Protein 4AKR (pdb70)

Sequence (1028 aa):
ASNQELVQIATNFLLNAPPCEFMEVVSDVRALLPSESLLNASAGSTFREYNTSQMVSVQTSKGSALITKEGEISNNEYLDPKNKQVITYDHIKQEVTGERSASGEIEQDIEQYRAAFDEEATKYCNEYYPNGVSAVYGTKVSEGIKITVCISTCIYKPNAFYSGRWRSVWTCTFKPGSGNVTSNGKVQVNVHYFEDGNVQLNTVTQKQTTSPSADAQSTAVNAFKAIGKAELNLHTALDNNYSTMGDTTFKALRRALPINRTKINWQKVTEKQLSCCLDLMRRLPPSQIEDNLAGLLDLVPDLTEDLLSSIDQPLKVAYDAVSKKDYLLCDYNRDADSYRSPWSNKYDPPLSGACYPSSKLRDIEVQANEIFEIYLNLYFEGGVSSVYCWDLDDNFAAVVLMKKTQDPMRGTWDSIHVVEVKLGKKDKAVYKLTSTVMLSIETDNDNTGKVNLAGSLTRQDEKEYTFNEVDTHCVNIGKMVEDMESKLRQTLETIYFGKTKEVVNTLRNATGNSASNQELVQIATNFLLNAPPCEFMEVVSDVRALLPSESLLNASAGSTFREYNTSQMVSVQTSKGSALITKEGEISNNEYLDPKNKQVITYDHIKQEVTGERSASGEIEQDIEQYRAAFDEEATKYCNEYYPNGVSAVYGTKVSEGIKITVCISTCIYKPNAFYSGRWRSVWTCTFKPGSGNVTSNGKVQVNVHYFEDGNVQLNTVTQKQTTSPSADAQSTAVNAFKAIGKAELNLHTALDNNYSTMGDTTFKALRRALPINRTKINWQKVKNTEKQLSCCLDLMRRLPPSQIEDNLAGLLDLVPDLTEDLLSSIDQPLKVAYDAVSKKDYLLCDYNRDADSYRSPWSNKYDPPLSGACYPSSKLRDIEVQANEIFEIYLNLYFEGGVSSVYCWDLDDNFAAVVLMKKTQDPMRGTWDSIHVVEVKLGKKDKAVYKLTSTVMLSIETDNDNTGKVNLAGSLTRQDEKEYTFNEVDTHCVNIGKMVEDMESKLRQTLETIYFGKTKEVVNTLRNATG

Radius of gyration: 44.61 Å; Cα contacts (8 Å, |Δi|>4): 2028; chains: 4; bounding box: 81×91×137 Å

Organism: Dictyostelium discoideum (NCBI:txid44689)

GO terms:
  GO:0051015 actin filament binding (F, IDA)
  GO:0005829 cytosol (C, IDA)
  GO:0030864 cortical actin cytoskeleton (C, IDA)
  GO:0008290 F-actin capping protein complex (C, IDA)
  GO:0051016 barbed-end actin filament capping (P, IDA)
  GO:0030036 actin cytoskeleton organization (P, TAS)
  GO:0045335 phagocytic vesicle (C, HDA)
  GO:0005515 protein binding (F, IPI)

B-factor: mean 24.88, std 9.19, range [5.07, 64.56]

Foldseek 3Di:
DDLVVLLVVLLVQLLPDAPPCNVVSVVVSCVVRPDNCSCVPPQLVSLLNNQAVLQDWAADPVGIDTRHPLQDPDSQWGAALVQQWIWGADSNVGHTDDIDHHDPPADPVCVLLQVLLVVVLVVLCVVPPVQKDKGWHWDADPQGIKIKIWIKDKDDDVVQQKIKMKIKIWIWDHHAAWDKIKIKMWIWIWMWGQDPHTDMDIDIDIDIWMGTHHPSNVNNVGVVVGVVVVVVVVVVVVVVVVCCCCVPVVCVPDPPAPPVRDDDPVVPD/DCVLLVVLVVVLQPDDLVCLVVVLVVVCVVCVVCVVVSLPPDDHDWDWDADPVVRAIETDGVQQDDDHWGAALVPRAIVVHDPPGDGADPVVNVVSNVLLVVVVVVCCVPPVDFDWHKGKHDDDPWIKMWTWTWDWDPVKIKIKIKIKIWGWDDDPAQKIKIKIKIKMWMKMWDADPPPGTDIDTDMDIDIDMGMDGDDPVCHPSNVVVVVVVVVVVVRVVVCCCCRPPVVVVVVCVVPPVVPPD/DDLVVLLVVLLVQQLPQAPPCNVVSVVVSVVVRPDDVSCPVPPLVSLLNNQQVQQDWAADPVGIDTSHPVQDPDSFWGDQVVQQKIWGADSNVGHTPDMDGHDPPAPPVCVLLQVLLVVVLVVVCVPPPVAKDKGWHWDADPAAIKIKIKIKDKDDDVVQQKIKMKIKIKIWDHHAAFDKIKIKMWIWIWMWGQDPHTDIDIDIDIDIWIFTHHHSNVRSVRVVVGVVVVVVVVVVVVVVVVVVCCVPVVCVPDPPDPPVRDHDPCVVVVD/DVVVVVVVVVVCVPDDLVCVVVVLVVVCVVCVVCVVVSLVPDDHAWDWDADPVVRAIATDGPQQDDDHWGAALAPRAIVVHDPPGDGAPPVVNVVSVVLLVVVVVVCCVVPVDFHWHKHKHDDDVWIKIKTWTKDWACVKTKIKIKIWIWTWADDDDQKIKIKIKMKIWMKMWHADPVPGTDIDTDMDIDIDMDMDGDDPVCHPSNVVVVVVVVVVVVRVVVCCCCRPPVVVVVVCVVPPPVD

CATH classification: 3.30.1140.60 (+1 more: 3.90.1150.210)

Secondary structure (DSSP, 8-state):
--HHHHHHHHHHHHHTPPTT-HHHHHHHHHTT-S-TTTTTTTHHHHHHHHHHHHT-EEEETTEEEE--STTEEETTEEEEGGGTEEEEEETTTTEEEEEEE-SS-S-GGGHHHHHHHHHHHHHHHHHH-TT-EEEEEEEEETTEEEEEEEEEEEEEEGGGTEEEEEEEEEEEEE-TTSSEEEEEEEEEEEEEE-SSEEEEEEEEEEEEEEEE--SHHHHHHHHHHHHHHHHHHHHHHHHHHHHHHHHTTTTTTS-SS-TTS----TT--/-HHHHHHHHHHHHHS-GGGHHHHHHHHHHH-GGGHHHHHHH----PEEEEETTTTEEEEE-GGGEETTEEE-TTT--EES--SS-----HHHHHHHHHHHHHHHHHHHHHHSSSEEEEEEEEETTEEEEEEEEEEEE--EEEEEEEEEEEEEEEETTTEEEEEEEEEEEEEEEEEETTTEEEEEEEEEEEEEEEEEE--SSS-HHHHHHHHHHHHHHHHHHHHHHIIIIIHHHHHHHHS-TT---/--HHHHHHHHHHHHHTPPTT-HHHHHHHHHHH-S-GGGGTTTHHHHHHHHHHHHT-EEEETTEEEE--STTEEETTEEEEGGGTEEEEEETTTTEEEEEEE-SS-S-GGGHHHHHHHHHHHHHHHHHH-TT-EEEEEEEEETTEEEEEEEEEEEEEEGGGTEEEEEEEEEEEEE-TTSSEEEEEEEEEEEEEE-SSEEEEEEEEEEEEEEEE--SHHHHHHHHHHHHHHHHHHHHHHHHHHHHHHHHTTTTTTS-SS-TTSS---HHHHT-/-HHHHHHHHHHHHHS-GGGHHHHHHHHHHH-GGGHHHHHHH---PPEEEEETTTTEEEEE-GGGEETTEEE-TTT--EES--SS-----HHHHHHHHHHHHHHHHHHHHHTSSSEEEEEEEEETTEEEEEEEEEEEE--EEEEEEEEEEEEEEE-SSSEEEEEEEEEEEEEEEEEETTTEEEEEEEEEEEEEEEEEE-SSSS-HHHHHHHHHHHHHHHHHHHHHHIIIIIHHHHHHHH--TT-

InterPro domains:
  IPR002189 F-actin-capping protein subunit alpha [PF01267] (11-277)
  IPR002189 F-actin-capping protein subunit alpha [PR00191] (157-171)
  IPR002189 F-actin-capping protein subunit alpha [PR00191] (191-204)
  IPR002189 F-actin-capping protein subunit alpha [PR00191] (248-267)
  IPR002189 F-actin-capping protein subunit alpha [PTHR10653] (3-281)
  IPR017865 F-actin capping protein, alpha subunit, conserved site [PS00748] (192-200)
  IPR017865 F-actin capping protein, alpha subunit, conserved site [PS00749] (252-262)
  IPR037282 F-actin-capping protein subunit alpha/beta [SSF90096] (2-275)
  IPR042276 F-actin-capping protein subunit alpha/beta, domain 2 [G3DSA:3.90.1150.210] (108-254)
  IPR042489 F-actin capping protein, alpha subunit, domain 1 [G3DSA:3.30.1140.60] (1-107)

Structure (mmCIF, N/CA/C/O backbone):
data_4AKR
#
_entry.id   4AKR
#
_cell.length_a   124.460
_cell.length_b   124.460
_cell.length_c   77.500
_cell.angle_alpha   90.00
_cell.angle_beta   90.00
_cell.angle_gamma   90.00
#
_symmetry.space_group_name_H-M   'P 41'
#
loop_
_entity.id
_entity.type
_entity.pdbx_description
1 polymer 'F-ACTIN-CAPPING PROTEIN SUBUNIT ALPHA'
2 polymer 'F-ACTIN-CAPPING PROTEIN SUBUNIT BETA'
3 water water
#
loop_
_atom_site.group_PDB
_atom_site.id
_atom_site.type_symbol
_atom_site.label_atom_id
_atom_site.label_alt_id
_atom_site.label_comp_id
_atom_site.label_asym_id
_atom_site.label_entity_id
_atom_site.label_seq_id
_atom_site.pdbx_PDB_ins_code
_atom_site.Cartn_x
_atom_site.Cartn_y
_atom_site.Cartn_z
_atom_site.occupancy
_atom_site.B_iso_or_equiv
_atom_site.auth_seq_id
_atom_site.auth_comp_id
_atom_site.auth_asym_id
_atom_site.auth_atom_id
_atom_site.pdbx_PDB_model_num
ATOM 1 N N . ALA A 1 2 ? -46.824 51.099 21.361 1.00 33.29 2 ALA A N 1
ATOM 2 C CA . ALA A 1 2 ? -46.286 49.837 21.931 1.00 33.79 2 ALA A CA 1
ATOM 3 C C . ALA A 1 2 ? -46.952 48.630 21.274 1.00 34.30 2 ALA A C 1
ATOM 4 O O . ALA A 1 2 ? -46.477 47.500 21.415 1.00 34.13 2 ALA A O 1
ATOM 6 N N . SER A 1 3 ? -48.060 48.870 20.570 1.00 33.66 3 SER A N 1
ATOM 7 C CA . SER A 1 3 ? -48.774 47.796 19.871 1.00 33.16 3 SER A CA 1
ATOM 8 C C . SER A 1 3 ? -48.000 47.510 18.589 1.00 32.11 3 SER A C 1
ATOM 9 O O . SER A 1 3 ? -47.220 48.349 18.143 1.00 31.67 3 SER A O 1
ATOM 12 N N . ASN A 1 4 ? -48.204 46.339 17.995 1.00 31.11 4 ASN A N 1
ATOM 13 C CA . ASN A 1 4 ? -47.485 46.015 16.769 1.00 31.96 4 ASN A CA 1
ATOM 14 C C . ASN A 1 4 ? -47.716 47.044 15.665 1.00 31.69 4 ASN A C 1
ATOM 15 O O . ASN A 1 4 ? -46.792 47.369 14.909 1.00 31.58 4 ASN A O 1
ATOM 20 N N . GLN A 1 5 ? -48.936 47.567 15.578 1.00 30.53 5 GLN A N 1
ATOM 21 C CA . GLN A 1 5 ? -49.244 48.563 14.560 1.00 30.28 5 GLN A CA 1
ATOM 22 C C . GLN A 1 5 ? -48.565 49.894 14.856 1.00 29.37 5 GLN A C 1
ATOM 23 O O . GLN A 1 5 ? -48.187 50.621 13.942 1.00 29.60 5 GLN A O 1
ATOM 29 N N . GLU A 1 6 ? -48.421 50.220 16.135 1.00 29.34 6 GLU A N 1
ATOM 30 C CA . GLU A 1 6 ? -47.761 51.465 16.521 1.00 28.37 6 GLU A CA 1
ATOM 31 C C . GLU A 1 6 ? -46.281 51.371 16.147 1.00 26.98 6 GLU A C 1
ATOM 32 O O . GLU A 1 6 ? -45.710 52.315 15.602 1.00 26.42 6 GLU A O 1
ATOM 38 N N . LEU A 1 7 ? -45.677 50.219 16.437 1.00 25.49 7 LEU A N 1
ATOM 39 C CA . LEU A 1 7 ? -44.281 49.972 16.106 1.00 25.63 7 LEU A CA 1
ATOM 40 C C . LEU A 1 7 ? -44.107 50.017 14.591 1.00 26.97 7 LEU A C 1
ATOM 41 O O . LEU A 1 7 ? -43.040 50.391 14.089 1.00 26.64 7 LEU A O 1
ATOM 46 N N . VAL A 1 8 ? -45.159 49.638 13.865 1.00 27.12 8 VAL A N 1
ATOM 47 C CA . VAL A 1 8 ? -45.136 49.660 12.402 1.00 26.37 8 VAL A CA 1
ATOM 48 C C . VAL A 1 8 ? -45.160 51.099 11.884 1.00 27.77 8 VAL A C 1
ATOM 49 O O . VAL A 1 8 ? -44.459 51.434 10.930 1.00 27.39 8 VAL A O 1
ATOM 53 N N . GLN A 1 9 ? -45.959 51.952 12.517 1.00 29.12 9 GLN A N 1
ATOM 54 C CA . GLN A 1 9 ? -46.043 53.342 12.090 1.00 30.09 9 GLN A CA 1
ATOM 55 C C . GLN A 1 9 ? -44.741 54.077 12.382 1.00 29.27 9 GLN A C 1
ATOM 56 O O . GLN A 1 9 ? -44.363 54.987 11.644 1.00 29.62 9 GLN A O 1
ATOM 62 N N . ILE A 1 10 ? -44.059 53.691 13.458 1.00 27.70 10 ILE A N 1
ATOM 63 C CA . ILE A 1 10 ? -42.797 54.344 13.817 1.00 26.49 10 ILE A CA 1
ATOM 64 C C . ILE A 1 10 ? -41.763 54.104 12.715 1.00 25.57 10 ILE A C 1
ATOM 65 O O . ILE A 1 10 ? -41.154 55.047 12.200 1.00 24.19 10 ILE A O 1
ATOM 70 N N . ALA A 1 11 ? -41.593 52.835 12.349 1.00 24.70 11 ALA A N 1
ATOM 71 C CA . ALA A 1 11 ? -40.646 52.441 11.313 1.00 24.28 11 ALA A CA 1
ATOM 72 C C . ALA A 1 11 ? -40.987 53.000 9.936 1.00 22.94 11 ALA A C 1
ATOM 73 O O . ALA A 1 11 ? -40.096 53.222 9.128 1.00 23.38 11 ALA A O 1
ATOM 75 N N . THR A 1 12 ? -42.273 53.218 9.667 1.00 24.01 12 THR A N 1
ATOM 76 C CA . THR A 1 12 ? -42.699 53.759 8.380 1.00 22.38 12 THR A CA 1
ATOM 77 C C . THR A 1 12 ? -42.192 55.183 8.277 1.00 22.29 12 THR A C 1
ATOM 78 O O . THR A 1 12 ? -41.720 55.610 7.231 1.00 22.96 12 THR A O 1
ATOM 82 N N . ASN A 1 13 ? -42.287 55.919 9.375 1.00 24.18 13 ASN A N 1
ATOM 83 C CA . ASN A 1 13 ? -41.829 57.306 9.388 1.00 24.31 13 ASN A CA 1
ATOM 84 C C . ASN A 1 13 ? -40.322 57.445 9.218 1.00 23.03 13 ASN A C 1
ATOM 85 O O . ASN A 1 13 ? -39.854 58.431 8.644 1.00 22.77 13 ASN A O 1
ATOM 90 N N . PHE A 1 14 ? -39.557 56.481 9.726 1.00 19.83 14 PHE A N 1
ATOM 91 C CA . PHE A 1 14 ? -38.111 56.542 9.551 1.00 18.21 14 PHE A CA 1
ATOM 92 C C . PHE A 1 14 ? -37.842 56.425 8.054 1.00 17.04 14 PHE A C 1
ATOM 93 O O . PHE A 1 14 ? -37.234 57.306 7.438 1.00 17.85 14 PHE A O 1
ATOM 101 N N . LEU A 1 15 ? -38.330 55.337 7.472 1.00 16.49 15 LEU A N 1
ATOM 102 C CA . LEU A 1 15 ? -38.149 55.066 6.053 1.00 15.91 15 LEU A CA 1
ATOM 103 C C . LEU A 1 15 ? -38.520 56.241 5.156 1.00 16.12 15 LEU A C 1
ATOM 104 O O . LEU A 1 15 ? -37.742 56.638 4.283 1.00 17.02 15 LEU A O 1
ATOM 109 N N . LEU A 1 16 ? -39.698 56.811 5.373 1.00 15.28 16 LEU A N 1
ATOM 110 C CA . LEU A 1 16 ? -40.147 57.929 4.556 1.00 17.14 16 LEU A CA 1
ATOM 111 C C . LEU A 1 16 ? -39.274 59.165 4.687 1.00 18.29 16 LEU A C 1
ATOM 112 O O . LEU A 1 16 ? -39.270 60.019 3.806 1.00 18.79 16 LEU A O 1
ATOM 117 N N . ASN A 1 17 ? -38.530 59.260 5.781 1.00 20.02 17 ASN A N 1
ATOM 118 C CA . ASN A 1 17 ? -37.692 60.429 6.015 1.00 21.50 17 ASN A CA 1
ATOM 119 C C . ASN A 1 17 ? -36.203 60.252 5.780 1.00 22.94 17 ASN A C 1
ATOM 120 O O . ASN A 1 17 ? -35.401 61.098 6.182 1.00 24.54 17 ASN A O 1
ATOM 125 N N . ALA A 1 18 ? -35.832 59.158 5.125 1.00 23.06 18 ALA A N 1
ATOM 126 C CA . ALA A 1 18 ? -34.431 58.896 4.841 1.00 22.13 18 ALA A CA 1
ATOM 127 C C . ALA A 1 18 ? -33.884 59.968 3.908 1.00 21.21 18 ALA A C 1
ATOM 128 O O . ALA A 1 18 ? -34.578 60.431 2.997 1.00 20.55 18 ALA A O 1
ATOM 130 N N . PRO A 1 19 ? -32.633 60.391 4.133 1.00 19.73 19 PRO A N 1
ATOM 131 C CA . PRO A 1 19 ? -32.064 61.414 3.253 1.00 19.59 19 PRO A CA 1
ATOM 132 C C . PRO A 1 19 ? -31.839 60.825 1.864 1.00 20.35 19 PRO A C 1
ATOM 133 O O . PRO A 1 19 ? -31.871 59.603 1.675 1.00 19.70 19 PRO A O 1
ATOM 137 N N . PRO A 1 20 ? -31.612 61.687 0.869 1.00 19.99 20 PRO A N 1
ATOM 138 C CA . PRO A 1 20 ? -31.383 61.221 -0.501 1.00 20.33 20 PRO A CA 1
ATOM 139 C C . PRO A 1 20 ? -30.140 60.348 -0.648 1.00 18.78 20 PRO A C 1
ATOM 140 O O . PRO A 1 20 ? -29.106 60.598 -0.019 1.00 17.29 20 PRO A O 1
ATOM 144 N N . CYS A 1 21 ? -30.252 59.316 -1.480 1.00 18.60 21 CYS A N 1
ATOM 145 C CA . CYS A 1 21 ? -29.137 58.410 -1.742 1.00 17.82 21 CYS A CA 1
ATOM 146 C C . CYS A 1 21 ? -28.716 57.514 -0.588 1.00 16.09 21 CYS A C 1
ATOM 147 O O . CYS A 1 21 ? -27.778 56.736 -0.740 1.00 15.06 21 CYS A O 1
ATOM 150 N N . GLU A 1 22 ? -29.389 57.622 0.556 1.00 14.23 22 GLU A N 1
ATOM 151 C CA . GLU A 1 22 ? -29.028 56.823 1.734 1.00 13.35 22 GLU A CA 1
ATOM 152 C C . GLU A 1 22 ? -30.168 55.932 2.204 1.00 13.88 22 GLU A C 1
ATOM 153 O O . GLU A 1 22 ? -30.137 55.406 3.322 1.00 10.71 22 GLU A O 1
ATOM 159 N N . PHE A 1 23 ? -31.165 55.773 1.338 1.00 14.32 23 PHE A N 1
ATOM 160 C CA . PHE A 1 23 ? -32.349 54.992 1.635 1.00 16.57 23 PHE A CA 1
ATOM 161 C C . PHE A 1 23 ? -32.001 53.591 2.124 1.00 17.96 23 PHE A C 1
ATOM 162 O O . PHE A 1 23 ? -32.489 53.149 3.160 1.00 20.16 23 PHE A O 1
ATOM 170 N N . MET A 1 24 ? -31.134 52.893 1.408 1.00 19.70 24 MET A N 1
ATOM 171 C CA . MET A 1 24 ? -30.776 51.559 1.836 1.00 20.84 24 MET A CA 1
ATOM 172 C C . MET A 1 24 ? -30.052 51.508 3.183 1.00 20.77 24 MET A C 1
ATOM 173 O O . MET A 1 24 ? -30.226 50.542 3.928 1.00 19.88 24 MET A O 1
ATOM 178 N N . GLU A 1 25 ? -29.250 52.523 3.508 1.00 17.79 25 GLU A N 1
ATOM 179 C CA . GLU A 1 25 ? -28.570 52.518 4.801 1.00 20.31 25 GLU A CA 1
ATOM 180 C C . GLU A 1 25 ? -29.631 52.644 5.892 1.00 21.35 25 GLU A C 1
ATOM 181 O O . GLU A 1 25 ? -29.528 52.030 6.951 1.00 22.69 25 GLU A O 1
ATOM 187 N N . VAL A 1 26 ? -30.660 53.443 5.622 1.00 22.51 26 VAL A N 1
ATOM 188 C CA . VAL A 1 26 ? -31.747 53.627 6.572 1.00 19.90 26 VAL A CA 1
ATOM 189 C C . VAL A 1 26 ? -32.634 52.375 6.631 1.00 20.35 26 VAL A C 1
ATOM 190 O O . VAL A 1 26 ? -33.087 51.988 7.707 1.00 20.29 26 VAL A O 1
ATOM 194 N N . VAL A 1 27 ? -32.882 51.740 5.486 1.00 19.30 27 VAL A N 1
ATOM 195 C CA . VAL A 1 27 ? -33.709 50.530 5.482 1.00 20.03 27 VAL A CA 1
ATOM 196 C C . VAL A 1 27 ? -33.049 49.440 6.335 1.00 20.89 27 VAL A C 1
ATOM 197 O O . VAL A 1 27 ? -33.735 48.658 6.985 1.00 20.89 27 VAL A O 1
ATOM 201 N N . SER A 1 28 ? -31.718 49.393 6.333 1.00 22.33 28 SER A N 1
ATOM 202 C CA . SER A 1 28 ? -30.989 48.403 7.119 1.00 23.06 28 SER A CA 1
ATOM 203 C C . SER A 1 28 ? -31.121 48.673 8.599 1.00 23.79 28 SER A C 1
ATOM 204 O O . SER A 1 28 ? -31.371 47.759 9.378 1.00 24.46 28 SER A O 1
ATOM 207 N N . ASP A 1 29 ? -30.935 49.928 8.993 1.00 24.15 29 ASP A N 1
ATOM 208 C CA . ASP A 1 29 ? -31.047 50.282 10.399 1.00 24.09 29 ASP A CA 1
ATOM 209 C C . ASP A 1 29 ? -32.439 49.933 10.915 1.00 23.98 29 ASP A C 1
ATOM 210 O O . ASP A 1 29 ? -32.582 49.351 11.987 1.00 25.53 29 ASP A O 1
ATOM 215 N N . VAL A 1 30 ? -33.465 50.285 10.148 1.00 22.55 30 VAL A N 1
ATOM 216 C CA . VAL A 1 30 ? -34.836 50.007 10.554 1.00 24.19 30 VAL A CA 1
ATOM 217 C C . VAL A 1 30 ? -35.110 48.509 10.722 1.00 25.43 30 VAL A C 1
ATOM 218 O O . VAL A 1 30 ? -35.542 48.064 11.792 1.00 26.01 30 VAL A O 1
ATOM 222 N N . ARG A 1 31 ? -34.856 47.734 9.673 1.00 25.26 31 ARG A N 1
ATOM 223 C CA . ARG A 1 31 ? -35.076 46.296 9.736 1.00 26.61 31 ARG A CA 1
ATOM 224 C C . ARG A 1 31 ? -34.395 45.673 10.955 1.00 26.71 31 ARG A C 1
ATOM 225 O O . ARG A 1 31 ? -34.881 44.685 11.510 1.00 26.71 31 ARG A O 1
ATOM 233 N N . ALA A 1 32 ? -33.277 46.251 11.380 1.00 25.07 32 ALA A N 1
ATOM 234 C CA . ALA A 1 32 ? -32.555 45.708 12.521 1.00 24.81 32 ALA A CA 1
ATOM 235 C C . ALA A 1 32 ? -33.149 46.153 13.849 1.00 24.65 32 ALA A C 1
ATOM 236 O O . ALA A 1 32 ? -32.707 45.720 14.913 1.00 27.27 32 ALA A O 1
ATOM 238 N N . LEU A 1 33 ? -34.156 47.010 13.791 1.00 24.91 33 LEU A N 1
ATOM 239 C CA . LEU A 1 33 ? -34.782 47.499 15.006 1.00 25.36 33 LEU A CA 1
ATOM 240 C C . LEU A 1 33 ? -36.172 46.923 15.168 1.00 25.83 33 LEU A C 1
ATOM 241 O O . LEU A 1 33 ? -36.773 47.028 16.233 1.00 25.87 33 LEU A O 1
ATOM 246 N N . LEU A 1 34 ? -36.677 46.304 14.106 1.00 26.10 34 LEU A N 1
ATOM 247 C CA . LEU A 1 34 ? -38.001 45.698 14.138 1.00 28.58 34 LEU A CA 1
ATOM 248 C C . LEU A 1 34 ? -37.959 44.342 14.842 1.00 29.24 34 LEU A C 1
ATOM 249 O O . LEU A 1 34 ? -37.203 43.464 14.446 1.00 31.93 34 LEU A O 1
ATOM 254 N N . PRO A 1 35 ? -38.773 44.157 15.898 1.00 30.07 35 PRO A N 1
ATOM 255 C CA . PRO A 1 35 ? -38.784 42.879 16.624 1.00 31.70 35 PRO A CA 1
ATOM 256 C C . PRO A 1 35 ? -39.095 41.696 15.720 1.00 33.75 35 PRO A C 1
ATOM 257 O O . PRO A 1 35 ? -38.772 40.559 16.045 1.00 33.98 35 PRO A O 1
ATOM 261 N N . SER A 1 36 ? -39.725 41.975 14.582 1.00 37.03 36 SER A N 1
ATOM 262 C CA . SER A 1 36 ? -40.056 40.935 13.620 1.00 39.59 36 SER A CA 1
ATOM 263 C C . SER A 1 36 ? -40.153 41.501 12.209 1.00 41.95 36 SER A C 1
ATOM 264 O O . SER A 1 36 ? -40.915 42.438 11.943 1.00 41.59 36 SER A O 1
ATOM 267 N N . GLU A 1 37 ? -39.387 40.899 11.307 1.00 44.39 37 GLU A N 1
ATOM 268 C CA . GLU A 1 37 ? -39.339 41.308 9.909 1.00 46.12 37 GLU A CA 1
ATOM 269 C C . GLU A 1 37 ? -40.699 41.227 9.211 1.00 45.45 37 GLU A C 1
ATOM 270 O O . GLU A 1 37 ? -40.854 41.709 8.091 1.00 46.55 37 GLU A O 1
ATOM 276 N N . SER A 1 38 ? -41.683 40.624 9.867 1.00 43.85 38 SER A N 1
ATOM 277 C CA . SER A 1 38 ? -43.002 40.491 9.266 1.00 42.43 38 SER A CA 1
ATOM 278 C C . SER A 1 38 ? -43.896 41.684 9.571 1.00 42.06 38 SER A C 1
ATOM 279 O O . SER A 1 38 ? -44.921 41.875 8.921 1.00 41.10 38 SER A O 1
ATOM 282 N N . LEU A 1 39 ? -43.506 42.485 10.560 1.00 42.60 39 LEU A N 1
ATOM 283 C CA . LEU A 1 39 ? -44.287 43.661 10.945 1.00 42.82 39 LEU A CA 1
ATOM 284 C C . LEU A 1 39 ? -44.594 44.606 9.785 1.00 42.75 39 LEU A C 1
ATOM 285 O O . LEU A 1 39 ? -45.671 45.194 9.730 1.00 42.15 39 LEU A O 1
ATOM 290 N N . LEU A 1 40 ? -43.648 44.760 8.864 1.00 42.80 40 LEU A N 1
ATOM 291 C CA . LEU A 1 40 ? -43.848 45.656 7.730 1.00 45.28 40 LEU A CA 1
ATOM 292 C C . LEU A 1 40 ? -44.040 44.897 6.426 1.00 46.07 40 LEU A C 1
ATOM 293 O O . LEU A 1 40 ? -43.762 45.423 5.344 1.00 46.40 40 LEU A O 1
ATOM 298 N N . ASN A 1 41 ? -44.519 43.662 6.530 1.00 45.54 41 ASN A N 1
ATOM 299 C CA . ASN A 1 41 ? -44.727 42.839 5.352 1.00 44.27 41 ASN A CA 1
ATOM 300 C C . ASN A 1 41 ? -46.070 43.117 4.704 1.00 41.87 41 ASN A C 1
ATOM 301 O O . ASN A 1 41 ? -46.582 42.294 3.957 1.00 42.94 41 ASN A O 1
ATOM 306 N N . ALA A 1 42 ? -46.631 44.287 4.985 1.00 39.33 42 ALA A N 1
ATOM 307 C CA . ALA A 1 42 ? -47.917 44.665 4.423 1.00 36.45 42 ALA A CA 1
ATOM 308 C C . ALA A 1 42 ? -47.938 46.151 4.099 1.00 35.33 42 ALA A C 1
ATOM 309 O O . ALA A 1 42 ? -48.832 46.632 3.399 1.00 34.85 42 ALA A O 1
ATOM 311 N N . SER A 1 43 ? -46.933 46.866 4.594 1.00 33.29 43 SER A N 1
ATOM 312 C CA . SER A 1 43 ? -46.833 48.311 4.397 1.00 32.68 43 SER A CA 1
ATOM 313 C C . SER A 1 43 ? -45.702 48.720 3.449 1.00 31.13 43 SER A C 1
ATOM 314 O O . SER A 1 43 ? -45.764 49.777 2.809 1.00 29.00 43 SER A O 1
ATOM 317 N N . ALA A 1 44 ? -44.675 47.876 3.374 1.00 29.70 44 ALA A N 1
ATOM 318 C CA . ALA A 1 44 ? -43.504 48.127 2.542 1.00 28.96 44 ALA A CA 1
ATOM 319 C C . ALA A 1 44 ? -43.786 48.693 1.149 1.00 28.48 44 ALA A C 1
ATOM 320 O O . ALA A 1 44 ? -43.516 49.864 0.894 1.00 29.29 44 ALA A O 1
ATOM 322 N N . GLY A 1 45 ? -44.314 47.860 0.255 1.00 27.78 45 GLY A N 1
ATOM 323 C CA . GLY A 1 45 ? -44.607 48.296 -1.101 1.00 26.80 45 GLY A CA 1
ATOM 324 C C . GLY A 1 45 ? -45.061 49.739 -1.235 1.00 26.31 45 GLY A C 1
ATOM 325 O O . GLY A 1 45 ? -44.465 50.534 -1.968 1.00 25.93 45 GLY A O 1
ATOM 326 N N . SER A 1 46 ? -46.127 50.081 -0.525 1.00 25.90 46 SER A N 1
ATOM 327 C CA . SER A 1 46 ? -46.659 51.432 -0.561 1.00 26.34 46 SER A CA 1
ATOM 328 C C . SER A 1 46 ? -45.635 52.440 -0.021 1.00 26.31 46 SER A C 1
ATOM 329 O O . SER A 1 46 ? -45.511 53.550 -0.539 1.00 26.96 46 SER A O 1
ATOM 332 N N . THR A 1 47 ? -44.899 52.035 1.010 1.00 24.63 47 THR A N 1
ATOM 333 C CA . THR A 1 47 ? -43.902 52.880 1.648 1.00 23.74 47 THR A CA 1
ATOM 334 C C . THR A 1 47 ? -42.718 53.200 0.737 1.00 23.73 47 THR A C 1
ATOM 335 O O . THR A 1 47 ? -42.391 54.373 0.518 1.00 22.28 47 THR A O 1
ATOM 339 N N . PHE A 1 48 ? -42.067 52.163 0.216 1.00 22.22 48 PHE A N 1
ATOM 340 C CA . PHE A 1 48 ? -40.930 52.364 -0.678 1.00 22.19 48 PHE A CA 1
ATOM 341 C C . PHE A 1 48 ? -41.363 53.132 -1.933 1.00 21.94 48 PHE A C 1
ATOM 342 O O . PHE A 1 48 ? -40.654 54.027 -2.409 1.00 21.53 48 PHE A O 1
ATOM 350 N N . ARG A 1 49 ? -42.530 52.782 -2.463 1.00 20.35 49 ARG A N 1
ATOM 351 C CA . ARG A 1 49 ? -43.067 53.454 -3.643 1.00 21.52 49 ARG A CA 1
ATOM 352 C C . ARG A 1 49 ? -43.187 54.974 -3.435 1.00 20.14 49 ARG A C 1
ATOM 353 O O . ARG A 1 49 ? -42.871 55.769 -4.332 1.00 18.42 49 ARG A O 1
ATOM 361 N N . GLU A 1 50 ? -43.644 55.368 -2.248 1.00 19.51 50 GLU A N 1
ATOM 362 C CA . GLU A 1 50 ? -43.809 56.783 -1.905 1.00 18.55 50 GLU A CA 1
ATOM 363 C C . GLU A 1 50 ? -42.463 57.510 -1.930 1.00 17.69 50 GLU A C 1
ATOM 364 O O . GLU A 1 50 ? -42.356 58.616 -2.451 1.00 16.51 50 GLU A O 1
ATOM 370 N N . TYR A 1 51 ? -41.440 56.872 -1.368 1.00 18.04 51 TYR A N 1
ATOM 371 C CA . TYR A 1 51 ? -40.094 57.433 -1.346 1.00 17.67 51 TYR A CA 1
ATOM 372 C C . TYR A 1 51 ? -39.522 57.516 -2.766 1.00 18.58 51 TYR A C 1
ATOM 373 O O . TYR A 1 51 ? -39.147 58.595 -3.234 1.00 19.19 51 TYR A O 1
ATOM 382 N N . ASN A 1 52 ? -39.460 56.371 -3.444 1.00 17.70 52 ASN A N 1
ATOM 383 C CA . ASN A 1 52 ? -38.911 56.318 -4.793 1.00 19.54 52 ASN A CA 1
ATOM 384 C C . ASN A 1 52 ? -39.500 57.372 -5.717 1.00 20.31 52 ASN A C 1
ATOM 385 O O . ASN A 1 52 ? -38.767 58.115 -6.370 1.00 20.96 52 ASN A O 1
ATOM 390 N N . THR A 1 53 ? -40.825 57.438 -5.765 1.00 19.99 53 THR A N 1
ATOM 391 C CA . THR A 1 53 ? -41.489 58.389 -6.644 1.00 20.49 53 THR A CA 1
ATOM 392 C C . THR A 1 53 ? -41.371 59.850 -6.220 1.00 18.08 53 THR A C 1
ATOM 393 O O . THR A 1 53 ? -41.261 60.721 -7.074 1.00 19.13 53 THR A O 1
ATOM 397 N N . SER A 1 54 ? -41.385 60.132 -4.921 1.00 18.26 54 SER A N 1
ATOM 398 C CA . SER A 1 54 ? -41.274 61.521 -4.484 1.00 18.12 54 SER A CA 1
ATOM 399 C C . SER A 1 54 ? -39.844 62.026 -4.621 1.00 16.05 54 SER A C 1
ATOM 400 O O . SER A 1 54 ? -39.617 63.221 -4.773 1.00 17.39 54 SER A O 1
ATOM 403 N N . GLN A 1 55 ? -38.884 61.110 -4.576 1.00 14.81 55 GLN A N 1
ATOM 404 C CA . GLN A 1 55 ? -37.472 61.453 -4.742 1.00 13.89 55 GLN A CA 1
ATOM 405 C C . GLN A 1 55 ? -37.162 61.507 -6.235 1.00 13.97 55 GLN A C 1
ATOM 406 O O . GLN A 1 55 ? -36.129 62.044 -6.649 1.00 11.96 55 GLN A O 1
ATOM 412 N N . MET A 1 56 ? -38.067 60.947 -7.039 1.00 12.14 56 MET A N 1
ATOM 413 C CA . MET A 1 56 ? -37.878 60.898 -8.479 1.00 12.52 56 MET A CA 1
ATOM 414 C C . MET A 1 56 ? -36.518 60.253 -8.777 1.00 12.56 56 MET A C 1
ATOM 415 O O . MET A 1 56 ? -35.657 60.840 -9.434 1.00 11.91 56 MET A O 1
ATOM 420 N N . VAL A 1 57 ? -36.335 59.041 -8.264 1.00 11.11 57 VAL A N 1
ATOM 421 C CA . VAL A 1 57 ? -35.107 58.296 -8.483 1.00 11.47 57 VAL A CA 1
ATOM 422 C C . VAL A 1 57 ? -34.938 58.008 -9.986 1.00 12.57 57 VAL A C 1
ATOM 423 O O . VAL A 1 57 ? -35.904 58.001 -10.742 1.00 10.51 57 VAL A O 1
ATOM 427 N N . SER A 1 58 ? -33.701 57.791 -10.411 1.00 14.57 58 SER A N 1
ATOM 428 C CA . SER A 1 58 ? -33.407 57.505 -11.811 1.00 16.30 58 SER A CA 1
ATOM 429 C C . SER A 1 58 ? -33.079 56.027 -11.978 1.00 17.29 58 SER A C 1
ATOM 430 O O . SER A 1 58 ? -32.654 55.359 -11.034 1.00 17.16 58 SER A O 1
ATOM 433 N N . VAL A 1 59 ? -33.288 55.521 -13.188 1.00 18.94 59 VAL A N 1
ATOM 434 C CA . VAL A 1 59 ? -33.028 54.120 -13.494 1.00 17.89 59 VAL A CA 1
ATOM 435 C C . VAL A 1 59 ? -32.320 54.028 -14.834 1.00 19.50 59 VAL A C 1
ATOM 436 O O . VAL A 1 59 ? -32.325 54.977 -15.619 1.00 18.28 59 VAL A O 1
ATOM 440 N N . GLN A 1 60 ? -31.699 52.884 -15.091 1.00 21.64 60 GLN A N 1
ATOM 441 C CA . GLN A 1 60 ? -31.014 52.673 -16.360 1.00 21.41 60 GLN A CA 1
ATOM 442 C C . GLN A 1 60 ? -31.807 51.641 -17.126 1.00 20.45 60 GLN A C 1
ATOM 443 O O . GLN A 1 60 ? -32.134 50.591 -16.579 1.00 20.02 60 GLN A O 1
ATOM 449 N N . THR A 1 61 ? -32.144 51.958 -18.374 1.00 19.75 61 THR A N 1
ATOM 450 C CA . THR A 1 61 ? -32.868 51.027 -19.230 1.00 20.25 61 THR A CA 1
ATOM 451 C C . THR A 1 61 ? -31.958 50.759 -20.422 1.00 20.91 61 THR A C 1
ATOM 452 O O . THR A 1 61 ? -30.907 51.383 -20.557 1.00 19.32 61 THR A O 1
ATOM 456 N N . SER A 1 62 ? -32.367 49.838 -21.284 1.00 20.99 62 SER A N 1
ATOM 457 C CA . SER A 1 62 ? -31.578 49.499 -22.462 1.00 23.01 62 SER A CA 1
ATOM 458 C C . SER A 1 62 ? -31.403 50.695 -23.399 1.00 21.95 62 SER A C 1
ATOM 459 O O . SER A 1 62 ? -30.464 50.734 -24.195 1.00 22.13 62 SER A O 1
ATOM 462 N N . LYS A 1 63 ? -32.299 51.671 -23.288 1.00 21.88 63 LYS A N 1
ATOM 463 C CA . LYS A 1 63 ? -32.261 52.857 -24.141 1.00 22.22 63 LYS A CA 1
ATOM 464 C C . LYS A 1 63 ? -31.757 54.112 -23.457 1.00 21.25 63 LYS A C 1
ATOM 465 O O . LYS A 1 63 ? -31.815 55.197 -24.036 1.00 22.16 63 LYS A O 1
ATOM 471 N N . GLY A 1 64 ? -31.273 53.974 -22.229 1.00 19.85 64 GLY A N 1
ATOM 472 C CA . GLY A 1 64 ? -30.780 55.134 -21.511 1.00 18.90 64 GLY A CA 1
ATOM 473 C C . GLY A 1 64 ? -31.469 55.343 -20.173 1.00 18.32 64 GLY A C 1
ATOM 474 O O . GLY A 1 64 ? -32.334 54.563 -19.772 1.00 16.72 64 GLY A O 1
ATOM 475 N N . SER A 1 65 ? -31.096 56.421 -19.494 1.00 18.14 65 SER A N 1
ATOM 476 C CA . SER A 1 65 ? -31.650 56.744 -18.188 1.00 18.20 65 SER A CA 1
ATOM 477 C C . SER A 1 65 ? -33.087 57.257 -18.244 1.00 17.30 65 SER A C 1
ATOM 478 O O . SER A 1 65 ? -33.525 57.795 -19.258 1.00 16.83 65 SER A O 1
ATOM 481 N N . ALA A 1 66 ? -33.817 57.064 -17.149 1.00 16.22 66 ALA A N 1
ATOM 482 C CA . ALA A 1 66 ? -35.198 57.530 -17.039 1.00 15.33 66 ALA A CA 1
ATOM 483 C C . ALA A 1 66 ? -35.521 57.847 -15.581 1.00 15.70 66 ALA A C 1
ATOM 484 O O . ALA A 1 66 ? -34.738 57.542 -14.674 1.00 15.25 66 ALA A O 1
ATOM 486 N N . LEU A 1 67 ? -36.678 58.461 -15.361 1.00 14.57 67 LEU A N 1
ATOM 487 C CA . LEU A 1 67 ? -37.106 58.807 -14.019 1.00 14.86 67 LEU A CA 1
ATOM 488 C C . LEU A 1 67 ? -38.338 58.021 -13.568 1.00 15.55 67 LEU A C 1
ATOM 489 O O . LEU A 1 67 ? -39.205 57.693 -14.372 1.00 12.52 67 LEU A O 1
ATOM 494 N N . ILE A 1 68 ? -38.391 57.723 -12.273 1.00 16.72 68 ILE A N 1
ATOM 495 C CA . ILE A 1 68 ? -39.531 57.044 -11.669 1.00 18.76 68 ILE A CA 1
ATOM 496 C C . ILE A 1 68 ? -40.268 58.154 -10.909 1.00 20.59 68 ILE A C 1
ATOM 497 O O . ILE A 1 68 ? -39.785 58.630 -9.875 1.00 20.27 68 ILE A O 1
ATOM 502 N N . THR A 1 69 ? -41.422 58.570 -11.427 1.00 20.28 69 THR A N 1
ATOM 503 C CA . THR A 1 69 ? -42.202 59.644 -10.809 1.00 21.16 69 THR A CA 1
ATOM 504 C C . THR A 1 69 ? -43.677 59.289 -10.734 1.00 21.07 69 THR A C 1
ATOM 505 O O . THR A 1 69 ? -44.116 58.317 -11.342 1.00 21.83 69 THR A O 1
ATOM 509 N N . LYS A 1 70 ? -44.443 60.084 -9.994 1.00 20.99 70 LYS A N 1
ATOM 510 C CA . LYS A 1 70 ? -45.875 59.832 -9.870 1.00 21.73 70 LYS A CA 1
ATOM 511 C C . LYS A 1 70 ? -46.563 60.295 -11.140 1.00 21.99 70 LYS A C 1
ATOM 512 O O . LYS A 1 70 ? -47.601 59.759 -11.517 1.00 22.04 70 LYS A O 1
ATOM 518 N N . GLU A 1 71 ? -45.984 61.292 -11.802 1.00 21.91 71 GLU A N 1
ATOM 519 C CA . GLU A 1 71 ? -46.579 61.805 -13.028 1.00 24.40 71 GLU A CA 1
ATOM 520 C C . GLU A 1 71 ? -46.443 60.832 -14.192 1.00 24.49 71 GLU A C 1
ATOM 521 O O . GLU A 1 71 ? -47.183 60.929 -15.168 1.00 25.44 71 GLU A O 1
ATOM 527 N N . GLY A 1 72 ? -45.500 59.902 -14.094 1.00 23.99 72 GLY A N 1
ATOM 528 C CA . GLY A 1 72 ? -45.322 58.931 -15.158 1.00 23.97 72 GLY A CA 1
ATOM 529 C C . GLY A 1 72 ? -45.857 57.569 -14.754 1.00 25.83 72 GLY A C 1
ATOM 530 O O . GLY A 1 72 ? -45.761 56.597 -15.508 1.00 25.91 72 GLY A O 1
ATOM 531 N N . GLU A 1 73 ? -46.420 57.501 -13.551 1.00 24.57 73 GLU A N 1
ATOM 532 C CA . GLU A 1 73 ? -46.968 56.260 -13.018 1.00 25.57 73 GLU A CA 1
ATOM 533 C C . GLU A 1 73 ? -48.245 55.833 -13.752 1.00 25.29 73 GLU A C 1
ATOM 534 O O . GLU A 1 73 ? -49.230 56.558 -13.770 1.00 23.45 73 GLU A O 1
ATOM 540 N N . ILE A 1 74 ? -48.213 54.655 -14.367 1.00 26.25 74 ILE A N 1
ATOM 541 C CA . ILE A 1 74 ? -49.367 54.133 -15.094 1.00 27.52 74 ILE A CA 1
ATOM 542 C C . ILE A 1 74 ? -50.073 53.134 -14.189 1.00 27.83 74 ILE A C 1
ATOM 543 O O . ILE A 1 74 ? -51.300 53.071 -14.128 1.00 27.43 74 ILE A O 1
ATOM 548 N N . SER A 1 75 ? -49.259 52.355 -13.491 1.00 29.11 75 SER A N 1
ATOM 549 C CA . SER A 1 75 ? -49.709 51.338 -12.554 1.00 29.23 75 SER A CA 1
ATOM 550 C C . SER A 1 75 ? -48.804 51.471 -11.335 1.00 29.47 75 SER A C 1
ATOM 551 O O . SER A 1 75 ? -47.858 52.264 -11.346 1.00 29.66 75 SER A O 1
ATOM 554 N N . ASN A 1 76 ? -49.081 50.696 -10.294 1.00 29.09 76 ASN A N 1
ATOM 555 C CA . ASN A 1 76 ? -48.282 50.746 -9.075 1.00 29.94 76 ASN A CA 1
ATOM 556 C C . ASN A 1 76 ? -46.811 50.396 -9.333 1.00 29.50 76 ASN A C 1
ATOM 557 O O . ASN A 1 76 ? -45.926 50.749 -8.545 1.00 27.98 76 ASN A O 1
ATOM 562 N N . ASN A 1 77 ? -46.549 49.706 -10.437 1.00 28.30 77 ASN A N 1
ATOM 563 C CA . ASN A 1 77 ? -45.186 49.319 -10.774 1.00 29.00 77 ASN A CA 1
ATOM 564 C C . ASN A 1 77 ? -44.830 49.588 -12.229 1.00 28.05 77 ASN A C 1
ATOM 565 O O . ASN A 1 77 ? -43.875 49.016 -12.758 1.00 28.86 77 ASN A O 1
ATOM 570 N N . GLU A 1 78 ? -45.588 50.458 -12.879 1.00 26.01 78 GLU A N 1
ATOM 571 C CA . GLU A 1 78 ? -45.310 50.764 -14.271 1.00 26.90 78 GLU A CA 1
ATOM 572 C C . GLU A 1 78 ? -45.165 52.257 -14.482 1.00 25.24 78 GLU A C 1
ATOM 573 O O . GLU A 1 78 ? -46.020 53.045 -14.079 1.00 26.92 78 GLU A O 1
ATOM 579 N N . TYR A 1 79 ? -44.072 52.633 -15.130 1.00 23.32 79 TYR A N 1
ATOM 580 C CA . TYR A 1 79 ? -43.771 54.030 -15.377 1.00 21.23 79 TYR A CA 1
ATOM 581 C C . TYR A 1 79 ? -43.498 54.291 -16.849 1.00 21.05 79 TYR A C 1
ATOM 582 O O . TYR A 1 79 ? -42.760 53.552 -17.504 1.00 21.62 79 TYR A O 1
ATOM 591 N N . LEU A 1 80 ? -44.130 55.345 -17.354 1.00 20.05 80 LEU A N 1
ATOM 592 C CA . LEU A 1 80 ? -44.019 55.754 -18.742 1.00 19.76 80 LEU A CA 1
ATOM 593 C C . LEU A 1 80 ? -42.778 56.600 -18.986 1.00 20.63 80 LEU A C 1
ATOM 594 O O . LEU A 1 80 ? -42.419 57.462 -18.180 1.00 20.85 80 LEU A O 1
ATOM 599 N N . ASP A 1 81 ? -42.122 56.334 -20.106 1.00 20.47 81 ASP A N 1
ATOM 600 C CA . ASP A 1 81 ? -40.931 57.062 -20.513 1.00 21.42 81 ASP A CA 1
ATOM 601 C C . ASP A 1 81 ? -41.194 57.472 -21.958 1.00 21.53 81 ASP A C 1
ATOM 602 O O . ASP A 1 81 ? -40.780 56.792 -22.893 1.00 22.26 81 ASP A O 1
ATOM 607 N N . PRO A 1 82 ? -41.907 58.594 -22.151 1.00 21.42 82 PRO A N 1
ATOM 608 C CA . PRO A 1 82 ? -42.275 59.146 -23.457 1.00 20.68 82 PRO A CA 1
ATOM 609 C C . PRO A 1 82 ? -41.121 59.339 -24.425 1.00 21.54 82 PRO A C 1
ATOM 610 O O . PRO A 1 82 ? -41.247 59.061 -25.620 1.00 21.40 82 PRO A O 1
ATOM 614 N N . LYS A 1 83 ? -39.997 59.818 -23.906 1.00 21.39 83 LYS A N 1
ATOM 615 C CA . LYS A 1 83 ? -38.835 60.066 -24.734 1.00 20.96 83 LYS A CA 1
ATOM 616 C C . LYS A 1 83 ? -38.440 58.842 -25.550 1.00 20.66 83 LYS A C 1
ATOM 617 O O . LYS A 1 83 ? -38.136 58.956 -26.729 1.00 21.64 83 LYS A O 1
ATOM 623 N N . ASN A 1 84 ? -38.452 57.672 -24.921 1.00 21.24 84 ASN A N 1
ATOM 624 C CA . ASN A 1 84 ? -38.071 56.440 -25.591 1.00 20.45 84 ASN A CA 1
ATOM 625 C C . ASN A 1 84 ? -39.275 55.554 -25.896 1.00 21.42 84 ASN A C 1
ATOM 626 O O . ASN A 1 84 ? -39.127 54.352 -26.137 1.00 20.96 84 ASN A O 1
ATOM 631 N N . LYS A 1 85 ? -40.461 56.156 -25.898 1.00 20.27 85 LYS A N 1
ATOM 632 C CA . LYS A 1 85 ? -41.695 55.437 -26.185 1.00 20.09 85 LYS A CA 1
ATOM 633 C C . LYS A 1 85 ? -41.729 54.066 -25.532 1.00 21.18 85 LYS A C 1
ATOM 634 O O . LYS A 1 85 ? -41.883 53.049 -26.214 1.00 22.44 85 LYS A O 1
ATOM 640 N N . GLN A 1 86 ? -41.585 54.029 -24.212 1.00 19.37 86 GLN A N 1
ATOM 641 C CA . GLN A 1 86 ? -41.601 52.758 -23.510 1.00 19.08 86 GLN A CA 1
ATOM 642 C C . GLN A 1 86 ? -42.263 52.816 -22.142 1.00 19.61 86 GLN A C 1
ATOM 643 O O . GLN A 1 86 ? -42.501 53.885 -21.582 1.00 18.92 86 GLN A O 1
ATOM 649 N N . VAL A 1 87 ? -42.566 51.636 -21.622 1.00 21.21 87 VAL A N 1
ATOM 650 C CA . VAL A 1 87 ? -43.190 51.484 -20.320 1.00 21.00 87 VAL A CA 1
ATOM 651 C C . VAL A 1 87 ? -42.211 50.676 -19.497 1.00 22.37 87 VAL A C 1
ATOM 652 O O . VAL A 1 87 ? -41.809 49.569 -19.886 1.00 21.28 87 VAL A O 1
ATOM 656 N N . ILE A 1 88 ? -41.817 51.244 -18.365 1.00 21.89 88 ILE A N 1
ATOM 657 C CA . ILE A 1 88 ? -40.858 50.596 -17.485 1.00 20.67 88 ILE A CA 1
ATOM 658 C C . ILE A 1 88 ? -41.538 49.972 -16.278 1.00 20.54 88 ILE A C 1
ATOM 659 O O . ILE A 1 88 ? -42.297 50.639 -15.569 1.00 20.13 88 ILE A O 1
ATOM 664 N N . THR A 1 89 ? -41.288 48.683 -16.070 1.00 19.82 89 THR A N 1
ATOM 665 C CA . THR A 1 89 ? -41.828 47.974 -14.918 1.00 20.05 89 THR A CA 1
ATOM 666 C C . THR A 1 89 ? -40.717 48.089 -13.877 1.00 19.48 89 THR A C 1
ATOM 667 O O . THR A 1 89 ? -39.539 47.853 -14.187 1.00 18.77 89 THR A O 1
ATOM 671 N N . TYR A 1 90 ? -41.098 48.443 -12.652 1.00 17.92 90 TYR A N 1
ATOM 672 C CA . TYR A 1 90 ? -40.140 48.672 -11.569 1.00 19.63 90 TYR A CA 1
ATOM 673 C C . TYR A 1 90 ? -40.478 47.986 -10.241 1.00 19.38 90 TYR A C 1
ATOM 674 O O . TYR A 1 90 ? -41.629 47.976 -9.816 1.00 20.33 90 TYR A O 1
ATOM 683 N N . ASP A 1 91 ? -39.472 47.421 -9.586 1.00 19.97 91 ASP A N 1
ATOM 684 C CA . ASP A 1 91 ? -39.693 46.783 -8.293 1.00 21.57 91 ASP A CA 1
ATOM 685 C C . ASP A 1 91 ? -39.298 47.783 -7.222 1.00 21.78 91 ASP A C 1
ATOM 686 O O . ASP A 1 91 ? -38.109 47.989 -6.980 1.00 20.77 91 ASP A O 1
ATOM 691 N N . HIS A 1 92 ? -40.289 48.394 -6.577 1.00 20.57 92 HIS A N 1
ATOM 692 C CA . HIS A 1 92 ? -40.031 49.400 -5.548 1.00 21.45 92 HIS A CA 1
ATOM 693 C C . HIS A 1 92 ? -39.269 48.942 -4.316 1.00 21.13 92 HIS A C 1
ATOM 694 O O . HIS A 1 92 ? -38.587 49.737 -3.675 1.00 22.37 92 HIS A O 1
ATOM 701 N N . ILE A 1 93 ? -39.384 47.672 -3.967 1.00 21.41 93 ILE A N 1
ATOM 702 C CA . ILE A 1 93 ? -38.692 47.189 -2.788 1.00 22.42 93 ILE A CA 1
ATOM 703 C C . ILE A 1 93 ? -37.221 46.902 -3.050 1.00 23.09 93 ILE A C 1
ATOM 704 O O . ILE A 1 93 ? -36.370 47.190 -2.210 1.00 23.28 93 ILE A O 1
ATOM 709 N N . LYS A 1 94 ? -36.921 46.347 -4.216 1.00 23.73 94 LYS A N 1
ATOM 710 C CA . LYS A 1 94 ? -35.545 46.026 -4.566 1.00 25.66 94 LYS A CA 1
ATOM 711 C C . LYS A 1 94 ? -34.918 47.228 -5.248 1.00 26.02 94 LYS A C 1
ATOM 712 O O . LYS A 1 94 ? -33.706 47.278 -5.435 1.00 25.23 94 LYS A O 1
ATOM 718 N N . GLN A 1 95 ? -35.763 48.181 -5.631 1.00 26.86 95 GLN A N 1
ATOM 719 C CA . GLN A 1 95 ? -35.327 49.398 -6.312 1.00 27.72 95 GLN A CA 1
ATOM 720 C C . GLN A 1 95 ? -34.646 49.089 -7.643 1.00 28.71 95 GLN A C 1
ATOM 721 O O . GLN A 1 95 ? -33.597 49.643 -7.965 1.00 30.02 95 GLN A O 1
ATOM 727 N N . GLU A 1 96 ? -35.257 48.204 -8.424 1.00 28.37 96 GLU A N 1
ATOM 728 C CA . GLU A 1 96 ? -34.693 47.833 -9.712 1.00 30.03 96 GLU A CA 1
ATOM 729 C C . GLU A 1 96 ? -35.757 47.599 -10.780 1.00 28.06 96 GLU A C 1
ATOM 730 O O . GLU A 1 96 ? -36.879 47.180 -10.486 1.00 27.01 96 GLU A O 1
ATOM 736 N N . VAL A 1 97 ? -35.390 47.891 -12.022 1.00 28.25 97 VAL A N 1
ATOM 737 C CA . VAL A 1 97 ? -36.277 47.718 -13.170 1.00 27.49 97 VAL A CA 1
ATOM 738 C C . VAL A 1 97 ? -36.403 46.237 -13.485 1.00 26.94 97 VAL A C 1
ATOM 739 O O . VAL A 1 97 ? -35.404 45.533 -13.581 1.00 25.62 97 VAL A O 1
ATOM 743 N N . THR A 1 98 ? -37.634 45.770 -13.653 1.00 29.01 98 THR A N 1
ATOM 744 C CA . THR A 1 98 ? -37.880 44.361 -13.941 1.00 29.52 98 THR A CA 1
ATOM 745 C C . THR A 1 98 ? -38.512 44.135 -15.306 1.00 29.96 98 THR A C 1
ATOM 746 O O . THR A 1 98 ? -38.732 42.989 -15.711 1.00 30.55 98 THR A O 1
ATOM 750 N N . GLY A 1 99 ? -38.820 45.223 -16.002 1.00 28.54 99 GLY A N 1
ATOM 751 C CA . GLY A 1 99 ? -39.431 45.108 -17.311 1.00 27.94 99 GLY A CA 1
ATOM 752 C C . GLY A 1 99 ? -39.225 46.328 -18.188 1.00 27.65 99 GLY A C 1
ATOM 753 O O . GLY A 1 99 ? -39.039 47.443 -17.699 1.00 27.99 99 GLY A O 1
ATOM 754 N N . GLU A 1 100 ? -39.246 46.103 -19.496 1.00 25.82 100 GLU A N 1
ATOM 755 C CA . GLU A 1 100 ? -39.075 47.168 -20.471 1.00 24.93 100 GLU A CA 1
ATOM 756 C C . GLU A 1 100 ? -39.835 46.779 -21.736 1.00 24.61 100 GLU A C 1
ATOM 757 O O . GLU A 1 100 ? -39.569 45.736 -22.332 1.00 26.07 100 GLU A O 1
ATOM 763 N N . ARG A 1 101 ? -40.796 47.605 -22.131 1.00 24.16 101 ARG A N 1
ATOM 764 C CA . ARG A 1 101 ? -41.571 47.340 -23.334 1.00 23.40 101 ARG A CA 1
ATOM 765 C C . ARG A 1 101 ? -41.927 48.637 -24.043 1.00 23.09 101 ARG A C 1
ATOM 766 O O . ARG A 1 101 ? -41.806 49.721 -23.478 1.00 21.86 101 ARG A O 1
ATOM 774 N N . SER A 1 102 ? -42.360 48.510 -25.289 1.00 22.59 102 SER A N 1
ATOM 775 C CA . SER A 1 102 ? -42.753 49.653 -26.088 1.00 22.23 102 SER A CA 1
ATOM 776 C C . SER A 1 102 ? -44.125 50.125 -25.639 1.00 23.56 102 SER A C 1
ATOM 777 O O . SER A 1 102 ? -44.978 49.313 -25.263 1.00 23.33 102 SER A O 1
ATOM 780 N N . ALA A 1 103 ? -44.344 51.433 -25.674 1.00 24.10 103 ALA A N 1
ATOM 781 C CA . ALA A 1 103 ? -45.648 51.966 -25.298 1.00 25.12 103 ALA A CA 1
ATOM 782 C C . ALA A 1 103 ? -46.628 51.527 -26.391 1.00 25.99 103 ALA A C 1
ATOM 783 O O . ALA A 1 103 ? -46.245 51.357 -27.545 1.00 26.48 103 ALA A O 1
ATOM 785 N N . SER A 1 104 ? -47.888 51.339 -26.032 1.00 26.88 104 SER A N 1
ATOM 786 C CA . SER A 1 104 ? -48.866 50.914 -27.008 1.00 27.38 104 SER A CA 1
ATOM 787 C C . SER A 1 104 ? -50.164 51.700 -26.902 1.00 29.79 104 SER A C 1
ATOM 788 O O . SER A 1 104 ? -51.247 51.158 -27.131 1.00 31.60 104 SER A O 1
ATOM 791 N N . GLY A 1 105 ? -50.051 52.981 -26.558 1.00 30.17 105 GLY A N 1
ATOM 792 C CA . GLY A 1 105 ? -51.227 53.823 -26.435 1.00 29.40 105 GLY A CA 1
ATOM 793 C C . GLY A 1 105 ? -51.207 54.762 -25.239 1.00 30.41 105 GLY A C 1
ATOM 794 O O . GLY A 1 105 ? -52.028 55.680 -25.161 1.00 30.80 105 GLY A O 1
ATOM 795 N N . GLU A 1 106 ? -50.274 54.540 -24.312 1.00 29.71 106 GLU A N 1
ATOM 796 C CA . GLU A 1 106 ? -50.153 55.372 -23.110 1.00 28.59 106 GLU A CA 1
ATOM 797 C C . GLU A 1 106 ? -49.833 56.825 -23.435 1.00 27.56 106 GLU A C 1
ATOM 798 O O . GLU A 1 106 ? -50.186 57.734 -22.688 1.00 26.68 106 GLU A O 1
ATOM 804 N N . ILE A 1 107 ? -49.147 57.039 -24.548 1.00 27.06 107 ILE A N 1
ATOM 805 C CA . ILE A 1 107 ? -48.776 58.383 -24.960 1.00 25.62 107 ILE A CA 1
ATOM 806 C C . ILE A 1 107 ? -49.888 58.992 -25.804 1.00 26.63 107 ILE A C 1
ATOM 807 O O . ILE A 1 107 ? -50.370 58.371 -26.752 1.00 28.62 107 ILE A O 1
ATOM 812 N N . GLU A 1 108 ? -50.305 60.203 -25.452 1.00 26.88 108 GLU A N 1
ATOM 813 C CA . GLU A 1 108 ? -51.354 60.883 -26.202 1.00 27.42 108 GLU A CA 1
ATOM 814 C C . GLU A 1 108 ? -50.773 61.486 -27.474 1.00 26.98 108 GLU A C 1
ATOM 815 O O . GLU A 1 108 ? -50.121 62.529 -27.434 1.00 25.15 108 GLU A O 1
ATOM 821 N N . GLN A 1 109 ? -51.023 60.823 -28.603 1.00 27.40 109 GLN A N 1
ATOM 822 C CA . GLN A 1 109 ? -50.507 61.273 -29.893 1.00 25.87 109 GLN A CA 1
ATOM 823 C C . GLN A 1 109 ? -51.019 62.627 -30.377 1.00 25.90 109 GLN A C 1
ATOM 824 O O . GLN A 1 109 ? -50.293 63.352 -31.047 1.00 25.73 109 GLN A O 1
ATOM 830 N N . ASP A 1 110 ? -52.255 62.981 -30.044 1.00 26.12 110 ASP A N 1
ATOM 831 C CA . ASP A 1 110 ? -52.798 64.247 -30.528 1.00 28.15 110 ASP A CA 1
ATOM 832 C C . ASP A 1 110 ? -52.088 65.512 -30.057 1.00 28.14 110 ASP A C 1
ATOM 833 O O . ASP A 1 110 ? -52.225 66.562 -30.678 1.00 29.54 110 ASP A O 1
ATOM 838 N N . ILE A 1 111 ? -51.315 65.412 -28.981 1.00 27.89 111 ILE A N 1
ATOM 839 C CA . ILE A 1 111 ? -50.588 66.565 -28.456 1.00 26.29 111 ILE A CA 1
ATOM 840 C C . ILE A 1 111 ? -49.092 66.249 -28.364 1.00 25.97 111 ILE A C 1
ATOM 841 O O . ILE A 1 111 ? -48.307 67.036 -27.839 1.00 26.48 111 ILE A O 1
ATOM 846 N N . GLU A 1 112 ? -48.711 65.092 -28.888 1.00 25.13 112 GLU A N 1
ATOM 847 C CA . GLU A 1 112 ? -47.325 64.631 -28.855 1.00 23.12 112 GLU A CA 1
ATOM 848 C C . GLU A 1 112 ? -46.331 65.614 -29.455 1.00 22.13 112 GLU A C 1
ATOM 849 O O . GLU A 1 112 ? -45.171 65.634 -29.051 1.00 22.09 112 GLU A O 1
ATOM 855 N N . GLN A 1 113 ? -46.770 66.432 -30.410 1.00 22.08 113 GLN A N 1
ATOM 856 C CA . GLN A 1 113 ? -45.859 67.394 -31.024 1.00 22.00 113 GLN A CA 1
ATOM 857 C C . GLN A 1 113 ? -45.460 68.464 -30.022 1.00 20.97 113 GLN A C 1
ATOM 858 O O . GLN A 1 113 ? -44.377 69.038 -30.111 1.00 20.87 113 GLN A O 1
ATOM 864 N N . TYR A 1 114 ? -46.342 68.735 -29.068 1.00 20.79 114 TYR A N 1
ATOM 865 C CA . TYR A 1 114 ? -46.043 69.718 -28.034 1.00 20.02 114 TYR A CA 1
ATOM 866 C C . TYR A 1 114 ? -45.120 69.075 -27.015 1.00 17.04 114 TYR A C 1
ATOM 867 O O . TYR A 1 114 ? -44.125 69.663 -26.614 1.00 17.32 114 TYR A O 1
ATOM 876 N N . ARG A 1 115 ? -45.439 67.853 -26.611 1.00 15.99 115 ARG A N 1
ATOM 877 C CA . ARG A 1 115 ? -44.607 67.171 -25.642 1.00 16.41 115 ARG A CA 1
ATOM 878 C C . ARG A 1 115 ? -43.194 67.031 -26.220 1.00 18.21 115 ARG A C 1
ATOM 879 O O . ARG A 1 115 ? -42.210 67.312 -25.537 1.00 18.19 115 ARG A O 1
ATOM 887 N N . ALA A 1 116 ? -43.102 66.618 -27.487 1.00 17.93 116 ALA A N 1
ATOM 888 C CA . ALA A 1 116 ? -41.810 66.423 -28.157 1.00 17.07 116 ALA A CA 1
ATOM 889 C C . ALA A 1 116 ? -41.021 67.721 -28.278 1.00 16.11 116 ALA A C 1
ATOM 890 O O . ALA A 1 116 ? -39.811 67.737 -28.080 1.00 16.39 116 ALA A O 1
ATOM 892 N N . ALA A 1 117 ? -41.701 68.808 -28.618 1.00 16.33 117 ALA A N 1
ATOM 893 C CA . ALA A 1 117 ? -41.030 70.096 -28.719 1.00 15.91 117 ALA A CA 1
ATOM 894 C C . ALA A 1 117 ? -40.521 70.510 -27.333 1.00 15.43 117 ALA A C 1
ATOM 895 O O . ALA A 1 117 ? -39.440 71.081 -27.218 1.00 17.81 117 ALA A O 1
ATOM 897 N N . PHE A 1 118 ? -41.285 70.226 -26.280 1.00 14.89 118 PHE A N 1
ATOM 898 C CA . PHE A 1 118 ? -40.832 70.567 -24.929 1.00 16.47 118 PHE A CA 1
ATOM 899 C C . PHE A 1 118 ? -39.691 69.655 -24.493 1.00 15.63 118 PHE A C 1
ATOM 900 O O . PHE A 1 118 ? -38.741 70.082 -23.832 1.00 12.63 118 PHE A O 1
ATOM 908 N N . ASP A 1 119 ? -39.787 68.389 -24.874 1.00 17.15 119 ASP A N 1
ATOM 909 C CA . ASP A 1 119 ? -38.765 67.424 -24.502 1.00 18.05 119 ASP A CA 1
ATOM 910 C C . ASP A 1 119 ? -37.381 67.828 -25.028 1.00 17.11 119 ASP A C 1
ATOM 911 O O . ASP A 1 119 ? -36.393 67.686 -24.314 1.00 17.03 119 ASP A O 1
ATOM 916 N N . GLU A 1 120 ? -37.304 68.336 -26.258 1.00 17.63 120 GLU A N 1
ATOM 917 C CA . GLU A 1 120 ? -36.007 68.759 -26.812 1.00 18.11 120 GLU A CA 1
ATOM 918 C C . GLU A 1 120 ? -35.371 69.830 -25.926 1.00 18.13 120 GLU A C 1
ATOM 919 O O . GLU A 1 120 ? -34.163 69.826 -25.681 1.00 17.29 120 GLU A O 1
ATOM 925 N N . GLU A 1 121 ? -36.194 70.763 -25.463 1.00 16.72 121 GLU A N 1
ATOM 926 C CA . GLU A 1 121 ? -35.705 71.848 -24.628 1.00 15.96 121 GLU A CA 1
ATOM 927 C C . GLU A 1 121 ? -35.314 71.393 -23.219 1.00 15.60 121 GLU A C 1
ATOM 928 O O . GLU A 1 121 ? -34.290 71.827 -22.684 1.00 14.92 121 GLU A O 1
ATOM 934 N N . ALA A 1 122 ? -36.117 70.518 -22.621 1.00 14.92 122 ALA A N 1
ATOM 935 C CA . ALA A 1 122 ? -35.808 70.028 -21.282 1.00 15.15 122 ALA A CA 1
ATOM 936 C C . ALA A 1 122 ? -34.473 69.285 -21.294 1.00 15.95 122 ALA A C 1
ATOM 937 O O . ALA A 1 122 ? -33.668 69.411 -20.370 1.00 14.19 122 ALA A O 1
ATOM 939 N N . THR A 1 123 ? -34.235 68.524 -22.357 1.00 16.12 123 THR A N 1
ATOM 940 C CA . THR A 1 123 ? -33.002 67.764 -22.485 1.00 16.29 123 THR A CA 1
ATOM 941 C C . THR A 1 123 ? -31.782 68.685 -22.520 1.00 17.23 123 THR A C 1
ATOM 942 O O . THR A 1 123 ? -30.849 68.501 -21.737 1.00 16.63 123 THR A O 1
ATOM 946 N N . LYS A 1 124 ? -31.792 69.677 -23.409 1.00 16.20 124 LYS A N 1
ATOM 947 C CA . LYS A 1 124 ? -30.683 70.631 -23.509 1.00 16.47 124 LYS A CA 1
ATOM 948 C C . LYS A 1 124 ? -30.512 71.435 -22.215 1.00 16.33 124 LYS A C 1
ATOM 949 O O . LYS A 1 124 ? -29.395 71.663 -21.750 1.00 20.00 124 LYS A O 1
ATOM 955 N N . TYR A 1 125 ? -31.621 71.883 -21.645 1.00 16.75 125 TYR A N 1
ATOM 956 C CA . TYR A 1 125 ? -31.569 72.650 -20.409 1.00 17.35 125 TYR A CA 1
ATOM 957 C C . TYR 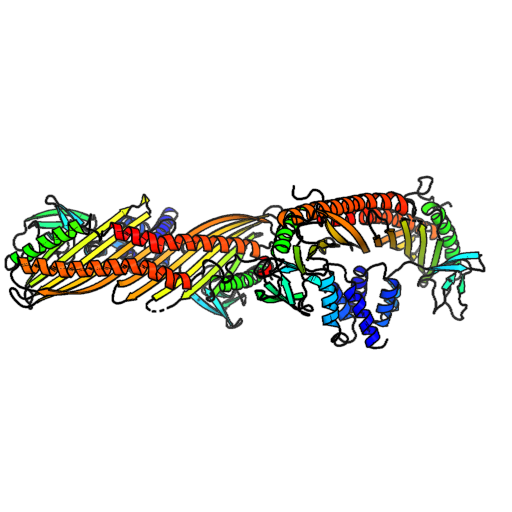A 1 125 ? -30.922 71.803 -19.317 1.00 16.94 125 TYR A C 1
ATOM 958 O O . TYR A 1 125 ? -30.048 72.262 -18.598 1.00 17.54 125 TYR A O 1
ATOM 967 N N . CYS A 1 126 ? -31.365 70.559 -19.213 1.00 19.37 126 CYS A N 1
ATOM 968 C CA . CYS A 1 126 ? -30.862 69.612 -18.226 1.00 19.45 126 CYS A CA 1
ATOM 969 C C . CYS A 1 126 ? -29.360 69.353 -18.421 1.00 19.03 126 CYS A C 1
ATOM 970 O O . CYS A 1 126 ? -28.590 69.337 -17.454 1.00 17.33 126 CYS A O 1
ATOM 973 N N . ASN A 1 127 ? -28.942 69.163 -19.670 1.00 19.19 127 ASN A N 1
ATOM 974 C CA . ASN A 1 127 ? -27.535 68.913 -19.965 1.00 21.84 127 ASN A CA 1
ATOM 975 C C . ASN A 1 127 ? -26.690 70.135 -19.660 1.00 23.06 127 ASN A C 1
ATOM 976 O O . ASN A 1 127 ? -25.523 70.008 -19.303 1.00 23.86 127 ASN A O 1
ATOM 981 N N . GLU A 1 128 ? -27.282 71.317 -19.797 1.00 24.12 128 GLU A N 1
ATOM 982 C CA . GLU A 1 128 ? -26.564 72.560 -19.553 1.00 24.78 128 GLU A CA 1
ATOM 983 C C . GLU A 1 128 ? -26.390 72.937 -18.082 1.00 25.29 128 GLU A C 1
ATOM 984 O O . GLU A 1 128 ? -25.304 73.353 -17.675 1.00 25.49 128 GLU A O 1
ATOM 990 N N . TYR A 1 129 ? -27.432 72.778 -17.274 1.00 22.86 129 TYR A N 1
ATOM 991 C CA . TYR A 1 129 ? -27.326 73.181 -15.873 1.00 22.01 129 TYR A CA 1
ATOM 992 C C . TYR A 1 129 ? -27.263 72.094 -14.807 1.00 20.27 129 TYR A C 1
ATOM 993 O O . TYR A 1 129 ? -27.011 72.386 -13.640 1.00 21.89 129 TYR A O 1
ATOM 1002 N N . TYR A 1 130 ? -27.489 70.849 -15.193 1.00 19.93 130 TYR A N 1
ATOM 1003 C CA . TYR A 1 130 ? -27.453 69.769 -14.225 1.00 19.77 130 TYR A CA 1
ATOM 1004 C C . TYR A 1 130 ? -26.560 68.630 -14.704 1.00 20.76 130 TYR A C 1
ATOM 1005 O O . TYR A 1 130 ? -27.015 67.708 -15.374 1.00 18.91 130 TYR A O 1
ATOM 1014 N N . PRO A 1 131 ? -25.268 68.682 -14.355 1.00 23.96 131 PRO A N 1
ATOM 1015 C CA . PRO A 1 131 ? -24.286 67.659 -14.741 1.00 24.35 131 PRO A CA 1
ATOM 1016 C C . PRO A 1 131 ? -24.759 66.201 -14.644 1.00 25.27 131 PRO A C 1
ATOM 1017 O O . PRO A 1 131 ? -24.614 65.451 -15.604 1.00 26.52 131 PRO A O 1
ATOM 1021 N N . ASN A 1 132 ? -25.310 65.784 -13.507 1.00 24.47 132 ASN A N 1
ATOM 1022 C CA . ASN A 1 132 ? -25.804 64.405 -13.391 1.00 24.28 132 ASN A CA 1
ATOM 1023 C C . ASN A 1 132 ? -27.322 64.316 -13.480 1.00 22.63 132 ASN A C 1
ATOM 1024 O O . ASN A 1 132 ? -27.915 63.320 -13.054 1.00 23.20 132 ASN A O 1
ATOM 1029 N N . GLY A 1 133 ? -27.951 65.347 -14.028 1.00 17.65 133 GLY A N 1
ATOM 1030 C CA . GLY A 1 133 ? -29.396 65.350 -14.107 1.00 16.25 133 GLY A CA 1
ATOM 1031 C C . GLY A 1 133 ? -30.021 64.445 -15.148 1.00 14.68 133 GLY A C 1
ATOM 1032 O O . GLY A 1 133 ? -29.470 64.230 -16.215 1.00 15.29 133 GLY A O 1
ATOM 1033 N N . VAL A 1 134 ? -31.182 63.905 -14.808 1.00 13.42 134 VAL A N 1
ATOM 1034 C CA . VAL A 1 134 ? -31.947 63.052 -15.703 1.00 12.57 134 VAL A CA 1
ATOM 1035 C C . VAL A 1 134 ? -33.307 63.743 -15.762 1.00 13.55 134 VAL A C 1
ATOM 1036 O O . VAL A 1 134 ? -33.836 64.167 -14.730 1.00 13.04 134 VAL A O 1
ATOM 1040 N N . SER A 1 135 ? -33.859 63.871 -16.961 1.00 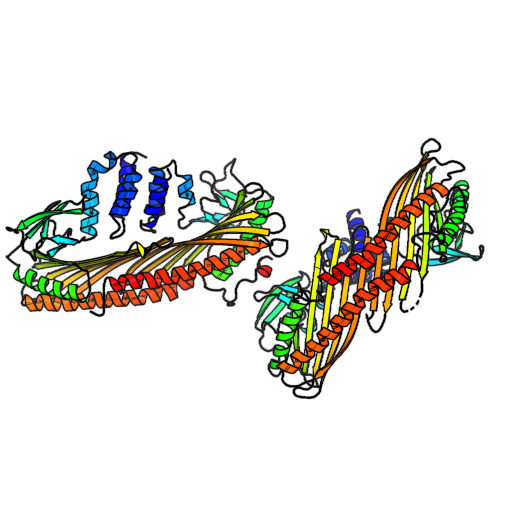12.54 135 SER A N 1
ATOM 1041 C CA . SER A 1 135 ? -35.136 64.546 -17.146 1.00 15.20 135 SER A CA 1
ATOM 1042 C C . SER A 1 135 ? -36.276 63.645 -17.626 1.00 16.35 135 SER A C 1
ATOM 1043 O O . SER A 1 135 ? -36.059 62.515 -18.060 1.00 16.83 135 SER A O 1
ATOM 1046 N N . ALA A 1 136 ? -37.493 64.173 -17.545 1.00 15.88 136 ALA A N 1
ATOM 1047 C CA . ALA A 1 136 ? -38.686 63.464 -17.977 1.00 16.49 136 ALA A CA 1
ATOM 1048 C C . ALA A 1 136 ? -39.780 64.482 -18.312 1.00 18.40 136 ALA A C 1
ATOM 1049 O O . ALA A 1 136 ? -40.099 65.354 -17.501 1.00 20.29 136 ALA A O 1
ATOM 1051 N N . VAL A 1 137 ? -40.340 64.374 -19.513 1.00 18.60 137 VAL A N 1
ATOM 1052 C CA . VAL A 1 137 ? -41.392 65.274 -19.962 1.00 18.60 137 VAL A CA 1
ATOM 1053 C C . VAL A 1 137 ? -42.642 64.486 -20.356 1.00 19.74 137 VAL A C 1
ATOM 1054 O O . VAL A 1 137 ? -42.613 63.649 -21.262 1.00 20.47 137 VAL A O 1
ATOM 1058 N N . TYR A 1 138 ? -43.735 64.767 -19.658 1.00 18.71 138 TYR A N 1
ATOM 1059 C CA . TYR A 1 138 ? -45.006 64.096 -19.877 1.00 18.12 138 TYR A CA 1
ATOM 1060 C C . TYR A 1 138 ? -46.008 65.064 -20.492 1.00 19.38 138 TYR A C 1
ATOM 1061 O O . TYR A 1 138 ? -45.835 66.275 -20.416 1.00 19.46 138 TYR A O 1
ATOM 1070 N N . GLY A 1 139 ? -47.057 64.526 -21.104 1.00 21.03 139 GLY A N 1
ATOM 1071 C CA . GLY A 1 139 ? -48.070 65.373 -21.707 1.00 22.28 139 GLY A CA 1
ATOM 1072 C C . GLY A 1 139 ? -49.460 64.793 -21.542 1.00 23.65 139 GLY A C 1
ATOM 1073 O O . GLY A 1 139 ? -49.621 63.575 -21.446 1.00 23.11 139 GLY A O 1
ATOM 1074 N N . THR A 1 140 ? -50.467 65.660 -21.506 1.00 24.80 140 THR A N 1
ATOM 1075 C CA . THR A 1 140 ? -51.846 65.213 -21.359 1.00 27.74 140 THR A CA 1
ATOM 1076 C C . THR A 1 140 ? -52.820 66.353 -21.635 1.00 28.75 140 THR A C 1
ATOM 1077 O O . THR A 1 140 ? -52.486 67.526 -21.449 1.00 28.74 140 THR A O 1
ATOM 1081 N N . LYS A 1 141 ? -54.017 65.999 -22.092 1.00 29.25 141 LYS A N 1
ATOM 1082 C CA . LYS A 1 141 ? -55.052 66.980 -22.394 1.00 30.74 141 LYS A CA 1
ATOM 1083 C C . LYS A 1 141 ? -55.866 67.312 -21.151 1.00 31.18 141 LYS A C 1
ATOM 1084 O O . LYS A 1 141 ? -56.289 66.418 -20.414 1.00 31.85 141 LYS A O 1
ATOM 1090 N N . VAL A 1 142 ? -56.075 6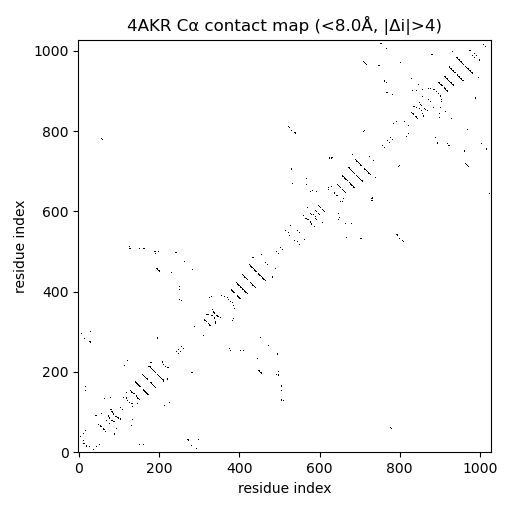8.602 -20.920 1.00 31.77 142 VAL A N 1
ATOM 1091 C CA . VAL A 1 142 ? -56.861 69.062 -19.779 1.00 32.08 142 VAL A CA 1
ATOM 1092 C C . VAL A 1 142 ? -57.849 70.112 -20.271 1.00 32.59 142 VAL A C 1
ATOM 1093 O O . VAL A 1 142 ? -57.649 70.697 -21.333 1.00 30.54 142 VAL A O 1
ATOM 1097 N N . SER A 1 143 ? -58.906 70.343 -19.493 1.00 34.41 143 SER A N 1
ATOM 1098 C CA . SER A 1 143 ? -59.953 71.308 -19.837 1.00 36.05 143 SER A CA 1
ATOM 1099 C C . SER A 1 143 ? -59.455 72.562 -20.544 1.00 36.55 143 SER A C 1
ATOM 1100 O O . SER A 1 143 ? -59.964 72.931 -21.605 1.00 37.63 143 SER A O 1
ATOM 1103 N N . GLU A 1 144 ? -58.461 73.215 -19.954 1.00 36.02 144 GLU A N 1
ATOM 1104 C CA . GLU A 1 144 ? -57.891 74.433 -20.512 1.00 35.97 144 GLU A CA 1
ATOM 1105 C C . GLU A 1 144 ? -56.951 74.206 -21.699 1.00 34.48 144 GLU A C 1
ATOM 1106 O O . GLU A 1 144 ? -56.337 75.152 -22.199 1.00 34.13 144 GLU A O 1
ATOM 1112 N N . GLY A 1 145 ? -56.836 72.963 -22.158 1.00 32.64 145 GLY A N 1
ATOM 1113 C CA . GLY A 1 145 ? -55.958 72.684 -23.284 1.00 29.56 145 GLY A CA 1
ATOM 1114 C C . GLY A 1 145 ? -54.944 71.584 -23.028 1.00 26.88 145 GLY A C 1
ATOM 1115 O O . GLY A 1 145 ? -55.313 70.426 -22.822 1.00 26.64 145 GLY A O 1
ATOM 1116 N N . ILE A 1 146 ? -53.663 71.943 -23.035 1.00 25.03 146 ILE A N 1
ATOM 1117 C CA . ILE A 1 146 ? -52.596 70.967 -22.810 1.00 23.07 146 ILE A CA 1
ATOM 1118 C C . ILE A 1 146 ? -51.725 71.219 -21.583 1.00 21.72 146 ILE A C 1
ATOM 1119 O O . ILE A 1 146 ? -51.300 72.348 -21.323 1.00 21.38 146 ILE A O 1
ATOM 1124 N N . LYS A 1 147 ? -51.449 70.154 -20.840 1.00 19.70 147 LYS A N 1
ATOM 1125 C CA . LYS A 1 147 ? -50.583 70.260 -19.681 1.00 19.97 147 LYS A CA 1
ATOM 1126 C C . LYS A 1 147 ? -49.296 69.471 -19.937 1.00 20.18 147 LYS A C 1
ATOM 1127 O O . LYS A 1 147 ? -49.329 68.262 -20.160 1.00 19.48 147 LYS A O 1
ATOM 1133 N N . ILE A 1 148 ? -48.162 70.165 -19.925 1.00 20.48 148 ILE A N 1
ATOM 1134 C CA . ILE A 1 148 ? -46.873 69.510 -20.124 1.00 19.59 148 ILE A CA 1
ATOM 1135 C C . ILE A 1 148 ? -46.130 69.568 -18.806 1.00 19.54 148 ILE A C 1
ATOM 1136 O O . ILE A 1 148 ? -45.875 70.650 -18.293 1.00 20.40 148 ILE A O 1
ATOM 1141 N N . THR A 1 149 ? -45.801 68.405 -18.251 1.00 19.55 149 THR A N 1
ATOM 1142 C CA . THR A 1 149 ? -45.092 68.336 -16.981 1.00 18.64 149 THR A CA 1
ATOM 1143 C C . THR A 1 149 ? -43.615 67.989 -17.159 1.00 18.28 149 THR A C 1
ATOM 1144 O O . THR A 1 149 ? -43.274 66.942 -17.715 1.00 19.31 149 THR A O 1
ATOM 1148 N N . VAL A 1 150 ? -42.745 68.873 -16.677 1.00 15.97 150 VAL A N 1
ATOM 1149 C CA . VAL A 1 150 ? -41.303 68.689 -16.769 1.00 13.63 150 VAL A CA 1
ATOM 1150 C C . VAL A 1 150 ? -40.694 68.354 -15.406 1.00 16.20 150 VAL A C 1
ATOM 1151 O O . VAL A 1 150 ? -40.815 69.125 -14.449 1.00 16.66 150 VAL A O 1
ATOM 1155 N N . CYS A 1 151 ? -40.033 67.205 -15.331 1.00 15.29 151 CYS A N 1
ATOM 1156 C CA . CYS A 1 151 ? -39.395 66.758 -14.105 1.00 15.94 151 CYS A CA 1
ATOM 1157 C C . CYS A 1 151 ? -37.886 66.679 -14.308 1.00 16.23 151 CYS A C 1
ATOM 1158 O O . CYS A 1 151 ? -37.417 66.179 -15.326 1.00 16.28 151 CYS A O 1
ATOM 1161 N N . ILE A 1 152 ? -37.134 67.186 -13.342 1.00 16.87 152 ILE A N 1
ATOM 1162 C CA . ILE A 1 152 ? -35.676 67.132 -13.391 1.00 18.30 152 ILE A CA 1
ATOM 1163 C C . ILE A 1 152 ? -35.224 66.644 -12.022 1.00 19.22 152 ILE A C 1
ATOM 1164 O O . ILE A 1 152 ? -35.719 67.121 -10.998 1.00 19.29 152 ILE A O 1
ATOM 1169 N N . SER A 1 153 ? -34.305 65.684 -11.994 1.00 18.13 153 SER A N 1
ATOM 1170 C CA . SER A 1 153 ? -33.837 65.154 -10.721 1.00 16.88 153 SER A CA 1
ATOM 1171 C C . SER A 1 153 ? -32.375 64.762 -10.796 1.00 17.99 153 SER A C 1
ATOM 1172 O O . SER A 1 153 ? -31.972 64.002 -11.674 1.00 16.29 153 SER A O 1
ATOM 1175 N N . THR A 1 154 ? -31.583 65.276 -9.860 1.00 17.15 154 THR A N 1
ATOM 1176 C CA . THR A 1 154 ? -30.165 64.979 -9.836 1.00 17.98 154 THR A CA 1
ATOM 1177 C C . THR A 1 154 ? -29.669 64.891 -8.404 1.00 19.02 154 THR A C 1
ATOM 1178 O O . THR A 1 154 ? -30.009 65.722 -7.565 1.00 18.15 154 THR A O 1
ATOM 1182 N N . CYS A 1 155 ? -28.845 63.883 -8.142 1.00 19.16 155 CYS A N 1
ATOM 1183 C CA . CYS A 1 155 ? -28.318 63.655 -6.813 1.00 19.42 155 CYS A CA 1
ATOM 1184 C C . CYS A 1 155 ? -26.826 63.388 -6.824 1.00 20.42 155 CYS A C 1
ATOM 1185 O O . CYS A 1 155 ? -26.208 63.251 -7.882 1.00 19.36 155 CYS A O 1
ATOM 1188 N N . ILE A 1 156 ? -26.260 63.317 -5.625 1.00 20.19 156 ILE A N 1
ATOM 1189 C CA . ILE A 1 156 ? -24.850 63.042 -5.454 1.00 20.71 156 ILE A CA 1
ATOM 1190 C C . ILE A 1 156 ? -24.672 62.290 -4.144 1.00 20.71 156 ILE A C 1
ATOM 1191 O O . ILE A 1 156 ? -25.390 62.525 -3.171 1.00 20.39 156 ILE A O 1
ATOM 1196 N N . TYR A 1 157 ? -23.720 61.371 -4.119 1.00 21.42 157 TYR A N 1
ATOM 1197 C CA . TYR A 1 157 ? -23.489 60.598 -2.916 1.00 21.95 157 TYR A CA 1
ATOM 1198 C C . TYR A 1 157 ? -22.032 60.202 -2.804 1.00 24.00 157 TYR A C 1
ATOM 1199 O O . TYR A 1 157 ? -21.510 59.456 -3.628 1.00 24.71 157 TYR A O 1
ATOM 1208 N N . LYS A 1 158 ? -21.378 60.728 -1.777 1.00 24.36 158 LYS A N 1
ATOM 1209 C CA . LYS A 1 158 ? -19.982 60.438 -1.517 1.00 25.04 158 LYS A CA 1
ATOM 1210 C C . LYS A 1 158 ? -19.867 60.077 -0.046 1.00 24.29 158 LYS A C 1
ATOM 1211 O O . LYS A 1 158 ? -19.401 60.870 0.768 1.00 25.56 158 LYS A O 1
ATOM 1217 N N . PRO A 1 159 ? -20.297 58.868 0.318 1.00 24.00 159 PRO A N 1
ATOM 1218 C CA . PRO A 1 159 ? -20.206 58.490 1.727 1.00 25.36 159 PRO A CA 1
ATOM 1219 C C . PRO A 1 159 ? -18.815 58.679 2.330 1.00 27.22 159 PRO A C 1
ATOM 1220 O O . PRO A 1 159 ? -18.695 58.939 3.530 1.00 28.54 159 PRO A O 1
ATOM 1224 N N . ASN A 1 160 ? -17.774 58.566 1.504 1.00 27.70 160 ASN A N 1
ATOM 1225 C CA . ASN A 1 160 ? -16.396 58.728 1.976 1.00 27.83 160 ASN A CA 1
ATOM 1226 C C . ASN A 1 160 ? -16.115 60.166 2.354 1.00 27.39 160 ASN A C 1
ATOM 1227 O O . ASN A 1 160 ? -15.212 60.446 3.144 1.00 28.38 160 ASN A O 1
ATOM 1232 N N . ALA A 1 161 ? -16.875 61.081 1.772 1.00 24.22 161 ALA A N 1
ATOM 1233 C CA . ALA A 1 161 ? -16.710 62.485 2.080 1.00 23.17 161 ALA A CA 1
ATOM 1234 C C . ALA A 1 161 ? -17.835 62.907 3.031 1.00 23.07 161 ALA A C 1
ATOM 1235 O O . ALA A 1 161 ? -17.998 64.086 3.330 1.00 23.29 161 ALA A O 1
ATOM 1237 N N . PHE A 1 162 ? -18.613 61.928 3.483 1.00 22.39 162 PHE A N 1
ATOM 1238 C CA . PHE A 1 162 ? -19.716 62.158 4.418 1.00 25.59 162 PHE A CA 1
ATOM 1239 C C . PHE A 1 162 ? -20.824 63.111 3.975 1.00 23.56 162 PHE A C 1
ATOM 1240 O O . PHE A 1 162 ? -21.349 63.865 4.791 1.00 23.98 162 PHE A O 1
ATOM 1248 N N . TYR A 1 163 ? -21.191 63.099 2.704 1.00 21.78 163 TYR A N 1
ATOM 1249 C CA . TYR A 1 163 ? -22.250 63.991 2.285 1.00 20.31 163 TYR A CA 1
ATOM 1250 C C . TYR A 1 163 ? -23.045 63.482 1.107 1.00 21.17 163 TYR A C 1
ATOM 1251 O O . TYR A 1 163 ? -22.591 62.609 0.358 1.00 20.57 163 TYR A O 1
ATOM 1260 N N . SER A 1 164 ? -24.249 64.029 0.962 1.00 19.58 164 SER A N 1
ATOM 1261 C CA . SER A 1 164 ? -25.136 63.669 -0.137 1.00 18.72 164 SER A CA 1
ATOM 1262 C C . SER A 1 164 ? -26.023 64.860 -0.436 1.00 17.22 164 SER A C 1
ATOM 1263 O O . SER A 1 164 ? -26.089 65.815 0.342 1.00 18.04 164 SER A O 1
ATOM 1266 N N . GLY A 1 165 ? -26.700 64.806 -1.574 1.00 17.22 165 GLY A N 1
ATOM 1267 C CA . GLY A 1 165 ? -27.583 65.890 -1.940 1.00 14.61 165 GLY A CA 1
ATOM 1268 C C . GLY A 1 165 ? -28.455 65.520 -3.114 1.00 15.62 165 GLY A C 1
ATOM 1269 O O . GLY A 1 165 ? -28.183 64.558 -3.822 1.00 13.95 165 GLY A O 1
ATOM 1270 N N . ARG A 1 166 ? -29.521 66.288 -3.308 1.00 16.74 166 ARG A N 1
ATOM 1271 C CA . ARG A 1 166 ? -30.433 66.077 -4.417 1.00 15.05 166 ARG A CA 1
ATOM 1272 C C . ARG A 1 166 ? -31.082 67.400 -4.758 1.00 14.27 166 ARG A C 1
ATOM 1273 O O . ARG A 1 166 ? -31.257 68.258 -3.894 1.00 14.12 166 ARG A O 1
ATOM 1281 N N . TRP A 1 167 ? -31.399 67.569 -6.033 1.00 13.83 167 TRP A N 1
ATOM 1282 C CA . TRP A 1 167 ? -32.072 68.760 -6.522 1.00 14.17 167 TRP A CA 1
ATOM 1283 C C . TRP A 1 167 ? -33.236 68.226 -7.341 1.00 14.42 167 TRP A C 1
ATOM 1284 O O . TRP A 1 167 ? -33.043 67.415 -8.248 1.00 14.62 167 TRP A O 1
ATOM 1295 N N . ARG A 1 168 ? -34.441 68.663 -6.998 1.00 13.92 168 ARG A N 1
ATOM 1296 C CA . ARG A 1 168 ? -35.640 68.236 -7.702 1.00 13.98 168 ARG A CA 1
ATOM 1297 C C . ARG A 1 168 ? -36.405 69.452 -8.208 1.00 14.67 168 ARG A C 1
ATOM 1298 O O . ARG A 1 168 ? -36.667 70.385 -7.451 1.00 15.86 168 ARG A O 1
ATOM 1306 N N . SER A 1 169 ? -36.744 69.434 -9.491 1.00 14.00 169 SER A N 1
ATOM 1307 C CA . SER A 1 169 ? -37.516 70.503 -10.116 1.00 16.10 169 SER A CA 1
ATOM 1308 C C . SER A 1 169 ? -38.688 69.869 -10.850 1.00 16.27 169 SER A C 1
ATOM 1309 O O . SER A 1 169 ? -38.511 68.913 -11.607 1.00 15.87 169 SER A O 1
ATOM 1312 N N . VAL A 1 170 ? -39.889 70.381 -10.602 1.00 18.17 170 VAL A N 1
ATOM 1313 C CA . VAL A 1 170 ? -41.083 69.888 -11.281 1.00 18.84 170 VAL A CA 1
ATOM 1314 C C . VAL A 1 170 ? -41.850 71.109 -11.763 1.00 19.88 170 VAL A C 1
ATOM 1315 O O . VAL A 1 170 ? -42.426 71.856 -10.957 1.00 20.77 170 VAL A O 1
ATOM 1319 N N . TRP A 1 171 ? -41.813 71.331 -13.076 1.00 19.68 171 TRP A N 1
ATOM 1320 C CA . TRP A 1 171 ? -42.502 72.460 -13.699 1.00 17.28 171 TRP A CA 1
ATOM 1321 C C . TRP A 1 171 ? -43.687 71.964 -14.495 1.00 19.52 171 TRP A C 1
ATOM 1322 O O . TRP A 1 171 ? -43.549 71.120 -15.386 1.00 19.33 171 TRP A O 1
ATOM 1333 N N . THR A 1 172 ? -44.853 72.504 -14.180 1.00 19.58 172 THR A N 1
ATOM 1334 C CA . THR A 1 172 ? -46.079 72.125 -14.859 1.00 21.29 172 THR A CA 1
ATOM 1335 C C . THR A 1 172 ? -46.509 73.275 -15.741 1.00 21.12 172 THR A C 1
ATOM 1336 O O . THR A 1 172 ? -46.831 74.349 -15.242 1.00 21.79 172 THR A O 1
ATOM 1340 N N . CYS A 1 173 ? -46.517 73.041 -17.050 1.00 20.44 173 CYS A N 1
ATOM 1341 C CA . CYS A 1 173 ? -46.867 74.073 -18.017 1.00 20.47 173 CYS A CA 1
ATOM 1342 C C . CYS A 1 173 ? -48.207 73.826 -18.700 1.00 22.04 173 CYS A C 1
ATOM 1343 O O . CYS A 1 173 ? -48.385 72.824 -19.402 1.00 21.39 173 CYS A O 1
ATOM 1346 N N . THR A 1 174 ? -49.136 74.762 -18.510 1.00 21.53 174 THR A N 1
ATOM 1347 C CA . THR A 1 174 ? -50.473 74.653 -19.083 1.00 23.19 174 THR A CA 1
ATOM 1348 C C . THR A 1 174 ? -50.738 75.743 -20.119 1.00 22.58 174 THR A C 1
ATOM 1349 O O . THR A 1 174 ? -50.344 76.900 -19.942 1.00 22.00 174 THR A O 1
ATOM 1353 N N . PHE A 1 175 ? -51.412 75.376 -21.203 1.00 23.54 175 PHE A N 1
ATOM 1354 C CA . PHE A 1 175 ? -51.686 76.340 -22.265 1.00 25.39 175 PHE A CA 1
ATOM 1355 C C . PHE A 1 175 ? -52.704 75.893 -23.307 1.00 25.88 175 PHE A C 1
ATOM 1356 O O . PHE A 1 175 ? -52.945 74.704 -23.501 1.00 25.19 175 PHE A O 1
ATOM 1364 N N . LYS A 1 176 ? -53.307 76.879 -23.961 1.00 29.15 176 LYS A N 1
ATOM 1365 C CA . LYS A 1 176 ? -54.266 76.640 -25.035 1.00 30.03 176 LYS A CA 1
ATOM 1366 C C . LYS A 1 176 ? -53.352 76.597 -26.260 1.00 28.55 176 LYS A C 1
ATOM 1367 O O . LYS A 1 176 ? -52.585 77.528 -26.498 1.00 29.44 176 LYS A O 1
ATOM 1373 N N . PRO A 1 177 ? -53.397 75.506 -27.034 1.00 27.58 177 PRO A N 1
ATOM 1374 C CA . PRO A 1 177 ? -52.524 75.438 -28.207 1.00 27.89 177 PRO A CA 1
ATOM 1375 C C . PRO A 1 177 ? -52.763 76.466 -29.307 1.00 27.27 177 PRO A C 1
ATOM 1376 O O . PRO A 1 177 ? -53.881 76.621 -29.784 1.00 27.90 177 PRO A O 1
ATOM 1380 N N . GLY A 1 178 ? -51.695 77.169 -29.688 1.00 27.61 178 GLY A N 1
ATOM 1381 C CA . GLY A 1 178 ? -51.767 78.152 -30.759 1.00 27.21 178 GLY A CA 1
ATOM 1382 C C . GLY A 1 178 ? -51.895 79.624 -30.412 1.00 27.89 178 GLY A C 1
ATOM 1383 O O . GLY A 1 178 ? -51.573 80.489 -31.232 1.00 27.27 178 GLY A O 1
ATOM 1384 N N . SER A 1 179 ? -52.369 79.920 -29.208 1.00 28.96 179 SER A N 1
ATOM 1385 C CA . SER A 1 179 ? -52.554 81.302 -28.779 1.00 29.72 179 SER A CA 1
ATOM 1386 C C . SER A 1 179 ? -52.601 81.380 -27.257 1.00 29.84 179 SER A C 1
ATOM 1387 O O . SER A 1 179 ? -52.621 80.352 -26.571 1.00 29.93 179 SER A O 1
ATOM 1390 N N . GLY A 1 180 ? -52.642 82.603 -26.739 1.00 28.42 180 GLY A N 1
ATOM 1391 C CA . GLY A 1 180 ? -52.685 82.789 -25.302 1.00 27.47 180 GLY A CA 1
ATOM 1392 C C . GLY A 1 180 ? -51.297 82.639 -24.719 1.00 27.45 180 GLY A C 1
ATOM 1393 O O . GLY A 1 180 ? -50.305 82.690 -25.449 1.00 27.69 180 GLY A O 1
ATOM 1394 N N . ASN A 1 181 ? -51.223 82.444 -23.408 1.00 26.25 181 ASN A N 1
ATOM 1395 C CA . ASN A 1 181 ? -49.939 82.303 -22.726 1.00 25.11 181 ASN A CA 1
ATOM 1396 C C . ASN A 1 181 ? -49.827 80.936 -22.111 1.00 25.09 181 ASN A C 1
ATOM 1397 O O . ASN A 1 181 ? -50.824 80.233 -21.942 1.00 25.32 181 ASN A O 1
ATOM 1402 N N . VAL A 1 182 ? -48.599 80.587 -21.756 1.00 23.31 182 VAL A N 1
ATOM 1403 C CA . VAL A 1 182 ? -48.316 79.335 -21.084 1.00 21.92 182 VAL A CA 1
ATOM 1404 C C . VAL A 1 182 ? -48.078 79.713 -19.631 1.00 20.37 182 VAL A C 1
ATOM 1405 O O . VAL A 1 182 ? -47.265 80.587 -19.340 1.00 21.09 182 VAL A O 1
ATOM 1409 N N . THR A 1 183 ? -48.800 79.078 -18.724 1.00 19.03 183 THR A N 1
ATOM 1410 C CA . THR A 1 183 ? -48.610 79.348 -17.316 1.00 18.60 183 THR A CA 1
ATOM 1411 C C . THR A 1 183 ? -47.821 78.175 -16.752 1.00 19.67 183 THR A C 1
ATOM 1412 O O . THR A 1 183 ? -48.292 77.042 -16.765 1.00 19.66 183 THR A O 1
ATOM 1416 N N . SER A 1 184 ? -46.613 78.458 -16.277 1.00 18.73 184 SER A N 1
ATOM 1417 C CA . SER A 1 184 ? -45.741 77.432 -15.717 1.00 20.09 184 SER A CA 1
ATOM 1418 C C . SER A 1 184 ? -45.585 77.582 -14.202 1.00 19.01 184 SER A C 1
ATOM 1419 O O . SER A 1 184 ? -45.106 78.612 -13.712 1.00 18.55 184 SER A O 1
ATOM 1422 N N . ASN A 1 185 ? -46.000 76.552 -13.475 1.00 17.36 185 ASN A N 1
ATOM 1423 C CA . ASN A 1 185 ? -45.905 76.534 -12.022 1.00 18.91 185 ASN A CA 1
ATOM 1424 C C . ASN A 1 185 ? -44.782 75.598 -11.659 1.00 18.51 185 ASN A C 1
ATOM 1425 O O . ASN A 1 185 ? -44.826 74.404 -11.980 1.00 17.93 185 ASN A O 1
ATOM 1430 N N . GLY A 1 186 ? -43.779 76.142 -10.981 1.00 16.09 186 GLY A N 1
ATOM 1431 C CA . GLY A 1 186 ? -42.645 75.337 -10.601 1.00 16.29 186 GLY A CA 1
ATOM 1432 C C . GLY A 1 186 ? -42.500 75.123 -9.116 1.00 17.24 186 GLY A C 1
ATOM 1433 O O . GLY A 1 186 ? -42.814 76.002 -8.305 1.00 15.29 186 GLY A O 1
ATOM 1434 N N . LYS A 1 187 ? -42.029 73.930 -8.763 1.00 17.99 187 LYS A N 1
ATOM 1435 C CA . LYS A 1 187 ? -41.784 73.574 -7.375 1.00 18.90 187 LYS A CA 1
ATOM 1436 C C . LYS A 1 187 ? -40.381 72.971 -7.327 1.00 18.62 187 LYS A C 1
ATOM 1437 O O . LYS A 1 187 ? -40.133 71.901 -7.884 1.00 18.70 187 LYS A O 1
ATOM 1443 N N . VAL A 1 188 ? -39.464 73.686 -6.689 1.00 16.80 188 VAL A N 1
ATOM 1444 C CA . VAL A 1 188 ? -38.084 73.249 -6.571 1.00 17.21 188 VAL A CA 1
ATOM 1445 C C . VAL A 1 188 ? -37.782 72.814 -5.132 1.00 18.13 188 VAL A C 1
ATOM 1446 O O . VAL A 1 188 ? -38.193 73.477 -4.183 1.00 18.15 188 VAL A O 1
ATOM 1450 N N . GLN A 1 189 ? -37.081 71.695 -4.974 1.00 16.62 189 GLN A N 1
ATOM 1451 C CA . GLN A 1 189 ? -36.713 71.205 -3.648 1.00 17.27 189 GLN A CA 1
ATOM 1452 C C . GLN A 1 189 ? -35.247 70.829 -3.655 1.00 18.05 189 GLN A C 1
ATOM 1453 O O . GLN A 1 189 ? -34.804 70.063 -4.513 1.00 18.89 189 GLN A O 1
ATOM 1459 N N . VAL A 1 190 ? -34.497 71.357 -2.692 1.00 18.31 190 VAL A N 1
ATOM 1460 C CA . VAL A 1 190 ? -33.070 71.077 -2.600 1.00 16.90 190 VAL A CA 1
ATOM 1461 C C . VAL A 1 190 ? -32.743 70.462 -1.249 1.00 18.69 190 VAL A C 1
ATOM 1462 O O . VAL A 1 190 ? -33.167 70.958 -0.202 1.00 17.69 190 VAL A O 1
ATOM 1466 N N . ASN A 1 191 ? -31.973 69.382 -1.275 1.00 18.97 191 ASN A N 1
ATOM 1467 C CA . ASN A 1 191 ? -31.608 68.686 -0.054 1.00 18.16 191 ASN A CA 1
ATOM 1468 C C . ASN A 1 191 ? -30.115 68.400 0.019 1.00 16.73 191 ASN A C 1
ATOM 1469 O O . ASN A 1 191 ? -29.519 67.949 -0.950 1.00 16.75 191 ASN A O 1
ATOM 1474 N N . VAL A 1 192 ? -29.518 68.680 1.171 1.00 14.50 192 VAL A N 1
ATOM 1475 C CA . VAL A 1 192 ? -28.107 68.412 1.385 1.00 13.46 192 VAL A CA 1
ATOM 1476 C C . VAL A 1 192 ? -27.946 67.829 2.779 1.00 12.35 192 VAL A C 1
ATOM 1477 O O . VAL A 1 192 ? -28.553 68.305 3.732 1.00 10.54 192 VAL A O 1
ATOM 1481 N N . HIS A 1 193 ? -27.113 66.798 2.870 1.00 11.96 193 HIS A N 1
ATOM 1482 C CA . HIS A 1 193 ? -26.845 66.085 4.104 1.00 11.10 193 HIS A CA 1
ATOM 1483 C C . HIS A 1 193 ? -25.335 65.925 4.280 1.00 13.77 193 HIS A C 1
ATOM 1484 O O . HIS A 1 193 ? -24.654 65.335 3.431 1.00 11.21 193 HIS A O 1
ATOM 1491 N N . TYR A 1 194 ? -24.824 66.469 5.380 1.00 14.75 194 TYR A N 1
ATOM 1492 C CA . TYR A 1 194 ? -23.408 66.385 5.714 1.00 17.66 194 TYR A CA 1
ATOM 1493 C C . TYR A 1 194 ? -23.345 65.664 7.050 1.00 18.11 194 TYR A C 1
ATOM 1494 O O . TYR A 1 194 ? -23.988 66.079 8.010 1.00 16.78 194 TYR A O 1
ATOM 1503 N N . PHE A 1 195 ? -22.571 64.589 7.126 1.00 18.81 195 PHE A N 1
ATOM 1504 C CA . PHE A 1 195 ? -22.531 63.842 8.367 1.00 21.03 195 PHE A CA 1
ATOM 1505 C C . PHE A 1 195 ? -21.181 63.398 8.926 1.00 22.05 195 PHE A C 1
ATOM 1506 O O . PHE A 1 195 ? -21.035 62.259 9.367 1.00 22.64 195 PHE A O 1
ATOM 1514 N N . GLU A 1 196 ? -20.193 64.285 8.912 1.00 23.54 196 GLU A N 1
ATOM 1515 C CA . GLU A 1 196 ? -18.904 63.938 9.497 1.00 24.98 196 GLU A CA 1
ATOM 1516 C C . GLU A 1 196 ? -18.943 64.482 10.912 1.00 23.92 196 GLU A C 1
ATOM 1517 O O . GLU A 1 196 ? -19.051 65.688 11.114 1.00 24.40 196 GLU A O 1
ATOM 1523 N N . ASP A 1 197 ? -18.871 63.584 11.887 1.00 25.25 197 ASP A N 1
ATOM 1524 C CA . ASP A 1 197 ? -18.925 63.964 13.302 1.00 24.68 197 ASP A CA 1
ATOM 1525 C C . ASP A 1 197 ? -20.157 64.797 13.577 1.00 22.00 197 ASP A C 1
ATOM 1526 O O . ASP A 1 197 ? -20.098 65.811 14.260 1.00 22.52 197 ASP A O 1
ATOM 1531 N N . GLY A 1 198 ? -21.279 64.355 13.034 1.00 20.10 198 GLY A N 1
ATOM 1532 C CA . GLY A 1 198 ? -22.512 65.073 13.239 1.00 18.22 198 GLY A CA 1
ATOM 1533 C C . GLY A 1 198 ? -23.474 64.802 12.113 1.00 18.03 198 GLY A C 1
ATOM 1534 O O . GLY A 1 198 ? -23.267 63.899 11.295 1.00 17.95 198 GLY A O 1
ATOM 1535 N N . ASN A 1 199 ? -24.522 65.608 12.061 1.00 16.62 199 ASN A N 1
ATOM 1536 C CA . ASN A 1 199 ? -25.544 65.462 11.047 1.00 15.34 199 ASN A CA 1
ATOM 1537 C C . ASN A 1 199 ? -26.180 66.829 10.798 1.00 15.23 199 ASN A C 1
ATOM 1538 O O . ASN A 1 199 ? -26.937 67.345 11.622 1.00 15.55 199 ASN A O 1
ATOM 1543 N N . VAL A 1 200 ? -25.837 67.418 9.660 1.00 14.11 200 VAL A N 1
ATOM 1544 C CA . VAL A 1 200 ? -26.358 68.723 9.281 1.00 16.69 200 VAL A CA 1
ATOM 1545 C C . VAL A 1 200 ? -27.132 68.564 7.975 1.00 17.84 200 VAL A C 1
ATOM 1546 O O . VAL A 1 200 ? -26.700 67.839 7.075 1.00 18.68 200 VAL A O 1
ATOM 1550 N N . GLN A 1 201 ? -28.280 69.225 7.880 1.00 16.20 201 GLN A N 1
ATOM 1551 C CA . GLN A 1 201 ? -29.103 69.127 6.682 1.00 15.46 201 GLN A CA 1
ATOM 1552 C C . GLN A 1 201 ? -29.683 70.449 6.202 1.00 14.83 201 GLN A C 1
ATOM 1553 O O . GLN A 1 201 ? -30.105 71.285 6.995 1.00 15.35 201 GLN A O 1
ATOM 1559 N N . LEU A 1 202 ? -29.686 70.625 4.889 1.00 15.82 202 LEU A N 1
ATOM 1560 C CA . LEU A 1 202 ? -30.259 71.802 4.252 1.00 15.10 202 LEU A CA 1
ATOM 1561 C C . LEU A 1 202 ? -31.502 71.254 3.554 1.00 15.77 202 LEU A C 1
ATOM 1562 O O . LEU A 1 202 ? -31.432 70.212 2.892 1.00 15.92 202 LEU A O 1
ATOM 1567 N N . ASN A 1 203 ? -32.632 71.935 3.723 1.00 14.88 203 ASN A N 1
ATOM 1568 C CA . ASN A 1 203 ? -33.905 71.530 3.116 1.00 15.80 203 ASN A CA 1
ATOM 1569 C C . ASN A 1 203 ? -34.632 72.760 2.580 1.00 15.63 203 ASN A C 1
ATOM 1570 O O . ASN A 1 203 ? -34.951 73.674 3.335 1.00 16.52 203 ASN A O 1
ATOM 1575 N N . THR A 1 204 ? -34.892 72.785 1.278 1.00 15.37 204 THR A N 1
ATOM 1576 C CA . THR A 1 204 ? -35.579 73.914 0.678 1.00 16.57 204 THR A CA 1
ATOM 1577 C C . THR A 1 204 ? -36.784 73.487 -0.154 1.00 17.36 204 THR A C 1
ATOM 1578 O O . THR A 1 204 ? -36.817 72.388 -0.706 1.00 17.77 204 THR A O 1
ATOM 1582 N N . VAL A 1 205 ? -37.772 74.373 -0.223 1.00 16.71 205 VAL A N 1
ATOM 1583 C CA . VAL A 1 205 ? -38.993 74.169 -0.994 1.00 16.04 205 VAL A CA 1
ATOM 1584 C C . VAL A 1 205 ? -39.397 75.538 -1.496 1.00 17.13 205 VAL A C 1
ATOM 1585 O O . VAL A 1 205 ? -39.727 76.424 -0.706 1.00 16.68 205 VAL A O 1
ATOM 1589 N N . THR A 1 206 ? -39.369 75.705 -2.813 1.00 18.72 206 THR A N 1
ATOM 1590 C CA . THR A 1 206 ? -39.704 76.973 -3.446 1.00 19.85 206 THR A CA 1
ATOM 1591 C C . THR A 1 206 ? -40.741 76.762 -4.544 1.00 20.23 206 THR A C 1
ATOM 1592 O O . THR A 1 206 ? -40.642 75.813 -5.313 1.00 18.38 206 THR A O 1
ATOM 1596 N N . GLN A 1 207 ? -41.730 77.652 -4.609 1.00 20.49 207 GLN A N 1
ATOM 1597 C CA . GLN A 1 207 ? -42.769 77.575 -5.627 1.00 20.12 207 GLN A CA 1
ATOM 1598 C C . GLN A 1 207 ? -42.758 78.878 -6.402 1.00 19.62 207 GLN A C 1
ATOM 1599 O O . GLN A 1 207 ? -42.767 79.961 -5.812 1.00 17.89 207 GLN A O 1
ATOM 1605 N N . LYS A 1 208 ? -42.731 78.761 -7.726 1.00 19.41 208 LYS A N 1
ATOM 1606 C CA . LYS A 1 208 ? -42.697 79.919 -8.613 1.00 19.10 208 LYS A CA 1
ATOM 1607 C C . LYS A 1 208 ? -43.655 79.729 -9.772 1.00 17.45 208 LYS A C 1
ATOM 1608 O O . LYS A 1 208 ? -44.028 78.607 -10.105 1.00 16.65 208 LYS A O 1
ATOM 1614 N N . GLN A 1 209 ? -44.049 80.835 -10.385 1.00 17.29 209 GLN A N 1
ATOM 1615 C CA . GLN A 1 209 ? -44.934 80.788 -11.539 1.00 18.36 209 GLN A CA 1
ATOM 1616 C C . GLN A 1 209 ? -44.443 81.789 -12.572 1.00 19.81 209 GLN A C 1
ATOM 1617 O O . GLN A 1 209 ? -44.179 82.944 -12.245 1.00 18.70 209 GLN A O 1
ATOM 1623 N N . THR A 1 210 ? -44.307 81.336 -13.815 1.00 20.53 210 THR A N 1
ATOM 1624 C CA . THR A 1 210 ? -43.866 82.212 -14.888 1.00 20.93 210 THR A CA 1
ATOM 1625 C C . THR A 1 210 ? -44.905 82.180 -15.995 1.00 20.78 210 THR A C 1
ATOM 1626 O O . THR A 1 210 ? -45.822 81.352 -15.984 1.00 19.36 210 THR A O 1
ATOM 1630 N N . THR A 1 211 ? -44.757 83.088 -16.949 1.00 20.57 211 THR A N 1
ATOM 1631 C CA . THR A 1 211 ? -45.680 83.164 -18.066 1.00 22.55 211 THR A CA 1
ATOM 1632 C C . THR A 1 211 ? -44.930 83.448 -19.363 1.00 22.91 211 THR A C 1
ATOM 1633 O O . THR A 1 211 ? -43.939 84.187 -19.372 1.00 22.33 211 THR A O 1
ATOM 1637 N N . SER A 1 212 ? -45.404 82.856 -20.455 1.00 23.06 212 SER A N 1
ATOM 1638 C CA . SER A 1 212 ? -44.787 83.055 -21.759 1.00 22.33 212 SER A CA 1
ATOM 1639 C C . SER A 1 212 ? -45.786 82.758 -22.887 1.00 22.12 212 SER A C 1
ATOM 1640 O O . SER A 1 212 ? -46.818 82.116 -22.670 1.00 21.80 212 SER A O 1
ATOM 1643 N N . PRO A 1 213 ? -45.489 83.229 -24.109 1.00 21.67 213 PRO A N 1
ATOM 1644 C CA . PRO A 1 213 ? -46.336 83.047 -25.294 1.00 22.41 213 PRO A CA 1
ATOM 1645 C C . PRO A 1 213 ? -46.617 81.612 -25.746 1.00 22.94 213 PRO A C 1
ATOM 1646 O O . PRO A 1 213 ? -45.725 80.767 -25.774 1.00 24.06 213 PRO A O 1
ATOM 1650 N N . SER A 1 214 ? -47.865 81.359 -26.118 1.00 22.63 214 SER A N 1
ATOM 1651 C CA . SER A 1 214 ? -48.277 80.055 -26.617 1.00 24.39 214 SER A CA 1
ATOM 1652 C C . SER A 1 214 ? -48.574 80.208 -28.107 1.00 26.12 214 SER A C 1
ATOM 1653 O O . SER A 1 214 ? -49.641 80.704 -28.477 1.00 28.34 214 SER A O 1
ATOM 1656 N N . ALA A 1 215 ? -47.625 79.799 -28.951 1.00 25.21 215 ALA A N 1
ATOM 1657 C CA . ALA A 1 215 ? -47.768 79.890 -30.404 1.00 23.26 215 ALA A CA 1
ATOM 1658 C C . ALA A 1 215 ? -47.472 78.528 -31.033 1.00 23.98 215 ALA A C 1
ATOM 1659 O O . ALA A 1 215 ? -48.059 77.513 -30.645 1.00 25.10 215 ALA A O 1
ATOM 1661 N N . ASP A 1 216 ? -46.568 78.508 -32.011 1.00 22.75 216 ASP A N 1
ATOM 1662 C CA . ASP A 1 216 ? -46.183 77.259 -32.652 1.00 22.42 216 ASP A CA 1
ATOM 1663 C C . ASP A 1 216 ? -45.385 76.431 -31.637 1.00 21.17 216 ASP A C 1
ATOM 1664 O O . ASP A 1 216 ? -44.575 76.972 -30.887 1.00 20.83 216 ASP A O 1
ATOM 1669 N N . ALA A 1 217 ? -45.638 75.124 -31.618 1.00 21.65 217 ALA A N 1
ATOM 1670 C CA . ALA A 1 217 ? -44.993 74.181 -30.700 1.00 21.69 217 ALA A CA 1
ATOM 1671 C C . ALA A 1 217 ? -43.523 74.469 -30.393 1.00 22.84 217 ALA A C 1
ATOM 1672 O O . ALA A 1 217 ? -43.138 74.565 -29.221 1.00 24.00 217 ALA A O 1
ATOM 1674 N N . GLN A 1 218 ? -42.704 74.607 -31.433 1.00 22.62 218 GLN A N 1
ATOM 1675 C CA . GLN A 1 218 ? -41.282 74.889 -31.240 1.00 21.62 218 GLN A CA 1
ATOM 1676 C C . GLN A 1 218 ? -41.057 76.128 -30.370 1.00 21.05 218 GLN A C 1
ATOM 1677 O O . GLN A 1 218 ? -40.264 76.096 -29.424 1.00 20.38 218 GLN A O 1
ATOM 1683 N N . SER A 1 219 ? -41.754 77.213 -30.699 1.00 19.70 219 SER A N 1
ATOM 1684 C CA . SER A 1 219 ? -41.636 78.477 -29.963 1.00 20.67 219 SER A CA 1
ATOM 1685 C C . SER A 1 219 ? -42.145 78.367 -28.534 1.00 19.14 219 SER A C 1
ATOM 1686 O O . SER A 1 219 ? -41.479 78.796 -27.596 1.00 21.05 219 SER A O 1
ATOM 1689 N N . THR A 1 220 ? -43.339 77.806 -28.389 1.00 19.55 220 THR A N 1
ATOM 1690 C CA . THR A 1 220 ? -43.973 77.628 -27.090 1.00 18.66 220 THR A CA 1
ATOM 1691 C C . THR A 1 220 ? -43.003 76.957 -26.127 1.00 18.66 220 THR A C 1
ATOM 1692 O O . THR A 1 220 ? -42.876 77.362 -24.969 1.00 19.35 220 THR A O 1
ATOM 1696 N N . ALA A 1 221 ? -42.309 75.937 -26.619 1.00 17.42 221 ALA A N 1
ATOM 16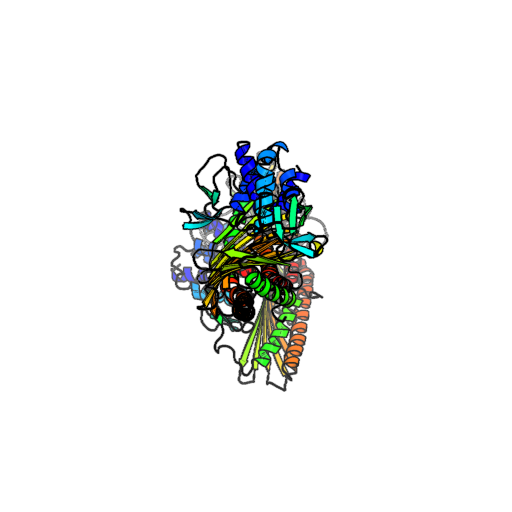97 C CA . ALA A 1 221 ? -41.343 75.196 -25.811 1.00 17.12 221 ALA A CA 1
ATOM 1698 C C . ALA A 1 221 ? -40.124 76.046 -25.479 1.00 16.88 221 ALA A C 1
ATOM 1699 O O . ALA A 1 221 ? -39.713 76.134 -24.321 1.00 17.90 221 ALA A O 1
ATOM 1701 N N . VAL A 1 222 ? -39.556 76.671 -26.504 1.00 16.33 222 VAL A N 1
ATOM 1702 C CA . VAL A 1 222 ? -38.374 77.502 -26.344 1.00 17.16 222 VAL A CA 1
ATOM 1703 C C . VAL A 1 222 ? -38.606 78.652 -25.378 1.00 19.29 222 VAL A C 1
ATOM 1704 O O . VAL A 1 222 ? -37.779 78.920 -24.502 1.00 19.42 222 VAL A O 1
ATOM 1708 N N . ASN A 1 223 ? -39.736 79.331 -25.534 1.00 19.20 223 ASN A N 1
ATOM 1709 C CA . ASN A 1 223 ? -40.034 80.458 -24.673 1.00 18.08 223 ASN A CA 1
ATOM 1710 C C . ASN A 1 223 ? -40.446 80.043 -23.276 1.00 16.57 223 ASN A C 1
ATOM 1711 O O . ASN A 1 223 ? -40.299 80.816 -22.341 1.00 18.15 223 ASN A O 1
ATOM 1716 N N . ALA A 1 224 ? -40.939 78.821 -23.120 1.00 15.64 224 ALA A N 1
ATOM 1717 C CA . ALA A 1 224 ? -41.340 78.360 -21.799 1.00 15.45 224 ALA A CA 1
ATOM 1718 C C . ALA A 1 224 ? -40.072 78.101 -20.991 1.00 15.96 224 ALA A C 1
ATOM 1719 O O . ALA A 1 224 ? -40.000 78.420 -19.805 1.00 15.68 224 ALA A O 1
ATOM 1721 N N . PHE A 1 225 ? -39.069 77.529 -21.652 1.00 15.15 225 PHE A N 1
ATOM 1722 C CA . PHE A 1 225 ? -37.803 77.227 -21.003 1.00 16.93 225 PHE A CA 1
ATOM 1723 C C . PHE A 1 225 ? -36.945 78.453 -20.769 1.00 17.84 225 PHE A C 1
ATOM 1724 O O . PHE A 1 225 ? -36.097 78.458 -19.880 1.00 19.08 225 PHE A O 1
ATOM 1732 N N . LYS A 1 226 ? -37.164 79.501 -21.553 1.00 18.66 226 LYS A N 1
ATOM 1733 C CA . LYS A 1 226 ? -36.416 80.727 -21.339 1.00 19.05 226 LYS A CA 1
ATOM 1734 C C . LYS A 1 226 ? -36.916 81.272 -19.999 1.00 19.37 226 LYS A C 1
ATOM 1735 O O . LYS A 1 226 ? -36.128 81.704 -19.157 1.00 20.48 226 LYS A O 1
ATOM 1741 N N . ALA A 1 227 ? -38.231 81.225 -19.808 1.00 17.27 227 ALA A N 1
ATOM 1742 C CA . ALA A 1 227 ? -38.850 81.705 -18.578 1.00 17.41 227 ALA A CA 1
ATOM 1743 C C . ALA A 1 227 ? -38.451 80.825 -17.396 1.00 17.79 227 ALA A C 1
ATOM 1744 O O . ALA A 1 227 ? -37.956 81.326 -16.383 1.00 16.30 227 ALA A O 1
ATOM 1746 N N . ILE A 1 228 ? -38.670 79.515 -17.531 1.00 17.00 228 ILE A N 1
ATOM 1747 C CA . ILE A 1 228 ? -38.320 78.559 -16.479 1.00 16.76 228 ILE A CA 1
ATOM 1748 C C . ILE A 1 228 ? -36.845 78.666 -16.071 1.00 16.53 228 ILE A C 1
ATOM 1749 O O . ILE A 1 228 ? -36.525 78.640 -14.887 1.00 16.29 228 ILE A O 1
ATOM 1754 N N . GLY A 1 229 ? -35.956 78.785 -17.055 1.00 16.80 229 GLY A N 1
ATOM 1755 C CA . GLY A 1 229 ? -34.531 78.883 -16.773 1.00 17.85 229 GLY A CA 1
ATOM 1756 C C . GLY A 1 229 ? -34.133 80.155 -16.043 1.00 19.05 229 GLY A C 1
ATOM 1757 O O . GLY A 1 229 ? -33.181 80.167 -15.262 1.00 15.81 229 GLY A O 1
ATOM 1758 N N . LYS A 1 230 ? -34.870 81.228 -16.310 1.00 19.77 230 LYS A N 1
ATOM 1759 C CA . LYS A 1 230 ? -34.622 82.514 -15.685 1.00 21.69 230 LYS A CA 1
ATOM 1760 C C . LYS A 1 230 ? -35.071 82.436 -14.234 1.00 20.96 230 LYS A C 1
ATOM 1761 O O . LYS A 1 230 ? -34.368 82.882 -13.330 1.00 21.27 230 LYS A O 1
ATOM 1767 N N . ALA A 1 231 ? -36.251 81.863 -14.018 1.00 19.60 231 ALA A N 1
ATOM 1768 C CA . ALA A 1 231 ? -36.779 81.719 -12.672 1.00 18.69 231 ALA A CA 1
ATOM 1769 C C . ALA A 1 231 ? -35.812 80.920 -11.797 1.00 19.42 231 ALA A C 1
ATOM 1770 O O . ALA A 1 231 ? -35.525 81.320 -10.669 1.00 20.39 231 ALA A O 1
ATOM 1772 N N . GLU A 1 232 ? -35.304 79.801 -12.320 1.00 18.67 232 GLU A N 1
ATOM 1773 C CA . GLU A 1 232 ? -34.371 78.959 -11.571 1.00 19.10 232 GLU A CA 1
ATOM 1774 C C . GLU A 1 232 ? -33.020 79.631 -11.341 1.00 20.84 232 GLU A C 1
ATOM 1775 O O . GLU A 1 232 ? -32.375 79.407 -10.311 1.00 22.04 232 GLU A O 1
ATOM 1781 N N . LEU A 1 233 ? -32.584 80.450 -12.293 1.00 20.96 233 LEU A N 1
ATOM 1782 C CA . LEU A 1 233 ? -31.322 81.168 -12.140 1.00 22.26 233 LEU A CA 1
ATOM 1783 C C . LEU A 1 233 ? -31.467 82.130 -10.966 1.00 22.07 233 LEU A C 1
ATOM 1784 O O . LEU A 1 233 ? -30.590 82.228 -10.113 1.00 23.40 233 LEU A O 1
ATOM 1789 N N . ASN A 1 234 ? -32.588 82.840 -10.931 1.00 23.02 234 ASN A N 1
ATOM 1790 C CA . ASN A 1 234 ? -32.850 83.780 -9.857 1.00 22.09 234 ASN A CA 1
ATOM 1791 C C . ASN A 1 234 ? -32.921 83.075 -8.516 1.00 21.37 234 ASN A C 1
ATOM 1792 O O . ASN A 1 234 ? -32.343 83.541 -7.536 1.00 20.70 234 ASN A O 1
ATOM 1797 N N . LEU A 1 235 ? -33.626 81.951 -8.475 1.00 19.44 235 LEU A N 1
ATOM 1798 C CA . LEU A 1 235 ? -33.737 81.187 -7.242 1.00 18.83 235 LEU A CA 1
ATOM 1799 C C . LEU A 1 235 ? -32.363 80.700 -6.789 1.00 18.81 235 LEU A C 1
ATOM 1800 O O . LEU A 1 235 ? -32.057 80.700 -5.597 1.00 18.85 235 LEU A O 1
ATOM 1805 N N . HIS A 1 236 ? -31.534 80.294 -7.747 1.00 19.09 236 HIS A N 1
ATOM 1806 C CA . HIS A 1 236 ? -30.195 79.808 -7.434 1.00 19.28 236 HIS A CA 1
ATOM 1807 C C . HIS A 1 236 ? -29.381 80.958 -6.859 1.00 20.33 236 HIS A C 1
ATOM 1808 O O . HIS A 1 236 ? -28.666 80.787 -5.873 1.00 19.42 236 HIS A O 1
ATOM 1815 N N . THR A 1 237 ? -29.503 82.130 -7.476 1.00 20.44 237 THR A N 1
ATOM 1816 C CA . THR A 1 237 ? -28.784 83.313 -7.017 1.00 21.26 237 THR A CA 1
ATOM 1817 C C . THR A 1 237 ? -29.233 83.654 -5.607 1.00 21.57 237 THR A C 1
ATOM 1818 O O . THR A 1 237 ? -28.417 83.842 -4.712 1.00 21.60 237 THR A O 1
ATOM 1822 N N . ALA A 1 238 ? -30.544 83.730 -5.421 1.00 22.77 238 ALA A N 1
ATOM 1823 C CA . ALA A 1 238 ? -31.117 84.039 -4.122 1.00 23.44 238 ALA A CA 1
ATOM 1824 C C . ALA A 1 238 ? -30.587 83.065 -3.070 1.00 25.25 238 ALA A C 1
ATOM 1825 O O . ALA A 1 238 ? -30.312 83.450 -1.933 1.00 25.61 238 ALA A O 1
ATOM 1827 N N . LEU A 1 239 ? -30.440 81.800 -3.450 1.00 26.47 239 LEU A N 1
ATOM 1828 C CA . LEU A 1 239 ? -29.936 80.802 -2.516 1.00 27.59 239 LEU A CA 1
ATOM 1829 C C . LEU A 1 239 ? -28.487 81.045 -2.126 1.00 27.35 239 LEU A C 1
ATOM 1830 O O . LEU A 1 239 ? -28.116 80.807 -0.984 1.00 28.92 239 LEU A O 1
ATOM 1835 N N . ASP A 1 240 ? -27.670 81.519 -3.063 1.00 27.97 240 ASP A N 1
ATOM 1836 C CA . ASP A 1 240 ? -26.267 81.792 -2.767 1.00 28.98 240 ASP A CA 1
ATOM 1837 C C . ASP A 1 240 ? -26.146 82.997 -1.835 1.00 29.36 240 ASP A C 1
ATOM 1838 O O . ASP A 1 240 ? -25.328 83.004 -0.913 1.00 29.20 240 ASP A O 1
ATOM 1843 N N . ASN A 1 241 ? -26.959 84.015 -2.087 1.00 29.13 241 ASN A N 1
ATOM 1844 C CA . ASN A 1 241 ? -26.965 85.221 -1.262 1.00 30.12 241 ASN A CA 1
ATOM 1845 C C . ASN A 1 241 ? -27.406 84.865 0.160 1.00 30.05 241 ASN A C 1
ATOM 1846 O O . ASN A 1 241 ? -26.792 85.293 1.140 1.00 30.66 241 ASN A O 1
ATOM 1851 N N . ASN A 1 242 ? -28.476 84.078 0.254 1.00 28.59 242 ASN A N 1
ATOM 1852 C CA . ASN A 1 242 ? -29.034 83.663 1.533 1.00 27.99 242 ASN A CA 1
ATOM 1853 C C . ASN A 1 242 ? -28.002 83.060 2.480 1.00 28.66 242 ASN A C 1
ATOM 1854 O O . ASN A 1 242 ? -28.073 83.268 3.692 1.00 28.35 242 ASN A O 1
ATOM 1859 N N . TYR A 1 243 ? -27.056 82.299 1.936 1.00 27.79 243 TYR A N 1
ATOM 1860 C CA . TYR A 1 243 ? -26.017 81.699 2.765 1.00 28.53 243 TYR A CA 1
ATOM 1861 C C . TYR A 1 243 ? -25.260 82.766 3.536 1.00 28.48 243 TYR A C 1
ATOM 1862 O O . TYR A 1 243 ? -25.016 82.629 4.736 1.00 27.58 243 TYR A O 1
ATOM 1871 N N . SER A 1 244 ? -24.886 83.829 2.832 1.00 28.45 244 SER A N 1
ATOM 1872 C CA . SER A 1 244 ? -24.145 84.926 3.431 1.00 28.35 244 SER A CA 1
ATOM 1873 C C . SER A 1 244 ? -24.994 85.603 4.490 1.00 27.97 244 SER A C 1
ATOM 1874 O O . SER A 1 244 ? -24.552 85.807 5.618 1.00 28.58 244 SER A O 1
ATOM 1877 N N . THR A 1 245 ? -26.218 85.949 4.113 1.00 28.20 245 THR A N 1
ATOM 1878 C CA . THR A 1 245 ? -27.144 86.605 5.021 1.00 27.74 245 THR A CA 1
ATOM 1879 C C . THR A 1 245 ? -27.280 85.840 6.328 1.00 27.27 245 THR A C 1
ATOM 1880 O O . THR A 1 245 ? -27.123 86.414 7.400 1.00 27.67 245 THR A O 1
ATOM 1884 N N . MET A 1 246 ? -27.567 84.545 6.236 1.00 27.39 246 MET A N 1
ATOM 1885 C CA . MET A 1 246 ? -27.725 83.716 7.423 1.00 29.14 246 MET A CA 1
ATOM 1886 C C . MET A 1 246 ? -26.473 83.715 8.270 1.00 29.91 246 MET A C 1
ATOM 1887 O O . MET A 1 246 ? -26.529 83.974 9.468 1.00 31.84 246 MET A O 1
ATOM 1892 N N . GLY A 1 247 ? -25.341 83.428 7.642 1.00 31.40 247 GLY A N 1
ATOM 1893 C CA . GLY A 1 247 ? -24.088 83.381 8.370 1.00 34.40 247 GLY A CA 1
ATOM 1894 C C . GLY A 1 247 ? -23.569 84.726 8.851 1.00 36.20 247 GLY A C 1
ATOM 1895 O O . GLY A 1 247 ? -22.727 84.776 9.748 1.00 35.78 247 GLY A O 1
ATOM 1896 N N . ASP A 1 248 ? -24.058 85.813 8.259 1.00 37.41 248 ASP A N 1
ATOM 1897 C CA . ASP A 1 248 ? -23.620 87.147 8.647 1.00 39.57 248 ASP A CA 1
ATOM 1898 C C . ASP A 1 248 ? -24.632 87.863 9.515 1.00 38.89 248 ASP A C 1
ATOM 1899 O O . ASP A 1 248 ? -24.355 88.940 10.030 1.00 41.30 248 ASP A O 1
ATOM 1904 N N . THR A 1 249 ? -25.808 87.277 9.683 1.00 36.71 249 THR A N 1
ATOM 1905 C CA . THR A 1 249 ? -26.815 87.914 10.513 1.00 34.60 249 THR A CA 1
ATOM 1906 C C . THR A 1 249 ? -27.219 87.019 11.691 1.00 33.71 249 THR A C 1
ATOM 1907 O O . THR A 1 249 ? -26.689 87.153 12.795 1.00 34.56 249 THR A O 1
ATOM 1911 N N . THR A 1 250 ? -28.150 86.104 11.453 1.00 31.88 250 THR A N 1
ATOM 1912 C CA . THR A 1 250 ? -28.619 85.204 12.497 1.00 30.16 250 THR A CA 1
ATOM 1913 C C . THR A 1 250 ? -27.486 84.449 13.204 1.00 28.37 250 THR A C 1
ATOM 1914 O O . THR A 1 250 ? -27.471 84.356 14.430 1.00 26.93 250 THR A O 1
ATOM 1918 N N . PHE A 1 251 ? -26.533 83.927 12.432 1.00 27.38 251 PHE A N 1
ATOM 1919 C CA . PHE A 1 251 ? -25.430 83.165 13.002 1.00 25.56 251 PHE A CA 1
ATOM 1920 C C . PHE A 1 251 ? -24.553 83.954 13.969 1.00 26.98 251 PHE A C 1
ATOM 1921 O O . PHE A 1 251 ? -24.289 83.507 15.082 1.00 26.61 251 PHE A O 1
ATOM 1929 N N . LYS A 1 252 ? -24.090 85.121 13.547 1.00 28.62 252 LYS A N 1
ATOM 1930 C CA . LYS A 1 252 ? -23.239 85.921 14.409 1.00 30.65 252 LYS A CA 1
ATOM 1931 C C . LYS A 1 252 ? -24.033 86.458 15.585 1.00 30.81 252 LYS A C 1
ATOM 1932 O O . LYS A 1 252 ? -23.462 86.810 16.615 1.00 31.70 252 LYS A O 1
ATOM 1938 N N . ALA A 1 253 ? -25.355 86.492 15.431 1.00 29.72 253 ALA A N 1
ATOM 1939 C CA . ALA A 1 253 ? -26.247 86.963 16.482 1.00 28.20 253 ALA A CA 1
ATOM 1940 C C . ALA A 1 253 ? -26.628 85.853 17.461 1.00 27.60 253 ALA A C 1
ATOM 1941 O O . ALA A 1 253 ? -27.629 85.956 18.165 1.00 29.04 253 ALA A O 1
ATOM 1943 N N . LEU A 1 254 ? -25.847 84.782 17.492 1.00 27.01 254 LEU A N 1
ATOM 1944 C CA . LEU A 1 254 ? -26.114 83.678 18.413 1.00 25.32 254 LEU A CA 1
ATOM 1945 C C . LEU A 1 254 ? -24.996 83.635 19.439 1.00 25.98 254 LEU A C 1
ATOM 1946 O O . LEU A 1 254 ? -25.199 83.991 20.594 1.00 26.34 254 LEU A O 1
ATOM 1951 N N . ARG A 1 255 ? -23.816 83.205 19.016 1.00 27.96 255 ARG A N 1
ATOM 1952 C CA . ARG A 1 255 ? -22.663 83.167 19.906 1.00 29.82 255 ARG A CA 1
ATOM 1953 C C . ARG A 1 255 ? -21.497 83.917 19.275 1.00 30.18 255 ARG A C 1
ATOM 1954 O O . ARG A 1 255 ? -21.007 83.535 18.213 1.00 30.55 255 ARG A O 1
ATOM 1962 N N . ARG A 1 256 ? -21.049 84.975 19.938 1.00 30.55 256 ARG A N 1
ATOM 1963 C CA . ARG A 1 256 ? -19.932 85.763 19.441 1.00 31.50 256 ARG A CA 1
ATOM 1964 C C . ARG A 1 256 ? -18.709 84.873 19.257 1.00 33.18 256 ARG A C 1
ATOM 1965 O O . ARG A 1 256 ? -18.583 83.822 19.895 1.00 32.36 256 ARG A O 1
ATOM 1973 N N . ALA A 1 257 ? -17.813 85.291 18.372 1.00 34.34 257 ALA A N 1
ATOM 1974 C CA . ALA A 1 257 ? -16.588 84.546 18.149 1.00 34.72 257 ALA A CA 1
ATOM 1975 C C . ALA A 1 257 ? -15.724 84.888 19.356 1.00 35.34 257 ALA A C 1
ATOM 1976 O O . ALA A 1 257 ? -14.933 84.073 19.823 1.00 35.16 257 ALA A O 1
ATOM 1978 N N . LEU A 1 258 ? -15.908 86.106 19.859 1.00 37.29 258 LEU A N 1
ATOM 1979 C CA . LEU A 1 258 ? -15.180 86.606 21.026 1.00 38.30 258 LEU A CA 1
ATOM 1980 C C . LEU A 1 258 ? -16.064 87.576 21.802 1.00 39.29 258 LEU A C 1
ATOM 1981 O O . LEU A 1 258 ? -16.980 88.180 21.234 1.00 38.34 258 LEU A O 1
ATOM 1986 N N . PRO A 1 259 ? -15.810 87.736 23.114 1.00 40.50 259 PRO A N 1
ATOM 1987 C CA . PRO A 1 259 ? -16.634 88.664 23.892 1.00 42.83 259 PRO A CA 1
ATOM 1988 C C . PRO A 1 259 ? -16.544 90.070 23.299 1.00 44.24 259 PRO A C 1
ATOM 1989 O O . PRO A 1 259 ? -15.646 90.364 22.514 1.00 45.10 259 PRO A O 1
ATOM 1993 N N . ILE A 1 260 ? -17.478 90.932 23.675 1.00 46.33 260 ILE A N 1
ATOM 1994 C CA . ILE A 1 260 ? -17.522 92.291 23.153 1.00 48.34 260 ILE A CA 1
ATOM 1995 C C . ILE A 1 260 ? -16.179 93.033 23.216 1.00 49.68 260 ILE A C 1
ATOM 1996 O O . ILE A 1 260 ? -15.973 94.004 22.488 1.00 50.12 260 ILE A O 1
ATOM 2001 N N . ASN A 1 261 ? -15.264 92.569 24.066 1.00 51.24 261 ASN A N 1
ATOM 2002 C CA . ASN A 1 261 ? -13.950 93.199 24.199 1.00 51.83 261 ASN A CA 1
ATOM 2003 C C . ASN A 1 261 ? -12.828 92.310 23.669 1.00 53.46 261 ASN A C 1
ATOM 2004 O O . ASN A 1 261 ? -11.720 92.298 24.207 1.00 54.04 261 ASN A O 1
ATOM 2009 N N . ARG A 1 262 ? -13.137 91.561 22.616 1.00 54.77 262 ARG A N 1
ATOM 2010 C CA . ARG A 1 262 ? -12.189 90.670 21.946 1.00 55.66 262 ARG A CA 1
ATOM 2011 C C . ARG A 1 262 ? -11.108 90.017 22.806 1.00 54.61 262 ARG A C 1
ATOM 2012 O O . ARG A 1 262 ? -9.939 89.998 22.416 1.00 54.31 262 ARG A O 1
ATOM 2020 N N . THR A 1 263 ? -11.472 89.464 23.956 1.00 53.82 263 THR A N 1
ATOM 2021 C CA . THR A 1 263 ? -10.460 88.832 24.795 1.00 52.99 263 THR A CA 1
ATOM 2022 C C . THR A 1 263 ? -10.948 87.545 25.442 1.00 51.62 263 THR A C 1
ATOM 2023 O O . THR A 1 263 ? -12.016 87.520 26.039 1.00 51.54 263 THR A O 1
ATOM 2027 N N . LYS A 1 264 ? -10.166 86.476 25.328 1.00 50.41 264 LYS A N 1
ATOM 2028 C CA . LYS A 1 264 ? -10.569 85.222 25.943 1.00 50.87 264 LYS A CA 1
ATOM 2029 C C . LYS A 1 264 ? -10.623 85.399 27.451 1.00 50.37 264 LYS A C 1
ATOM 2030 O O . LYS A 1 264 ? -9.660 85.847 28.067 1.00 51.42 264 LYS A O 1
ATOM 2036 N N . ILE A 1 265 ? -11.769 85.052 28.027 1.00 49.87 265 ILE A N 1
ATOM 2037 C CA . ILE A 1 265 ? -12.013 85.165 29.462 1.00 48.71 265 ILE A CA 1
ATOM 2038 C C . ILE A 1 265 ? -10.817 84.847 30.354 1.00 48.91 265 ILE A C 1
ATOM 2039 O O . ILE A 1 265 ? -10.072 83.904 30.101 1.00 48.75 265 ILE A O 1
ATOM 2044 N N . ASN A 1 266 ? -10.641 85.649 31.398 1.00 49.59 266 ASN A N 1
ATOM 2045 C CA . ASN A 1 266 ? -9.574 85.416 32.361 1.00 49.64 266 ASN A CA 1
ATOM 2046 C C . ASN A 1 266 ? -10.266 84.605 33.447 1.00 49.14 266 ASN A C 1
ATOM 2047 O O . ASN A 1 266 ? -10.869 85.156 34.369 1.00 49.41 266 ASN A O 1
ATOM 2052 N N . TRP A 1 267 ? -10.193 83.286 33.317 1.00 48.28 267 TRP A N 1
ATOM 2053 C CA . TRP A 1 267 ? -10.853 82.405 34.259 1.00 47.54 267 TRP A CA 1
ATOM 2054 C C . TRP A 1 267 ? -10.379 82.526 35.694 1.00 49.02 267 TRP A C 1
ATOM 2055 O O . TRP A 1 267 ? -11.165 82.305 36.615 1.00 49.49 267 TRP A O 1
ATOM 2066 N N . GLN A 1 268 ? -9.112 82.878 35.898 1.00 51.17 268 GLN A N 1
ATOM 2067 C CA . GLN A 1 268 ? -8.597 83.043 37.259 1.00 53.37 268 GLN A CA 1
ATOM 2068 C C . GLN A 1 268 ? -9.430 84.121 37.946 1.00 52.64 268 GLN A C 1
ATOM 2069 O O . GLN A 1 268 ? -9.665 84.070 39.151 1.00 52.46 268 GLN A O 1
ATOM 2075 N N . LYS A 1 269 ? -9.874 85.095 37.157 1.00 53.28 269 LYS A N 1
ATOM 2076 C CA . LYS A 1 269 ? -10.718 86.178 37.646 1.00 53.62 269 LYS A CA 1
ATOM 2077 C C . LYS A 1 269 ? -12.136 85.907 37.142 1.00 54.02 269 LYS A C 1
ATOM 2078 O O . LYS A 1 269 ? -12.426 84.789 36.702 1.00 54.07 269 LYS A O 1
ATOM 2084 N N . VAL A 1 270 ? -13.006 86.915 37.201 1.00 54.03 270 VAL A N 1
ATOM 2085 C CA . VAL A 1 270 ? -14.401 86.777 36.763 1.00 54.06 270 VAL A CA 1
ATOM 2086 C C . VAL A 1 270 ? -15.287 86.230 37.887 1.00 54.63 270 VAL A C 1
ATOM 2087 O O . VAL A 1 270 ? -16.147 86.996 38.377 1.00 55.12 270 VAL A O 1
ATOM 2091 N N . THR B 2 20 ? -27.597 45.402 23.311 1.00 49.74 2 THR B N 1
ATOM 2092 C CA . THR B 2 20 ? -27.306 44.857 21.953 1.00 50.62 2 THR B CA 1
ATOM 2093 C C . THR B 2 20 ? -26.487 45.871 21.167 1.00 50.36 2 THR B C 1
ATOM 2094 O O . THR B 2 20 ? -27.033 46.847 20.649 1.00 50.44 2 THR B O 1
ATOM 2098 N N . GLU B 2 21 ? -25.181 45.639 21.072 1.00 49.70 3 GLU B N 1
ATOM 2099 C CA . GLU B 2 21 ? -24.313 46.564 20.357 1.00 49.16 3 GLU B CA 1
ATOM 2100 C C . GLU B 2 21 ? -24.777 46.822 18.924 1.00 47.01 3 GLU B C 1
ATOM 2101 O O . GLU B 2 21 ? -24.625 47.928 18.407 1.00 46.31 3 GLU B O 1
ATOM 2107 N N . LYS B 2 22 ? -25.350 45.801 18.295 1.00 44.92 4 LYS B N 1
ATOM 2108 C CA . LYS B 2 22 ? -25.834 45.918 16.927 1.00 43.43 4 LYS B CA 1
ATOM 2109 C C . LYS B 2 22 ? -26.984 46.912 16.809 1.00 42.33 4 LYS B C 1
ATOM 2110 O O . LYS B 2 22 ? -27.006 47.746 15.902 1.00 41.69 4 LYS B O 1
ATOM 2116 N N . GLN B 2 23 ? -27.944 46.813 17.724 1.00 40.09 5 GLN B N 1
ATOM 2117 C CA . GLN B 2 23 ? -29.093 47.705 17.713 1.00 38.55 5 GLN B CA 1
ATOM 2118 C C . GLN B 2 23 ? -28.695 49.125 18.079 1.00 36.93 5 GLN B C 1
ATOM 2119 O O . GLN B 2 23 ? -29.164 50.088 17.474 1.00 37.16 5 GLN B O 1
ATOM 2125 N N . LEU B 2 24 ? -27.838 49.253 19.084 1.00 35.67 6 LEU B N 1
ATOM 2126 C CA . LEU B 2 24 ? -27.362 50.564 19.502 1.00 34.98 6 LEU B CA 1
ATOM 2127 C C . LEU B 2 24 ? -26.607 51.183 18.323 1.00 33.53 6 LEU B C 1
ATOM 2128 O O . LEU B 2 24 ? -26.684 52.383 18.077 1.00 32.32 6 LEU B O 1
ATOM 2133 N N . SER B 2 25 ? -25.876 50.339 17.601 1.00 33.22 7 SER B N 1
ATOM 2134 C CA . SER B 2 25 ? -25.106 50.762 16.442 1.00 31.55 7 SER B CA 1
ATOM 2135 C C . SER B 2 25 ? -26.033 51.316 15.366 1.00 31.50 7 SER B C 1
ATOM 2136 O O . SER B 2 25 ? -25.768 52.359 14.771 1.00 32.11 7 SER B O 1
ATOM 2139 N N . CYS B 2 26 ? -27.128 50.616 15.116 1.00 30.20 8 CYS B N 1
ATOM 2140 C CA . CYS B 2 26 ? -28.070 51.064 14.110 1.00 29.49 8 CYS B CA 1
ATOM 2141 C C . CYS B 2 26 ? -28.846 52.304 14.545 1.00 28.18 8 CYS B C 1
ATOM 2142 O O . CYS B 2 26 ? -29.169 53.150 13.717 1.00 29.07 8 CYS B O 1
ATOM 2145 N N . CYS B 2 27 ? -29.143 52.424 15.835 1.00 26.56 9 CYS B N 1
ATOM 2146 C CA . CYS B 2 27 ? -29.862 53.597 16.319 1.00 26.10 9 CYS B CA 1
ATOM 2147 C C . CYS B 2 27 ? -29.033 54.859 16.094 1.00 26.76 9 CYS B C 1
ATOM 2148 O O . CYS B 2 27 ? -29.529 55.856 15.558 1.00 25.31 9 CYS B O 1
ATOM 2151 N N . LEU B 2 28 ? -27.769 54.807 16.509 1.00 25.11 10 LEU B N 1
ATOM 2152 C CA . LEU B 2 28 ? -26.872 55.944 16.362 1.00 25.35 10 LEU B CA 1
ATOM 2153 C C . LEU B 2 28 ? -26.693 56.321 14.898 1.00 24.03 10 LEU B C 1
ATOM 2154 O O . LEU B 2 28 ? -26.719 57.502 14.550 1.00 23.37 10 LEU B O 1
ATOM 2159 N N . ASP B 2 29 ? -26.512 55.324 14.040 1.00 22.01 11 ASP B N 1
ATOM 2160 C CA . ASP B 2 29 ? -26.354 55.604 12.625 1.00 22.67 11 ASP B CA 1
ATOM 2161 C C . ASP B 2 29 ? -27.654 56.179 12.063 1.00 22.54 11 ASP B C 1
ATOM 2162 O O . ASP B 2 29 ? -27.638 57.165 11.324 1.00 22.46 11 ASP B O 1
ATOM 2167 N N . LEU B 2 30 ? -28.780 55.575 12.423 1.00 21.45 12 LEU B N 1
ATOM 2168 C CA . LEU B 2 30 ? -30.072 56.061 11.940 1.00 21.45 12 LEU B CA 1
ATOM 2169 C C . LEU B 2 30 ? -30.304 57.537 12.316 1.00 20.37 12 LEU B C 1
ATOM 2170 O O . LEU B 2 30 ? -30.753 58.334 11.489 1.00 18.01 12 LEU B O 1
ATOM 2175 N N . MET B 2 31 ? -29.988 57.892 13.560 1.00 19.91 13 MET B N 1
ATOM 2176 C CA . MET B 2 31 ? -30.171 59.258 14.036 1.00 21.86 13 MET B CA 1
ATOM 2177 C C . MET B 2 31 ? -29.228 60.260 13.371 1.00 21.43 13 MET B C 1
ATOM 2178 O O . MET B 2 31 ? -29.466 61.462 13.406 1.00 20.22 13 MET B O 1
ATOM 2183 N N . ARG B 2 32 ? -28.159 59.763 12.763 1.00 21.95 14 ARG B N 1
ATOM 2184 C CA . ARG B 2 32 ? -27.225 60.636 12.074 1.00 23.12 14 ARG B CA 1
ATOM 2185 C C . ARG B 2 32 ? -27.711 60.890 10.646 1.00 22.01 14 ARG B C 1
ATOM 2186 O O . ARG B 2 32 ? -27.207 61.773 9.963 1.00 22.03 14 ARG B O 1
ATOM 2194 N N . ARG B 2 33 ? -28.701 60.118 10.206 1.00 19.79 15 ARG B N 1
ATOM 2195 C CA . ARG B 2 33 ? -29.242 60.258 8.855 1.00 20.23 15 ARG B CA 1
ATOM 2196 C C . ARG B 2 33 ? -30.622 60.931 8.823 1.00 18.67 15 ARG B C 1
ATOM 2197 O O . ARG B 2 33 ? -30.929 61.674 7.895 1.00 20.43 15 ARG B O 1
ATOM 2205 N N . LEU B 2 34 ? -31.445 60.685 9.840 1.00 19.07 16 LEU B N 1
ATOM 2206 C CA . LEU B 2 34 ? -32.786 61.264 9.897 1.00 16.79 16 LEU B CA 1
ATOM 2207 C C . LEU B 2 34 ? -32.786 62.782 10.100 1.00 16.85 16 LEU B C 1
ATOM 2208 O O . LEU B 2 34 ? -31.861 63.344 10.688 1.00 14.29 16 LEU B O 1
ATOM 2213 N N . PRO B 2 35 ? -33.838 63.464 9.612 1.00 17.25 17 PRO B N 1
ATOM 2214 C CA . PRO B 2 35 ? -33.984 64.921 9.722 1.00 17.10 17 PRO B CA 1
ATOM 2215 C C . PRO B 2 35 ? -33.867 65.422 11.165 1.00 16.86 17 PRO B C 1
ATOM 2216 O O . PRO B 2 35 ? -34.657 65.049 12.023 1.00 17.11 17 PRO B O 1
ATOM 2220 N N . PRO B 2 36 ? -32.869 66.274 11.444 1.00 18.66 18 PRO B N 1
ATOM 2221 C CA . PRO B 2 36 ? -32.660 66.815 12.792 1.00 19.54 18 PRO B CA 1
ATOM 2222 C C . PRO B 2 36 ? -33.897 67.474 13.396 1.00 21.43 18 PRO B C 1
ATOM 2223 O O . PRO B 2 36 ? -34.130 67.383 14.600 1.00 20.99 18 PRO B O 1
ATOM 2227 N N . SER B 2 37 ? -34.695 68.118 12.549 1.00 22.31 19 SER B N 1
ATOM 2228 C CA . SER B 2 37 ? -35.907 68.808 12.989 1.00 23.31 19 SER B CA 1
ATOM 2229 C C . SER B 2 37 ? -36.967 67.893 13.600 1.00 24.34 19 SER B C 1
ATOM 2230 O O . SER B 2 37 ? -37.878 68.361 14.278 1.00 25.32 19 SER B O 1
ATOM 2233 N N . GLN B 2 38 ? -36.845 66.591 13.365 1.00 25.08 20 GLN B N 1
ATOM 2234 C CA . GLN B 2 38 ? -37.813 65.621 13.878 1.00 24.53 20 GLN B CA 1
ATOM 2235 C C . GLN B 2 38 ? -37.183 64.763 14.965 1.00 24.97 20 GLN B C 1
ATOM 2236 O O . GLN B 2 38 ? -37.723 63.720 15.347 1.00 25.30 20 GLN B O 1
ATOM 2242 N N . ILE B 2 39 ? -36.043 65.213 15.473 1.00 25.19 21 ILE B N 1
ATOM 2243 C CA . ILE B 2 39 ? -35.323 64.458 16.488 1.00 26.32 21 ILE B CA 1
ATOM 2244 C C . ILE B 2 39 ? -36.172 64.092 17.719 1.00 25.53 21 ILE B C 1
ATOM 2245 O O . ILE B 2 39 ? -36.111 62.967 18.210 1.00 24.89 21 ILE B O 1
ATOM 2250 N N . GLU B 2 40 ? -36.980 65.026 18.201 1.00 26.66 22 GLU B N 1
ATOM 2251 C CA . GLU B 2 40 ? -37.814 64.758 19.363 1.00 26.63 22 GLU B CA 1
ATOM 2252 C C . GLU B 2 40 ? -38.750 63.575 19.136 1.00 24.81 22 GLU B C 1
ATOM 2253 O O . GLU B 2 40 ? -38.764 62.628 19.928 1.00 23.72 22 GLU B O 1
ATOM 2259 N N . ASP B 2 41 ? -39.530 63.620 18.060 1.00 24.31 23 ASP B N 1
ATOM 2260 C CA . ASP B 2 41 ? -40.457 62.530 17.774 1.00 23.69 23 ASP B CA 1
ATOM 2261 C C . ASP B 2 41 ? -39.723 61.240 17.469 1.00 23.55 23 ASP B C 1
ATOM 2262 O O . ASP B 2 41 ? -40.154 60.159 17.889 1.00 21.94 23 ASP B O 1
ATOM 2267 N N . ASN B 2 42 ? -38.609 61.357 16.749 1.00 22.88 24 ASN B N 1
ATOM 2268 C CA . ASN B 2 42 ? -37.837 60.184 16.370 1.00 23.68 24 ASN B CA 1
ATOM 2269 C C . ASN B 2 42 ? -37.177 59.464 17.530 1.00 24.50 24 ASN B C 1
ATOM 2270 O O . ASN B 2 42 ? -37.126 58.236 17.538 1.00 24.70 24 ASN B O 1
ATOM 2275 N N . LEU B 2 43 ? -36.681 60.209 18.513 1.00 24.52 25 LEU B N 1
ATOM 2276 C CA . LEU B 2 43 ? -36.056 59.568 19.661 1.00 25.42 25 LEU B CA 1
ATOM 2277 C C . LEU B 2 43 ? -37.116 58.783 20.451 1.00 25.51 25 LEU B C 1
ATOM 2278 O O . LEU B 2 43 ? -36.884 57.649 20.879 1.00 24.51 25 LEU B O 1
ATOM 2283 N N . ALA B 2 44 ? -38.279 59.392 20.649 1.00 25.06 26 ALA B N 1
ATOM 2284 C CA . ALA B 2 44 ? -39.361 58.722 21.364 1.00 26.42 26 ALA B CA 1
ATOM 2285 C C . ALA B 2 44 ? -39.660 57.421 20.620 1.00 27.44 26 ALA B C 1
ATOM 2286 O O . ALA B 2 44 ? -39.782 56.353 21.226 1.00 29.08 26 ALA B O 1
ATOM 2288 N N . GLY B 2 45 ? -39.758 57.522 19.295 1.00 26.88 27 GLY B N 1
ATOM 2289 C CA . GLY B 2 45 ? -40.033 56.354 18.478 1.00 25.76 27 GLY B CA 1
ATOM 2290 C C . GLY B 2 45 ? -39.078 55.211 18.745 1.00 25.73 27 GLY B C 1
ATOM 2291 O O . GLY B 2 45 ? -39.499 54.058 18.847 1.00 25.13 27 GLY B O 1
ATOM 2292 N N . LEU B 2 46 ? -37.788 55.529 18.851 1.00 26.53 28 LEU B N 1
ATOM 2293 C CA . LEU B 2 46 ? -36.768 54.522 19.113 1.00 26.16 28 LEU B CA 1
ATOM 2294 C C . LEU B 2 46 ? -36.990 53.894 20.481 1.00 27.47 28 LEU B C 1
ATOM 2295 O O . LEU B 2 46 ? -36.859 52.678 20.640 1.00 27.97 28 LEU B O 1
ATOM 2300 N N . LEU B 2 47 ? -37.315 54.724 21.470 1.00 27.68 29 LEU B N 1
ATOM 2301 C CA . LEU B 2 47 ? -37.540 54.228 22.822 1.00 28.59 29 LEU B CA 1
ATOM 2302 C C . LEU B 2 47 ? -38.665 53.185 22.800 1.00 30.25 29 LEU B C 1
ATOM 2303 O O . LEU B 2 47 ? -38.603 52.174 23.506 1.00 30.52 29 LEU B O 1
ATOM 2308 N N . ASP B 2 48 ? -39.685 53.434 21.980 1.00 31.17 30 ASP B N 1
ATOM 2309 C CA . ASP B 2 48 ? -40.798 52.500 21.826 1.00 31.66 30 ASP B CA 1
ATOM 2310 C C . ASP B 2 48 ? -40.277 51.214 21.170 1.00 31.61 30 ASP B C 1
ATOM 2311 O O . ASP B 2 48 ? -40.607 50.103 21.597 1.00 30.67 30 ASP B O 1
ATOM 2316 N N . LEU B 2 49 ? -39.466 51.376 20.125 1.00 30.64 31 LEU B N 1
ATOM 2317 C CA . LEU B 2 49 ? -38.905 50.243 19.393 1.00 30.03 31 LEU B CA 1
ATOM 2318 C C . LEU B 2 49 ? -37.924 49.390 20.181 1.00 29.23 31 LEU B C 1
ATOM 2319 O O . LEU B 2 49 ? -37.995 48.163 20.140 1.00 29.61 31 LEU B O 1
ATOM 2324 N N . VAL B 2 50 ? -37.002 50.028 20.893 1.00 28.36 32 VAL B N 1
ATOM 2325 C CA . VAL B 2 50 ? -36.007 49.283 21.658 1.00 28.76 32 VAL B CA 1
ATOM 2326 C C . VAL B 2 50 ? -35.833 49.807 23.080 1.00 29.48 32 VAL B C 1
ATOM 2327 O O . VAL B 2 50 ? -34.792 50.377 23.418 1.00 29.54 32 VAL B O 1
ATOM 2331 N N . PRO B 2 51 ? -36.846 49.597 23.940 1.00 30.83 33 PRO B N 1
ATOM 2332 C CA . PRO B 2 51 ? -36.812 50.054 25.333 1.00 31.01 33 PRO B CA 1
ATOM 2333 C C . PRO B 2 51 ? -35.632 49.533 26.151 1.00 31.18 33 PRO B C 1
ATOM 2334 O O . PRO B 2 51 ? -35.258 50.127 27.160 1.00 30.40 33 PRO B O 1
ATOM 2338 N N . ASP B 2 52 ? -35.046 48.423 25.730 1.00 32.02 34 ASP B N 1
ATOM 2339 C CA . ASP B 2 52 ? -33.911 47.897 26.464 1.00 35.14 34 ASP B CA 1
ATOM 2340 C C . ASP B 2 52 ? -32.672 48.733 26.205 1.00 36.49 34 ASP B C 1
ATOM 2341 O O . ASP B 2 52 ? -31.567 48.372 26.611 1.00 37.76 34 ASP B O 1
ATOM 2346 N N . LEU B 2 53 ? -32.864 49.861 25.532 1.00 37.50 35 LEU B N 1
ATOM 2347 C CA . LEU B 2 53 ? -31.761 50.762 25.233 1.00 38.56 35 LEU B CA 1
ATOM 2348 C C . LEU B 2 53 ? -32.085 52.181 25.697 1.00 38.85 35 LEU B C 1
ATOM 2349 O O . LEU B 2 53 ? -31.343 53.118 25.409 1.00 38.34 35 LEU B O 1
ATOM 2354 N N . THR B 2 54 ? -33.192 52.325 26.423 1.00 39.53 36 THR B N 1
ATOM 2355 C CA . THR B 2 54 ? -33.628 53.626 26.921 1.00 40.86 36 THR B CA 1
ATOM 2356 C C . THR B 2 54 ? -32.512 54.437 27.583 1.00 42.56 36 THR B C 1
ATOM 2357 O O . THR B 2 54 ? -32.384 55.637 27.335 1.00 43.38 36 THR B O 1
ATOM 2361 N N . GLU B 2 55 ? -31.712 53.788 28.426 1.00 43.56 37 GLU B N 1
ATOM 2362 C CA . GLU B 2 55 ? -30.625 54.473 29.123 1.00 44.75 37 GLU B CA 1
ATOM 2363 C C . GLU B 2 55 ? -29.542 54.950 28.157 1.00 44.22 37 GLU B C 1
ATOM 2364 O O . GLU B 2 55 ? -29.178 56.124 28.170 1.00 45.37 37 GLU B O 1
ATOM 2370 N N . ASP B 2 56 ? -29.032 54.048 27.320 1.00 43.63 38 ASP B N 1
ATOM 2371 C CA . ASP B 2 56 ? -27.997 54.403 26.349 1.00 42.21 38 ASP B CA 1
ATOM 2372 C C . ASP B 2 56 ? -28.493 55.457 25.371 1.00 41.43 38 ASP B C 1
ATOM 2373 O O . ASP B 2 56 ? -27.782 56.421 25.071 1.00 43.19 38 ASP B O 1
ATOM 2378 N N . LEU B 2 57 ? -29.709 55.279 24.867 1.00 38.44 39 LEU B N 1
ATOM 2379 C CA . LEU B 2 57 ? -30.264 56.239 23.924 1.00 36.99 39 LEU B CA 1
ATOM 2380 C C . LEU B 2 57 ? -30.327 57.634 24.553 1.00 36.24 39 LEU B C 1
ATOM 2381 O O . LEU B 2 57 ? -29.743 58.584 24.033 1.00 35.57 39 LEU B O 1
ATOM 2386 N N . LEU B 2 58 ? -31.023 57.742 25.680 1.00 35.60 40 LEU B N 1
ATOM 2387 C CA . LEU B 2 58 ? -31.161 59.009 26.385 1.00 36.53 40 LEU B CA 1
ATOM 2388 C C . LEU B 2 58 ? -29.809 59.651 26.673 1.00 36.92 40 LEU B C 1
ATOM 2389 O O . LEU B 2 58 ? -29.716 60.866 26.843 1.00 37.09 40 LEU B O 1
ATOM 2394 N N . SER B 2 59 ? -28.763 58.831 26.715 1.00 37.75 41 SER B N 1
ATOM 2395 C CA . SER B 2 59 ? -27.420 59.306 27.021 1.00 37.11 41 SER B CA 1
ATOM 2396 C C . SER B 2 59 ? -26.528 59.700 25.858 1.00 37.04 41 SER B C 1
ATOM 2397 O O . SER B 2 59 ? -25.752 60.648 25.975 1.00 39.04 41 SER B O 1
ATOM 2400 N N . SER B 2 60 ? -26.614 58.988 24.740 1.00 35.37 42 SER B N 1
ATOM 2401 C CA . SER B 2 60 ? -25.753 59.315 23.609 1.00 34.07 42 SER B CA 1
ATOM 2402 C C . SER B 2 60 ? -26.407 60.120 22.485 1.00 33.12 42 SER B C 1
ATOM 2403 O O . SER B 2 60 ? -25.736 60.519 21.534 1.00 33.55 42 SER B O 1
ATOM 2406 N N . ILE B 2 61 ? -27.708 60.361 22.587 1.00 31.12 43 ILE B N 1
ATOM 2407 C CA . ILE B 2 61 ? -28.411 61.136 21.570 1.00 29.54 43 ILE B CA 1
ATOM 2408 C C . ILE B 2 61 ? -28.929 62.412 22.223 1.00 29.32 43 ILE B C 1
ATOM 2409 O O . ILE B 2 61 ? -29.686 62.357 23.189 1.00 29.86 43 ILE B O 1
ATOM 2414 N N . ASP B 2 62 ? -28.505 63.558 21.700 1.00 27.49 44 ASP B N 1
ATOM 2415 C CA . ASP B 2 62 ? -28.921 64.843 22.246 1.00 27.99 44 ASP B CA 1
ATOM 2416 C C . ASP B 2 62 ? -29.904 65.541 21.326 1.00 27.48 44 ASP B C 1
ATOM 2417 O O . ASP B 2 62 ? -30.001 65.225 20.143 1.00 27.25 44 ASP B O 1
ATOM 2422 N N . GLN B 2 63 ? -30.620 66.509 21.882 1.00 26.98 45 GLN B N 1
ATOM 2423 C CA . GLN B 2 63 ? -31.595 67.284 21.131 1.00 25.33 45 GLN B CA 1
ATOM 2424 C C . GLN B 2 63 ? -31.813 68.621 21.827 1.00 24.43 45 GLN B C 1
ATOM 2425 O O . GLN B 2 63 ? -31.503 68.768 23.006 1.00 23.61 45 GLN B O 1
ATOM 2431 N N . PRO B 2 64 ? -32.347 69.614 21.101 1.00 23.87 46 PRO B N 1
ATOM 2432 C CA . PRO B 2 64 ? -32.604 70.939 21.668 1.00 24.03 46 PRO B CA 1
ATOM 2433 C C . PRO B 2 64 ? -33.282 70.818 23.037 1.00 23.98 46 PRO B C 1
ATOM 2434 O O . PRO B 2 64 ? -34.194 70.013 23.208 1.00 23.51 46 PRO B O 1
ATOM 2438 N N . LEU B 2 65 ? -32.839 71.620 24.001 1.00 22.97 47 LEU B N 1
ATOM 2439 C CA . LEU B 2 65 ? -33.389 71.570 25.355 1.00 23.54 47 LEU B CA 1
ATOM 2440 C C . LEU B 2 65 ? -34.522 72.557 25.630 1.00 23.05 47 LEU B C 1
ATOM 2441 O O . LEU B 2 65 ? -34.559 73.658 25.085 1.00 21.59 47 LEU B O 1
ATOM 2446 N N . LYS B 2 66 ? -35.445 72.145 26.492 1.00 23.65 48 LYS B N 1
ATOM 2447 C CA . LYS B 2 66 ? -36.579 72.983 26.863 1.00 24.20 48 LYS B CA 1
ATOM 2448 C C . LYS B 2 66 ? -36.251 73.851 28.071 1.00 22.91 48 LYS B C 1
ATOM 2449 O O . LYS B 2 66 ? -35.449 73.474 28.927 1.00 22.96 48 LYS B O 1
ATOM 2455 N N . VAL B 2 67 ? -36.882 75.018 28.133 1.00 22.55 49 VAL B N 1
ATOM 2456 C CA . VAL B 2 67 ? -36.663 75.958 29.223 1.00 21.47 49 VAL B CA 1
ATOM 2457 C C . VAL B 2 67 ? -37.733 75.839 30.292 1.00 20.64 49 VAL B C 1
ATOM 2458 O O . VAL B 2 67 ? -38.915 75.686 29.987 1.00 22.93 49 VAL B O 1
ATOM 2462 N N . ALA B 2 68 ? -37.308 75.906 31.546 1.00 19.20 50 ALA B N 1
ATOM 2463 C CA . ALA B 2 68 ? -38.218 75.825 32.680 1.00 18.89 50 ALA B CA 1
ATOM 2464 C C . ALA B 2 68 ? -37.993 77.041 33.577 1.00 19.70 50 ALA B C 1
ATOM 2465 O O . ALA B 2 68 ? -36.975 77.732 33.466 1.00 20.90 50 ALA B O 1
ATOM 2467 N N . TYR B 2 69 ? -38.954 77.310 34.454 1.00 19.92 51 TYR B N 1
ATOM 2468 C CA . TYR B 2 69 ? -38.857 78.447 35.358 1.00 19.94 51 TYR B CA 1
ATOM 2469 C C . TYR B 2 69 ? -38.789 78.019 36.819 1.00 19.70 51 TYR B C 1
ATOM 2470 O O . TYR B 2 69 ? -39.633 77.263 37.304 1.00 18.32 51 TYR B O 1
ATOM 2479 N N . ASP B 2 70 ? -37.763 78.504 37.505 1.00 19.27 52 ASP B N 1
ATOM 2480 C CA . ASP B 2 70 ? -37.573 78.224 38.918 1.00 18.80 52 ASP B CA 1
ATOM 2481 C C . ASP B 2 70 ? -38.227 79.396 39.665 1.00 20.21 52 ASP B C 1
ATOM 2482 O O . ASP B 2 70 ? -37.687 80.506 39.685 1.00 18.56 52 ASP B O 1
ATOM 2487 N N . ALA B 2 71 ? -39.388 79.142 40.264 1.00 20.28 53 ALA B N 1
ATOM 2488 C CA . ALA B 2 71 ? -40.133 80.166 40.987 1.00 21.68 53 ALA B CA 1
ATOM 2489 C C . ALA B 2 71 ? -39.491 80.617 42.299 1.00 22.93 53 ALA B C 1
ATOM 2490 O O . ALA B 2 71 ? -39.791 81.700 42.790 1.00 24.25 53 ALA B O 1
ATOM 2492 N N . VAL B 2 72 ? -38.616 79.790 42.867 1.00 24.23 54 VAL B N 1
ATOM 2493 C CA . VAL B 2 72 ? -37.931 80.128 44.115 1.00 20.88 54 VAL B CA 1
ATOM 2494 C C . VAL B 2 72 ? -36.789 81.084 43.829 1.00 20.97 54 VAL B C 1
ATOM 2495 O O . VAL B 2 72 ? -36.600 82.078 44.528 1.00 19.54 54 VAL B O 1
ATOM 2499 N N . SER B 2 73 ? -36.016 80.772 42.799 1.00 20.66 55 SER B N 1
ATOM 2500 C CA . SER B 2 73 ? -34.890 81.621 42.444 1.00 20.22 55 SER B CA 1
ATOM 2501 C C . SER B 2 73 ? -35.302 82.715 41.471 1.00 19.06 55 SER B C 1
ATOM 2502 O O . SER B 2 73 ? -34.547 83.656 41.236 1.00 17.29 55 SER B O 1
ATOM 2505 N N . LYS B 2 74 ? -36.505 82.596 40.916 1.00 18.95 56 LYS B N 1
ATOM 2506 C CA . LYS B 2 74 ? -36.993 83.565 39.940 1.00 21.59 56 LYS B CA 1
ATOM 2507 C C . LYS B 2 74 ? -36.032 83.607 38.739 1.00 21.62 56 LYS B C 1
ATOM 2508 O O . LYS B 2 74 ? -35.690 84.678 38.243 1.00 25.05 56 LYS B O 1
ATOM 2514 N N . LYS B 2 75 ? -35.587 82.438 38.292 1.00 20.24 57 LYS B N 1
ATOM 2515 C CA . LYS B 2 75 ? -34.678 82.329 37.153 1.00 19.60 57 LYS B CA 1
ATOM 2516 C C . LYS B 2 75 ? -35.044 81.132 36.289 1.00 17.13 57 LYS B C 1
ATOM 2517 O O . LYS B 2 75 ? -35.635 80.167 36.762 1.00 15.85 57 LYS B O 1
ATOM 2523 N N . ASP B 2 76 ? -34.672 81.191 35.020 1.00 16.97 58 ASP B N 1
ATOM 2524 C CA . ASP B 2 76 ? -34.939 80.089 34.115 1.00 17.95 58 ASP B CA 1
ATOM 2525 C C . ASP B 2 76 ? -33.814 79.061 34.181 1.00 17.76 58 ASP B C 1
ATOM 2526 O O . ASP B 2 76 ? -32.689 79.388 34.547 1.00 17.17 58 ASP B O 1
ATOM 2531 N N . TYR B 2 77 ? -34.119 77.811 33.844 1.00 17.97 59 TYR B N 1
ATOM 2532 C CA . TYR B 2 77 ? -33.097 76.763 33.825 1.00 16.02 59 TYR B CA 1
ATOM 2533 C C . TYR B 2 77 ? -33.390 75.779 32.691 1.00 16.22 59 TYR B C 1
ATOM 2534 O O . TYR B 2 77 ? -34.509 75.744 32.177 1.00 16.69 59 TYR B O 1
ATOM 2543 N N . LEU B 2 78 ? -32.390 74.990 32.304 1.00 15.43 60 LEU B N 1
ATOM 2544 C CA . LEU B 2 78 ? -32.533 74.041 31.198 1.00 14.20 60 LEU B CA 1
ATOM 2545 C C . LEU B 2 78 ? -32.838 72.610 31.591 1.00 15.65 60 LEU B C 1
ATOM 2546 O O . LEU B 2 78 ? -32.284 72.078 32.557 1.00 15.77 60 LEU B O 1
ATOM 2551 N N . LEU B 2 79 ? -33.719 71.985 30.817 1.00 17.60 61 LEU B N 1
ATOM 2552 C CA . LEU B 2 79 ? -34.130 70.611 31.072 1.00 19.58 61 LEU B CA 1
ATOM 2553 C C . LEU B 2 79 ? -33.368 69.635 30.184 1.00 20.44 61 LEU B C 1
ATOM 2554 O O . LEU B 2 79 ? -33.309 69.803 28.967 1.00 22.61 61 LEU B O 1
ATOM 2559 N N . CYS B 2 80 ? -32.776 68.622 30.800 1.00 21.45 62 CYS B N 1
ATOM 2560 C CA . CYS B 2 80 ? -32.041 67.607 30.061 1.00 23.05 62 CYS B CA 1
ATOM 2561 C C . CYS B 2 80 ? -32.132 66.318 30.866 1.00 22.74 62 CYS B C 1
ATOM 2562 O O . CYS B 2 80 ? -32.729 66.294 31.944 1.00 22.09 62 CYS B O 1
ATOM 2565 N N . ASP B 2 81 ? -31.548 65.246 30.355 1.00 20.76 63 ASP B N 1
ATOM 2566 C CA . ASP B 2 81 ? -31.624 63.989 31.069 1.00 22.00 63 ASP B CA 1
ATOM 2567 C C . ASP B 2 81 ? -30.671 63.961 32.264 1.00 21.78 63 ASP B C 1
ATOM 2568 O O . ASP B 2 81 ? -30.751 63.073 33.101 1.00 21.45 63 ASP B O 1
ATOM 2573 N N . TYR B 2 82 ? -29.789 64.949 32.358 1.00 21.99 64 TYR B N 1
ATOM 2574 C CA . TYR B 2 82 ? -28.827 64.990 33.451 1.00 21.60 64 TYR B CA 1
ATOM 2575 C C . TYR B 2 82 ? -29.364 65.576 34.768 1.00 22.22 64 TYR B C 1
ATOM 2576 O O . TYR B 2 82 ? -28.839 65.271 35.836 1.00 22.13 64 TYR B O 1
ATOM 2585 N N . ASN B 2 83 ? -30.405 66.405 34.708 1.00 21.55 65 ASN B N 1
ATOM 2586 C CA . ASN B 2 83 ? -30.979 66.957 35.937 1.00 21.06 65 ASN B CA 1
ATOM 2587 C C . ASN B 2 83 ? -32.361 66.349 36.175 1.00 19.78 65 ASN B C 1
ATOM 2588 O O . ASN B 2 83 ? -33.208 66.930 36.852 1.00 19.11 65 ASN B O 1
ATOM 2593 N N . ARG B 2 84 ? -32.556 65.148 35.638 1.00 21.33 66 ARG B N 1
ATOM 2594 C CA . ARG B 2 84 ? -33.828 64.432 35.727 1.00 20.17 66 ARG B CA 1
ATOM 2595 C C . ARG B 2 84 ? -33.852 63.205 36.638 1.00 21.42 66 ARG B C 1
ATOM 2596 O O . ARG B 2 84 ? -32.864 62.485 36.762 1.00 21.70 66 ARG B O 1
ATOM 2604 N N . ASP B 2 85 ? -34.997 62.990 37.279 1.00 20.77 67 ASP B N 1
ATOM 2605 C CA . ASP B 2 85 ? -35.223 61.844 38.157 1.00 20.92 67 ASP B CA 1
ATOM 2606 C C . ASP B 2 85 ? -36.697 61.570 37.934 1.00 20.57 67 ASP B C 1
ATOM 2607 O O . ASP B 2 85 ? -37.525 62.457 38.141 1.00 20.22 67 ASP B O 1
ATOM 2612 N N . ALA B 2 86 ? -37.020 60.356 37.494 1.00 20.41 68 ALA B N 1
ATOM 2613 C CA . ALA B 2 86 ? -38.399 59.986 37.200 1.00 18.73 68 ALA B CA 1
ATOM 2614 C C . ALA B 2 86 ? -38.897 61.022 36.185 1.00 19.17 68 ALA B C 1
ATOM 2615 O O . ALA B 2 86 ? -38.249 61.243 35.161 1.00 19.91 68 ALA B O 1
ATOM 2617 N N . ASP B 2 87 ? -40.022 61.674 36.466 1.00 19.29 69 ASP B N 1
ATOM 2618 C CA . ASP B 2 87 ? -40.539 62.693 35.557 1.00 18.98 69 ASP B CA 1
ATOM 2619 C C . ASP B 2 87 ? -40.289 64.102 36.063 1.00 19.35 69 ASP B C 1
ATOM 2620 O O . ASP B 2 87 ? -40.892 65.059 35.581 1.00 19.08 69 ASP B O 1
ATOM 2625 N N . SER B 2 88 ? -39.390 64.236 37.027 1.00 17.98 70 SER B N 1
ATOM 2626 C CA . SER B 2 88 ? -39.105 65.550 37.574 1.00 18.28 70 SER B CA 1
ATOM 2627 C C . SER B 2 88 ? -37.726 66.054 37.173 1.00 17.70 70 SER B C 1
ATOM 2628 O O . SER B 2 88 ? -36.876 65.277 36.741 1.00 18.22 70 SER B O 1
ATOM 2631 N N . TYR B 2 89 ? -37.520 67.362 37.318 1.00 17.36 71 TYR B N 1
ATOM 2632 C CA . TYR B 2 89 ? -36.256 68.007 36.970 1.00 17.71 71 TYR B CA 1
ATOM 2633 C C . TYR B 2 89 ? -35.727 68.887 38.087 1.00 18.33 71 TYR B C 1
ATOM 2634 O O . TYR B 2 89 ? -36.466 69.673 38.681 1.00 18.61 71 TYR B O 1
ATOM 2643 N N . ARG B 2 90 ? -34.429 68.777 38.338 1.00 19.27 72 ARG B N 1
ATOM 2644 C CA . ARG B 2 90 ? -33.777 69.535 39.397 1.00 17.77 72 ARG B CA 1
ATOM 2645 C C . ARG B 2 90 ? -33.275 70.885 38.901 1.00 17.81 72 ARG B C 1
ATOM 2646 O O . ARG B 2 90 ? -32.648 70.978 37.848 1.00 17.01 72 ARG B O 1
ATOM 2654 N N . SER B 2 91 ? -33.562 71.934 39.664 1.00 17.12 73 SER B N 1
ATOM 2655 C CA . SER B 2 91 ? -33.106 73.269 39.301 1.00 17.70 73 SER B CA 1
ATOM 2656 C C . SER B 2 91 ? -31.691 73.506 39.836 1.00 16.16 73 SER B C 1
ATOM 2657 O O . SER B 2 91 ? -31.393 73.200 40.990 1.00 15.22 73 SER B O 1
ATOM 2660 N N . PRO B 2 92 ? -30.805 74.056 38.998 1.00 14.91 74 PRO B N 1
ATOM 2661 C CA . PRO B 2 92 ? -29.416 74.346 39.378 1.00 15.44 74 PRO B CA 1
ATOM 2662 C C . PRO B 2 92 ? -29.317 75.493 40.388 1.00 14.55 74 PRO B C 1
ATOM 2663 O O . PRO B 2 92 ? -28.310 75.638 41.077 1.00 13.86 74 PRO B O 1
ATOM 2667 N N . TRP B 2 93 ? -30.365 76.304 40.468 1.00 14.09 75 TRP B N 1
ATOM 2668 C CA . TRP B 2 93 ? -30.374 77.440 41.378 1.00 14.15 75 TRP B CA 1
ATOM 2669 C C . TRP B 2 93 ? -30.933 77.099 42.758 1.00 16.04 75 TRP B C 1
ATOM 2670 O O . TRP B 2 93 ? -30.354 77.484 43.766 1.00 20.13 75 TRP B O 1
ATOM 2681 N N . SER B 2 94 ? -32.045 76.374 42.813 1.00 15.90 76 SER B N 1
ATOM 2682 C CA . SER B 2 94 ? -32.645 76.018 44.094 1.00 17.64 76 SER B CA 1
ATOM 2683 C C . SER B 2 94 ? -32.306 74.606 44.569 1.00 16.90 76 SER B C 1
ATOM 2684 O O . SER B 2 94 ? -32.508 74.277 45.738 1.00 13.91 76 SER B O 1
ATOM 2687 N N . ASN B 2 95 ? -31.805 73.774 43.659 1.00 16.07 77 ASN B N 1
ATOM 2688 C CA . ASN B 2 95 ? -31.451 72.397 43.988 1.00 14.87 77 ASN B CA 1
ATOM 2689 C C . ASN B 2 95 ? -32.700 71.617 44.373 1.00 12.97 77 ASN B C 1
ATOM 2690 O O . ASN B 2 95 ? -32.621 70.618 45.073 1.00 14.36 77 ASN B O 1
ATOM 2695 N N . LYS B 2 96 ? -33.854 72.084 43.902 1.00 15.18 78 LYS B N 1
ATOM 2696 C CA . LYS B 2 96 ? -35.140 71.449 44.186 1.00 14.81 78 LYS B CA 1
ATOM 2697 C C . LYS B 2 96 ? -35.786 70.869 42.923 1.00 15.04 78 LYS B C 1
ATOM 2698 O O . LYS B 2 96 ? -35.600 71.377 41.818 1.00 14.99 78 LYS B O 1
ATOM 2704 N N . TYR B 2 97 ? -36.558 69.804 43.091 1.00 15.74 79 TYR B N 1
ATOM 2705 C CA . TYR B 2 97 ? -37.218 69.187 41.953 1.00 17.23 79 TYR B CA 1
ATOM 2706 C C . TYR B 2 97 ? -38.623 69.733 41.667 1.00 18.68 79 TYR B C 1
ATOM 2707 O O . TYR B 2 97 ? -39.321 70.232 42.561 1.00 16.86 79 TYR B O 1
ATOM 2716 N N . ASP B 2 98 ? -39.023 69.623 40.405 1.00 18.68 80 ASP B N 1
ATOM 2717 C CA . ASP B 2 98 ? -40.338 70.054 39.964 1.00 19.82 80 ASP B CA 1
ATOM 2718 C C . ASP B 2 98 ? -40.797 69.104 38.854 1.00 19.79 80 ASP B C 1
ATOM 2719 O O . ASP B 2 98 ? -40.161 69.005 37.810 1.00 21.90 80 ASP B O 1
ATOM 2724 N N . PRO B 2 99 ? -41.892 68.364 39.080 1.00 20.32 81 PRO B N 1
ATOM 2725 C CA . PRO B 2 99 ? -42.710 68.365 40.297 1.00 20.49 81 PRO B CA 1
ATOM 2726 C C . PRO B 2 99 ? -41.921 67.767 41.455 1.00 21.08 81 PRO B C 1
ATOM 2727 O O . PRO B 2 99 ? -40.977 67.006 41.244 1.00 21.01 81 PRO B O 1
ATOM 2731 N N . PRO B 2 100 ? -42.291 68.117 42.696 1.00 21.08 82 PRO B N 1
ATOM 2732 C CA . PRO B 2 100 ? -41.595 67.589 43.870 1.00 19.26 82 PRO B CA 1
ATOM 2733 C C . PRO B 2 100 ? -41.808 66.092 43.966 1.00 18.64 82 PRO B C 1
ATOM 2734 O O . PRO B 2 100 ? -42.860 65.584 43.591 1.00 19.33 82 PRO B O 1
ATOM 2738 N N . LEU B 2 101 ? -40.800 65.386 44.455 1.00 19.91 83 LEU B N 1
ATOM 2739 C CA . LEU B 2 101 ? -40.897 63.948 44.637 1.00 20.76 83 LEU B CA 1
ATOM 2740 C C . LEU B 2 101 ? -39.911 63.472 45.687 1.00 20.86 83 LEU B C 1
ATOM 2741 O O . LEU B 2 101 ? -38.912 64.127 45.961 1.00 19.94 83 LEU B O 1
ATOM 2746 N N . SER B 2 102 ? -40.199 62.316 46.269 1.00 21.96 84 SER B N 1
ATOM 2747 C CA . SER B 2 102 ? -39.343 61.749 47.296 1.00 20.02 84 SER B CA 1
ATOM 2748 C C . SER B 2 102 ? -38.350 60.783 46.695 1.00 20.98 84 SER B C 1
ATOM 2749 O O . SER B 2 102 ? -38.568 60.247 45.605 1.00 19.88 84 SER B O 1
ATOM 2752 N N . GLY B 2 103 ? -37.256 60.572 47.418 1.00 21.22 85 GLY B N 1
ATOM 2753 C CA . GLY B 2 103 ? -36.235 59.644 46.979 1.00 20.39 85 GLY B CA 1
ATOM 2754 C C . GLY B 2 103 ? -35.424 60.039 45.767 1.00 21.62 85 GLY B C 1
ATOM 2755 O O . GLY B 2 103 ? -34.754 59.189 45.192 1.00 22.28 85 GLY B O 1
ATOM 2756 N N . ALA B 2 104 ? -35.469 61.308 45.372 1.00 20.04 86 ALA B N 1
ATOM 2757 C CA . ALA B 2 104 ? -34.692 61.760 44.217 1.00 20.93 86 ALA B CA 1
ATOM 2758 C C . ALA B 2 104 ? -33.179 61.769 44.483 1.00 20.60 86 ALA B C 1
ATOM 2759 O O . ALA B 2 104 ? -32.727 61.495 45.590 1.00 20.44 86 ALA B O 1
ATOM 2761 N N . CYS B 2 105 ? -32.415 62.114 43.452 1.00 22.61 87 CYS B N 1
ATOM 2762 C CA . CYS B 2 105 ? -30.951 62.164 43.500 1.00 22.09 87 CYS B CA 1
ATOM 2763 C C . CYS B 2 105 ? -30.399 63.606 43.470 1.00 21.90 87 CYS B C 1
ATOM 2764 O O . CYS B 2 105 ? -30.765 64.403 42.610 1.00 22.30 87 CYS B O 1
ATOM 2767 N N . TYR B 2 106 ? -29.523 63.942 44.413 1.00 20.48 88 TYR B N 1
ATOM 2768 C CA . TYR B 2 106 ? -28.932 65.278 44.458 1.00 19.87 88 TYR B CA 1
ATOM 2769 C C . TYR B 2 106 ? -27.425 65.134 44.549 1.00 18.68 88 TYR B C 1
ATOM 2770 O O . TYR B 2 106 ? -26.921 64.094 44.964 1.00 19.03 88 TYR B O 1
ATOM 2779 N N . PRO B 2 107 ? -26.678 66.164 44.142 1.00 18.67 89 PRO B N 1
ATOM 2780 C CA . PRO B 2 107 ? -25.225 66.012 44.250 1.00 19.93 89 PRO B CA 1
ATOM 2781 C C . PRO B 2 107 ? -24.820 65.957 45.720 1.00 21.70 89 PRO B C 1
ATOM 2782 O O . PRO B 2 107 ? -25.547 66.435 46.589 1.00 22.77 89 PRO B O 1
ATOM 2786 N N . SER B 2 108 ? -23.668 65.362 45.998 1.00 22.58 90 SER B N 1
ATOM 2787 C CA . SER B 2 108 ? -23.183 65.277 47.363 1.00 23.92 90 SER B CA 1
ATOM 2788 C C . SER B 2 108 ? -22.948 66.707 47.817 1.00 24.82 90 SER B C 1
ATOM 2789 O O . SER B 2 108 ? -22.771 67.602 46.995 1.00 23.93 90 SER B O 1
ATOM 2792 N N . SER B 2 109 ? -22.941 66.907 49.130 1.00 25.79 91 SER B N 1
ATOM 2793 C CA . SER B 2 109 ? -22.728 68.222 49.723 1.00 27.33 91 SER B CA 1
ATOM 2794 C C . SER B 2 109 ? -21.544 68.978 49.120 1.00 27.48 91 SER B C 1
ATOM 2795 O O . SER B 2 109 ? -21.668 70.139 48.727 1.00 28.04 91 SER B O 1
ATOM 2798 N N . LYS B 2 110 ? -20.393 68.322 49.047 1.00 28.15 92 LYS B N 1
ATOM 2799 C CA . LYS B 2 110 ? -19.213 68.963 48.493 1.00 28.53 92 LYS B CA 1
ATOM 2800 C C . LYS B 2 110 ? -19.357 69.241 46.993 1.00 27.19 92 LYS B C 1
ATOM 2801 O O . LYS B 2 110 ? -18.940 70.298 46.512 1.00 27.40 92 LYS B O 1
ATOM 2807 N N . LEU B 2 111 ? -19.951 68.307 46.253 1.00 24.95 93 LEU B N 1
ATOM 2808 C CA . LEU B 2 111 ? -20.121 68.510 44.817 1.00 22.49 93 LEU B CA 1
ATOM 2809 C C . LEU B 2 111 ? -21.131 69.610 44.526 1.00 21.83 93 LEU B C 1
ATOM 2810 O O . LEU B 2 111 ? -21.071 70.245 43.475 1.00 22.55 93 LEU B O 1
ATOM 2815 N N . ARG B 2 112 ? -22.056 69.837 45.453 1.00 20.63 94 ARG B N 1
ATOM 2816 C CA . ARG B 2 112 ? -23.063 70.875 45.263 1.00 21.75 94 ARG B CA 1
ATOM 2817 C C . ARG B 2 112 ? -22.420 72.254 45.354 1.00 22.76 94 ARG B C 1
ATOM 2818 O O . ARG B 2 112 ? -22.830 73.180 44.655 1.00 21.94 94 ARG B O 1
ATOM 2826 N N . ASP B 2 113 ? -21.406 72.386 46.207 1.00 22.84 95 ASP B N 1
ATOM 2827 C CA . ASP B 2 113 ? -20.711 73.660 46.350 1.00 23.68 95 ASP B CA 1
ATOM 2828 C C . ASP B 2 113 ? -20.027 74.003 45.036 1.00 22.61 95 ASP B C 1
ATOM 2829 O O . ASP B 2 113 ? -19.980 75.160 44.638 1.00 24.57 95 ASP B O 1
ATOM 2834 N N . ILE B 2 114 ? -19.500 72.987 44.363 1.00 22.70 96 ILE B N 1
ATOM 2835 C CA . ILE B 2 114 ? -18.831 73.179 43.085 1.00 22.52 96 ILE B CA 1
ATOM 2836 C C . ILE B 2 114 ? -19.870 73.529 42.016 1.00 22.76 96 ILE B C 1
ATOM 2837 O O . ILE B 2 114 ? -19.619 74.361 41.133 1.00 22.20 96 ILE B O 1
ATOM 2842 N N . GLU B 2 115 ? -21.039 72.898 42.113 1.00 22.32 97 GLU B N 1
ATOM 2843 C CA . GLU B 2 115 ? -22.129 73.138 41.165 1.00 21.51 97 GLU B CA 1
ATOM 2844 C C . GLU B 2 115 ? -22.580 74.600 41.222 1.00 19.24 97 GLU B C 1
ATOM 2845 O O . GLU B 2 115 ? -22.813 75.218 40.190 1.00 19.60 97 GLU B O 1
ATOM 2851 N N . VAL B 2 116 ? -22.687 75.150 42.428 1.00 20.00 98 VAL B N 1
ATOM 2852 C CA . VAL B 2 116 ? -23.089 76.543 42.598 1.00 19.85 98 VAL B CA 1
ATOM 2853 C C . VAL B 2 116 ? -22.050 77.471 41.956 1.00 21.72 98 VAL B C 1
ATOM 2854 O O . VAL B 2 116 ? -22.404 78.379 41.206 1.00 22.21 98 VAL B O 1
ATOM 2858 N N . GLN B 2 117 ? -20.768 77.240 42.241 1.00 23.53 99 GLN B N 1
ATOM 2859 C CA . GLN B 2 117 ? -19.701 78.054 41.653 1.00 24.98 99 GLN B CA 1
ATOM 2860 C C . GLN B 2 117 ? -19.738 77.945 40.125 1.00 24.42 99 GLN B C 1
ATOM 2861 O O . GLN B 2 117 ? -19.641 78.948 39.421 1.00 23.32 99 GLN B O 1
ATOM 2867 N N . ALA B 2 118 ? -19.875 76.718 39.625 1.00 24.12 100 ALA B N 1
ATOM 2868 C CA . ALA B 2 118 ? -19.924 76.476 38.185 1.00 25.12 100 ALA B CA 1
ATOM 2869 C C . ALA B 2 118 ? -21.056 77.252 37.527 1.00 24.60 100 ALA B C 1
ATOM 2870 O O . ALA B 2 118 ? -20.854 77.928 36.518 1.00 26.91 100 ALA B O 1
ATOM 2872 N N . ASN B 2 119 ? -22.253 77.149 38.089 1.00 23.25 101 ASN B N 1
ATOM 2873 C CA . ASN B 2 119 ? -23.395 77.865 37.534 1.00 22.42 101 ASN B CA 1
ATOM 2874 C C . ASN B 2 119 ? -23.162 79.372 37.537 1.00 22.91 101 ASN B C 1
ATOM 2875 O O . ASN B 2 119 ? -23.611 80.079 36.628 1.00 23.29 101 ASN B O 1
ATOM 2880 N N . GLU B 2 120 ? -22.452 79.863 38.551 1.00 23.73 102 GLU B N 1
ATOM 2881 C CA . GLU B 2 120 ? -22.167 81.294 38.643 1.00 24.24 102 GLU B CA 1
ATOM 2882 C C . GLU B 2 120 ? -21.214 81.801 37.558 1.00 21.36 102 GLU B C 1
ATOM 2883 O O . GLU B 2 120 ? -21.485 82.826 36.937 1.00 19.57 102 GLU B O 1
ATOM 2889 N N . ILE B 2 121 ? -20.109 81.101 37.312 1.00 20.36 103 ILE B N 1
ATOM 2890 C CA . ILE B 2 121 ? -19.195 81.581 36.283 1.00 21.59 103 ILE B CA 1
ATOM 2891 C C . ILE B 2 121 ? -19.724 81.364 34.873 1.00 21.97 103 ILE B C 1
ATOM 2892 O O . ILE B 2 121 ? -19.522 82.211 34.006 1.00 22.72 103 ILE B O 1
ATOM 2897 N N . PHE B 2 122 ? -20.405 80.250 34.625 1.00 21.49 104 PHE B N 1
ATOM 2898 C CA . PHE B 2 122 ? -20.915 80.024 33.277 1.00 23.34 104 PHE B CA 1
ATOM 2899 C C . PHE B 2 122 ? -22.062 80.950 32.909 1.00 25.34 104 PHE B C 1
ATOM 2900 O O . PHE B 2 122 ? -22.389 81.108 31.728 1.00 27.25 104 PHE B O 1
ATOM 2908 N N . GLU B 2 123 ? -22.671 81.574 33.913 1.00 25.57 105 GLU B N 1
ATOM 2909 C CA . GLU B 2 123 ? -23.728 82.526 33.635 1.00 26.41 105 GLU B CA 1
ATOM 2910 C C . GLU B 2 123 ? -23.008 83.786 33.156 1.00 27.59 105 GLU B C 1
ATOM 2911 O O . GLU B 2 123 ? -23.549 84.586 32.384 1.00 26.70 105 GLU B O 1
ATOM 2917 N N . ILE B 2 124 ? -21.773 83.953 33.618 1.00 27.33 106 ILE B N 1
ATOM 2918 C CA . ILE B 2 124 ? -20.975 85.094 33.203 1.00 28.54 106 ILE B CA 1
ATOM 2919 C C . ILE B 2 124 ? -20.517 84.790 31.780 1.00 27.85 106 ILE B C 1
ATOM 2920 O O . ILE B 2 124 ? -20.635 85.631 30.888 1.00 28.90 106 ILE B O 1
ATOM 2925 N N . TYR B 2 125 ? -20.014 83.576 31.576 1.00 26.95 107 TYR B N 1
ATOM 2926 C CA . TYR B 2 125 ? -19.565 83.134 30.258 1.00 26.05 107 TYR B CA 1
ATOM 2927 C C . TYR B 2 125 ? -20.715 83.348 29.278 1.00 26.67 107 TYR B C 1
ATOM 2928 O O . TYR B 2 125 ? -20.505 83.756 28.136 1.00 27.12 107 TYR B O 1
ATOM 2937 N N . LEU B 2 126 ? -21.932 83.074 29.740 1.00 27.37 108 LEU B N 1
ATOM 2938 C CA . LEU B 2 126 ? -23.121 83.245 28.913 1.00 28.15 108 LEU B CA 1
ATOM 2939 C C . LEU B 2 126 ? -23.239 84.709 28.499 1.00 29.88 108 LEU B C 1
ATOM 2940 O O . LEU B 2 126 ? -23.390 85.029 27.315 1.00 30.77 108 LEU B O 1
ATOM 2945 N N . ASN B 2 127 ? -23.163 85.601 29.478 1.00 31.09 109 ASN B N 1
ATOM 2946 C CA . ASN B 2 127 ? -23.267 87.031 29.207 1.00 32.53 109 ASN B CA 1
ATOM 2947 C C . ASN B 2 127 ? -22.250 87.504 28.178 1.00 31.21 109 ASN B C 1
ATOM 2948 O O . ASN B 2 127 ? -22.573 88.288 27.290 1.00 31.96 109 ASN B O 1
ATOM 2953 N N . LEU B 2 128 ? -21.021 87.016 28.306 1.00 30.78 110 LEU B N 1
ATOM 2954 C CA . LEU B 2 128 ? -19.935 87.417 27.427 1.00 29.96 110 LEU B CA 1
ATOM 2955 C C . LEU B 2 128 ? -19.986 86.876 26.007 1.00 30.81 110 LEU B C 1
ATOM 2956 O O . LEU B 2 128 ? -19.706 87.603 25.047 1.00 30.57 110 LEU B O 1
ATOM 2961 N N . TYR B 2 129 ? -20.350 85.606 25.867 1.00 30.82 111 TYR B N 1
ATOM 2962 C CA . TYR B 2 129 ? -20.398 84.977 24.552 1.00 29.46 111 TYR B CA 1
ATOM 2963 C C . TYR B 2 129 ? -21.769 84.912 23.879 1.00 28.14 111 TYR B C 1
ATOM 2964 O O . TYR B 2 129 ? -21.854 84.648 22.689 1.00 29.42 111 TYR B O 1
ATOM 2973 N N . PHE B 2 130 ? -22.838 85.160 24.624 1.00 28.24 112 PHE B N 1
ATOM 2974 C CA . PHE B 2 130 ? -24.180 85.101 24.049 1.00 27.59 112 PHE B CA 1
ATOM 2975 C C . PHE B 2 130 ? -25.003 86.376 24.234 1.00 29.61 112 PHE B C 1
ATOM 2976 O O . PHE B 2 130 ? -25.902 86.655 23.447 1.00 31.12 112 PHE B O 1
ATOM 2984 N N . GLU B 2 131 ? -24.691 87.151 25.267 1.00 33.04 113 GLU B N 1
ATOM 2985 C CA . GLU B 2 131 ? -25.404 88.399 25.533 1.00 34.09 113 GLU B CA 1
ATOM 2986 C C . GLU B 2 131 ? -26.903 88.147 25.601 1.00 33.95 113 GLU B C 1
ATOM 2987 O O . GLU B 2 131 ? -27.708 88.888 25.032 1.00 33.99 113 GLU B O 1
ATOM 2993 N N . GLY B 2 132 ? -27.264 87.088 26.313 1.00 33.34 114 GLY B N 1
ATOM 2994 C CA . GLY B 2 132 ? -28.658 86.722 26.461 1.00 32.19 114 GLY B CA 1
ATOM 2995 C C . GLY B 2 132 ? -28.744 85.213 26.483 1.00 31.26 114 GLY B C 1
ATOM 2996 O O . GLY B 2 132 ? -27.719 84.532 26.500 1.00 32.53 114 GLY B O 1
ATOM 2997 N N . GLY B 2 133 ? -29.959 84.686 26.471 1.00 29.52 115 GLY B N 1
ATOM 2998 C CA . GLY B 2 133 ? -30.134 83.249 26.494 1.00 27.66 115 GLY B CA 1
ATOM 2999 C C . GLY B 2 133 ? -30.219 82.738 27.917 1.00 26.53 115 GLY B C 1
ATOM 3000 O O . GLY B 2 133 ? -30.508 83.497 28.838 1.00 26.98 115 GLY B O 1
ATOM 3001 N N . VAL B 2 134 ? -29.972 81.449 28.100 1.00 24.98 116 VAL B N 1
ATOM 3002 C CA . VAL B 2 134 ? -30.021 80.854 29.424 1.00 23.89 116 VAL B CA 1
ATOM 3003 C C . VAL B 2 134 ? -28.910 79.815 29.616 1.00 22.25 116 VAL B C 1
ATOM 3004 O O . VAL B 2 134 ? -28.446 79.189 28.656 1.00 19.50 116 VAL B O 1
ATOM 3008 N N . SER B 2 135 ? -28.469 79.665 30.860 1.00 20.20 117 SER B N 1
ATOM 3009 C CA . SER B 2 135 ? -27.412 78.719 31.187 1.00 19.04 117 SER B CA 1
ATOM 3010 C C . SER B 2 135 ? -27.848 77.753 32.277 1.00 18.76 117 SER B C 1
ATOM 3011 O O . SER B 2 135 ? -28.829 77.995 32.982 1.00 18.43 117 SER B O 1
ATOM 3014 N N . SER B 2 136 ? -27.107 76.656 32.398 1.00 17.64 118 SER B N 1
ATOM 3015 C CA . SER B 2 136 ? -27.373 75.643 33.403 1.00 17.91 118 SER B CA 1
ATOM 3016 C C . SER B 2 136 ? -26.248 74.621 33.478 1.00 18.26 118 SER B C 1
ATOM 3017 O O . SER B 2 136 ? -25.776 74.123 32.454 1.00 16.49 118 SER B O 1
ATOM 3020 N N . VAL B 2 137 ? -25.813 74.324 34.700 1.00 17.95 119 VAL B N 1
ATOM 3021 C CA . VAL B 2 137 ? -24.769 73.331 34.908 1.00 17.54 119 VAL B CA 1
ATOM 3022 C C . VAL B 2 137 ? -25.267 72.384 35.991 1.00 17.47 119 VAL B C 1
ATOM 3023 O O . VAL B 2 137 ? -25.787 72.817 37.018 1.00 17.18 119 VAL B O 1
ATOM 3027 N N . TYR B 2 138 ? -25.137 71.091 35.731 1.00 17.22 120 TYR B N 1
ATOM 3028 C CA . TYR B 2 138 ? -25.556 70.064 36.669 1.00 17.12 120 TYR B CA 1
ATOM 3029 C C . TYR B 2 138 ? -24.381 69.118 36.885 1.00 18.44 120 TYR B C 1
ATOM 3030 O O . TYR B 2 138 ? -23.717 68.723 35.929 1.00 19.77 120 TYR B O 1
ATOM 3039 N N . CYS B 2 139 ? -24.123 68.767 38.141 1.00 18.67 121 CYS B N 1
ATOM 3040 C CA . CYS B 2 139 ? -23.036 67.863 38.475 1.00 19.01 121 CYS B CA 1
ATOM 3041 C C . CYS B 2 139 ? -23.602 66.633 39.162 1.00 19.38 121 CYS B C 1
ATOM 3042 O O . CYS B 2 139 ? -24.614 66.712 39.843 1.00 17.81 121 CYS B O 1
ATOM 3045 N N . TRP B 2 140 ? -22.949 65.493 38.974 1.00 21.62 122 TRP B N 1
ATOM 3046 C CA . TRP B 2 140 ? -23.373 64.266 39.635 1.00 22.97 122 TRP B CA 1
ATOM 3047 C C . TRP B 2 140 ? -22.134 63.515 40.105 1.00 23.74 122 TRP B C 1
ATOM 3048 O O . TRP B 2 140 ? -21.119 63.465 39.409 1.00 22.79 122 TRP B O 1
ATOM 3059 N N . ASP B 2 141 ? -22.216 62.966 41.309 1.00 26.05 123 ASP B N 1
ATOM 3060 C CA . ASP B 2 141 ? -21.114 62.228 41.908 1.00 28.71 123 ASP B CA 1
ATOM 3061 C C . ASP B 2 141 ? -20.763 60.953 41.157 1.00 30.73 123 ASP B C 1
ATOM 3062 O O . ASP B 2 141 ? -21.637 60.257 40.640 1.00 31.07 123 ASP B O 1
ATOM 3067 N N . LEU B 2 142 ? -19.471 60.667 41.096 1.00 32.56 124 LEU B N 1
ATOM 3068 C CA . LEU B 2 142 ? -18.970 59.456 40.468 1.00 36.66 124 LEU B CA 1
ATOM 3069 C C . LEU B 2 142 ? -17.974 58.935 41.494 1.00 39.39 124 LEU B C 1
ATOM 3070 O O . LEU B 2 142 ? -16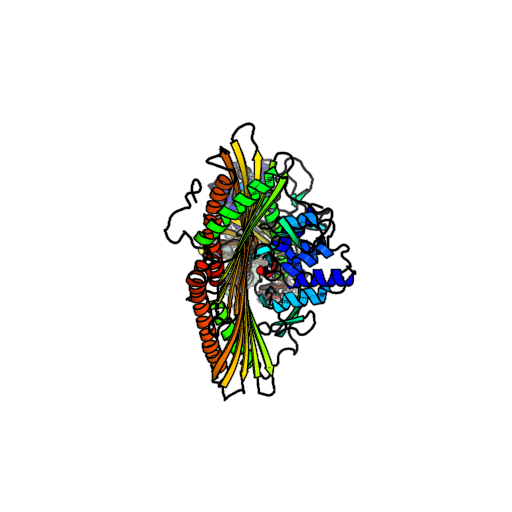.752 58.982 41.300 1.00 39.58 124 LEU B O 1
ATOM 3075 N N . ASP B 2 143 ? -18.537 58.457 42.603 1.00 42.54 125 ASP B N 1
ATOM 3076 C CA . ASP B 2 143 ? -17.773 57.951 43.730 1.00 43.77 125 ASP B CA 1
ATOM 3077 C C . ASP B 2 143 ? -17.000 59.133 44.262 1.00 44.72 125 ASP B C 1
ATOM 3078 O O . ASP B 2 143 ? -17.598 60.139 44.650 1.00 46.28 125 ASP B O 1
ATOM 3083 N N . ASP B 2 144 ? -15.679 59.036 44.264 1.00 44.91 126 ASP B N 1
ATOM 3084 C CA . ASP B 2 144 ? -14.866 60.135 44.760 1.00 44.73 126 ASP B CA 1
ATOM 3085 C C . ASP B 2 144 ? -14.628 61.152 43.648 1.00 43.09 126 ASP B C 1
ATOM 3086 O O . ASP B 2 144 ? -14.194 62.281 43.898 1.00 42.61 126 ASP B O 1
ATOM 3091 N N . ASN B 2 145 ? -14.930 60.740 42.418 1.00 41.11 127 ASN B N 1
ATOM 3092 C CA . ASN B 2 145 ? -14.796 61.600 41.244 1.00 38.82 127 ASN B CA 1
ATOM 3093 C C . ASN B 2 145 ? -16.159 62.228 40.920 1.00 36.32 127 ASN B C 1
ATOM 3094 O O . ASN B 2 145 ? -17.123 62.061 41.674 1.00 36.12 127 ASN B O 1
ATOM 3099 N N . PHE B 2 146 ? -16.240 62.949 39.804 1.00 33.39 128 PHE B N 1
ATOM 3100 C CA . PHE B 2 146 ? -17.500 63.561 39.400 1.00 29.59 128 PHE B CA 1
ATOM 3101 C C . PHE B 2 146 ? -17.513 63.942 37.926 1.00 28.87 128 PHE B C 1
ATOM 3102 O O . PHE B 2 146 ? -16.471 63.986 37.272 1.00 27.83 128 PHE B O 1
ATOM 3110 N N . ALA B 2 147 ? -18.712 64.207 37.414 1.00 27.87 129 ALA B N 1
ATOM 3111 C CA . ALA B 2 147 ? -18.906 64.618 36.032 1.00 26.82 129 ALA B CA 1
ATOM 3112 C C . ALA B 2 147 ? -19.939 65.741 36.035 1.00 25.08 129 ALA B C 1
ATOM 3113 O O . ALA B 2 147 ? -20.664 65.916 37.010 1.00 25.48 129 ALA B O 1
ATOM 3115 N N . ALA B 2 148 ? -19.998 66.510 34.955 1.00 24.70 130 ALA B N 1
ATOM 3116 C CA . ALA B 2 148 ? -20.959 67.605 34.878 1.00 24.48 130 ALA B CA 1
ATOM 3117 C C . ALA B 2 148 ? -21.271 68.003 33.442 1.00 24.46 130 ALA B C 1
ATOM 3118 O O . ALA B 2 148 ? -20.477 67.764 32.525 1.00 23.56 130 ALA B O 1
ATOM 3120 N N . VAL B 2 149 ? -22.440 68.612 33.257 1.00 22.83 131 VAL B N 1
ATOM 3121 C CA . VAL B 2 149 ? -22.846 69.078 31.943 1.00 21.70 131 VAL B CA 1
ATOM 3122 C C . VAL B 2 149 ? -23.034 70.588 31.978 1.00 21.51 131 VAL B C 1
ATOM 3123 O O . VAL B 2 149 ? -23.671 71.120 32.885 1.00 21.31 131 VAL B O 1
ATOM 3127 N N . VAL B 2 150 ? -22.448 71.277 31.003 1.00 21.80 132 VAL B N 1
ATOM 3128 C CA . VAL B 2 150 ? -22.571 72.727 30.903 1.00 22.51 132 VAL B CA 1
ATOM 3129 C C . VAL B 2 150 ? -23.518 72.999 29.734 1.00 21.95 132 VAL B C 1
ATOM 3130 O O . VAL B 2 150 ? -23.276 72.535 28.619 1.00 22.90 132 VAL B O 1
ATOM 3134 N N . LEU B 2 151 ? -24.590 73.745 29.994 1.00 20.02 133 LEU B N 1
ATOM 3135 C CA . LEU B 2 151 ? -25.595 74.027 28.974 1.00 20.08 133 LEU B CA 1
ATOM 3136 C C . LEU B 2 151 ? -25.797 75.495 28.624 1.00 19.97 133 LEU B C 1
ATOM 3137 O O . LEU B 2 151 ? -25.862 76.355 29.505 1.00 19.88 133 LEU B O 1
ATOM 3142 N N . MET B 2 152 ? -25.928 75.763 27.328 1.00 19.67 134 MET B N 1
ATOM 3143 C CA . MET B 2 152 ? -26.171 77.109 26.826 1.00 20.12 134 MET B CA 1
ATOM 3144 C C . MET B 2 152 ? -27.335 77.033 25.834 1.00 21.72 134 MET B C 1
ATOM 3145 O O . MET B 2 152 ? -27.434 76.073 25.069 1.00 22.44 134 MET B O 1
ATOM 3150 N N . LYS B 2 153 ? -28.234 78.013 25.870 1.00 22.13 135 LYS B N 1
ATOM 3151 C CA . LYS B 2 153 ? -29.337 78.059 24.913 1.00 22.04 135 LYS B CA 1
ATOM 3152 C C . LYS B 2 153 ? -29.614 79.508 24.560 1.00 23.80 135 LYS B C 1
ATOM 3153 O O . LYS B 2 153 ? -29.770 80.354 25.444 1.00 22.46 135 LYS B O 1
ATOM 3159 N N . LYS B 2 154 ? -29.681 79.783 23.264 1.00 25.13 136 LYS B N 1
ATOM 3160 C CA . LYS B 2 154 ? -29.917 81.132 22.766 1.00 28.26 136 LYS B CA 1
ATOM 3161 C C . LYS B 2 154 ? -30.749 81.064 21.494 1.00 30.59 136 LYS B C 1
ATOM 3162 O O . LYS B 2 154 ? -30.525 80.203 20.641 1.00 32.13 136 LYS B O 1
ATOM 3168 N N . THR B 2 155 ? -31.711 81.970 21.366 1.00 32.73 137 THR B N 1
ATOM 3169 C CA . THR B 2 155 ? -32.574 82.004 20.191 1.00 35.57 137 THR B CA 1
ATOM 3170 C C . THR B 2 155 ? -32.641 83.427 19.678 1.00 37.47 137 THR B C 1
ATOM 3171 O O . THR B 2 155 ? -33.102 84.320 20.386 1.00 39.22 137 THR B O 1
ATOM 3175 N N . GLN B 2 156 ? -32.187 83.638 18.448 1.00 39.00 138 GLN B N 1
ATOM 3176 C CA . GLN B 2 156 ? -32.188 84.972 17.861 1.00 41.80 138 GLN B CA 1
ATOM 3177 C C . GLN B 2 156 ? -33.271 85.171 16.806 1.00 42.61 138 GLN B C 1
ATOM 3178 O O . GLN B 2 156 ? -33.493 84.317 15.950 1.00 41.96 138 GLN B O 1
ATOM 3184 N N . ASP B 2 157 ? -33.933 86.318 16.868 1.00 44.90 139 ASP B N 1
ATOM 3185 C CA . ASP B 2 157 ? -34.993 86.640 15.922 1.00 46.70 139 ASP B CA 1
ATOM 3186 C C . ASP B 2 157 ? -34.532 87.674 14.893 1.00 46.66 139 ASP B C 1
ATOM 3187 O O . ASP B 2 157 ? -34.500 88.874 15.168 1.00 46.33 139 ASP B O 1
ATOM 3192 N N . PRO B 2 164 ? -37.930 87.694 7.279 1.00 36.87 146 PRO B N 1
ATOM 3193 C CA . PRO B 2 164 ? -37.982 86.799 8.438 1.00 37.20 146 PRO B CA 1
ATOM 3194 C C . PRO B 2 164 ? -36.834 85.807 8.474 1.00 37.59 146 PRO B C 1
ATOM 3195 O O . PRO B 2 164 ? -36.635 85.038 7.538 1.00 38.15 146 PRO B O 1
ATOM 3199 N N . MET B 2 165 ? -36.078 85.829 9.561 1.00 37.27 147 MET B N 1
ATOM 3200 C CA . MET B 2 165 ? -34.957 84.916 9.714 1.00 37.28 147 MET B CA 1
ATOM 3201 C C . MET B 2 165 ? -34.718 84.661 11.197 1.00 36.29 147 MET B C 1
ATOM 3202 O O . MET B 2 165 ? -34.482 85.596 11.967 1.00 36.09 147 MET B O 1
ATOM 3207 N N . ARG B 2 166 ? -34.798 83.394 11.595 1.00 33.99 148 ARG B N 1
ATOM 3208 C CA . ARG B 2 166 ? -34.600 83.019 12.985 1.00 32.61 148 ARG B CA 1
ATOM 3209 C C . ARG B 2 166 ? -33.600 81.885 13.127 1.00 31.88 148 ARG B C 1
ATOM 3210 O O . ARG B 2 166 ? -33.376 81.115 12.191 1.00 31.31 148 ARG B O 1
ATOM 3218 N N . GLY B 2 167 ? -33.004 81.791 14.313 1.00 29.86 149 GLY B N 1
ATOM 3219 C CA . GLY B 2 167 ? -32.027 80.757 14.586 1.00 27.54 149 GLY B CA 1
ATOM 3220 C C . GLY B 2 167 ? -32.026 80.342 16.041 1.00 26.78 149 GLY B C 1
ATOM 3221 O O . GLY B 2 167 ? -32.478 81.082 16.919 1.00 27.28 149 GLY B O 1
ATOM 3222 N N . THR B 2 168 ? -31.520 79.142 16.296 1.00 25.57 150 THR B N 1
ATOM 3223 C CA . THR B 2 168 ? -31.448 78.606 17.644 1.00 23.42 150 THR B CA 1
ATOM 3224 C C . THR B 2 168 ? -30.116 77.915 17.857 1.00 22.70 150 THR B C 1
ATOM 3225 O O . THR B 2 168 ? -29.619 77.216 16.971 1.00 22.60 150 THR B O 1
ATOM 3229 N N . TRP B 2 169 ? -29.549 78.117 19.040 1.00 20.77 151 TRP B N 1
ATOM 3230 C CA . TRP B 2 169 ? -28.278 77.517 19.406 1.00 19.86 151 TRP B CA 1
ATOM 3231 C C . TRP B 2 169 ? -28.410 76.784 20.733 1.00 20.40 151 TRP B C 1
ATOM 3232 O O . TRP B 2 169 ? -28.918 77.341 21.711 1.00 20.92 151 TRP B O 1
ATOM 3243 N N . ASP B 2 170 ? -27.961 75.533 20.759 1.00 20.12 152 ASP B N 1
ATOM 3244 C CA . ASP B 2 170 ? -27.965 74.725 21.972 1.00 19.57 152 ASP B CA 1
ATOM 3245 C C . ASP B 2 170 ? -26.579 74.082 22.132 1.00 21.10 152 ASP B C 1
ATOM 3246 O O . ASP B 2 170 ? -26.063 73.453 21.207 1.00 20.13 152 ASP B O 1
ATOM 3251 N N . SER B 2 171 ? -25.974 74.273 23.300 1.00 21.20 153 SER B N 1
ATOM 3252 C CA . SER B 2 171 ? -24.664 73.711 23.600 1.00 22.39 153 SER B CA 1
ATOM 3253 C C . SER B 2 171 ? -24.795 72.744 24.753 1.00 21.61 153 SER B C 1
ATOM 3254 O O . SER B 2 171 ? -25.506 73.028 25.727 1.00 21.53 153 SER B O 1
ATOM 3257 N N . ILE B 2 172 ? -24.119 71.605 24.646 1.00 19.22 154 ILE B N 1
ATOM 3258 C CA . ILE B 2 172 ? -24.097 70.650 25.740 1.00 18.32 154 ILE B CA 1
ATOM 3259 C C . ILE B 2 172 ? -22.673 70.130 25.828 1.00 17.89 154 ILE B C 1
ATOM 3260 O O . ILE B 2 172 ? -22.143 69.591 24.860 1.00 17.07 154 ILE B O 1
ATOM 3265 N N . HIS B 2 173 ? -22.050 70.336 26.986 1.00 18.61 155 HIS B N 1
ATOM 3266 C CA . HIS B 2 173 ? -20.680 69.895 27.229 1.00 18.45 155 HIS B CA 1
ATOM 3267 C C . HIS B 2 173 ? -20.635 68.957 28.420 1.00 18.61 155 HIS B C 1
ATOM 3268 O O . HIS B 2 173 ? -20.765 69.392 29.556 1.00 18.85 155 HIS B O 1
ATOM 3275 N N . VAL B 2 174 ? -20.447 67.671 28.163 1.00 20.08 156 VAL B N 1
ATOM 3276 C CA . VAL B 2 174 ? -20.365 66.697 29.233 1.00 22.88 156 VAL B CA 1
ATOM 3277 C C . VAL B 2 174 ? -18.895 66.551 29.634 1.00 25.78 156 VAL B C 1
ATOM 3278 O O . VAL B 2 174 ? -18.075 66.041 28.861 1.00 26.25 156 VAL B O 1
ATOM 3282 N N . VAL B 2 175 ? -18.564 67.015 30.838 1.00 28.63 157 VAL B N 1
ATOM 3283 C CA . VAL B 2 175 ? -17.191 66.952 31.339 1.00 30.88 157 VAL B CA 1
ATOM 3284 C C . VAL B 2 175 ? -17.048 65.868 32.387 1.00 31.12 157 VAL B C 1
ATOM 3285 O O . VAL B 2 175 ? -17.856 65.777 33.313 1.00 32.05 157 VAL B O 1
ATOM 3289 N N . GLU B 2 176 ? -16.005 65.059 32.244 1.00 31.73 158 GLU B N 1
ATOM 3290 C CA . GLU B 2 176 ? -15.738 63.954 33.160 1.00 33.12 158 GLU B CA 1
ATOM 3291 C C . GLU B 2 176 ? -14.419 64.237 33.868 1.00 33.51 158 GLU B C 1
ATOM 3292 O O . GLU B 2 176 ? -13.379 64.368 33.222 1.00 31.73 158 GLU B O 1
ATOM 3298 N N . VAL B 2 177 ? -14.467 64.334 35.193 1.00 33.42 159 VAL B N 1
ATOM 3299 C CA . VAL B 2 177 ? -13.276 64.619 35.975 1.00 34.47 159 VAL B CA 1
ATOM 3300 C C . VAL B 2 177 ? -12.822 63.446 36.829 1.00 34.87 159 VAL B C 1
ATOM 3301 O O . VAL B 2 177 ? -13.569 62.955 37.672 1.00 33.81 159 VAL B O 1
ATOM 3305 N N . LYS B 2 178 ? -11.590 63.002 36.598 1.00 37.44 160 LYS B N 1
ATOM 3306 C CA . LYS B 2 178 ? -10.999 61.902 37.359 1.00 40.11 160 LYS B CA 1
ATOM 3307 C C . LYS B 2 178 ? -9.825 62.441 38.162 1.00 41.13 160 LYS B C 1
ATOM 3308 O O . LYS B 2 178 ? -8.761 62.713 37.609 1.00 41.42 160 LYS B O 1
ATOM 3314 N N . LEU B 2 179 ? -10.024 62.609 39.463 1.00 42.50 161 LEU B N 1
ATOM 3315 C CA . LEU B 2 179 ? -8.963 63.129 40.314 1.00 45.78 161 LEU B CA 1
ATOM 3316 C C . LEU B 2 179 ? -7.706 62.270 40.169 1.00 47.35 161 LEU B C 1
ATOM 3317 O O . LEU B 2 179 ? -7.793 61.042 40.098 1.00 47.36 161 LEU B O 1
ATOM 3322 N N . GLY B 2 180 ? -6.544 62.920 40.115 1.00 48.96 162 GLY B N 1
ATOM 3323 C CA . GLY B 2 180 ? -5.297 62.190 39.959 1.00 51.81 162 GLY B CA 1
ATOM 3324 C C . GLY B 2 180 ? -4.270 62.370 41.065 1.00 54.10 162 GLY B C 1
ATOM 3325 O O . GLY B 2 180 ? -3.392 63.235 40.975 1.00 54.22 162 GLY B O 1
ATOM 3326 N N . LYS B 2 181 ? -4.384 61.548 42.108 1.00 54.92 163 LYS B N 1
ATOM 3327 C CA . LYS B 2 181 ? -3.467 61.571 43.248 1.00 56.04 163 LYS B CA 1
ATOM 3328 C C . LYS B 2 181 ? -3.280 62.893 43.994 1.00 56.21 163 LYS B C 1
ATOM 3329 O O . LYS B 2 181 ? -3.668 63.007 45.158 1.00 56.40 163 LYS B O 1
ATOM 3335 N N . LYS B 2 182 ? -2.675 63.885 43.349 1.00 56.56 164 LYS B N 1
ATOM 3336 C CA . LYS B 2 182 ? -2.448 65.165 44.013 1.00 56.52 164 LYS B CA 1
ATOM 3337 C C . LYS B 2 182 ? -2.437 66.377 43.085 1.00 55.75 164 LYS B C 1
ATOM 3338 O O . LYS B 2 182 ? -1.659 66.436 42.132 1.00 56.50 164 LYS B O 1
ATOM 3344 N N . ASP B 2 183 ? -3.304 67.339 43.391 1.00 54.18 165 ASP B N 1
ATOM 3345 C CA . ASP B 2 183 ? -3.444 68.594 42.647 1.00 52.78 165 ASP B CA 1
ATOM 3346 C C . ASP B 2 183 ? -3.441 68.537 41.115 1.00 51.20 165 ASP B C 1
ATOM 3347 O O . ASP B 2 183 ? -3.268 69.563 40.461 1.00 51.40 165 ASP B O 1
ATOM 3352 N N . LYS B 2 184 ? -3.632 67.356 40.540 1.00 49.71 166 LYS B N 1
ATOM 3353 C CA . LYS B 2 184 ? -3.657 67.229 39.086 1.00 48.06 166 LYS B CA 1
ATOM 3354 C C . LYS B 2 184 ? -4.759 66.285 38.640 1.00 46.86 166 LYS B C 1
ATOM 3355 O O . LYS B 2 184 ? -4.832 65.139 39.089 1.00 46.21 166 LYS B O 1
ATOM 3361 N N . ALA B 2 185 ? -5.620 66.768 37.752 1.00 45.39 167 ALA B N 1
ATOM 3362 C CA . ALA B 2 185 ? -6.721 65.947 37.267 1.00 44.61 167 ALA B CA 1
ATOM 3363 C C . ALA B 2 185 ? -6.844 65.966 35.752 1.00 42.60 167 ALA B C 1
ATOM 3364 O O . ALA B 2 185 ? -6.379 66.891 35.080 1.00 41.68 167 ALA B O 1
ATOM 3366 N N . VAL B 2 186 ? -7.474 64.926 35.224 1.00 40.57 168 VAL B N 1
ATOM 3367 C CA . VAL B 2 186 ? -7.683 64.814 33.792 1.00 39.71 168 VAL B CA 1
ATOM 3368 C C . VAL B 2 186 ? -9.138 65.159 33.496 1.00 38.37 168 VAL B C 1
ATOM 3369 O O . VAL B 2 186 ? -10.060 64.613 34.106 1.00 37.92 168 VAL B O 1
ATOM 3373 N N . TYR B 2 187 ? -9.333 66.084 32.567 1.00 37.19 169 TYR B N 1
ATOM 3374 C CA . TYR B 2 187 ? -10.669 66.526 32.193 1.00 36.01 169 TYR B CA 1
ATOM 3375 C C . TYR B 2 187 ? -11.055 65.997 30.812 1.00 35.00 169 TYR B C 1
ATOM 3376 O O . TYR B 2 187 ? -10.433 66.349 29.811 1.00 36.44 169 TYR B O 1
ATOM 3385 N N . LYS B 2 188 ? -12.068 65.138 30.762 1.00 32.05 170 LYS B N 1
ATOM 3386 C CA . LYS B 2 188 ? -12.534 64.592 29.493 1.00 30.77 170 LYS B CA 1
ATOM 3387 C C . LYS B 2 188 ? -13.788 65.344 29.042 1.00 29.26 170 LYS B C 1
ATOM 3388 O O . LYS B 2 188 ? -14.786 65.405 29.758 1.00 28.80 170 LYS B O 1
ATOM 3394 N N . LEU B 2 189 ? -13.738 65.914 27.847 1.00 27.83 171 LEU B N 1
ATOM 3395 C CA . LEU B 2 189 ? -14.866 66.682 27.346 1.00 26.22 171 LEU B CA 1
ATOM 3396 C C . LEU B 2 189 ? -15.458 66.182 26.034 1.00 25.43 171 LEU B C 1
ATOM 3397 O O . LEU B 2 189 ? -14.748 65.970 25.053 1.00 24.43 171 LEU B O 1
ATOM 3402 N N . THR B 2 190 ? -16.769 65.980 26.035 1.00 25.77 172 THR B N 1
ATOM 3403 C CA . THR B 2 190 ? -17.494 65.564 24.839 1.00 24.13 172 THR B CA 1
ATOM 3404 C C . THR B 2 190 ? -18.509 66.681 24.610 1.00 23.73 172 THR B C 1
ATOM 3405 O O . THR B 2 190 ? -19.461 66.831 25.370 1.00 23.05 172 THR B O 1
ATOM 3409 N N . SER B 2 191 ? -18.285 67.472 23.569 1.00 22.56 173 SER B N 1
ATOM 3410 C CA . SER B 2 191 ? -19.147 68.598 23.269 1.00 21.96 173 SER B CA 1
ATOM 3411 C C . SER B 2 191 ? -19.979 68.434 22.007 1.00 21.92 173 SER B C 1
ATOM 3412 O O . SER B 2 191 ? -19.539 67.828 21.028 1.00 22.88 173 SER B O 1
ATOM 3415 N N . THR B 2 192 ? -21.189 68.981 22.049 1.00 19.59 174 THR B N 1
ATOM 3416 C CA . THR B 2 192 ? -22.105 68.934 20.924 1.00 16.53 174 THR B CA 1
ATOM 3417 C C . THR B 2 192 ? -22.799 70.272 20.840 1.00 16.24 174 THR B C 1
ATOM 3418 O O . THR B 2 192 ? -23.214 70.823 21.858 1.00 14.14 174 THR B O 1
ATOM 3422 N N . VAL B 2 193 ? -22.915 70.803 19.631 1.00 17.27 175 VAL B N 1
ATOM 3423 C CA . VAL B 2 193 ? -23.621 72.059 19.438 1.00 17.28 175 VAL B CA 1
ATOM 3424 C C . VAL B 2 193 ? -24.698 71.800 18.408 1.00 17.36 175 VAL B C 1
ATOM 3425 O O . VAL B 2 193 ? -24.414 71.275 17.338 1.00 17.18 175 VAL B O 1
ATOM 3429 N N . MET B 2 194 ? -25.936 72.140 18.753 1.00 16.93 176 MET B N 1
ATOM 3430 C CA . MET B 2 194 ? -27.080 71.963 17.860 1.00 16.45 176 MET B CA 1
ATOM 3431 C C . MET B 2 194 ? -27.440 73.341 17.326 1.00 15.70 176 MET B C 1
ATOM 3432 O O . MET B 2 194 ? -27.710 74.256 18.096 1.00 13.58 176 MET B O 1
ATOM 3437 N N . LEU B 2 195 ? -27.418 73.484 16.004 1.00 15.51 177 LEU B N 1
ATOM 3438 C CA . LEU B 2 195 ? -27.704 74.759 15.365 1.00 15.90 177 LEU B CA 1
ATOM 3439 C C . LEU B 2 195 ? -28.752 74.685 14.250 1.00 16.86 177 LEU B C 1
ATOM 3440 O O . LEU B 2 195 ? -28.717 73.801 13.390 1.00 16.77 177 LEU B O 1
ATOM 3445 N N . SER B 2 196 ? -29.691 75.622 14.272 1.00 18.55 178 SER B N 1
ATOM 3446 C CA . SER B 2 196 ? -30.723 75.663 13.253 1.00 20.42 178 SER B CA 1
ATOM 3447 C C . SER B 2 196 ? -31.030 77.102 12.876 1.00 20.71 178 SER B C 1
ATOM 3448 O O . SER B 2 196 ? -31.011 77.994 13.721 1.00 21.43 178 SER B O 1
ATOM 3451 N N . ILE B 2 197 ? -31.284 77.320 11.591 1.00 20.45 179 ILE B N 1
ATOM 3452 C CA . ILE B 2 197 ? -31.606 78.636 11.061 1.00 18.29 179 ILE B CA 1
ATOM 3453 C C . ILE B 2 197 ? -32.671 78.388 10.013 1.00 21.46 179 ILE B C 1
ATOM 3454 O O . ILE B 2 197 ? -32.597 77.425 9.243 1.00 20.51 179 ILE B O 1
ATOM 3459 N N . GLU B 2 198 ? -33.669 79.256 9.983 1.00 23.29 180 GLU B N 1
ATOM 3460 C CA . GLU B 2 198 ? -34.772 79.081 9.064 1.00 26.03 180 GLU B CA 1
ATOM 3461 C C . GLU B 2 198 ? -35.300 80.422 8.586 1.00 26.96 180 GLU B C 1
ATOM 3462 O O . GLU B 2 198 ? -35.476 81.355 9.369 1.00 27.15 180 GLU B O 1
ATOM 3468 N N . THR B 2 199 ? -35.526 80.515 7.283 1.00 26.97 181 THR B N 1
ATOM 3469 C CA . THR B 2 199 ? -36.043 81.728 6.689 1.00 27.23 181 THR B CA 1
ATOM 3470 C C . THR B 2 199 ? -37.043 81.333 5.630 1.00 28.86 181 THR B C 1
ATOM 3471 O O . THR B 2 199 ? -36.969 80.236 5.075 1.00 30.23 181 THR B O 1
ATOM 3475 N N . ASP B 2 200 ? -37.994 82.215 5.362 1.00 28.92 182 ASP B N 1
ATOM 3476 C CA . ASP B 2 200 ? -39.005 81.936 4.356 1.00 30.78 182 ASP B CA 1
ATOM 3477 C C . ASP B 2 200 ? -39.443 83.231 3.710 1.00 32.53 182 ASP B C 1
ATOM 3478 O O . ASP B 2 200 ? -40.101 84.061 4.339 1.00 34.46 182 ASP B O 1
ATOM 3483 N N . ASN B 2 201 ? -39.077 83.398 2.446 1.00 34.01 183 ASN B N 1
ATOM 3484 C CA . ASN B 2 201 ? -39.412 84.604 1.718 1.00 34.68 183 ASN B CA 1
ATOM 3485 C C . ASN B 2 201 ? -39.734 84.320 0.259 1.00 35.58 183 ASN B C 1
ATOM 3486 O O . ASN B 2 201 ? -39.566 83.200 -0.226 1.00 35.67 183 ASN B O 1
ATOM 3491 N N . ASP B 2 202 ? -40.182 85.362 -0.434 1.00 35.11 184 ASP B N 1
ATOM 3492 C CA . ASP B 2 202 ? -40.590 85.276 -1.828 1.00 34.53 184 ASP B CA 1
ATOM 3493 C C . ASP B 2 202 ? -39.447 85.255 -2.824 1.00 32.70 184 ASP B C 1
ATOM 3494 O O . ASP B 2 202 ? -39.668 85.319 -4.026 1.00 34.72 184 ASP B O 1
ATOM 3499 N N . ASN B 2 203 ? -38.225 85.156 -2.329 1.00 31.34 185 ASN B N 1
ATOM 3500 C CA . ASN B 2 203 ? -37.069 85.143 -3.208 1.00 29.83 185 ASN B CA 1
ATOM 3501 C C . ASN B 2 203 ? -36.436 83.752 -3.178 1.00 29.29 185 ASN B C 1
ATOM 3502 O O . ASN B 2 203 ? -36.108 83.179 -4.220 1.00 27.43 185 ASN B O 1
ATOM 3507 N N . THR B 2 204 ? -36.292 83.197 -1.981 1.00 26.18 186 THR B N 1
ATOM 3508 C CA . THR B 2 204 ? -35.688 81.886 -1.839 1.00 25.60 186 THR B CA 1
ATOM 3509 C C . THR B 2 204 ? -36.701 80.800 -1.524 1.00 25.02 186 THR B C 1
ATOM 3510 O O . THR B 2 204 ? -36.405 79.621 -1.672 1.00 24.03 186 THR B O 1
ATOM 3514 N N . GLY B 2 205 ? -37.900 81.190 -1.107 1.00 25.01 187 GLY B N 1
ATOM 3515 C CA . GLY B 2 205 ? -38.882 80.192 -0.726 1.00 23.98 187 GLY B CA 1
ATOM 3516 C C . GLY B 2 205 ? -38.516 79.799 0.695 1.00 24.68 187 GLY B C 1
ATOM 3517 O O . GLY B 2 205 ? -37.824 80.556 1.372 1.00 26.44 187 GLY B O 1
ATOM 3518 N N . LYS B 2 206 ? -38.945 78.626 1.148 1.00 25.10 188 LYS B N 1
ATOM 3519 C CA . LYS B 2 206 ? -38.652 78.165 2.507 1.00 25.90 188 LYS B CA 1
ATOM 3520 C C . LYS B 2 206 ? -37.299 77.432 2.644 1.00 25.41 188 LYS B C 1
ATOM 3521 O O . LYS B 2 206 ? -37.115 76.343 2.099 1.00 22.76 188 LYS B O 1
ATOM 3527 N N . VAL B 2 207 ? -36.364 78.038 3.380 1.00 23.06 189 VAL B N 1
ATOM 3528 C CA . VAL B 2 207 ? -35.027 77.473 3.588 1.00 21.95 189 VAL B CA 1
ATOM 3529 C C . VAL B 2 207 ? -34.787 77.031 5.039 1.00 21.93 189 VAL B C 1
ATOM 3530 O O . VAL B 2 207 ? -34.972 77.814 5.967 1.00 21.07 189 VAL B O 1
ATOM 3534 N N . ASN B 2 208 ? -34.349 75.790 5.233 1.00 21.46 190 ASN B N 1
ATOM 3535 C CA . ASN B 2 208 ? -34.090 75.281 6.581 1.00 21.42 190 ASN B CA 1
ATOM 3536 C C . ASN B 2 208 ? -32.738 74.583 6.742 1.00 19.90 190 ASN B C 1
ATOM 3537 O O . ASN B 2 208 ? -32.396 73.660 6.004 1.00 18.33 190 ASN B O 1
ATOM 3542 N N . LEU B 2 209 ? -31.968 75.051 7.712 1.00 19.85 191 LEU B N 1
ATOM 3543 C CA . LEU B 2 209 ? -30.676 74.464 8.033 1.00 19.84 191 LEU B CA 1
ATOM 3544 C C . LEU B 2 209 ? -30.801 73.991 9.471 1.00 19.00 191 LEU B C 1
ATOM 3545 O O . LEU B 2 209 ? -31.163 74.765 10.353 1.00 20.32 191 LEU B O 1
ATOM 3550 N N . ALA B 2 210 ? -30.523 72.719 9.707 1.00 18.49 192 ALA B N 1
ATOM 3551 C CA . ALA B 2 210 ? -30.614 72.164 11.048 1.00 19.19 192 ALA B CA 1
ATOM 3552 C C . ALA B 2 210 ? -29.585 71.050 11.194 1.00 19.69 192 ALA B C 1
ATOM 3553 O O . ALA B 2 210 ? -29.219 70.382 10.221 1.00 21.33 192 ALA B O 1
ATOM 3555 N N . GLY B 2 211 ? -29.117 70.856 12.416 1.00 20.03 193 GLY B N 1
ATOM 3556 C CA . GLY B 2 211 ? -28.137 69.820 12.653 1.00 19.06 193 GLY B CA 1
ATOM 3557 C C . GLY B 2 211 ? -27.345 70.027 13.921 1.00 18.15 193 GLY B C 1
ATOM 3558 O O . GLY B 2 211 ? -27.746 70.764 14.824 1.00 17.10 193 GLY B O 1
ATOM 3559 N N . SER B 2 212 ? -26.194 69.376 13.973 1.00 17.48 194 SER B N 1
ATOM 3560 C CA . SER B 2 212 ? -25.332 69.447 15.134 1.00 18.54 194 SER B CA 1
ATOM 3561 C C . SER B 2 212 ? -23.977 68.841 14.789 1.00 19.02 194 SER B C 1
ATOM 3562 O O . SER B 2 212 ? -23.843 68.149 13.785 1.00 20.38 194 SER B O 1
ATOM 3565 N N . LEU B 2 213 ? -22.978 69.127 15.617 1.00 20.10 195 LEU B N 1
ATOM 3566 C CA . LEU B 2 213 ? -21.635 68.597 15.438 1.00 20.94 195 LEU B CA 1
ATOM 3567 C C . LEU B 2 213 ? -21.072 68.288 16.809 1.00 20.38 195 LEU B C 1
ATOM 3568 O O . LEU B 2 213 ? -21.357 68.994 17.776 1.00 20.17 195 LEU B O 1
ATOM 3573 N N . THR B 2 214 ? -20.283 67.225 16.892 1.00 20.59 196 THR B N 1
ATOM 3574 C CA . THR B 2 214 ? -19.683 66.827 18.156 1.00 22.39 196 THR B CA 1
ATOM 3575 C C . THR B 2 214 ? -18.166 66.765 18.014 1.00 24.01 196 THR B C 1
ATOM 3576 O O . THR B 2 214 ? -17.634 66.509 16.933 1.00 22.39 196 THR B O 1
ATOM 3580 N N . ARG B 2 215 ? -17.478 67.009 19.119 1.00 26.33 197 ARG B N 1
ATOM 3581 C CA . ARG B 2 215 ? -16.030 66.993 19.150 1.00 26.93 197 ARG B CA 1
ATOM 3582 C C . ARG B 2 215 ? -15.621 66.692 20.586 1.00 27.44 197 ARG B C 1
ATOM 3583 O O . ARG B 2 215 ? -16.282 67.130 21.527 1.00 24.97 197 ARG B O 1
ATOM 3591 N N . GLN B 2 216 ? -14.552 65.920 20.748 1.00 28.42 198 GLN B N 1
ATOM 3592 C CA . GLN B 2 216 ? -14.059 65.574 22.075 1.00 31.25 198 GLN B CA 1
ATOM 3593 C C . GLN B 2 216 ? -12.661 66.134 22.331 1.00 32.92 198 GLN B C 1
ATOM 3594 O O . GLN B 2 216 ? -11.957 66.563 21.414 1.00 31.82 198 GLN B O 1
ATOM 3600 N N . ASP B 2 217 ? -12.268 66.125 23.596 1.00 35.37 199 ASP B N 1
ATOM 3601 C CA . ASP B 2 217 ? -10.961 66.615 23.982 1.00 37.44 199 ASP B CA 1
ATOM 3602 C C . ASP B 2 217 ? -10.676 66.292 25.438 1.00 38.41 199 ASP B C 1
ATOM 3603 O O . ASP B 2 217 ? -11.475 66.604 26.320 1.00 38.06 199 ASP B O 1
ATOM 3608 N N . GLU B 2 218 ? -9.533 65.660 25.684 1.00 38.89 200 GLU B N 1
ATOM 3609 C CA . GLU B 2 218 ? -9.148 65.319 27.040 1.00 39.83 200 GLU B CA 1
ATOM 3610 C C . GLU B 2 218 ? -7.951 66.171 27.410 1.00 40.53 200 GLU B C 1
ATOM 3611 O O . GLU B 2 218 ? -7.146 66.515 26.546 1.00 40.46 200 GLU B O 1
ATOM 3617 N N . LYS B 2 219 ? -7.828 66.511 28.689 1.00 41.23 201 LYS B N 1
ATOM 3618 C CA . LYS B 2 219 ? -6.722 67.352 29.122 1.00 42.05 201 LYS B CA 1
ATOM 3619 C C . LYS B 2 219 ? -6.481 67.314 30.623 1.00 42.45 201 LYS B C 1
ATOM 3620 O O . LYS B 2 219 ? -7.420 67.290 31.419 1.00 42.62 201 LYS B O 1
ATOM 3626 N N . GLU B 2 220 ? -5.205 67.307 30.996 1.00 43.50 202 GLU B N 1
ATOM 3627 C CA . GLU B 2 220 ? -4.807 67.273 32.393 1.00 42.99 202 GLU B CA 1
ATOM 3628 C C . GLU B 2 220 ? -4.533 68.686 32.880 1.00 43.51 202 GLU B C 1
ATOM 3629 O O . GLU B 2 220 ? -4.016 69.526 32.144 1.00 43.60 202 GLU B O 1
ATOM 3635 N N . TYR B 2 221 ? -4.891 68.949 34.126 1.00 43.44 203 TYR B N 1
ATOM 3636 C CA . TYR B 2 221 ? -4.683 70.264 34.704 1.00 43.42 203 TYR B CA 1
ATOM 3637 C C . TYR B 2 221 ? -4.410 70.143 36.195 1.00 44.54 203 TYR B C 1
ATOM 3638 O O . TYR B 2 221 ? -4.823 69.175 36.850 1.00 44.46 203 TYR B O 1
ATOM 3647 N N . THR B 2 222 ? -3.700 71.132 36.722 1.00 44.24 204 THR B N 1
ATOM 3648 C CA . THR B 2 222 ? -3.402 71.177 38.139 1.00 43.93 204 THR B CA 1
ATOM 3649 C C . THR B 2 222 ? -4.516 72.032 38.714 1.00 43.26 204 THR B C 1
ATOM 3650 O O . THR B 2 222 ? -4.717 73.163 38.270 1.00 43.64 204 THR B O 1
ATOM 3654 N N . PHE B 2 223 ? -5.260 71.491 39.671 1.00 42.25 205 PHE B N 1
ATOM 3655 C CA . PHE B 2 223 ? -6.335 72.258 40.278 1.00 42.39 205 PHE B CA 1
ATOM 3656 C C . PHE B 2 223 ? -5.964 72.705 41.690 1.00 43.55 205 PHE B C 1
ATOM 3657 O O . PHE B 2 223 ? -5.588 71.896 42.544 1.00 41.75 205 PHE B O 1
ATOM 3665 N N . ASN B 2 224 ? -6.053 74.012 41.910 1.00 45.03 206 ASN B N 1
ATOM 3666 C CA . ASN B 2 224 ? -5.740 74.609 43.201 1.00 46.38 206 ASN B CA 1
ATOM 3667 C C . ASN B 2 224 ? -6.965 75.385 43.638 1.00 46.38 206 ASN B C 1
ATOM 3668 O O . ASN B 2 224 ? -8.072 75.138 43.164 1.00 45.94 206 ASN B O 1
ATOM 3673 N N . GLU B 2 225 ? -6.754 76.333 44.541 1.00 46.44 207 GLU B N 1
ATOM 3674 C CA . GLU B 2 225 ? -7.838 77.171 45.008 1.00 46.62 207 GLU B CA 1
ATOM 3675 C C . GLU B 2 225 ? -7.848 78.391 44.095 1.00 45.22 207 GLU B C 1
ATOM 3676 O O . GLU B 2 225 ? -8.716 79.258 44.187 1.00 44.17 207 GLU B O 1
ATOM 3682 N N . VAL B 2 226 ? -6.863 78.435 43.205 1.00 44.54 208 VAL B N 1
ATOM 3683 C CA . VAL B 2 226 ? -6.732 79.515 42.238 1.00 44.70 208 VAL B CA 1
ATOM 3684 C C . VAL B 2 226 ? -7.209 78.994 40.889 1.00 44.34 208 VAL B C 1
ATOM 3685 O O . VAL B 2 226 ? -7.914 79.682 40.148 1.00 45.24 208 VAL B O 1
ATOM 3689 N N . ASP B 2 227 ? -6.796 77.771 40.578 1.00 43.66 209 ASP B N 1
ATOM 3690 C CA . ASP B 2 227 ? -7.181 77.110 39.346 1.00 42.54 209 ASP B CA 1
ATOM 3691 C C . ASP B 2 227 ? -8.120 75.995 39.726 1.00 41.12 209 ASP B C 1
ATOM 3692 O O . ASP B 2 227 ? -7.774 74.813 39.663 1.00 41.19 209 ASP B O 1
ATOM 3697 N N . THR B 2 228 ? -9.311 76.402 40.143 1.00 39.47 210 THR B N 1
ATOM 3698 C CA . THR B 2 228 ? -10.353 75.481 40.557 1.00 38.12 210 THR B CA 1
ATOM 3699 C C . THR B 2 228 ? -10.848 74.655 39.369 1.00 37.65 210 THR B C 1
ATOM 3700 O O . THR B 2 228 ? -10.547 74.968 38.209 1.00 37.93 210 THR B O 1
ATOM 3704 N N . HIS B 2 229 ? -11.599 73.598 39.661 1.00 34.74 211 HIS B N 1
ATOM 3705 C CA . HIS B 2 229 ? -12.149 72.767 38.605 1.00 33.25 211 HIS B CA 1
ATOM 3706 C C . HIS B 2 229 ? -12.993 73.638 37.676 1.00 32.97 211 HIS B C 1
ATOM 3707 O O . HIS B 2 229 ? -12.934 73.494 36.454 1.00 32.68 211 HIS B O 1
ATOM 3714 N N . CYS B 2 230 ? -13.770 74.548 38.258 1.00 31.80 212 CYS B N 1
ATOM 3715 C CA . CYS B 2 230 ? -14.609 75.434 37.460 1.00 32.65 212 CYS B CA 1
ATOM 3716 C C . CYS B 2 230 ? -13.766 76.216 36.474 1.00 31.98 212 CYS B C 1
ATOM 3717 O O . CYS B 2 230 ? -14.196 76.495 35.358 1.00 29.24 212 CYS B O 1
ATOM 3720 N N . VAL B 2 231 ? -12.560 76.572 36.895 1.00 32.42 213 VAL B N 1
ATOM 3721 C CA . VAL B 2 231 ? -11.665 77.318 36.030 1.00 33.43 213 VAL B CA 1
ATOM 3722 C C . VAL B 2 231 ? -11.184 76.413 34.901 1.00 32.18 213 VAL B C 1
ATOM 3723 O O . VAL B 2 231 ? -11.202 76.803 33.734 1.00 31.95 213 VAL B O 1
ATOM 3727 N N . ASN B 2 232 ? -10.765 75.199 35.246 1.00 31.16 214 ASN B N 1
ATOM 3728 C CA . ASN B 2 232 ? -10.276 74.264 34.239 1.00 31.41 214 ASN B CA 1
ATOM 3729 C C . ASN B 2 232 ? -11.374 73.847 33.268 1.00 30.44 214 ASN B C 1
ATOM 3730 O O . ASN B 2 232 ? -11.115 73.595 32.092 1.00 28.64 214 ASN B O 1
ATOM 3735 N N . ILE B 2 233 ? -12.604 73.780 33.763 1.00 29.58 215 ILE B N 1
ATOM 3736 C CA . ILE B 2 233 ? -13.729 73.408 32.921 1.00 27.69 215 ILE B CA 1
ATOM 3737 C C . ILE B 2 233 ? -14.066 74.566 31.980 1.00 27.82 215 ILE B C 1
ATOM 3738 O O . ILE B 2 233 ? -14.366 74.360 30.804 1.00 28.15 215 ILE B O 1
ATOM 3743 N N . GLY B 2 234 ? -13.996 75.787 32.499 1.00 28.09 216 GLY B N 1
ATOM 3744 C CA . GLY B 2 234 ? -14.288 76.959 31.686 1.00 29.46 216 GLY B CA 1
ATOM 3745 C C . GLY B 2 234 ? -13.323 77.132 30.521 1.00 29.85 216 GLY B C 1
ATOM 3746 O O . GLY B 2 234 ? -13.735 77.476 29.413 1.00 29.04 216 GLY B O 1
ATOM 3747 N N . LYS B 2 235 ? -12.034 76.907 30.770 1.00 29.44 217 LYS B N 1
ATOM 3748 C CA . LYS B 2 235 ? -11.033 77.036 29.722 1.00 29.74 217 LYS B CA 1
ATOM 3749 C C . LYS B 2 235 ? -11.285 76.003 28.636 1.00 28.41 217 LYS B C 1
ATOM 3750 O O . LYS B 2 235 ? -11.186 76.301 27.449 1.00 27.50 217 LYS B O 1
ATOM 3756 N N . MET B 2 236 ? -11.606 74.783 29.045 1.00 27.05 218 MET B N 1
ATOM 3757 C CA . MET B 2 236 ? -11.876 73.733 28.080 1.00 27.51 218 MET B CA 1
ATOM 3758 C C . MET B 2 236 ? -13.180 73.975 27.314 1.00 26.45 218 MET B C 1
ATOM 3759 O O . MET B 2 236 ? -13.258 73.721 26.112 1.00 27.13 218 MET B O 1
ATOM 3764 N N . VAL B 2 237 ? -14.198 74.469 28.008 1.00 24.45 219 VAL B N 1
ATOM 3765 C CA . VAL B 2 237 ? -15.477 74.728 27.365 1.00 25.15 219 VAL B CA 1
ATOM 3766 C C . VAL B 2 237 ? -15.359 75.857 26.350 1.00 26.57 219 VAL B C 1
ATOM 3767 O O . VAL B 2 237 ? -15.889 75.770 25.236 1.00 25.56 219 VAL B O 1
ATOM 3771 N N . GLU B 2 238 ? -14.652 76.910 26.745 1.00 27.25 220 GLU B N 1
ATOM 3772 C CA . GLU B 2 238 ? -14.435 78.069 25.895 1.00 28.99 220 GLU B CA 1
ATOM 3773 C C . GLU B 2 238 ? -13.713 77.675 24.597 1.00 28.38 220 GLU B C 1
ATOM 3774 O O . GLU B 2 238 ? -14.162 77.998 23.501 1.00 28.24 220 GLU B O 1
ATOM 3780 N N . ASP B 2 239 ? -12.593 76.972 24.732 1.00 29.83 221 ASP B N 1
ATOM 3781 C CA . ASP B 2 239 ? -11.802 76.544 23.577 1.00 30.29 221 ASP B CA 1
ATOM 3782 C C . ASP B 2 239 ? -12.609 75.638 22.652 1.00 29.05 221 ASP B C 1
ATOM 3783 O O . ASP B 2 239 ? -12.591 75.803 21.438 1.00 28.49 221 ASP B O 1
ATOM 3788 N N . MET B 2 240 ? -13.313 74.683 23.247 1.00 29.26 222 MET B N 1
ATOM 3789 C CA . MET B 2 240 ? -14.120 73.727 22.504 1.00 27.60 222 MET B CA 1
ATOM 3790 C C . MET B 2 240 ? -15.257 74.392 21.747 1.00 27.05 222 MET B C 1
ATOM 3791 O O . MET B 2 240 ? -15.455 74.138 20.560 1.00 26.47 222 MET B O 1
ATOM 3796 N N . GLU B 2 241 ? -16.003 75.248 22.431 1.00 27.33 223 GLU B N 1
ATOM 3797 C CA . GLU B 2 241 ? -17.128 75.921 21.799 1.00 27.61 223 GLU B CA 1
ATOM 3798 C C . GLU B 2 241 ? -16.671 76.915 20.732 1.00 27.35 223 GLU B C 1
ATOM 3799 O O . GLU B 2 241 ? -17.378 77.151 19.754 1.00 25.94 223 GLU B O 1
ATOM 3805 N N . SER B 2 242 ? -15.490 77.499 20.910 1.00 26.74 224 SER B N 1
ATOM 3806 C CA . SER B 2 242 ? -14.989 78.441 19.916 1.00 27.04 224 SER B CA 1
ATOM 3807 C C . SER B 2 242 ? -14.548 77.697 18.662 1.00 25.77 224 SER B C 1
ATOM 3808 O O . SER B 2 242 ? -14.623 78.236 17.562 1.00 25.30 224 SER B O 1
ATOM 3811 N N . LYS B 2 243 ? -14.087 76.461 18.833 1.00 25.68 225 LYS B N 1
ATOM 3812 C CA . LYS B 2 243 ? -13.649 75.644 17.703 1.00 27.12 225 LYS B CA 1
ATOM 3813 C C . LYS B 2 243 ? -14.839 75.067 16.957 1.00 25.98 225 LYS B C 1
ATOM 3814 O O . LYS B 2 243 ? -14.822 74.979 15.736 1.00 27.57 225 LYS B O 1
ATOM 3820 N N . LEU B 2 244 ? -15.868 74.658 17.693 1.00 24.72 226 LEU B N 1
ATOM 3821 C CA . LEU B 2 244 ? -17.062 74.118 17.059 1.00 22.93 226 LEU B CA 1
ATOM 3822 C C . LEU B 2 244 ? -17.740 75.235 16.279 1.00 23.09 226 LEU B C 1
ATOM 3823 O O . LEU B 2 244 ? -18.336 74.993 15.231 1.00 21.96 226 LEU B O 1
ATOM 3828 N N . ARG B 2 245 ? -17.651 76.459 16.795 1.00 23.52 227 ARG B N 1
ATOM 3829 C CA . ARG B 2 245 ? -18.263 77.594 16.118 1.00 25.49 227 ARG B CA 1
ATOM 3830 C C . ARG B 2 245 ? -17.705 77.745 14.713 1.00 27.72 227 ARG B C 1
ATOM 3831 O O . ARG B 2 245 ? -18.467 77.910 13.755 1.00 27.82 227 ARG B O 1
ATOM 3839 N N . GLN B 2 246 ? -16.378 77.703 14.587 1.00 27.97 228 GLN B N 1
ATOM 3840 C CA . GLN B 2 246 ? -15.765 77.852 13.274 1.00 29.98 228 GLN B CA 1
ATOM 3841 C C . GLN B 2 246 ? -16.104 76.687 12.354 1.00 27.39 228 GLN B C 1
ATOM 3842 O O . GLN B 2 246 ? -16.313 76.882 11.162 1.00 27.82 228 GLN B O 1
ATOM 3848 N N . THR B 2 247 ? -16.169 75.477 12.901 1.00 26.50 229 THR B N 1
ATOM 3849 C CA . THR B 2 247 ? -16.506 74.318 12.083 1.00 25.53 229 THR B CA 1
ATOM 3850 C C . THR B 2 247 ? -17.956 74.410 11.636 1.00 25.00 229 THR B C 1
ATOM 3851 O O . THR B 2 247 ? -18.299 74.053 10.507 1.00 26.38 229 THR B O 1
ATOM 3855 N N . LEU B 2 248 ? -18.811 74.890 12.530 1.00 22.93 230 LEU B N 1
ATOM 3856 C CA . LEU B 2 248 ? -20.213 75.033 12.206 1.00 21.75 230 LEU B CA 1
ATOM 3857 C C . LEU B 2 248 ? -20.340 75.996 11.043 1.00 23.23 230 LEU B C 1
ATOM 3858 O O . LEU B 2 248 ? -21.069 75.738 10.083 1.00 23.93 230 LEU B O 1
ATOM 3863 N N . GLU B 2 249 ? -19.608 77.100 11.120 1.00 23.20 231 GLU B N 1
ATOM 3864 C CA . GLU B 2 249 ? -19.664 78.100 10.077 1.00 23.68 231 GLU B CA 1
ATOM 3865 C C . GLU B 2 249 ? -19.189 77.571 8.732 1.00 22.97 231 GLU B C 1
ATOM 3866 O O . GLU B 2 249 ? -19.811 77.829 7.704 1.00 22.69 231 GLU B O 1
ATOM 3872 N N . THR B 2 250 ? -18.088 76.838 8.731 1.00 22.57 232 THR B N 1
ATOM 3873 C CA . THR B 2 250 ? -17.574 76.285 7.487 1.00 22.73 232 THR B CA 1
ATOM 3874 C C . THR B 2 250 ? -18.590 75.344 6.840 1.00 22.94 232 THR B C 1
ATOM 3875 O O . THR B 2 250 ? -18.871 75.450 5.638 1.00 23.08 232 THR B O 1
ATOM 3879 N N . ILE B 2 251 ? -19.138 74.429 7.637 1.00 21.08 233 ILE B N 1
ATOM 3880 C CA . ILE B 2 251 ? -20.102 73.452 7.133 1.00 21.46 233 ILE B CA 1
ATOM 3881 C C . ILE B 2 251 ? -21.477 74.000 6.745 1.00 20.66 233 ILE B C 1
ATOM 3882 O O . ILE B 2 251 ? -21.948 73.764 5.627 1.00 21.50 233 ILE B O 1
ATOM 3887 N N . TYR B 2 252 ? -22.124 74.710 7.663 1.00 19.03 234 TYR B N 1
ATOM 3888 C CA . TYR B 2 252 ? -23.442 75.268 7.394 1.00 18.46 234 TYR B CA 1
ATOM 3889 C C . TYR B 2 252 ? -23.509 76.213 6.205 1.00 19.30 234 TYR B C 1
ATOM 3890 O O . TYR B 2 252 ? -24.414 76.111 5.376 1.00 19.18 234 TYR B O 1
ATOM 3899 N N . PHE B 2 253 ? -22.546 77.121 6.108 1.00 19.33 235 PHE B N 1
ATOM 3900 C CA . PHE B 2 253 ? -22.574 78.107 5.042 1.00 18.75 235 PHE B CA 1
ATOM 3901 C C . PHE B 2 253 ? -21.575 77.935 3.920 1.00 19.85 235 PHE B C 1
ATOM 3902 O O . PHE B 2 253 ? -21.601 78.697 2.960 1.00 20.35 235 PHE B O 1
ATOM 3910 N N . GLY B 2 254 ? -20.705 76.935 4.031 1.00 20.49 236 GLY B N 1
ATOM 3911 C CA . GLY B 2 254 ? -19.727 76.701 2.985 1.00 18.84 236 GLY B CA 1
ATOM 3912 C C . GLY B 2 254 ? -19.881 75.346 2.315 1.00 18.85 236 GLY B C 1
ATOM 3913 O O . GLY B 2 254 ? -19.992 75.264 1.103 1.00 19.78 236 GLY B O 1
ATOM 3914 N N . LYS B 2 255 ? -19.904 74.280 3.106 1.00 20.07 237 LYS B N 1
ATOM 3915 C CA . LYS B 2 255 ? -20.016 72.931 2.567 1.00 21.82 237 LYS B CA 1
ATOM 3916 C C . LYS B 2 255 ? -21.351 72.653 1.886 1.00 21.12 237 LYS B C 1
ATOM 3917 O O . LYS B 2 255 ? -21.391 72.063 0.807 1.00 21.92 237 LYS B O 1
ATOM 3923 N N . THR B 2 256 ? -22.445 73.071 2.511 1.00 20.88 238 THR B N 1
ATOM 3924 C CA . THR B 2 256 ? -23.760 72.843 1.929 1.00 21.48 238 THR B CA 1
ATOM 3925 C C . THR B 2 256 ? -23.861 73.623 0.634 1.00 21.74 238 THR B C 1
ATOM 3926 O O . THR B 2 256 ? -24.383 73.119 -0.359 1.00 21.41 238 THR B O 1
ATOM 3930 N N . LYS B 2 257 ? -23.355 74.851 0.644 1.00 21.16 239 LYS B N 1
ATOM 3931 C CA . LYS B 2 257 ? -23.398 75.679 -0.554 1.00 22.81 239 LYS B CA 1
ATOM 3932 C C . LYS B 2 257 ? -22.628 74.984 -1.668 1.00 22.49 239 LYS B C 1
ATOM 3933 O O . LYS B 2 257 ? -23.082 74.907 -2.812 1.00 22.10 239 LYS B O 1
ATOM 3939 N N . GLU B 2 258 ? -21.458 74.471 -1.309 1.00 22.71 240 GLU B N 1
ATOM 3940 C CA . GLU B 2 258 ? -20.592 73.770 -2.242 1.00 23.98 240 GLU B CA 1
ATOM 3941 C C . GLU B 2 258 ? -21.315 72.577 -2.879 1.00 22.70 240 GLU B C 1
ATOM 3942 O O . GLU B 2 258 ? -21.194 72.338 -4.077 1.00 22.02 240 GLU B O 1
ATOM 3948 N N . VAL B 2 259 ? -22.071 71.836 -2.075 1.00 21.21 241 VAL B N 1
ATOM 3949 C CA . VAL B 2 259 ? -22.802 70.687 -2.581 1.00 18.99 241 VAL B CA 1
ATOM 3950 C C . VAL B 2 259 ? -23.898 71.133 -3.548 1.00 19.58 241 VAL B C 1
ATOM 3951 O O . VAL B 2 259 ? -24.026 70.588 -4.643 1.00 17.96 241 VAL B O 1
ATOM 3955 N N . VAL B 2 260 ? -24.688 72.124 -3.154 1.00 20.77 242 VAL B N 1
ATOM 3956 C CA . VAL B 2 260 ? -25.742 72.597 -4.040 1.00 22.06 242 VAL B CA 1
ATOM 3957 C C . VAL B 2 260 ? -25.142 72.973 -5.393 1.00 23.17 242 VAL B C 1
ATOM 3958 O O . VAL B 2 260 ? -25.633 72.549 -6.441 1.00 24.68 242 VAL B O 1
ATOM 3962 N N . ASN B 2 261 ? -24.067 73.753 -5.363 1.00 21.96 243 ASN B N 1
ATOM 3963 C CA . ASN B 2 261 ? -23.433 74.196 -6.591 1.00 23.62 243 ASN B CA 1
ATOM 3964 C C . ASN B 2 261 ? -22.753 73.125 -7.441 1.00 22.96 243 ASN B C 1
ATOM 3965 O O . ASN B 2 261 ? -22.242 73.427 -8.506 1.00 22.17 243 ASN B O 1
ATOM 3970 N N . THR B 2 262 ? -22.737 71.877 -6.990 1.00 23.05 244 THR B N 1
ATOM 3971 C CA . THR B 2 262 ? -22.161 70.841 -7.835 1.00 23.07 244 THR B CA 1
ATOM 3972 C C . THR B 2 262 ? -23.360 70.086 -8.407 1.00 22.77 244 THR B C 1
ATOM 3973 O O . THR B 2 262 ? -23.254 69.403 -9.420 1.00 21.43 244 THR B O 1
ATOM 3977 N N . LEU B 2 263 ? -24.511 70.240 -7.754 1.00 22.78 245 LEU B N 1
ATOM 3978 C CA . LEU B 2 263 ? -25.753 69.616 -8.216 1.00 23.43 245 LEU B CA 1
ATOM 3979 C C . LEU B 2 263 ? -26.267 70.442 -9.391 1.00 22.80 245 LEU B C 1
ATOM 3980 O O . LEU B 2 263 ? -26.825 69.903 -10.342 1.00 22.29 245 LEU B O 1
ATOM 3985 N N . ARG B 2 264 ? -26.076 71.756 -9.307 1.00 22.54 246 ARG B N 1
ATOM 3986 C CA . ARG B 2 264 ? -26.508 72.678 -10.356 1.00 24.57 246 ARG B CA 1
ATOM 3987 C C . ARG B 2 264 ? -25.396 73.678 -10.679 1.00 26.28 246 ARG B C 1
ATOM 3988 O O . ARG B 2 264 ? -24.916 74.402 -9.809 1.00 25.65 246 ARG B O 1
ATOM 3996 N N . ASN B 2 265 ? -24.990 73.701 -11.942 1.00 29.10 247 ASN B N 1
ATOM 3997 C CA . ASN B 2 265 ? -23.937 74.592 -12.404 1.00 32.10 247 ASN B CA 1
ATOM 3998 C C . ASN B 2 265 ? -24.574 75.841 -13.009 1.00 33.58 247 ASN B C 1
ATOM 3999 O O . ASN B 2 265 ? -24.919 75.857 -14.188 1.00 34.94 247 ASN B O 1
ATOM 4004 N N . ALA B 2 266 ? -24.722 76.877 -12.187 1.00 34.81 248 ALA B N 1
ATOM 4005 C CA . ALA B 2 266 ? -25.340 78.145 -12.580 1.00 36.66 248 ALA B CA 1
ATOM 4006 C C . ALA B 2 266 ? -24.911 78.727 -13.925 1.00 39.11 248 ALA B C 1
ATOM 4007 O O . ALA B 2 266 ? -25.746 79.228 -14.681 1.00 39.52 248 ALA B O 1
ATOM 4009 N N . THR B 2 267 ? -23.616 78.686 -14.223 1.00 40.88 249 THR B N 1
ATOM 4010 C CA . THR B 2 267 ? -23.127 79.216 -15.492 1.00 43.08 249 THR B CA 1
ATOM 4011 C C . THR B 2 267 ? -23.366 78.204 -16.609 1.00 44.62 249 THR B C 1
ATOM 4012 O O . THR B 2 267 ? -23.397 78.554 -17.788 1.00 44.17 249 THR B O 1
ATOM 4016 N N . GLY B 2 268 ? -23.540 76.945 -16.220 1.00 47.12 250 GLY B N 1
ATOM 4017 C CA . GLY B 2 268 ? -23.776 75.889 -17.187 1.00 49.98 250 GLY B CA 1
ATOM 4018 C C . GLY B 2 268 ? -22.516 75.486 -17.928 1.00 52.49 250 GLY B C 1
ATOM 4019 O O . GLY B 2 268 ? -21.514 76.206 -17.896 1.00 53.64 250 GLY B O 1
ATOM 4020 N N . ASN B 2 269 ? -22.559 74.327 -18.582 1.00 54.04 251 ASN B N 1
ATOM 4021 C CA . ASN B 2 269 ? -21.428 73.832 -19.356 1.00 55.26 251 ASN B CA 1
ATOM 4022 C C . ASN B 2 269 ? -21.282 74.734 -20.577 1.00 56.70 251 ASN B C 1
ATOM 4023 O O . ASN B 2 269 ? -21.452 74.302 -21.718 1.00 56.92 251 ASN B O 1
ATOM 4028 N N . SER B 2 270 ? -20.974 76.000 -20.311 1.00 58.18 252 SER B N 1
ATOM 4029 C CA . SER B 2 270 ? -20.812 77.014 -21.344 1.00 59.20 252 SER B CA 1
ATOM 4030 C C . SER B 2 270 ? -20.371 78.319 -20.679 1.00 59.95 252 SER B C 1
ATOM 4031 O O . SER B 2 270 ? -19.323 78.861 -21.088 1.00 60.50 252 SER B O 1
ATOM 4034 N N . ALA C 1 2 ? 12.056 16.931 -31.097 1.00 28.78 2 ALA C N 1
ATOM 4035 C CA . ALA C 1 2 ? 11.689 16.113 -32.288 1.00 28.54 2 ALA C CA 1
ATOM 4036 C C . ALA C 1 2 ? 12.932 15.643 -33.032 1.00 28.32 2 ALA C C 1
ATOM 4037 O O . ALA C 1 2 ? 14.006 16.238 -32.910 1.00 30.01 2 ALA C O 1
ATOM 4039 N N . SER C 1 3 ? 12.772 14.572 -33.803 1.00 27.53 3 SER C N 1
ATOM 4040 C CA . SER C 1 3 ? 13.863 13.996 -34.579 1.00 26.03 3 SER C CA 1
ATOM 4041 C C . SER C 1 3 ? 14.095 14.835 -35.829 1.00 25.16 3 SER C C 1
ATOM 4042 O O . SER C 1 3 ? 13.223 15.602 -36.236 1.00 25.84 3 SER C O 1
ATOM 4045 N N . ASN C 1 4 ? 15.261 14.684 -36.448 1.00 24.16 4 ASN C N 1
ATOM 4046 C CA . ASN C 1 4 ? 15.562 15.451 -37.648 1.00 23.40 4 ASN C CA 1
ATOM 4047 C C . ASN C 1 4 ? 14.572 15.177 -38.780 1.00 23.01 4 ASN C C 1
ATOM 4048 O O . ASN C 1 4 ? 14.341 16.043 -39.629 1.00 23.25 4 ASN C O 1
ATOM 4053 N N . GLN C 1 5 ? 13.988 13.981 -38.792 1.00 22.71 5 GLN C N 1
ATOM 4054 C CA . GLN C 1 5 ? 13.021 13.613 -39.825 1.00 24.43 5 GLN C CA 1
ATOM 4055 C C . GLN C 1 5 ? 11.656 14.270 -39.588 1.00 23.14 5 GLN C C 1
ATOM 4056 O O . GLN C 1 5 ? 10.977 14.652 -40.539 1.00 22.33 5 GLN C O 1
ATOM 4062 N N . GLU C 1 6 ? 11.253 14.391 -38.325 1.00 23.36 6 GLU C N 1
ATOM 4063 C CA . GLU C 1 6 ? 9.980 15.029 -38.000 1.00 23.65 6 GLU C CA 1
ATOM 4064 C C . GLU C 1 6 ? 10.097 16.504 -38.372 1.00 23.98 6 GLU C C 1
ATOM 4065 O O . GLU C 1 6 ? 9.186 17.090 -38.956 1.00 23.38 6 GLU C O 1
ATOM 4071 N N . LEU C 1 7 ? 11.231 17.102 -38.033 1.00 23.11 7 LEU C N 1
ATOM 4072 C CA . LEU C 1 7 ? 11.459 18.489 -38.380 1.00 24.09 7 LEU C CA 1
ATOM 4073 C C . LEU C 1 7 ? 11.335 18.605 -39.903 1.00 23.79 7 LEU C C 1
ATOM 4074 O O . LEU C 1 7 ? 10.694 19.521 -40.412 1.00 26.08 7 LEU C O 1
ATOM 4079 N N . VAL C 1 8 ? 11.927 17.657 -40.623 1.00 23.79 8 VAL C N 1
ATOM 4080 C CA . VAL C 1 8 ? 11.879 17.654 -42.088 1.00 23.80 8 VAL C CA 1
ATOM 4081 C C . VAL C 1 8 ? 10.454 17.514 -42.620 1.00 25.02 8 VAL C C 1
ATOM 4082 O O . VAL C 1 8 ? 10.105 18.102 -43.648 1.00 24.60 8 VAL C O 1
ATOM 4086 N N . GLN C 1 9 ? 9.626 16.736 -41.930 1.00 25.17 9 GLN C N 1
ATOM 4087 C CA . GLN C 1 9 ? 8.253 16.573 -42.384 1.00 26.34 9 GLN C CA 1
ATOM 4088 C C . GLN C 1 9 ? 7.462 17.861 -42.119 1.00 25.03 9 GLN C C 1
ATOM 4089 O O . GLN C 1 9 ? 6.623 18.261 -42.924 1.00 24.60 9 GLN C O 1
ATOM 4095 N N . ILE C 1 10 ? 7.742 18.512 -40.997 1.00 23.67 10 ILE C N 1
ATOM 4096 C CA . ILE C 1 10 ? 7.061 19.759 -40.665 1.00 22.98 10 ILE C CA 1
ATOM 4097 C C . ILE C 1 10 ? 7.349 20.800 -41.749 1.00 22.60 10 ILE C C 1
ATOM 4098 O O . ILE C 1 10 ? 6.426 21.401 -42.300 1.00 22.49 10 ILE C O 1
ATOM 4103 N N . ALA C 1 11 ? 8.630 20.998 -42.062 1.00 20.60 11 ALA C N 1
ATOM 4104 C CA . ALA C 1 11 ? 9.022 21.974 -43.074 1.00 19.75 11 ALA C CA 1
ATOM 4105 C C . ALA C 1 11 ? 8.435 21.629 -44.434 1.00 19.58 11 ALA C C 1
ATOM 4106 O O . ALA C 1 11 ? 8.036 22.521 -45.182 1.00 19.32 11 ALA C O 1
ATOM 4108 N N . THR C 1 12 ? 8.380 20.338 -44.747 1.00 20.21 12 THR C N 1
ATOM 4109 C CA . THR C 1 12 ? 7.829 19.878 -46.018 1.00 21.35 12 THR C CA 1
ATOM 4110 C C . THR C 1 12 ? 6.364 20.282 -46.146 1.00 20.86 12 THR C C 1
ATOM 4111 O O . THR C 1 12 ? 5.905 20.673 -47.220 1.00 21.79 12 THR C O 1
ATOM 4115 N N . ASN C 1 13 ? 5.621 20.176 -45.053 1.00 21.77 13 ASN C N 1
ATOM 4116 C CA . ASN C 1 13 ? 4.212 20.542 -45.088 1.00 22.18 13 ASN C CA 1
ATOM 4117 C C . ASN C 1 13 ? 4.024 22.034 -45.308 1.00 20.27 13 ASN C C 1
ATOM 4118 O O . ASN C 1 13 ? 3.050 22.450 -45.922 1.00 21.38 13 ASN C O 1
ATOM 4123 N N . PHE C 1 14 ? 4.950 22.841 -44.805 1.00 19.42 14 PHE C N 1
ATOM 4124 C CA . PHE C 1 14 ? 4.849 24.286 -44.984 1.00 17.41 14 PHE C CA 1
ATOM 4125 C C . PHE C 1 14 ? 4.982 24.618 -46.462 1.00 16.50 14 PHE C C 1
ATOM 4126 O O . PHE C 1 14 ? 4.169 25.350 -47.032 1.00 15.74 14 PHE C O 1
ATOM 4134 N N . LEU C 1 15 ? 6.009 24.058 -47.085 1.00 15.51 15 LEU C N 1
ATOM 4135 C CA . LEU C 1 15 ? 6.255 24.296 -48.498 1.00 17.66 15 LEU C CA 1
ATOM 4136 C C . LEU C 1 15 ? 5.081 23.896 -49.397 1.00 18.29 15 LEU C C 1
ATOM 4137 O O . LEU C 1 15 ? 4.671 24.665 -50.263 1.00 18.45 15 LEU C O 1
ATOM 4142 N N . LEU C 1 16 ? 4.539 22.699 -49.193 1.00 18.70 16 LEU C N 1
ATOM 4143 C CA . LEU C 1 16 ? 3.428 22.221 -50.017 1.00 19.07 16 LEU C CA 1
ATOM 4144 C C . LEU C 1 16 ? 2.174 23.095 -49.922 1.00 20.27 16 LEU C C 1
ATOM 4145 O O . LEU C 1 16 ? 1.383 23.164 -50.870 1.00 20.81 16 LEU C O 1
ATOM 4150 N N . ASN C 1 17 ? 1.993 23.770 -48.790 1.00 19.89 17 ASN C N 1
ATOM 4151 C CA . ASN C 1 17 ? 0.813 24.611 -48.613 1.00 19.77 17 ASN C CA 1
ATOM 4152 C C . ASN C 1 17 ? 1.001 26.100 -48.854 1.00 18.90 17 ASN C C 1
ATOM 4153 O O . ASN C 1 17 ? 0.167 26.912 -48.457 1.00 18.90 17 ASN C O 1
ATOM 4158 N N . ALA C 1 18 ? 2.094 26.462 -49.506 1.00 19.14 18 ALA C N 1
ATOM 4159 C CA . ALA C 1 18 ? 2.334 27.859 -49.800 1.00 19.54 18 ALA C CA 1
ATOM 4160 C C . ALA C 1 18 ? 1.210 28.307 -50.733 1.00 19.47 18 ALA C C 1
ATOM 4161 O O . ALA C 1 18 ? 0.775 27.552 -51.602 1.00 17.26 18 ALA C O 1
ATOM 4163 N N . PRO C 1 19 ? 0.694 29.528 -50.534 1.00 19.51 19 PRO C N 1
ATOM 4164 C CA . PRO C 1 19 ? -0.375 29.985 -51.418 1.00 18.53 19 PRO C CA 1
ATOM 4165 C C . PRO C 1 19 ? 0.212 30.211 -52.802 1.00 20.76 19 PRO C C 1
ATOM 4166 O O . PRO C 1 19 ? 1.427 30.169 -52.978 1.00 21.74 19 PRO C O 1
ATOM 4170 N N . PRO C 1 20 ? -0.639 30.449 -53.804 1.00 21.19 20 PRO C N 1
ATOM 4171 C CA . PRO C 1 20 ? -0.153 30.679 -55.166 1.00 22.13 20 PRO C CA 1
ATOM 4172 C C . PRO C 1 20 ? 0.604 31.991 -55.300 1.00 21.44 20 PRO C C 1
ATOM 4173 O O . PRO C 1 20 ? 0.236 32.987 -54.677 1.00 21.80 20 PRO C O 1
ATOM 4177 N N . CYS C 1 21 ? 1.657 31.977 -56.114 1.00 20.22 21 CYS C N 1
ATOM 4178 C CA . CYS C 1 21 ? 2.478 33.152 -56.374 1.00 19.96 21 CYS C CA 1
ATOM 4179 C C . CYS C 1 21 ? 3.334 33.609 -55.208 1.00 18.73 21 CYS C C 1
ATOM 4180 O O . CYS C 1 21 ? 4.077 34.582 -55.331 1.00 19.26 21 CYS C O 1
ATOM 4183 N N . GLU C 1 22 ? 3.238 32.915 -54.079 1.00 18.08 22 GLU C N 1
ATOM 4184 C CA . GLU C 1 22 ? 4.009 33.292 -52.898 1.00 17.88 22 GLU C CA 1
ATOM 4185 C C . GLU C 1 22 ? 4.962 32.185 -52.449 1.00 18.47 22 GLU C C 1
ATOM 4186 O O . GLU C 1 22 ? 5.350 32.137 -51.283 1.00 19.70 22 GLU C O 1
ATOM 4192 N N . PHE C 1 23 ? 5.343 31.307 -53.372 1.00 19.10 23 PHE C N 1
ATOM 4193 C CA . PHE C 1 23 ? 6.226 30.194 -53.051 1.00 20.53 23 PHE C CA 1
ATOM 4194 C C . PHE C 1 23 ? 7.611 30.599 -52.564 1.00 21.62 23 PHE C C 1
ATOM 4195 O O . PHE C 1 23 ? 8.114 30.044 -51.592 1.00 24.30 23 PHE C O 1
ATOM 4203 N N . MET C 1 24 ? 8.238 31.561 -53.226 1.00 23.23 24 MET C N 1
ATOM 4204 C CA . MET C 1 24 ? 9.557 31.993 -52.786 1.00 25.06 24 MET C CA 1
ATOM 4205 C C . MET C 1 24 ? 9.520 32.654 -51.420 1.00 25.33 24 MET C C 1
ATOM 4206 O O . MET C 1 24 ? 10.465 32.509 -50.645 1.00 27.02 24 MET C O 1
ATOM 4211 N N . GLU C 1 25 ? 8.442 33.375 -51.113 1.00 22.71 25 GLU C N 1
ATOM 4212 C CA . GLU C 1 25 ? 8.334 34.005 -49.802 1.00 22.32 25 GLU C CA 1
ATOM 4213 C C . GLU C 1 25 ? 8.268 32.916 -48.726 1.00 21.29 25 GLU C C 1
ATOM 4214 O O . GLU C 1 25 ? 8.864 33.047 -47.656 1.00 20.33 25 GLU C O 1
ATOM 4220 N N . VAL C 1 26 ? 7.542 31.840 -49.010 1.00 21.02 26 VAL C N 1
ATOM 4221 C CA . VAL C 1 26 ? 7.435 30.746 -48.049 1.00 21.36 26 VAL C CA 1
ATOM 4222 C C . VAL C 1 26 ? 8.726 29.925 -47.989 1.00 20.91 26 VAL C C 1
ATOM 4223 O O . VAL C 1 26 ? 9.175 29.539 -46.910 1.00 20.88 26 VAL C O 1
ATOM 4227 N N . VAL C 1 27 ? 9.325 29.669 -49.147 1.00 23.44 27 VAL C N 1
ATOM 4228 C CA . VAL C 1 27 ? 10.576 28.911 -49.194 1.00 23.90 27 VAL C CA 1
ATOM 4229 C C . VAL C 1 27 ? 11.611 29.655 -48.364 1.00 23.82 27 VAL C C 1
ATOM 4230 O O . VAL C 1 27 ? 12.367 29.050 -47.608 1.00 24.23 27 VAL C O 1
ATOM 4234 N N . SER C 1 28 ? 11.618 30.976 -48.490 1.00 24.12 28 SER C N 1
ATOM 4235 C CA . SER C 1 28 ? 12.555 31.808 -47.750 1.00 23.91 28 SER C CA 1
ATOM 4236 C C . SER C 1 28 ? 12.309 31.722 -46.243 1.00 25.11 28 SER C C 1
ATOM 4237 O O . SER C 1 28 ? 13.252 31.650 -45.461 1.00 24.85 28 SER C O 1
ATOM 4240 N N . ASP C 1 29 ? 11.044 31.722 -45.830 1.00 26.62 29 ASP C N 1
ATOM 4241 C CA . ASP C 1 29 ? 10.733 31.635 -44.405 1.00 25.67 29 ASP C CA 1
ATOM 4242 C C . ASP C 1 29 ? 11.172 30.299 -43.825 1.00 25.76 29 ASP C C 1
ATOM 4243 O O . ASP C 1 29 ? 11.832 30.257 -42.789 1.00 26.64 29 ASP C O 1
ATOM 4248 N N . VAL C 1 30 ? 10.804 29.208 -44.492 1.00 24.73 30 VAL C N 1
ATOM 4249 C CA . VAL C 1 30 ? 11.155 27.877 -44.018 1.00 24.40 30 VAL C CA 1
ATOM 4250 C C . VAL C 1 30 ? 12.659 27.722 -43.829 1.00 24.79 30 VAL C C 1
ATOM 4251 O O . VAL C 1 30 ? 13.120 27.350 -42.752 1.00 25.73 30 VAL C O 1
ATOM 4255 N N . ARG C 1 31 ? 13.426 28.024 -44.871 1.00 25.71 31 ARG C N 1
ATOM 4256 C CA . ARG C 1 31 ? 14.872 27.916 -44.793 1.00 26.26 31 ARG C CA 1
ATOM 4257 C C . ARG C 1 31 ? 15.443 28.669 -43.593 1.00 26.87 31 ARG C C 1
ATOM 4258 O O . ARG C 1 31 ? 16.432 28.244 -43.001 1.00 29.15 31 ARG C O 1
ATOM 4266 N N . ALA C 1 32 ? 14.805 29.767 -43.214 1.00 24.41 32 ALA C N 1
ATOM 4267 C CA . ALA C 1 32 ? 15.268 30.552 -42.083 1.00 24.09 32 ALA C CA 1
ATOM 4268 C C . ALA C 1 32 ? 14.937 29.877 -40.753 1.00 24.02 32 ALA C C 1
ATOM 4269 O O . ALA C 1 32 ? 15.452 30.265 -39.697 1.00 23.64 32 ALA C O 1
ATOM 4271 N N . LEU C 1 33 ? 14.086 28.863 -40.801 1.00 23.06 33 LEU C N 1
ATOM 4272 C CA . LEU C 1 33 ? 13.698 28.180 -39.582 1.00 25.24 33 LEU C CA 1
ATOM 4273 C C . LEU C 1 33 ? 14.348 26.819 -39.422 1.00 26.74 33 LEU C C 1
ATOM 4274 O O . LEU C 1 33 ? 14.240 26.199 -38.361 1.00 27.07 33 LEU C O 1
ATOM 4279 N N . LEU C 1 34 ? 15.026 26.347 -40.463 1.00 26.02 34 LEU C N 1
ATOM 4280 C CA . LEU C 1 34 ? 15.683 25.049 -40.374 1.00 27.96 34 LEU C CA 1
ATOM 4281 C C . LEU C 1 34 ? 16.964 25.158 -39.546 1.00 29.11 34 LEU C C 1
ATOM 4282 O O . LEU C 1 34 ? 17.775 26.064 -39.756 1.00 30.17 34 LEU C O 1
ATOM 4287 N N . PRO C 1 35 ? 17.157 24.245 -38.577 1.00 29.42 35 PRO C N 1
ATOM 4288 C CA . PRO C 1 35 ? 18.374 24.314 -37.762 1.00 30.62 35 PRO C CA 1
ATOM 4289 C C . PRO C 1 35 ? 19.620 24.104 -38.610 1.00 31.21 35 PRO C C 1
ATOM 4290 O O . PRO C 1 35 ? 20.719 24.461 -38.207 1.00 33.01 35 PRO C O 1
ATOM 4294 N N . SER C 1 36 ? 19.435 23.531 -39.792 1.00 33.96 36 SER C N 1
ATOM 4295 C CA . SER C 1 36 ? 20.534 23.288 -40.720 1.00 36.34 36 SER C CA 1
ATOM 4296 C C . SER C 1 36 ? 20.025 23.073 -42.142 1.00 39.10 36 SER C C 1
ATOM 4297 O O . SER C 1 36 ? 18.918 22.566 -42.349 1.00 38.89 36 SER C O 1
ATOM 4300 N N . GLU C 1 37 ? 20.865 23.430 -43.111 1.00 40.83 37 GLU C N 1
ATOM 4301 C CA . GLU C 1 37 ? 20.539 23.326 -44.530 1.00 42.21 37 GLU C CA 1
ATOM 4302 C C . GLU C 1 37 ? 20.543 21.912 -45.110 1.00 42.39 37 GLU C C 1
ATOM 4303 O O . GLU C 1 37 ? 20.011 21.687 -46.188 1.00 43.16 37 GLU C O 1
ATOM 4309 N N . SER C 1 38 ? 21.134 20.960 -44.402 1.00 43.02 38 SER C N 1
ATOM 4310 C CA . SER C 1 38 ? 21.206 19.586 -44.894 1.00 42.26 38 SER C CA 1
ATOM 4311 C C . SER C 1 38 ? 19.917 18.790 -44.727 1.00 42.01 38 SER C C 1
ATOM 4312 O O . SER C 1 38 ? 19.772 17.708 -45.300 1.00 42.82 38 SER C O 1
ATOM 4315 N N . LEU C 1 39 ? 18.988 19.319 -43.939 1.00 40.89 39 LEU C N 1
ATOM 4316 C CA . LEU C 1 39 ? 17.724 18.638 -43.677 1.00 38.89 39 LEU C CA 1
ATOM 4317 C C . LEU C 1 39 ? 16.817 18.467 -44.894 1.00 37.69 39 LEU C C 1
ATOM 4318 O O . LEU C 1 39 ? 16.097 17.475 -45.005 1.00 37.68 39 LEU C O 1
ATOM 4323 N N . LEU C 1 40 ? 16.847 19.417 -45.815 1.00 37.42 40 LEU C N 1
ATOM 4324 C CA . LEU C 1 40 ? 15.989 19.300 -46.981 1.00 38.66 40 LEU C CA 1
ATOM 4325 C C . LEU C 1 40 ? 16.682 18.861 -48.270 1.00 39.20 40 LEU C C 1
ATOM 4326 O O . LEU C 1 40 ? 16.135 19.044 -49.354 1.00 40.57 40 LEU C O 1
ATOM 4331 N N . ASN C 1 41 ? 17.866 18.263 -48.173 1.00 39.68 41 ASN C N 1
ATOM 4332 C CA . ASN C 1 41 ? 18.557 17.835 -49.389 1.00 38.83 41 ASN C CA 1
ATOM 4333 C C . ASN C 1 41 ? 17.931 16.635 -50.092 1.00 37.28 41 ASN C C 1
ATOM 4334 O O . ASN C 1 41 ? 17.774 16.643 -51.312 1.00 38.38 41 ASN C O 1
ATOM 4339 N N . ALA C 1 42 ? 17.557 15.613 -49.334 1.00 35.06 42 ALA C N 1
ATOM 4340 C CA . ALA C 1 42 ? 16.966 14.422 -49.930 1.00 32.92 42 ALA C CA 1
ATOM 4341 C C . ALA C 1 42 ? 15.560 14.604 -50.506 1.00 32.36 42 ALA C C 1
ATOM 4342 O O . ALA C 1 42 ? 15.188 13.924 -51.470 1.00 30.93 42 ALA C O 1
ATOM 4344 N N . SER C 1 43 ? 14.792 15.532 -49.936 1.00 31.39 43 SER C N 1
ATOM 4345 C CA . SER C 1 43 ? 13.403 15.733 -50.351 1.00 30.40 43 SER C CA 1
ATOM 4346 C C . SER C 1 43 ? 13.010 16.990 -51.117 1.00 29.58 43 SER C C 1
ATOM 4347 O O . SER C 1 43 ? 11.884 17.078 -51.604 1.00 28.25 43 SER C O 1
ATOM 4350 N N . ALA C 1 44 ? 13.913 17.957 -51.229 1.00 28.89 44 ALA C N 1
ATOM 4351 C CA . ALA C 1 44 ? 13.589 19.193 -51.935 1.00 29.82 44 ALA C CA 1
ATOM 4352 C C . ALA C 1 44 ? 13.035 18.958 -53.345 1.00 30.47 44 ALA C C 1
ATOM 4353 O O . ALA C 1 44 ? 11.952 19.435 -53.683 1.00 31.24 44 ALA C O 1
ATOM 4355 N N . GLY C 1 45 ? 13.780 18.217 -54.159 1.00 30.39 45 GLY C N 1
ATOM 4356 C CA . GLY C 1 45 ? 13.361 17.941 -55.519 1.00 27.79 45 GLY C CA 1
ATOM 4357 C C . GLY C 1 45 ? 11.905 17.554 -55.652 1.00 27.04 45 GLY C C 1
ATOM 4358 O O . GLY C 1 45 ? 11.168 18.165 -56.419 1.00 27.18 45 GLY C O 1
ATOM 4359 N N . SER C 1 46 ? 11.492 16.536 -54.906 1.00 27.11 46 SER C N 1
ATOM 4360 C CA . SER C 1 46 ? 10.114 16.064 -54.943 1.00 26.65 46 SER C CA 1
ATOM 4361 C C . SER C 1 46 ? 9.121 17.100 -54.448 1.00 26.04 46 SER C C 1
ATOM 4362 O O . SER C 1 46 ? 8.065 17.276 -55.036 1.00 23.54 46 SER C O 1
ATOM 4365 N N . THR C 1 47 ? 9.463 17.771 -53.354 1.00 27.19 47 THR C N 1
ATOM 4366 C CA . THR C 1 47 ? 8.575 18.767 -52.771 1.00 27.17 47 THR C CA 1
ATOM 4367 C C . THR C 1 47 ? 8.284 19.894 -53.750 1.00 24.92 47 THR C C 1
ATOM 4368 O O . THR C 1 47 ? 7.121 20.194 -54.029 1.00 24.56 47 THR C O 1
ATOM 4372 N N . PHE C 1 48 ? 9.337 20.509 -54.276 1.00 22.64 48 PHE C N 1
ATOM 4373 C CA . PHE C 1 48 ? 9.169 21.597 -55.228 1.00 20.57 48 PHE C CA 1
ATOM 4374 C C . PHE C 1 48 ? 8.434 21.135 -56.477 1.00 19.62 48 PHE C C 1
ATOM 4375 O O . PHE C 1 48 ? 7.569 21.837 -56.984 1.00 19.48 48 PHE C O 1
ATOM 4383 N N . ARG C 1 49 ? 8.774 19.950 -56.971 1.00 20.70 49 ARG C N 1
ATOM 4384 C CA . ARG C 1 49 ? 8.104 19.414 -58.151 1.00 20.53 49 ARG C CA 1
ATOM 4385 C C . ARG C 1 49 ? 6.607 19.228 -57.866 1.00 20.36 49 ARG C C 1
ATOM 4386 O O . ARG C 1 49 ? 5.767 19.555 -58.700 1.00 19.63 49 ARG C O 1
ATOM 4394 N N . GLU C 1 50 ? 6.274 18.716 -56.684 1.00 19.75 50 GLU C N 1
ATOM 4395 C CA . GLU C 1 50 ? 4.876 18.495 -56.328 1.00 20.49 50 GLU C CA 1
ATOM 4396 C C . GLU C 1 50 ? 4.082 19.800 -56.394 1.00 19.75 50 GLU C C 1
ATOM 4397 O O . GLU C 1 50 ? 2.983 19.840 -56.951 1.00 18.67 50 GLU C O 1
ATOM 4403 N N . TYR C 1 51 ? 4.657 20.858 -55.831 1.00 18.47 51 TYR C N 1
ATOM 4404 C CA . TYR C 1 51 ? 4.042 22.182 -55.814 1.00 19.70 51 TYR C CA 1
ATOM 4405 C C . TYR C 1 51 ? 3.835 22.757 -57.227 1.00 19.66 51 TYR C C 1
ATOM 4406 O O . TYR C 1 51 ? 2.711 23.101 -57.613 1.00 20.25 51 TYR C O 1
ATOM 4415 N N . ASN C 1 52 ? 4.925 22.873 -57.984 1.00 17.64 52 ASN C N 1
ATOM 4416 C CA . ASN C 1 52 ? 4.873 23.416 -59.338 1.00 17.64 52 ASN C CA 1
ATOM 4417 C C . ASN C 1 52 ? 3.848 22.736 -60.256 1.00 17.47 52 ASN C C 1
ATOM 4418 O O . ASN C 1 52 ? 3.091 23.413 -60.948 1.00 16.98 52 ASN C O 1
ATOM 4423 N N . THR C 1 53 ? 3.826 21.406 -60.271 1.00 16.32 53 THR C N 1
ATOM 4424 C CA . THR C 1 53 ? 2.894 20.688 -61.137 1.00 16.92 53 THR C CA 1
ATOM 4425 C C . THR C 1 53 ? 1.447 20.767 -60.656 1.00 17.22 53 THR C C 1
ATOM 4426 O O . THR C 1 53 ? 0.525 20.768 -61.467 1.00 16.98 53 THR C O 1
ATOM 4430 N N . SER C 1 54 ? 1.252 20.824 -59.340 1.00 17.48 54 SER C N 1
ATOM 4431 C CA . SER C 1 54 ? -0.087 20.935 -58.764 1.00 18.22 54 SER C CA 1
ATOM 4432 C C . SER C 1 54 ? -0.633 22.328 -59.059 1.00 16.78 54 SER C C 1
ATOM 4433 O O . SER C 1 54 ? -1.813 22.496 -59.337 1.00 16.09 54 SER C O 1
ATOM 4436 N N . GLN C 1 55 ? 0.241 23.325 -58.976 1.00 15.48 55 GLN C N 1
ATOM 4437 C CA . GLN C 1 55 ? -0.141 24.707 -59.242 1.00 16.84 55 GLN C CA 1
ATOM 4438 C C . GLN C 1 55 ? -0.256 24.995 -60.737 1.00 16.80 55 GLN C C 1
ATOM 4439 O O . GLN C 1 55 ? -0.836 26.006 -61.144 1.00 17.81 55 GLN C O 1
ATOM 4445 N N . MET C 1 56 ? 0.281 24.094 -61.552 1.00 15.91 56 MET C N 1
ATOM 4446 C CA . MET C 1 56 ? 0.266 24.267 -62.997 1.00 17.52 56 MET C CA 1
ATOM 4447 C C . MET C 1 56 ? 0.867 25.624 -63.346 1.00 17.94 56 MET C C 1
ATOM 4448 O O . MET C 1 56 ? 0.280 26.424 -64.089 1.00 20.06 56 MET C O 1
ATOM 4453 N N . VAL C 1 57 ? 2.047 25.874 -62.781 1.00 17.15 57 VAL C N 1
ATOM 4454 C CA . VAL C 1 57 ? 2.782 27.109 -63.010 1.00 15.69 57 VAL C CA 1
ATOM 4455 C C . VAL C 1 57 ? 3.086 27.232 -64.492 1.00 16.42 57 VAL C C 1
ATOM 4456 O O . VAL C 1 57 ? 3.250 26.230 -65.183 1.00 17.53 57 VAL C O 1
ATOM 4460 N N . SER C 1 58 ? 3.176 28.463 -64.976 1.00 18.37 58 SER C N 1
ATOM 4461 C CA . SER C 1 58 ? 3.448 28.710 -66.387 1.00 20.53 58 SER C CA 1
ATOM 4462 C C . SER C 1 58 ? 4.862 29.222 -66.604 1.00 21.09 58 SER C C 1
ATOM 4463 O O . SER C 1 58 ? 5.422 29.901 -65.750 1.00 22.93 58 SER C O 1
ATOM 4466 N N . VAL C 1 59 ? 5.430 28.905 -67.761 1.00 24.35 59 VAL C N 1
ATOM 4467 C CA . VAL C 1 59 ? 6.776 29.354 -68.096 1.00 24.56 59 VAL C CA 1
ATOM 4468 C C . VAL C 1 59 ? 6.765 30.070 -69.440 1.00 26.17 59 VAL C C 1
ATOM 4469 O O . VAL C 1 59 ? 5.803 29.968 -70.196 1.00 27.01 59 VAL C O 1
ATOM 4473 N N . GLN C 1 60 ? 7.827 30.817 -69.718 1.00 27.30 60 GLN C N 1
ATOM 4474 C CA . GLN C 1 60 ? 7.968 31.508 -70.990 1.00 28.54 60 GLN C CA 1
ATOM 4475 C C . GLN C 1 60 ? 9.065 30.795 -71.759 1.00 29.59 60 GLN C C 1
ATOM 4476 O O . GLN C 1 60 ? 10.140 30.540 -71.217 1.00 28.33 60 GLN C O 1
ATOM 4482 N N . THR C 1 61 ? 8.777 30.455 -73.012 1.00 30.05 61 THR C N 1
ATOM 4483 C CA . THR C 1 61 ? 9.734 29.770 -73.872 1.00 30.05 61 THR C CA 1
ATOM 4484 C C . THR C 1 61 ? 9.957 30.614 -75.121 1.00 30.39 61 THR C C 1
ATOM 4485 O O . THR C 1 61 ? 9.177 31.521 -75.412 1.00 30.74 61 THR C O 1
ATOM 4489 N N . SER C 1 62 ? 11.021 30.316 -75.857 1.00 29.64 62 SER C N 1
ATOM 4490 C CA . SER C 1 62 ? 11.332 31.067 -77.065 1.00 28.22 62 SER C CA 1
ATOM 4491 C C . SER C 1 62 ? 10.139 31.039 -78.001 1.00 27.49 62 SER C C 1
ATOM 4492 O O . SER C 1 62 ? 9.953 31.939 -78.819 1.00 29.10 62 SER C O 1
ATOM 4495 N N . LYS C 1 63 ? 9.320 30.006 -77.878 1.00 26.70 63 LYS C N 1
ATOM 4496 C CA . LYS C 1 63 ? 8.158 29.901 -78.740 1.00 27.87 63 LYS C CA 1
ATOM 4497 C C . LYS C 1 63 ? 6.858 30.397 -78.119 1.00 27.43 63 LYS C C 1
ATOM 4498 O O . LYS C 1 63 ? 5.851 30.504 -78.811 1.00 29.09 63 LYS C O 1
ATOM 4504 N N . GLY C 1 64 ? 6.883 30.710 -76.829 1.00 25.52 64 GLY C N 1
ATOM 4505 C CA . GLY C 1 64 ? 5.680 31.183 -76.167 1.00 25.98 64 GLY C CA 1
ATOM 4506 C C . GLY C 1 64 ? 5.505 30.607 -74.767 1.00 26.12 64 GLY C C 1
ATOM 4507 O O . GLY C 1 64 ? 6.380 29.908 -74.257 1.00 26.09 64 GLY C O 1
ATOM 4508 N N . SER C 1 65 ? 4.367 30.890 -74.145 1.00 24.09 65 SER C N 1
ATOM 4509 C CA . SER C 1 65 ? 4.111 30.401 -72.800 1.00 22.94 65 SER C CA 1
ATOM 4510 C C . SER C 1 65 ? 3.653 28.953 -72.840 1.00 22.09 65 SER C C 1
ATOM 4511 O O . SER C 1 65 ? 3.067 28.509 -73.824 1.00 21.33 65 SER C O 1
ATOM 4514 N N . ALA C 1 66 ? 3.931 28.225 -71.762 1.00 20.14 66 ALA C N 1
ATOM 4515 C CA . ALA C 1 66 ? 3.561 26.819 -71.644 1.00 19.46 66 ALA C CA 1
ATOM 4516 C C . ALA C 1 66 ? 3.296 26.492 -70.173 1.00 18.11 66 ALA C C 1
ATOM 4517 O O . ALA C 1 66 ? 3.586 27.300 -69.285 1.00 16.76 66 ALA C O 1
ATOM 4519 N N . LEU C 1 67 ? 2.765 25.304 -69.910 1.00 16.02 67 LEU C N 1
ATOM 4520 C CA . LEU C 1 67 ? 2.489 24.924 -68.533 1.00 16.65 67 LEU C CA 1
ATOM 4521 C C . LEU C 1 67 ? 3.295 23.726 -68.057 1.00 16.43 67 LEU C C 1
ATOM 4522 O O . LEU C 1 67 ? 3.620 22.833 -68.835 1.00 15.51 67 LEU C O 1
ATOM 4527 N N . ILE C 1 68 ? 3.606 23.727 -66.765 1.00 16.73 68 ILE C N 1
ATOM 4528 C CA . ILE C 1 68 ? 4.319 22.630 -66.132 1.00 17.83 68 ILE C CA 1
ATOM 4529 C C . ILE C 1 68 ? 3.238 21.879 -65.360 1.00 19.05 68 ILE C C 1
ATOM 4530 O O . ILE C 1 68 ? 2.826 22.293 -64.275 1.00 18.38 68 ILE C O 1
ATOM 4535 N N . THR C 1 69 ? 2.771 20.776 -65.923 1.00 19.96 69 THR C N 1
ATOM 4536 C CA . THR C 1 69 ? 1.711 20.015 -65.282 1.00 21.90 69 THR C CA 1
ATOM 4537 C C . THR C 1 69 ? 2.115 18.563 -65.123 1.00 23.15 69 THR C C 1
ATOM 4538 O O . THR C 1 69 ? 3.153 18.149 -65.628 1.00 23.74 69 THR C O 1
ATOM 4542 N N . LYS C 1 70 ? 1.285 17.793 -64.427 1.00 24.63 70 LYS C N 1
ATOM 4543 C CA . LYS C 1 70 ? 1.558 16.375 -64.229 1.00 25.74 70 LYS C CA 1
ATOM 4544 C C . LYS C 1 70 ? 1.199 15.626 -65.504 1.00 25.97 70 LYS C C 1
ATOM 4545 O O . LYS C 1 70 ? 1.812 14.608 -65.833 1.00 26.50 70 LYS C O 1
ATOM 4551 N N . GLU C 1 71 ? 0.212 16.137 -66.233 1.00 26.21 71 GLU C N 1
ATOM 4552 C CA . GLU C 1 71 ? -0.202 15.487 -67.468 1.00 26.57 71 GLU C CA 1
ATOM 4553 C C . GLU C 1 71 ? 0.844 15.616 -68.570 1.00 27.44 71 GLU C C 1
ATOM 4554 O O . GLU C 1 71 ? 0.941 14.747 -69.433 1.00 27.44 71 GLU C O 1
ATOM 4560 N N . GLY C 1 72 ? 1.622 16.697 -68.544 1.00 26.56 72 GLY C N 1
ATOM 4561 C CA . GLY C 1 72 ? 2.626 16.899 -69.571 1.00 26.65 72 GLY C CA 1
ATOM 4562 C C . GLY C 1 72 ? 4.009 16.442 -69.157 1.00 27.94 72 GLY C C 1
ATOM 4563 O O . GLY C 1 72 ? 4.997 16.733 -69.836 1.00 27.87 72 GLY C O 1
ATOM 4564 N N . GLU C 1 73 ? 4.080 15.710 -68.049 1.00 27.60 73 GLU C N 1
ATOM 4565 C CA . GLU C 1 73 ? 5.355 15.231 -67.532 1.00 27.40 73 GLU C CA 1
ATOM 4566 C C . GLU C 1 73 ? 5.903 14.009 -68.258 1.00 27.66 73 GLU C C 1
ATOM 4567 O O . GLU C 1 73 ? 5.374 12.904 -68.123 1.00 26.79 73 GLU C O 1
ATOM 4573 N N . ILE C 1 74 ? 6.965 14.225 -69.033 1.00 28.74 74 ILE C N 1
ATOM 4574 C CA . ILE C 1 74 ? 7.631 13.163 -69.782 1.00 29.74 74 ILE C CA 1
ATOM 4575 C C . ILE C 1 74 ? 8.493 12.424 -68.773 1.00 29.66 74 ILE C C 1
ATOM 4576 O O . ILE C 1 74 ? 8.552 11.196 -68.750 1.00 29.72 74 ILE C O 1
ATOM 4581 N N . SER C 1 75 ? 9.176 13.205 -67.946 1.00 28.96 75 SER C N 1
ATOM 4582 C CA . SER C 1 75 ? 10.039 12.671 -66.915 1.00 28.81 75 SER C CA 1
ATOM 4583 C C . SER C 1 75 ? 10.052 13.683 -65.780 1.00 29.27 75 SER C C 1
ATOM 4584 O O . SER C 1 75 ? 9.416 14.734 -65.865 1.00 28.17 75 SER C O 1
ATOM 4587 N N . ASN C 1 76 ? 10.793 13.367 -64.726 1.00 29.58 76 ASN C N 1
ATOM 4588 C CA . ASN C 1 76 ? 10.875 14.224 -63.557 1.00 30.75 76 ASN C CA 1
ATOM 4589 C C . ASN C 1 76 ? 11.202 15.699 -63.815 1.00 29.62 76 ASN C C 1
ATOM 4590 O O . ASN C 1 76 ? 10.806 16.565 -63.030 1.00 29.21 76 ASN C O 1
ATOM 4595 N N . ASN C 1 77 ? 11.908 15.987 -64.905 1.00 27.07 77 ASN C N 1
ATOM 4596 C CA . ASN C 1 77 ? 12.262 17.368 -65.237 1.00 25.87 77 ASN C CA 1
ATOM 4597 C C . ASN C 1 77 ? 11.895 17.787 -66.664 1.00 23.71 77 ASN C C 1
ATOM 4598 O O . ASN C 1 77 ? 12.267 18.873 -67.109 1.00 21.29 77 ASN C O 1
ATOM 4603 N N . GLU C 1 78 ? 11.177 16.934 -67.385 1.00 22.45 78 GLU C N 1
ATOM 4604 C CA . GLU C 1 78 ? 10.808 17.255 -68.760 1.00 21.32 78 GLU C CA 1
ATOM 4605 C C . GLU C 1 78 ? 9.307 17.379 -68.949 1.00 20.16 78 GLU C C 1
ATOM 4606 O O . GLU C 1 78 ? 8.535 16.528 -68.501 1.00 20.49 78 GLU C O 1
ATOM 4612 N N . TYR C 1 79 ? 8.894 18.445 -69.623 1.00 20.74 79 TYR C N 1
ATOM 4613 C CA . TYR C 1 79 ? 7.476 18.675 -69.871 1.00 19.22 79 TYR C CA 1
ATOM 4614 C C . TYR C 1 79 ? 7.174 18.930 -71.339 1.00 18.32 79 TYR C C 1
ATOM 4615 O O . TYR C 1 79 ? 7.863 19.692 -72.016 1.00 16.68 79 TYR C O 1
ATOM 4624 N N . LEU C 1 80 ? 6.144 18.242 -71.819 1.00 19.16 80 LEU C N 1
ATOM 4625 C CA . LEU C 1 80 ? 5.708 18.313 -73.206 1.00 18.69 80 LEU C CA 1
ATOM 4626 C C . LEU C 1 80 ? 4.833 19.539 -73.467 1.00 19.40 80 LEU C C 1
ATOM 4627 O O . LEU C 1 80 ? 3.920 19.846 -72.691 1.00 16.97 80 LEU C O 1
ATOM 4632 N N . ASP C 1 81 ? 5.136 20.228 -74.564 1.00 18.46 81 ASP C N 1
ATOM 4633 C CA . ASP C 1 81 ? 4.413 21.415 -75.010 1.00 18.68 81 ASP C CA 1
ATOM 4634 C C . ASP C 1 81 ? 3.940 21.043 -76.418 1.00 19.79 81 ASP C C 1
ATOM 4635 O O . ASP C 1 81 ? 4.578 21.386 -77.408 1.00 19.09 81 ASP C O 1
ATOM 4640 N N . PRO C 1 82 ? 2.815 20.320 -76.516 1.00 20.47 82 PRO C N 1
ATOM 4641 C CA . PRO C 1 82 ? 2.248 19.882 -77.793 1.00 20.41 82 PRO C CA 1
ATOM 4642 C C . PRO C 1 82 ? 2.000 20.972 -78.829 1.00 20.93 82 PRO C C 1
ATOM 4643 O O . PRO C 1 82 ? 2.261 20.768 -80.016 1.00 20.61 82 PRO C O 1
ATOM 4647 N N . LYS C 1 83 ? 1.493 22.119 -78.381 1.00 20.09 83 LYS C N 1
ATOM 4648 C CA . LYS C 1 83 ? 1.187 23.226 -79.281 1.00 19.97 83 LYS C CA 1
ATOM 4649 C C . LYS C 1 83 ? 2.394 23.644 -80.108 1.00 20.69 83 LYS C C 1
ATOM 4650 O O . LYS C 1 83 ? 2.281 23.884 -81.306 1.00 19.89 83 LYS C O 1
ATOM 4656 N N . ASN C 1 84 ? 3.546 23.742 -79.454 1.00 21.53 84 ASN C N 1
ATOM 4657 C CA . ASN C 1 84 ? 4.774 24.146 -80.117 1.00 22.06 84 ASN C CA 1
ATOM 4658 C C . ASN C 1 84 ? 5.676 22.966 -80.458 1.00 22.67 84 ASN C C 1
ATOM 4659 O O . ASN C 1 84 ? 6.867 23.140 -80.703 1.00 22.41 84 ASN C O 1
ATOM 4664 N N . LYS C 1 85 ? 5.106 21.767 -80.459 1.00 22.88 85 LYS C N 1
ATOM 4665 C CA . LYS C 1 85 ? 5.856 20.567 -80.798 1.00 24.06 85 LYS C CA 1
ATOM 4666 C C . LYS C 1 85 ? 7.250 20.534 -80.182 1.00 25.97 85 LYS C C 1
ATOM 4667 O O . LYS C 1 85 ? 8.228 20.204 -80.857 1.00 24.91 85 LYS C O 1
ATOM 4673 N N . GLN C 1 86 ? 7.348 20.866 -78.899 1.00 26.04 86 GLN C N 1
ATOM 4674 C CA . GLN C 1 86 ? 8.644 20.853 -78.234 1.00 28.09 86 GLN C CA 1
ATOM 4675 C C . GLN C 1 86 ? 8.595 20.240 -76.834 1.00 27.15 86 GLN C C 1
ATOM 4676 O O . GLN C 1 86 ? 7.521 19.984 -76.279 1.00 26.87 86 GLN C O 1
ATOM 4682 N N . VAL C 1 87 ? 9.777 19.991 -76.285 1.00 26.35 87 VAL C N 1
ATOM 4683 C CA . VAL C 1 87 ? 9.939 19.419 -74.953 1.00 23.44 87 VAL C CA 1
ATOM 4684 C C . VAL C 1 87 ? 10.759 20.408 -74.129 1.00 22.98 87 VAL C C 1
ATOM 4685 O O . VAL C 1 87 ? 11.834 20.847 -74.549 1.00 20.88 87 VAL C O 1
ATOM 4689 N N . ILE C 1 88 ? 10.238 20.763 -72.959 1.00 21.20 88 ILE C N 1
ATOM 4690 C CA . ILE C 1 88 ? 10.890 21.729 -72.096 1.00 20.35 88 ILE C CA 1
ATOM 4691 C C . ILE C 1 88 ? 11.503 21.113 -70.853 1.00 21.27 88 ILE C C 1
ATOM 4692 O O . ILE C 1 88 ? 10.858 20.338 -70.140 1.00 20.72 88 ILE C O 1
ATOM 4697 N N . THR C 1 89 ? 12.758 21.458 -70.597 1.00 19.99 89 THR C N 1
ATOM 4698 C CA . THR C 1 89 ? 13.438 20.943 -69.419 1.00 19.47 89 THR C CA 1
ATOM 4699 C C . THR C 1 89 ? 13.304 22.060 -68.397 1.00 19.76 89 THR C C 1
ATOM 4700 O O . THR C 1 89 ? 13.603 23.221 -68.678 1.00 18.31 89 THR C O 1
ATOM 4704 N N . TYR C 1 90 ? 12.844 21.696 -67.210 1.00 20.22 90 TYR C N 1
ATOM 4705 C CA . TYR C 1 90 ? 12.590 22.673 -66.164 1.00 22.39 90 TYR C CA 1
ATOM 4706 C C . TYR C 1 90 ? 13.274 22.328 -64.852 1.00 22.95 90 TYR C C 1
ATOM 4707 O O . TYR C 1 90 ? 13.342 21.165 -64.462 1.00 25.29 90 TYR C O 1
ATOM 4716 N N . ASP C 1 91 ? 13.784 23.347 -64.174 1.00 24.99 91 ASP C N 1
ATOM 4717 C CA . ASP C 1 91 ? 14.428 23.149 -62.883 1.00 26.27 91 ASP C CA 1
ATOM 4718 C C . ASP C 1 91 ? 13.400 23.534 -61.814 1.00 26.19 91 ASP C C 1
ATOM 4719 O O . ASP C 1 91 ? 13.129 24.726 -61.600 1.00 25.62 91 ASP C O 1
ATOM 4724 N N . HIS C 1 92 ? 12.827 22.527 -61.154 1.00 24.26 92 HIS C N 1
ATOM 4725 C CA . HIS C 1 92 ? 11.821 22.756 -60.118 1.00 23.18 92 HIS C CA 1
ATOM 4726 C C . HIS C 1 92 ? 12.291 23.618 -58.943 1.00 23.02 92 HIS C C 1
ATOM 4727 O O . HIS C 1 92 ? 11.552 24.483 -58.482 1.00 23.08 92 HIS C O 1
ATOM 4734 N N . ILE C 1 93 ? 13.507 23.386 -58.453 1.00 22.08 93 ILE C N 1
ATOM 4735 C CA . ILE C 1 93 ? 14.024 24.151 -57.316 1.00 23.92 93 ILE C CA 1
ATOM 4736 C C . ILE C 1 93 ? 14.209 25.632 -57.633 1.00 25.07 93 ILE C C 1
ATOM 4737 O O . ILE C 1 93 ? 13.800 26.495 -56.860 1.00 24.78 93 ILE C O 1
ATOM 4742 N N . LYS C 1 94 ? 14.828 25.924 -58.773 1.00 25.65 94 LYS C N 1
ATOM 4743 C CA . LYS C 1 94 ? 15.062 27.300 -59.175 1.00 25.65 94 LYS C CA 1
ATOM 4744 C C . LYS C 1 94 ? 13.845 27.853 -59.897 1.00 27.28 94 LYS C C 1
ATOM 4745 O O . LYS C 1 94 ? 13.758 29.054 -60.142 1.00 26.78 94 LYS C O 1
ATOM 4751 N N . GLN C 1 95 ? 12.916 26.969 -60.252 1.00 26.85 95 GLN C N 1
ATOM 4752 C CA . GLN C 1 95 ? 11.719 27.377 -60.974 1.00 28.35 95 GLN C CA 1
ATOM 4753 C C . GLN C 1 95 ? 12.064 28.116 -62.271 1.00 28.37 95 GLN C C 1
ATOM 4754 O O . GLN C 1 95 ? 11.799 29.314 -62.420 1.00 26.16 95 GLN C O 1
ATOM 4760 N N . GLU C 1 96 ? 12.665 27.394 -63.207 1.00 28.72 96 GLU C N 1
ATOM 4761 C CA . GLU C 1 96 ? 13.025 27.982 -64.489 1.00 29.63 96 GLU C CA 1
ATOM 4762 C C . GLU C 1 96 ? 13.292 26.951 -65.567 1.00 27.05 96 GLU C C 1
ATOM 4763 O O . GLU C 1 96 ? 13.565 25.779 -65.292 1.00 26.04 96 GLU C O 1
ATOM 4769 N N . VAL C 1 97 ? 13.182 27.406 -66.805 1.00 26.47 97 VAL C N 1
ATOM 4770 C CA . VAL C 1 97 ? 13.419 26.568 -67.968 1.00 25.80 97 VAL C CA 1
ATOM 4771 C C . VAL C 1 97 ? 14.932 26.516 -68.171 1.00 27.13 97 VAL C C 1
ATOM 4772 O O . VAL C 1 97 ? 15.589 27.558 -68.205 1.00 26.69 97 VAL C O 1
ATOM 4776 N N . THR C 1 98 ? 15.477 25.307 -68.281 1.00 28.06 98 THR C N 1
ATOM 4777 C CA . THR C 1 98 ? 16.913 25.124 -68.472 1.00 30.67 98 THR C CA 1
ATOM 4778 C C . THR C 1 98 ? 17.208 24.608 -69.879 1.00 32.88 98 THR C C 1
ATOM 4779 O O . THR C 1 98 ? 18.363 24.307 -70.223 1.00 33.65 98 THR C O 1
ATOM 4783 N N . GLY C 1 99 ? 16.161 24.486 -70.686 1.00 31.95 99 GLY C N 1
ATOM 4784 C CA . GLY C 1 99 ? 16.356 24.010 -72.038 1.00 30.90 99 GLY C CA 1
ATOM 4785 C C . GLY C 1 99 ? 15.071 23.629 -72.728 1.00 30.49 99 GLY C C 1
ATOM 4786 O O . GLY C 1 99 ? 14.037 23.447 -72.086 1.00 31.04 99 GLY C O 1
ATOM 4787 N N . GLU C 1 100 ? 15.148 23.507 -74.048 1.00 29.67 100 GLU C N 1
ATOM 4788 C CA . GLU C 1 100 ? 14.002 23.142 -74.856 1.00 31.02 100 GLU C CA 1
ATOM 4789 C C . GLU C 1 100 ? 14.451 22.600 -76.205 1.00 30.96 100 GLU C C 1
ATOM 4790 O O . GLU C 1 100 ? 15.244 23.232 -76.907 1.00 31.62 100 GLU C O 1
ATOM 4796 N N . ARG C 1 101 ? 13.954 21.414 -76.544 1.00 28.86 101 ARG C N 1
ATOM 4797 C CA . ARG C 1 101 ? 14.255 20.771 -77.813 1.00 27.19 101 ARG C CA 1
ATOM 4798 C C . ARG C 1 101 ? 12.931 20.399 -78.479 1.00 27.44 101 ARG C C 1
ATOM 4799 O O . ARG C 1 101 ? 11.874 20.469 -77.850 1.00 25.02 101 ARG C O 1
ATOM 4807 N N . SER C 1 102 ? 12.986 20.014 -79.750 1.00 25.85 102 SER C N 1
ATOM 4808 C CA . SER C 1 102 ? 11.779 19.661 -80.476 1.00 24.08 102 SER C CA 1
ATOM 4809 C C . SER C 1 102 ? 11.301 18.288 -80.072 1.00 24.46 102 SER C C 1
ATOM 4810 O O . SER C 1 102 ? 12.094 17.444 -79.670 1.00 23.99 102 SER C O 1
ATOM 4813 N N . ALA C 1 103 ? 9.993 18.078 -80.158 1.00 25.12 103 ALA C N 1
ATOM 4814 C CA . ALA C 1 103 ? 9.418 16.788 -79.825 1.00 25.80 103 ALA C CA 1
ATOM 4815 C C . ALA C 1 103 ? 9.926 15.830 -80.892 1.00 25.91 103 ALA C C 1
ATOM 4816 O O . ALA C 1 103 ? 10.240 16.245 -82.002 1.00 27.22 103 ALA C O 1
ATOM 4818 N N . SER C 1 104 ? 10.016 14.551 -80.558 1.00 26.71 104 SER C N 1
ATOM 4819 C CA . SER C 1 104 ? 10.501 13.569 -81.513 1.00 26.78 104 SER C CA 1
ATOM 4820 C C . SER C 1 104 ? 9.868 12.215 -81.248 1.00 27.49 104 SER C C 1
ATOM 4821 O O . SER C 1 104 ? 10.555 11.195 -81.191 1.00 28.87 104 SER C O 1
ATOM 4824 N N . GLY C 1 105 ? 8.552 12.208 -81.078 1.00 27.75 105 GLY C N 1
ATOM 4825 C CA . GLY C 1 105 ? 7.860 10.955 -80.841 1.00 27.36 105 GLY C CA 1
ATOM 4826 C C . GLY C 1 105 ? 6.931 10.962 -79.650 1.00 26.40 105 GLY C C 1
ATOM 4827 O O . GLY C 1 105 ? 6.101 10.072 -79.522 1.00 27.00 105 GLY C O 1
ATOM 4828 N N . GLU C 1 106 ? 7.067 11.957 -78.779 1.00 26.45 106 GLU C N 1
ATOM 4829 C CA . GLU C 1 106 ? 6.223 12.054 -77.591 1.00 26.17 106 GLU C CA 1
ATOM 4830 C C . GLU C 1 106 ? 4.755 12.325 -77.923 1.00 24.00 106 GLU C C 1
ATOM 4831 O O . GLU C 1 106 ? 3.862 12.021 -77.129 1.00 23.29 106 GLU C O 1
ATOM 4837 N N . ILE C 1 107 ? 4.512 12.902 -79.094 1.00 23.33 107 ILE C N 1
ATOM 4838 C CA . ILE C 1 107 ? 3.161 13.239 -79.517 1.00 22.53 107 ILE C CA 1
ATOM 4839 C C . ILE C 1 107 ? 2.541 12.154 -80.395 1.00 23.53 107 ILE C C 1
ATOM 4840 O O . ILE C 1 107 ? 3.083 11.781 -81.433 1.00 24.97 107 ILE C O 1
ATOM 4845 N N . GLU C 1 108 ? 1.401 11.638 -79.963 1.00 23.06 108 GLU C N 1
ATOM 4846 C CA . GLU C 1 108 ? 0.716 10.597 -80.708 1.00 25.60 108 GLU C CA 1
ATOM 4847 C C . GLU C 1 108 ? 0.068 11.142 -81.983 1.00 26.76 108 GLU C C 1
ATOM 4848 O O . GLU C 1 108 ? -1.132 11.435 -82.004 1.00 26.38 108 GLU C O 1
ATOM 4854 N N . GLN C 1 109 ? 0.868 11.269 -83.045 1.00 27.32 109 GLN C N 1
ATOM 4855 C CA . GLN C 1 109 ? 0.385 11.782 -84.332 1.00 27.44 109 GLN C CA 1
ATOM 4856 C C . GLN C 1 109 ? -0.904 11.063 -84.683 1.00 27.54 109 GLN C C 1
ATOM 4857 O O . GLN C 1 109 ? -1.808 11.605 -85.314 1.00 27.55 109 GLN C O 1
ATOM 4863 N N . ASP C 1 110 ? -0.955 9.822 -84.246 1.00 28.72 110 ASP C N 1
ATOM 4864 C CA . ASP C 1 110 ? -2.076 8.919 -84.427 1.00 29.29 110 ASP C CA 1
ATOM 4865 C C . ASP C 1 110 ? -3.443 9.592 -84.187 1.00 28.67 110 ASP C C 1
ATOM 4866 O O . ASP C 1 110 ? -4.452 9.229 -84.799 1.00 27.40 110 ASP C O 1
ATOM 4871 N N . ILE C 1 111 ? -3.468 10.580 -83.299 1.00 26.73 111 ILE C N 1
ATOM 4872 C CA . ILE C 1 111 ? -4.709 11.259 -82.937 1.00 23.65 111 ILE C CA 1
ATOM 4873 C C . ILE C 1 111 ? -4.530 12.767 -82.854 1.00 22.03 111 ILE C C 1
ATOM 4874 O O . ILE C 1 111 ? -5.383 13.470 -82.308 1.00 20.76 111 ILE C O 1
ATOM 4879 N N . GLU C 1 112 ? -3.423 13.256 -83.392 1.00 19.95 112 GLU C N 1
ATOM 4880 C CA . GLU C 1 112 ? -3.111 14.679 -83.337 1.00 20.74 112 GLU C CA 1
ATOM 4881 C C . GLU C 1 112 ? -4.141 15.634 -83.958 1.00 19.87 112 GLU C C 1
ATOM 4882 O O . GLU C 1 112 ? -4.199 16.799 -83.565 1.00 20.43 112 GLU C O 1
ATOM 4888 N N . GLN C 1 113 ? -4.948 15.165 -84.913 1.00 21.36 113 GLN C N 1
ATOM 4889 C CA . GLN C 1 113 ? -5.955 16.046 -85.525 1.00 19.89 113 GLN C CA 1
ATOM 4890 C C . GLN C 1 113 ? -7.033 16.384 -84.499 1.00 18.22 113 GLN C C 1
ATOM 4891 O O . GLN C 1 113 ? -7.584 17.484 -84.502 1.00 17.88 113 GLN C O 1
ATOM 4897 N N . TYR C 1 114 ? -7.326 15.444 -83.609 1.00 17.43 114 TYR C N 1
ATOM 4898 C CA . TYR C 1 114 ? -8.308 15.713 -82.571 1.00 16.98 114 TYR C CA 1
ATOM 4899 C C . TYR C 1 114 ? -7.686 16.663 -81.553 1.00 16.08 114 TYR C C 1
ATOM 4900 O O . TYR C 1 114 ? -8.295 17.669 -81.176 1.00 17.58 114 TYR C O 1
ATOM 4909 N N . ARG C 1 115 ? -6.463 16.363 -81.130 1.00 13.22 115 ARG C N 1
ATOM 4910 C CA . ARG C 1 115 ? -5.793 17.210 -80.160 1.00 13.76 115 ARG C CA 1
ATOM 4911 C C . ARG C 1 115 ? -5.656 18.624 -80.703 1.00 13.61 115 ARG C C 1
ATOM 4912 O O . ARG C 1 115 ? -5.964 19.586 -80.009 1.00 15.43 115 ARG C O 1
ATOM 4920 N N . ALA C 1 116 ? -5.188 18.745 -81.941 1.00 13.68 116 ALA C N 1
ATOM 4921 C CA . ALA C 1 116 ? -5.024 20.048 -82.583 1.00 13.75 116 ALA C CA 1
ATOM 4922 C C . ALA C 1 116 ? -6.356 20.794 -82.688 1.00 14.13 116 ALA C C 1
ATOM 4923 O O . ALA C 1 116 ? -6.419 22.005 -82.481 1.00 13.06 116 ALA C O 1
ATOM 4925 N N . ALA C 1 117 ? -7.421 20.068 -83.013 1.00 14.18 117 ALA C N 1
ATOM 4926 C CA . ALA C 1 117 ? -8.738 20.688 -83.122 1.00 15.03 117 ALA C CA 1
ATOM 4927 C C . ALA C 1 117 ? -9.160 21.248 -81.759 1.00 14.65 117 ALA C C 1
ATOM 4928 O O . ALA C 1 117 ? -9.753 22.320 -81.688 1.00 14.23 117 ALA C O 1
ATOM 4930 N N . PHE C 1 118 ? -8.850 20.519 -80.686 1.00 14.16 118 PHE C N 1
ATOM 4931 C CA . PHE C 1 118 ? -9.178 20.963 -79.330 1.00 14.68 118 PHE C CA 1
ATOM 4932 C C . PHE C 1 118 ? -8.320 22.153 -78.904 1.00 16.21 118 PHE C C 1
ATOM 4933 O O . PHE C 1 118 ? -8.818 23.085 -78.264 1.00 15.45 118 PHE C O 1
ATOM 4941 N N . ASP C 1 119 ? -7.035 22.123 -79.263 1.00 15.71 119 ASP C N 1
ATOM 4942 C CA . ASP C 1 119 ? -6.125 23.206 -78.906 1.00 16.53 119 ASP C CA 1
ATOM 4943 C C . ASP C 1 119 ? -6.609 24.542 -79.472 1.00 16.10 119 ASP C C 1
ATOM 4944 O O . ASP C 1 119 ? -6.540 25.564 -78.792 1.00 16.77 119 ASP C O 1
ATOM 4949 N N . GLU C 1 120 ? -7.088 24.550 -80.712 1.00 14.87 120 GLU C N 1
ATOM 4950 C CA . GLU C 1 120 ? -7.584 25.799 -81.278 1.00 15.28 120 GLU C CA 1
ATOM 4951 C C . GLU C 1 120 ? -8.657 26.391 -80.367 1.00 15.13 120 GLU C C 1
ATOM 4952 O O . GLU C 1 120 ? -8.618 27.572 -80.039 1.00 15.99 120 GLU C O 1
ATOM 4958 N N . GLU C 1 121 ? -9.607 25.558 -79.958 1.00 15.48 121 GLU C N 1
ATOM 4959 C CA . GLU C 1 121 ? -10.710 25.989 -79.105 1.00 15.00 121 GLU C CA 1
ATOM 4960 C C . GLU C 1 121 ? -10.283 26.390 -77.687 1.00 14.76 121 GLU C C 1
ATOM 4961 O O . GLU C 1 121 ? -10.807 27.360 -77.121 1.00 12.68 121 GLU C O 1
ATOM 4967 N N . ALA C 1 122 ? -9.331 25.648 -77.123 1.00 13.24 122 ALA C N 1
ATOM 4968 C CA . ALA C 1 122 ? -8.814 25.941 -75.790 1.00 11.56 122 ALA C CA 1
ATOM 4969 C C . ALA C 1 122 ? -8.091 27.290 -75.767 1.00 12.22 122 ALA C C 1
ATOM 4970 O O . ALA C 1 122 ? -8.133 28.009 -74.766 1.00 10.22 122 ALA C O 1
ATOM 4972 N N . THR C 1 123 ? -7.428 27.630 -76.871 1.00 10.54 123 THR C N 1
ATOM 4973 C CA . THR C 1 123 ? -6.690 28.891 -76.954 1.00 12.58 123 THR C CA 1
ATOM 4974 C C . THR C 1 123 ? -7.637 30.085 -77.061 1.00 12.98 123 THR C C 1
ATOM 4975 O O . THR C 1 123 ? -7.470 31.081 -76.361 1.00 13.23 123 THR C O 1
ATOM 4979 N N . LYS C 1 124 ? -8.626 29.990 -77.945 1.00 12.09 124 LYS C N 1
ATOM 4980 C CA . LYS C 1 124 ? -9.592 31.074 -78.086 1.00 14.16 124 LYS C CA 1
ATOM 4981 C C . LYS C 1 124 ? -10.379 31.219 -76.772 1.00 13.15 124 LYS C C 1
ATOM 4982 O O . LYS C 1 124 ? -10.609 32.329 -76.297 1.00 14.49 124 LYS C O 1
ATOM 4988 N N . TYR C 1 125 ? -10.773 30.094 -76.185 1.00 12.92 125 TYR C N 1
ATOM 4989 C CA . TYR C 1 125 ? -11.521 30.100 -74.930 1.00 12.19 125 TYR C CA 1
ATOM 4990 C C . TYR C 1 125 ? -10.711 30.780 -73.830 1.00 12.60 125 TYR C C 1
ATOM 4991 O O . TYR C 1 125 ? -11.211 31.642 -73.113 1.00 11.86 125 TYR C O 1
ATOM 5000 N N . CYS C 1 126 ? -9.455 30.373 -73.705 1.00 13.48 126 CYS C N 1
ATOM 5001 C CA . CYS C 1 126 ? -8.562 30.931 -72.706 1.00 15.65 126 CYS C CA 1
ATOM 5002 C C . CYS C 1 126 ? -8.311 32.431 -72.902 1.00 15.82 126 CYS C C 1
ATOM 5003 O O . CYS C 1 126 ? -8.384 33.192 -71.947 1.00 14.99 126 CYS C O 1
ATOM 5006 N N . ASN C 1 127 ? -8.021 32.867 -74.126 1.00 16.84 127 ASN C N 1
ATOM 5007 C CA . ASN C 1 127 ? -7.763 34.291 -74.351 1.00 19.47 127 ASN C CA 1
ATOM 5008 C C . ASN C 1 127 ? -8.998 35.123 -74.023 1.00 20.30 127 ASN C C 1
ATOM 5009 O O . ASN C 1 127 ? -8.895 36.276 -73.609 1.00 19.66 127 ASN C O 1
ATOM 5014 N N . GLU C 1 128 ? -10.166 34.519 -74.209 1.00 21.32 128 GLU C N 1
ATOM 5015 C CA . GLU C 1 128 ? -11.433 35.188 -73.988 1.00 21.70 128 GLU C CA 1
ATOM 5016 C C . GLU C 1 128 ? -11.904 35.342 -72.546 1.00 21.04 128 GLU C C 1
ATOM 5017 O O . GLU C 1 128 ? -12.416 36.398 -72.183 1.00 21.12 128 GLU C O 1
ATOM 5023 N N . TYR C 1 129 ? -11.736 34.314 -71.718 1.00 19.12 129 TYR C N 1
ATOM 5024 C CA . TYR C 1 129 ? -12.212 34.405 -70.340 1.00 18.29 129 TYR C CA 1
ATOM 5025 C C . TYR C 1 129 ? -11.152 34.497 -69.248 1.00 18.22 129 TYR C C 1
ATOM 5026 O O . TYR C 1 129 ? -11.462 34.832 -68.098 1.00 17.17 129 TYR C O 1
ATOM 5035 N N . TYR C 1 130 ? -9.904 34.209 -69.602 1.00 16.85 130 TYR C N 1
ATOM 5036 C CA . TYR C 1 130 ? -8.813 34.280 -68.640 1.00 17.00 130 TYR C CA 1
ATOM 5037 C C . TYR C 1 130 ? -7.722 35.169 -69.226 1.00 19.16 130 TYR C C 1
ATOM 5038 O O . TYR C 1 130 ? -6.763 34.692 -69.829 1.00 20.87 130 TYR C O 1
ATOM 5047 N N . PRO C 1 131 ? -7.859 36.488 -69.047 1.00 21.78 131 PRO C N 1
ATOM 5048 C CA . PRO C 1 131 ? -6.900 37.471 -69.562 1.00 23.79 131 PRO C CA 1
ATOM 5049 C C . PRO C 1 131 ? -5.417 37.136 -69.447 1.00 25.05 131 PRO C C 1
ATOM 5050 O O . PRO C 1 131 ? -4.675 37.321 -70.407 1.00 28.24 131 PRO C O 1
ATOM 5054 N N . ASN C 1 132 ? -4.969 36.646 -68.300 1.00 25.37 132 ASN C N 1
ATOM 5055 C CA . ASN C 1 132 ? -3.549 36.311 -68.157 1.00 25.30 132 ASN C CA 1
ATOM 5056 C C . ASN C 1 132 ? -3.303 34.816 -68.091 1.00 22.91 132 ASN C C 1
ATOM 5057 O O . ASN C 1 132 ? -2.232 34.376 -67.670 1.00 22.14 132 ASN C O 1
ATOM 5062 N N . GLY C 1 133 ? -4.294 34.037 -68.508 1.00 19.22 133 GLY C N 1
ATOM 5063 C CA . GLY C 1 133 ? -4.167 32.598 -68.443 1.00 17.88 133 GLY C CA 1
ATOM 5064 C C . GLY C 1 133 ? -3.322 31.949 -69.515 1.00 17.79 133 GLY C C 1
ATOM 5065 O O . GLY C 1 133 ? -3.106 32.514 -70.587 1.00 18.41 133 GLY C O 1
ATOM 5066 N N . VAL C 1 134 ? -2.838 30.750 -69.207 1.00 16.70 134 VAL C N 1
ATOM 5067 C CA . VAL C 1 134 ? -2.034 29.966 -70.130 1.00 15.00 134 VAL C CA 1
ATOM 5068 C C . VAL C 1 134 ? -2.700 28.599 -70.173 1.00 15.96 134 VAL C C 1
ATOM 5069 O O . VAL C 1 134 ? -3.089 28.068 -69.131 1.00 16.01 134 VAL C O 1
ATOM 5073 N N . SER C 1 135 ? -2.846 28.036 -71.370 1.00 15.04 135 SER C N 1
ATOM 5074 C CA . SER C 1 135 ? -3.476 26.726 -71.517 1.00 16.82 135 SER C CA 1
ATOM 5075 C C . SER C 1 135 ? -2.543 25.696 -72.134 1.00 15.93 135 SER C C 1
ATOM 5076 O O . SER C 1 135 ? -1.528 26.041 -72.732 1.00 17.32 135 SER C O 1
ATOM 5079 N N . ALA C 1 136 ? -2.903 24.428 -71.984 1.00 14.40 136 ALA C N 1
ATOM 5080 C CA . ALA C 1 136 ? -2.134 23.332 -72.539 1.00 13.28 136 ALA C CA 1
ATOM 5081 C C . ALA C 1 136 ? -3.092 22.194 -72.862 1.00 13.07 136 ALA C C 1
ATOM 5082 O O . ALA C 1 136 ? -3.904 21.819 -72.027 1.00 12.62 136 ALA C O 1
ATOM 5084 N N . VAL C 1 137 ? -2.993 21.649 -74.072 1.00 14.07 137 VAL C N 1
ATOM 5085 C CA . VAL C 1 137 ? -3.867 20.555 -74.497 1.00 14.33 137 VAL C CA 1
ATOM 5086 C C . VAL C 1 137 ? -3.041 19.322 -74.868 1.00 16.33 137 VAL C C 1
ATOM 5087 O O . VAL C 1 137 ? -2.202 19.374 -75.765 1.00 17.02 137 VAL C O 1
ATOM 5091 N N . TYR C 1 138 ? -3.287 18.222 -74.159 1.00 17.30 138 TYR C N 1
ATOM 5092 C CA . TYR C 1 138 ? -2.582 16.959 -74.377 1.00 18.13 138 TYR C CA 1
ATOM 5093 C C . TYR C 1 138 ? -3.522 15.899 -74.944 1.00 19.48 138 TYR C C 1
ATOM 5094 O O . TYR C 1 138 ? -4.744 16.021 -74.838 1.00 20.16 138 TYR C O 1
ATOM 5103 N N . GLY C 1 139 ? -2.946 14.846 -75.520 1.00 20.03 139 GLY C N 1
ATOM 5104 C CA . GLY C 1 139 ? -3.751 13.773 -76.077 1.00 19.99 139 GLY C CA 1
ATOM 5105 C C . GLY C 1 139 ? -3.112 12.397 -75.953 1.00 21.61 139 GLY C C 1
ATOM 5106 O O . GLY C 1 139 ? -1.891 12.263 -75.980 1.00 20.89 139 GLY C O 1
ATOM 5107 N N . THR C 1 140 ? -3.943 11.372 -75.794 1.00 22.56 140 THR C N 1
ATOM 5108 C CA . THR C 1 140 ? -3.473 9.993 -75.701 1.00 23.97 140 THR C CA 1
ATOM 5109 C C . THR C 1 140 ? -4.617 9.042 -76.008 1.00 23.52 140 THR C C 1
ATOM 5110 O O . THR C 1 140 ? -5.779 9.375 -75.789 1.00 22.72 140 THR C O 1
ATOM 5114 N N . LYS C 1 141 ? -4.278 7.869 -76.532 1.00 23.87 141 LYS C N 1
ATOM 5115 C CA . LYS C 1 141 ? -5.275 6.846 -76.830 1.00 26.15 141 LYS C CA 1
ATOM 5116 C C . LYS C 1 141 ? -5.563 6.089 -75.538 1.00 24.27 141 LYS C C 1
ATOM 5117 O O . LYS C 1 141 ? -4.663 5.845 -74.743 1.00 23.63 141 LYS C O 1
ATOM 5123 N N . VAL C 1 142 ? -6.824 5.742 -75.327 1.00 23.99 142 VAL C N 1
ATOM 5124 C CA . VAL C 1 142 ? -7.219 4.992 -74.146 1.00 24.98 142 VAL C CA 1
ATOM 5125 C C . VAL C 1 142 ? -8.146 3.874 -74.621 1.00 27.63 142 VAL C C 1
ATOM 5126 O O . VAL C 1 142 ? -8.540 3.852 -75.790 1.00 26.85 142 VAL C O 1
ATOM 5130 N N . SER C 1 143 ? -8.504 2.952 -73.733 1.00 29.45 143 SER C N 1
ATOM 5131 C CA . SER C 1 143 ? -9.352 1.838 -74.148 1.00 32.43 143 SER C CA 1
ATOM 5132 C C . SER C 1 143 ? -10.724 2.253 -74.671 1.00 33.15 143 SER C C 1
ATOM 5133 O O . SER C 1 143 ? -11.355 1.507 -75.420 1.00 33.43 143 SER C O 1
ATOM 5136 N N . GLU C 1 144 ? -11.189 3.441 -74.294 1.00 33.83 144 GLU C N 1
ATOM 5137 C CA . GLU C 1 144 ? -12.502 3.893 -74.747 1.00 32.86 144 GLU C CA 1
ATOM 5138 C C . GLU C 1 144 ? -12.425 4.748 -76.015 1.00 30.04 144 GLU C C 1
ATOM 5139 O O . GLU C 1 144 ? -13.449 5.078 -76.616 1.00 28.57 144 GLU C O 1
ATOM 5145 N N . GLY C 1 145 ? -11.213 5.091 -76.432 1.00 27.43 145 GLY C N 1
ATOM 5146 C CA . GLY C 1 145 ? -11.065 5.897 -77.631 1.00 26.18 145 GLY C CA 1
ATOM 5147 C C . GLY C 1 145 ? -9.967 6.935 -77.517 1.00 26.21 145 GLY C C 1
ATOM 5148 O O . GLY C 1 145 ? -8.776 6.595 -77.494 1.00 26.27 145 GLY C O 1
ATOM 5149 N N . ILE C 1 146 ? -10.363 8.204 -77.442 1.00 24.81 146 ILE C N 1
ATOM 5150 C CA . ILE C 1 146 ? -9.403 9.298 -77.337 1.00 22.79 146 ILE C CA 1
ATOM 5151 C C . ILE C 1 146 ? -9.605 10.073 -76.039 1.00 22.30 146 ILE C C 1
ATOM 5152 O O . ILE C 1 146 ? -10.740 10.382 -75.663 1.00 22.78 146 ILE C O 1
ATOM 5157 N N . LYS C 1 147 ? -8.512 10.379 -75.349 1.00 20.99 147 LYS C N 1
ATOM 5158 C CA . LYS C 1 147 ? -8.609 11.179 -74.139 1.00 21.14 147 LYS C CA 1
ATOM 5159 C C . LYS C 1 147 ? -7.839 12.480 -74.335 1.00 21.22 147 LYS C C 1
ATOM 5160 O O . LYS C 1 147 ? -6.610 12.477 -74.453 1.00 21.93 147 LYS C O 1
ATOM 5166 N N . ILE C 1 148 ? -8.567 13.589 -74.372 1.00 19.20 148 ILE C N 1
ATOM 5167 C CA . ILE C 1 148 ? -7.957 14.903 -74.533 1.00 17.70 148 ILE C CA 1
ATOM 5168 C C . ILE C 1 148 ? -8.036 15.580 -73.167 1.00 18.13 148 ILE C C 1
ATOM 5169 O O . ILE C 1 148 ? -9.109 15.640 -72.563 1.00 19.62 148 ILE C O 1
ATOM 5174 N N . THR C 1 149 ? -6.902 16.064 -72.668 1.00 17.24 149 THR C N 1
ATOM 5175 C CA . THR C 1 149 ? -6.863 16.733 -71.373 1.00 17.14 149 THR C CA 1
ATOM 5176 C C . THR C 1 149 ? -6.561 18.214 -71.531 1.00 17.24 149 THR C C 1
ATOM 5177 O O . THR C 1 149 ? -5.475 18.592 -71.976 1.00 18.17 149 THR C O 1
ATOM 5181 N N . VAL C 1 150 ? -7.515 19.054 -71.154 1.00 16.61 150 VAL C N 1
ATOM 5182 C CA . VAL C 1 150 ? -7.336 20.492 -71.265 1.00 14.53 150 VAL C CA 1
ATOM 5183 C C . VAL C 1 150 ? -6.991 21.110 -69.915 1.00 15.48 150 VAL C C 1
ATOM 5184 O O . VAL C 1 150 ? -7.715 20.931 -68.938 1.00 14.52 150 VAL C O 1
ATOM 5188 N N . CYS C 1 151 ? -5.881 21.834 -69.868 1.00 14.76 151 CYS C N 1
ATOM 5189 C CA . CYS C 1 151 ? -5.456 22.491 -68.643 1.00 15.29 151 CYS C CA 1
ATOM 5190 C C . CYS C 1 151 ? -5.433 23.996 -68.859 1.00 15.30 151 CYS C C 1
ATOM 5191 O O . CYS C 1 151 ? -4.947 24.474 -69.879 1.00 14.48 151 CYS C O 1
ATOM 5194 N N . ILE C 1 152 ? -5.978 24.737 -67.904 1.00 15.01 152 ILE C N 1
ATOM 5195 C CA . ILE C 1 152 ? -5.975 26.186 -67.973 1.00 14.02 152 ILE C CA 1
ATOM 5196 C C . ILE C 1 152 ? -5.548 26.656 -66.600 1.00 14.86 152 ILE C C 1
ATOM 5197 O O . ILE C 1 152 ? -6.092 26.220 -65.587 1.00 13.59 152 ILE C O 1
ATOM 5202 N N . SER C 1 153 ? -4.564 27.540 -66.558 1.00 14.47 153 SER C N 1
ATOM 5203 C CA . SER C 1 153 ? -4.098 28.038 -65.283 1.00 15.16 153 SER C CA 1
ATOM 5204 C C . SER C 1 153 ? -3.808 29.524 -65.366 1.00 14.29 153 SER C C 1
ATOM 5205 O O . SER C 1 153 ? -3.313 30.021 -66.370 1.00 15.32 153 SER C O 1
ATOM 5208 N N . THR C 1 154 ? -4.127 30.242 -64.305 1.00 15.94 154 THR C N 1
ATOM 5209 C CA . THR C 1 154 ? -3.889 31.668 -64.301 1.00 16.29 154 THR C CA 1
ATOM 5210 C C . THR C 1 154 ? -3.819 32.176 -62.873 1.00 17.25 154 THR C C 1
ATOM 5211 O O . THR C 1 154 ? -4.599 31.778 -62.012 1.00 16.07 154 THR C O 1
ATOM 5215 N N . CYS C 1 155 ? -2.867 33.063 -62.628 1.00 19.28 155 CYS C N 1
ATOM 5216 C CA . CYS C 1 155 ? -2.665 33.596 -61.293 1.00 20.39 155 CYS C CA 1
ATOM 5217 C C . CYS C 1 155 ? -2.411 35.088 -61.319 1.00 20.04 155 CYS C C 1
ATOM 5218 O O . CYS C 1 155 ? -2.269 35.698 -62.384 1.00 20.96 155 CYS C O 1
ATOM 5221 N N . ILE C 1 156 ? -2.356 35.670 -60.133 1.00 18.67 156 ILE C N 1
ATOM 5222 C CA . ILE C 1 156 ? -2.110 37.088 -59.993 1.00 20.31 156 ILE C CA 1
ATOM 5223 C C . ILE C 1 156 ? -1.477 37.293 -58.629 1.00 20.53 156 ILE C C 1
ATOM 5224 O O . ILE C 1 156 ? -1.789 36.585 -57.677 1.00 19.38 156 ILE C O 1
ATOM 5229 N N . TYR C 1 157 ? -0.565 38.251 -58.552 1.00 21.25 157 TYR C N 1
ATOM 5230 C CA . TYR C 1 157 ? 0.138 38.534 -57.315 1.00 21.86 157 TYR C CA 1
ATOM 5231 C C . TYR C 1 157 ? 0.382 40.027 -57.254 1.00 23.27 157 TYR C C 1
ATOM 5232 O O . TYR C 1 157 ? 1.023 40.589 -58.135 1.00 24.57 157 TYR C O 1
ATOM 5241 N N . LYS C 1 158 ? -0.148 40.665 -56.218 1.00 24.02 158 LYS C N 1
ATOM 5242 C CA . LYS C 1 158 ? 0.005 42.096 -56.020 1.00 24.17 158 LYS C CA 1
ATOM 5243 C C . LYS C 1 158 ? 0.331 42.351 -54.550 1.00 24.75 158 LYS C C 1
ATOM 5244 O O . LYS C 1 158 ? -0.513 42.821 -53.785 1.00 26.23 158 LYS C O 1
ATOM 5250 N N . PRO C 1 159 ? 1.570 42.045 -54.137 1.00 25.21 159 PRO C N 1
ATOM 5251 C CA . PRO C 1 159 ? 2.002 42.236 -52.747 1.00 26.11 159 PRO C CA 1
ATOM 5252 C C . PRO C 1 159 ? 1.706 43.605 -52.134 1.00 27.29 159 PRO C C 1
ATOM 5253 O O . PRO C 1 159 ? 1.267 43.694 -50.985 1.00 29.31 159 PRO C O 1
ATOM 5257 N N . ASN C 1 160 ? 1.939 44.668 -52.891 1.00 27.72 160 ASN C N 1
ATOM 5258 C CA . ASN C 1 160 ? 1.684 46.016 -52.390 1.00 27.50 160 ASN C CA 1
ATOM 5259 C C . ASN C 1 160 ? 0.200 46.207 -52.117 1.00 27.09 160 ASN C C 1
ATOM 5260 O O . ASN C 1 160 ? -0.195 47.121 -51.402 1.00 26.85 160 ASN C O 1
ATOM 5265 N N . ALA C 1 161 ? -0.620 45.347 -52.710 1.00 26.76 161 ALA C N 1
ATOM 5266 C CA . ALA C 1 161 ? -2.059 45.409 -52.512 1.00 24.84 161 ALA C CA 1
ATOM 5267 C C . ALA C 1 161 ? -2.435 44.244 -51.594 1.00 24.06 161 ALA C C 1
ATOM 5268 O O . ALA C 1 161 ? -3.610 43.977 -51.347 1.00 24.12 161 ALA C O 1
ATOM 5270 N N . PHE C 1 162 ? -1.411 43.546 -51.107 1.00 23.14 162 PHE C N 1
ATOM 5271 C CA . PHE C 1 162 ? -1.592 42.432 -50.178 1.00 22.29 162 PHE C CA 1
ATOM 5272 C C . PHE C 1 162 ? -2.521 41.299 -50.624 1.00 21.44 162 PHE C C 1
ATOM 5273 O O . PHE C 1 162 ? -3.380 40.863 -49.854 1.00 20.76 162 PHE C O 1
ATOM 5281 N N . TYR C 1 163 ? -2.366 40.812 -51.850 1.00 18.81 163 TYR C N 1
ATOM 5282 C CA . TYR C 1 163 ? -3.217 39.720 -52.292 1.00 17.09 163 TYR C CA 1
ATOM 5283 C C . TYR C 1 163 ? -2.697 38.972 -53.501 1.00 15.44 163 TYR C C 1
ATOM 5284 O O . TYR C 1 163 ? -1.919 39.489 -54.293 1.00 15.04 163 TYR C O 1
ATOM 5293 N N . SER C 1 164 ? -3.150 37.733 -53.621 1.00 14.83 164 SER C N 1
ATOM 5294 C CA . SER C 1 164 ? -2.782 36.871 -54.715 1.00 13.46 164 SER C CA 1
ATOM 5295 C C . SER C 1 164 ? -3.960 35.944 -54.957 1.00 14.07 164 SER C C 1
ATOM 5296 O O . SER C 1 164 ? -4.916 35.904 -54.174 1.00 11.02 164 SER C O 1
ATOM 5299 N N . GLY C 1 165 ? -3.885 35.195 -56.044 1.00 13.96 165 GLY C N 1
ATOM 5300 C CA . GLY C 1 165 ? -4.951 34.279 -56.358 1.00 14.50 165 GLY C CA 1
ATOM 5301 C C . GLY C 1 165 ? -4.628 33.496 -57.602 1.00 14.38 165 GLY C C 1
ATOM 5302 O O . GLY C 1 165 ? -3.774 33.893 -58.396 1.00 12.66 165 GLY C O 1
ATOM 5303 N N . ARG C 1 166 ? -5.315 32.373 -57.759 1.00 12.88 166 ARG C N 1
ATOM 5304 C CA . ARG C 1 166 ? -5.120 31.525 -58.909 1.00 12.84 166 ARG C CA 1
ATOM 5305 C C . ARG C 1 166 ? -6.418 30.796 -59.220 1.00 13.49 166 ARG C C 1
ATOM 5306 O O . ARG C 1 166 ? -7.193 30.476 -58.322 1.00 13.09 166 ARG C O 1
ATOM 5314 N N . TRP C 1 167 ? -6.644 30.556 -60.507 1.00 13.75 167 TRP C N 1
ATOM 5315 C CA . TRP C 1 167 ? -7.798 29.814 -60.983 1.00 12.68 167 TRP C CA 1
ATOM 5316 C C . TRP C 1 167 ? -7.199 28.684 -61.816 1.00 14.65 167 TRP C C 1
ATOM 5317 O O . TRP C 1 167 ? -6.364 28.930 -62.702 1.00 13.33 167 TRP C O 1
ATOM 5328 N N . ARG C 1 168 ? -7.605 27.453 -61.510 1.00 15.31 168 ARG C N 1
ATOM 5329 C CA . ARG C 1 168 ? -7.136 26.268 -62.226 1.00 15.67 168 ARG C CA 1
ATOM 5330 C C . ARG C 1 168 ? -8.320 25.461 -62.745 1.00 17.52 168 ARG C C 1
ATOM 5331 O O . ARG C 1 168 ? -9.284 25.212 -62.017 1.00 18.76 168 ARG C O 1
ATOM 5339 N N . SER C 1 169 ? -8.245 25.070 -64.014 1.00 17.26 169 SER C N 1
ATOM 5340 C CA . SER C 1 169 ? -9.283 24.264 -64.651 1.00 16.98 169 SER C CA 1
ATOM 5341 C C . SER C 1 169 ? -8.630 23.089 -65.345 1.00 17.47 169 SER C C 1
ATOM 5342 O O . SER C 1 169 ? -7.647 23.253 -66.080 1.00 16.81 169 SER C O 1
ATOM 5345 N N . VAL C 1 170 ? -9.163 21.900 -65.104 1.00 16.36 170 VAL C N 1
ATOM 5346 C CA . VAL C 1 170 ? -8.661 20.723 -65.779 1.00 15.40 170 VAL C CA 1
ATOM 5347 C C . VAL C 1 170 ? -9.855 19.928 -66.271 1.00 15.68 170 VAL C C 1
ATOM 5348 O O . VAL C 1 170 ? -10.609 19.353 -65.490 1.00 16.43 170 VAL C O 1
ATOM 5352 N N . TRP C 1 171 ? -10.039 19.936 -67.581 1.00 16.05 171 TRP C N 1
ATOM 5353 C CA . TRP C 1 171 ? -11.118 19.205 -68.201 1.00 15.82 171 TRP C CA 1
ATOM 5354 C C . TRP C 1 171 ? -10.519 18.027 -68.967 1.00 18.67 171 TRP C C 1
ATOM 5355 O O . TRP C 1 171 ? -9.592 18.195 -69.769 1.00 18.37 171 TRP C O 1
ATOM 5366 N N . THR C 1 172 ? -11.043 16.836 -68.704 1.00 19.72 172 THR C N 1
ATOM 5367 C CA . THR C 1 172 ? -10.575 15.633 -69.372 1.00 20.28 172 THR C CA 1
ATOM 5368 C C . THR C 1 172 ? -11.731 15.159 -70.239 1.00 20.92 172 THR C C 1
ATOM 5369 O O . THR C 1 172 ? -12.820 14.859 -69.738 1.00 21.87 172 THR C O 1
ATOM 5373 N N . CYS C 1 173 ? -11.499 15.127 -71.547 1.00 19.96 173 CYS C N 1
ATOM 5374 C CA . CYS C 1 173 ? -12.532 14.745 -72.502 1.00 20.00 173 CYS C CA 1
ATOM 5375 C C . CYS C 1 173 ? -12.266 13.402 -73.167 1.00 19.91 173 CYS C C 1
ATOM 5376 O O . CYS C 1 173 ? -11.273 13.240 -73.875 1.00 18.97 173 CYS C O 1
ATOM 5379 N N . THR C 1 174 ? -13.164 12.445 -72.955 1.00 19.62 174 THR C N 1
ATOM 5380 C CA . THR C 1 174 ? -13.001 11.129 -73.549 1.00 20.74 174 THR C CA 1
ATOM 5381 C C . THR C 1 174 ? -14.148 10.860 -74.516 1.00 19.91 174 THR C C 1
ATOM 5382 O O . THR C 1 174 ? -15.285 11.270 -74.273 1.00 19.51 174 THR C O 1
ATOM 5386 N N . PHE C 1 175 ? -13.839 10.185 -75.622 1.00 20.57 175 PHE C N 1
ATOM 5387 C CA . PHE C 1 175 ? -14.841 9.885 -76.642 1.00 20.87 175 PHE C CA 1
ATOM 5388 C C . PHE C 1 175 ? -14.338 8.929 -77.717 1.00 21.75 175 PHE C C 1
ATOM 5389 O O . PHE C 1 175 ? -13.136 8.716 -77.886 1.00 21.77 175 PHE C O 1
ATOM 5397 N N . LYS C 1 176 ? -15.286 8.376 -78.456 1.00 23.61 176 LYS C N 1
ATOM 5398 C CA . LYS C 1 176 ? -14.989 7.461 -79.545 1.00 26.62 176 LYS C CA 1
ATOM 5399 C C . LYS C 1 176 ? -15.016 8.309 -80.812 1.00 26.18 176 LYS C C 1
ATOM 5400 O O . LYS C 1 176 ? -16.019 8.953 -81.111 1.00 26.98 176 LYS C O 1
ATOM 5406 N N . PRO C 1 177 ? -13.907 8.326 -81.567 1.00 27.12 177 PRO C N 1
ATOM 5407 C CA . PRO C 1 177 ? -13.788 9.099 -82.809 1.00 27.63 177 PRO C CA 1
ATOM 5408 C C . PRO C 1 177 ? -14.916 8.877 -83.806 1.00 26.95 177 PRO C C 1
ATOM 5409 O O . PRO C 1 177 ? -15.181 7.750 -84.196 1.00 29.35 177 PRO C O 1
ATOM 5413 N N . GLY C 1 178 ? -15.586 9.953 -84.205 1.00 27.07 178 GLY C N 1
ATOM 5414 C CA . GLY C 1 178 ? -16.641 9.829 -85.195 1.00 26.40 178 GLY C CA 1
ATOM 5415 C C . GLY C 1 178 ? -18.080 9.706 -84.738 1.00 27.27 178 GLY C C 1
ATOM 5416 O O . GLY C 1 178 ? -18.964 10.282 -85.362 1.00 30.35 178 GLY C O 1
ATOM 5417 N N . SER C 1 179 ? -18.334 8.961 -83.669 1.00 26.50 179 SER C N 1
ATOM 5418 C CA . SER C 1 179 ? -19.701 8.798 -83.198 1.00 25.62 179 SER C CA 1
ATOM 5419 C C . SER C 1 179 ? -19.798 8.795 -81.675 1.00 25.26 179 SER C C 1
ATOM 5420 O O . SER C 1 179 ? -18.783 8.822 -80.975 1.00 25.06 179 SER C O 1
ATOM 5423 N N . GLY C 1 180 ? -21.032 8.751 -81.176 1.00 24.34 180 GLY C N 1
ATOM 5424 C CA . GLY C 1 180 ? -21.255 8.737 -79.745 1.00 24.80 180 GLY C CA 1
ATOM 5425 C C . GLY C 1 180 ? -21.129 10.125 -79.164 1.00 25.53 180 GLY C C 1
ATOM 5426 O O . GLY C 1 180 ? -21.262 11.113 -79.884 1.00 27.24 180 GLY C O 1
ATOM 5427 N N . ASN C 1 181 ? -20.862 10.203 -77.865 1.00 25.24 181 ASN C N 1
ATOM 5428 C CA . ASN C 1 181 ? -20.723 11.486 -77.187 1.00 25.07 181 ASN C CA 1
ATOM 5429 C C . ASN C 1 181 ? -19.347 11.682 -76.595 1.00 24.24 181 ASN C C 1
ATOM 5430 O O . ASN C 1 181 ? -18.562 10.738 -76.441 1.00 23.49 181 ASN C O 1
ATOM 5435 N N . VAL C 1 182 ? -19.068 12.933 -76.255 1.00 22.81 182 VAL C N 1
ATOM 5436 C CA . VAL C 1 182 ? -17.824 13.268 -75.602 1.00 20.22 182 VAL C CA 1
ATOM 5437 C C . VAL C 1 182 ? -18.257 13.493 -74.159 1.00 19.44 182 VAL C C 1
ATOM 5438 O O . VAL C 1 182 ? -19.190 14.252 -73.888 1.00 18.23 182 VAL C O 1
ATOM 5442 N N . THR C 1 183 ? -17.599 12.798 -73.245 1.00 18.54 183 THR C N 1
ATOM 5443 C CA . THR C 1 183 ? -17.886 12.924 -71.825 1.00 18.35 183 THR C CA 1
ATOM 5444 C C . THR C 1 183 ? -16.720 13.702 -71.249 1.00 19.07 183 THR C C 1
ATOM 5445 O O . THR C 1 183 ? -15.594 13.208 -71.229 1.00 20.03 183 THR C O 1
ATOM 5449 N N . SER C 1 184 ? -16.961 14.920 -70.794 1.00 18.06 184 SER C N 1
ATOM 5450 C CA . SER C 1 184 ? -15.855 15.675 -70.245 1.00 20.64 184 SER C CA 1
ATOM 5451 C C . SER C 1 184 ? -16.031 15.957 -68.756 1.00 20.09 184 SER C C 1
ATOM 5452 O O . SER C 1 184 ? -17.045 16.501 -68.316 1.00 19.78 184 SER C O 1
ATOM 5455 N N . ASN C 1 185 ? -15.037 15.544 -67.980 1.00 18.86 185 ASN C N 1
ATOM 5456 C CA . ASN C 1 185 ? -15.056 15.740 -66.544 1.00 19.53 185 ASN C CA 1
ATOM 5457 C C . ASN C 1 185 ? -14.124 16.881 -66.194 1.00 18.14 185 ASN C C 1
ATOM 5458 O O . ASN C 1 185 ? -12.967 16.903 -66.612 1.00 17.71 185 ASN C O 1
ATOM 5463 N N . GLY C 1 186 ? -14.637 17.833 -65.425 1.00 17.46 186 GLY C N 1
ATOM 5464 C CA . GLY C 1 186 ? -13.838 18.979 -65.061 1.00 15.96 186 GLY C CA 1
ATOM 5465 C C . GLY C 1 186 ? -13.653 19.217 -63.582 1.00 17.30 186 GLY C C 1
ATOM 5466 O O . GLY C 1 186 ? -14.585 19.102 -62.783 1.00 16.57 186 GLY C O 1
ATOM 5467 N N . LYS C 1 187 ? -12.420 19.546 -63.218 1.00 16.80 187 LYS C N 1
ATOM 5468 C CA . LYS C 1 187 ? -12.097 19.852 -61.840 1.00 17.53 187 LYS C CA 1
ATOM 5469 C C . LYS C 1 187 ? -11.590 21.283 -61.855 1.00 16.39 187 LYS C C 1
ATOM 5470 O O . LYS C 1 187 ? -10.618 21.598 -62.539 1.00 14.73 187 LYS C O 1
ATOM 5476 N N . VAL C 1 188 ? -12.278 22.151 -61.125 1.00 15.71 188 VAL C N 1
ATOM 5477 C CA . VAL C 1 188 ? -11.908 23.556 -61.064 1.00 14.94 188 VAL C CA 1
ATOM 5478 C C . VAL C 1 188 ? -11.587 23.918 -59.625 1.00 15.69 188 VAL C C 1
ATOM 5479 O O . VAL C 1 188 ? -12.280 23.487 -58.705 1.00 15.28 188 VAL C O 1
ATOM 5483 N N . GLN C 1 189 ? -10.526 24.700 -59.440 1.00 15.52 189 GLN C N 1
ATOM 5484 C CA . GLN C 1 189 ? -10.095 25.132 -58.112 1.00 15.24 189 GLN C CA 1
ATOM 5485 C C . GLN C 1 189 ? -9.747 26.620 -58.137 1.00 13.94 189 GLN C C 1
ATOM 5486 O O . GLN C 1 189 ? -8.984 27.081 -58.985 1.00 14.64 189 GLN C O 1
ATOM 5492 N N . VAL C 1 190 ? -10.297 27.370 -57.197 1.00 12.73 190 VAL C N 1
ATOM 5493 C CA . VAL C 1 190 ? -10.037 28.795 -57.137 1.00 12.88 190 VAL C CA 1
ATOM 5494 C C . VAL C 1 190 ? -9.429 29.130 -55.793 1.00 13.18 190 VAL C C 1
ATOM 5495 O O . VAL C 1 190 ? -9.927 28.709 -54.753 1.00 14.04 190 VAL C O 1
ATOM 5499 N N . ASN C 1 191 ? -8.347 29.892 -55.821 1.00 12.90 191 ASN C N 1
ATOM 5500 C CA . ASN C 1 191 ? -7.667 30.270 -54.597 1.00 15.15 191 ASN C CA 1
ATOM 5501 C C . ASN C 1 191 ? -7.415 31.770 -54.536 1.00 14.37 191 ASN C C 1
ATOM 5502 O O . ASN C 1 191 ? -6.970 32.373 -55.511 1.00 14.82 191 ASN C O 1
ATOM 5507 N N . VAL C 1 192 ? -7.711 32.359 -53.382 1.00 12.83 192 VAL C N 1
ATOM 5508 C CA . VAL C 1 192 ? -7.503 33.785 -53.169 1.00 12.35 192 VAL C CA 1
ATOM 5509 C C . VAL C 1 192 ? -6.941 34.008 -51.779 1.00 11.74 192 VAL C C 1
ATOM 5510 O O . VAL C 1 192 ? -7.426 33.434 -50.799 1.00 11.28 192 VAL C O 1
ATOM 5514 N N . HIS C 1 193 ? -5.906 34.840 -51.716 1.00 12.34 193 HIS C N 1
ATOM 5515 C CA . HIS C 1 193 ? -5.230 35.165 -50.474 1.00 13.65 193 HIS C CA 1
ATOM 5516 C C . HIS C 1 193 ? -5.181 36.674 -50.283 1.00 14.81 193 HIS C C 1
ATOM 5517 O O . HIS C 1 193 ? -4.714 37.408 -51.162 1.00 15.43 193 HIS C O 1
ATOM 5524 N N . TYR C 1 194 ? -5.663 37.131 -49.136 1.00 15.14 194 TYR C N 1
ATOM 5525 C CA . TYR C 1 194 ? -5.646 38.552 -48.811 1.00 20.26 194 TYR C CA 1
ATOM 5526 C C . TYR C 1 194 ? -4.904 38.660 -47.480 1.00 19.96 194 TYR C C 1
ATOM 5527 O O . TYR C 1 194 ? -5.251 37.975 -46.520 1.00 21.22 194 TYR C O 1
ATOM 5536 N N . PHE C 1 195 ? -3.886 39.508 -47.412 1.00 18.44 195 PHE C N 1
ATOM 5537 C CA . PHE C 1 195 ? -3.113 39.599 -46.188 1.00 19.14 195 PHE C CA 1
ATOM 5538 C C . PHE C 1 195 ? -2.777 40.986 -45.656 1.00 20.07 195 PHE C C 1
ATOM 5539 O O . PHE C 1 195 ? -1.653 41.237 -45.218 1.00 19.53 195 PHE C O 1
ATOM 5547 N N . GLU C 1 196 ? -3.756 41.880 -45.687 1.00 20.88 196 GLU C N 1
ATOM 5548 C CA . GLU C 1 196 ? -3.586 43.232 -45.168 1.00 22.25 196 GLU C CA 1
ATOM 5549 C C . GLU C 1 196 ? -4.064 43.177 -43.713 1.00 21.16 196 GLU C C 1
ATOM 5550 O O . GLU C 1 196 ? -5.255 43.018 -43.467 1.00 20.69 196 GLU C O 1
ATOM 5556 N N . ASP C 1 197 ? -3.141 43.298 -42.762 1.00 20.41 197 ASP C N 1
ATOM 5557 C CA . ASP C 1 197 ? -3.474 43.234 -41.333 1.00 22.25 197 ASP C CA 1
ATOM 5558 C C . ASP C 1 197 ? -4.160 41.930 -40.975 1.00 21.42 197 ASP C C 1
ATOM 5559 O O . ASP C 1 197 ? -5.068 41.911 -40.148 1.00 21.36 197 ASP C O 1
ATOM 5564 N N . GLY C 1 198 ? -3.725 40.842 -41.600 1.00 21.37 198 GLY C N 1
ATOM 5565 C CA . GLY C 1 198 ? -4.324 39.549 -41.335 1.00 18.91 198 GLY C CA 1
ATOM 5566 C C . GLY C 1 198 ? -3.993 38.537 -42.416 1.00 18.91 198 GLY C C 1
ATOM 5567 O O . GLY C 1 198 ? -3.036 38.713 -43.187 1.00 18.72 198 GLY C O 1
ATOM 5568 N N . ASN C 1 199 ? -4.788 37.473 -42.469 1.00 15.80 199 ASN C N 1
ATOM 5569 C CA . ASN C 1 199 ? -4.606 36.407 -43.446 1.00 14.40 199 ASN C CA 1
ATOM 5570 C C . ASN C 1 199 ? -5.961 35.758 -43.716 1.00 14.14 199 ASN C C 1
ATOM 5571 O O . ASN C 1 199 ? -6.472 35.006 -42.885 1.00 13.98 199 ASN C O 1
ATOM 5576 N N . VAL C 1 200 ? -6.536 36.057 -44.878 1.00 12.55 200 VAL C N 1
ATOM 5577 C CA . VAL C 1 200 ? -7.834 35.521 -45.261 1.00 10.48 200 VAL C CA 1
ATOM 5578 C C . VAL C 1 200 ? -7.721 34.752 -46.560 1.00 12.16 200 VAL C C 1
ATOM 5579 O O . VAL C 1 200 ? -7.129 35.225 -47.529 1.00 12.86 200 VAL C O 1
ATOM 5583 N N . GLN C 1 201 ? -8.292 33.553 -46.587 1.00 12.85 201 GLN C N 1
ATOM 5584 C CA . GLN C 1 201 ? -8.196 32.746 -47.785 1.00 12.96 201 GLN C CA 1
ATOM 5585 C C . GLN C 1 201 ? -9.485 32.107 -48.265 1.00 13.12 201 GLN C C 1
ATOM 5586 O O . GLN C 1 201 ? -10.311 31.657 -47.473 1.00 12.36 201 GLN C O 1
ATOM 5592 N N . LEU C 1 202 ? -9.634 32.090 -49.585 1.00 13.22 202 LEU C N 1
ATOM 5593 C CA . LEU C 1 202 ? -10.767 31.477 -50.253 1.00 14.24 202 LEU C CA 1
ATOM 5594 C C . LEU C 1 202 ? -10.190 30.260 -50.979 1.00 14.18 202 LEU C C 1
ATOM 5595 O O . LEU C 1 202 ? -9.198 30.378 -51.698 1.00 16.36 202 LEU C O 1
ATOM 5600 N N . ASN C 1 203 ? -10.807 29.104 -50.779 1.00 15.16 203 ASN C N 1
ATOM 5601 C CA . ASN C 1 203 ? -10.376 27.858 -51.412 1.00 17.75 203 ASN C CA 1
ATOM 5602 C C . ASN C 1 203 ? -11.613 27.154 -51.933 1.00 18.00 203 ASN C C 1
ATOM 5603 O O . ASN C 1 203 ? -12.547 26.878 -51.169 1.00 15.31 203 ASN C O 1
ATOM 5608 N N . THR C 1 204 ? -11.616 26.872 -53.232 1.00 16.27 204 THR C N 1
ATOM 5609 C CA . THR C 1 204 ? -12.753 26.221 -53.872 1.00 18.25 204 THR C CA 1
ATOM 5610 C C . THR C 1 204 ? -12.354 24.994 -54.702 1.00 17.70 204 THR C C 1
ATOM 5611 O O . THR C 1 204 ? -11.289 24.968 -55.311 1.00 18.89 204 THR C O 1
ATOM 5615 N N . VAL C 1 205 ? -13.212 23.976 -54.691 1.00 16.55 205 VAL C N 1
ATOM 5616 C CA . VAL C 1 205 ? -13.003 22.739 -55.440 1.00 16.23 205 VAL C CA 1
ATOM 5617 C C . VAL C 1 205 ? -14.370 22.314 -55.939 1.00 16.54 205 VAL C C 1
ATOM 5618 O O . VAL C 1 205 ? -15.261 22.006 -55.146 1.00 17.14 205 VAL C O 1
ATOM 5622 N N . THR C 1 206 ? -14.525 22.297 -57.255 1.00 15.47 206 THR C N 1
ATOM 5623 C CA . THR C 1 206 ? -15.783 21.938 -57.879 1.00 16.91 206 THR C CA 1
ATOM 5624 C C . THR C 1 206 ? -15.552 20.907 -58.979 1.00 17.05 206 THR C C 1
ATOM 5625 O O . THR C 1 206 ? -14.641 21.045 -59.788 1.00 16.58 206 THR C O 1
ATOM 5629 N N . GLN C 1 207 ? -16.382 19.875 -59.011 1.00 17.94 207 GLN C N 1
ATOM 5630 C CA . GLN C 1 207 ? -16.251 18.849 -60.034 1.00 20.27 207 GLN C CA 1
ATOM 5631 C C . GLN C 1 207 ? -17.540 18.769 -60.837 1.00 19.80 207 GLN C C 1
ATOM 5632 O O . GLN C 1 207 ? -18.625 18.632 -60.272 1.00 20.83 207 GLN C O 1
ATOM 5638 N N . LYS C 1 208 ? -17.411 18.879 -62.158 1.00 19.39 208 LYS C N 1
ATOM 5639 C CA . LYS C 1 208 ? -18.558 18.859 -63.059 1.00 19.21 208 LYS C CA 1
ATOM 5640 C C . LYS C 1 208 ? -18.350 17.937 -64.247 1.00 18.52 208 LYS C C 1
ATOM 5641 O O . LYS C 1 208 ? -17.236 17.545 -64.554 1.00 16.96 208 LYS C O 1
ATOM 5647 N N . GLN C 1 209 ? -19.443 17.588 -64.915 1.00 19.15 209 GLN C N 1
ATOM 5648 C CA . GLN C 1 209 ? -19.357 16.731 -66.077 1.00 20.17 209 GLN C CA 1
ATOM 5649 C C . GLN C 1 209 ? -20.348 17.190 -67.129 1.00 20.56 209 GLN C C 1
ATOM 5650 O O . GLN C 1 209 ? -21.481 17.546 -66.812 1.00 22.91 209 GLN C O 1
ATOM 5656 N N . THR C 1 210 ? -19.912 17.209 -68.383 1.00 20.59 210 THR C N 1
ATOM 5657 C CA . THR C 1 210 ? -20.784 17.624 -69.468 1.00 19.67 210 THR C CA 1
ATOM 5658 C C . THR C 1 210 ? -20.728 16.585 -70.581 1.00 20.00 210 THR C C 1
ATOM 5659 O O . THR C 1 210 ? -19.826 15.743 -70.612 1.00 18.75 210 THR C O 1
ATOM 5663 N N . THR C 1 211 ? -21.700 16.664 -71.485 1.00 18.56 211 THR C N 1
ATOM 5664 C CA . THR C 1 211 ? -21.809 15.750 -72.612 1.00 19.93 211 THR C CA 1
ATOM 5665 C C . THR C 1 211 ? -22.055 16.532 -73.902 1.00 19.65 211 THR C C 1
ATOM 5666 O O . THR C 1 211 ? -22.853 17.472 -73.935 1.00 19.48 211 THR C O 1
ATOM 5670 N N . SER C 1 212 ? -21.358 16.134 -74.960 1.00 18.12 212 SER C N 1
ATOM 5671 C CA . SER C 1 212 ? -21.469 16.791 -76.252 1.00 18.20 212 SER C CA 1
ATOM 5672 C C . SER C 1 212 ? -21.235 15.776 -77.369 1.00 18.98 212 SER C C 1
ATOM 5673 O O . SER C 1 212 ? -20.599 14.739 -77.166 1.00 20.28 212 SER C O 1
ATOM 5676 N N . PRO C 1 213 ? -21.750 16.068 -78.568 1.00 20.00 213 PRO C N 1
ATOM 5677 C CA . PRO C 1 213 ? -21.641 15.223 -79.764 1.00 20.57 213 PRO C CA 1
ATOM 5678 C C . PRO C 1 213 ? -20.225 14.948 -80.274 1.00 20.75 213 PRO C C 1
ATOM 5679 O O . PRO C 1 213 ? -19.409 15.860 -80.394 1.00 21.61 213 PRO C O 1
ATOM 5683 N N . SER C 1 214 ? -19.951 13.689 -80.595 1.00 20.47 214 SER C N 1
ATOM 5684 C CA . SER C 1 214 ? -18.649 13.286 -81.134 1.00 21.46 214 SER C CA 1
ATOM 5685 C C . SER C 1 214 ? -18.743 12.938 -82.631 1.00 21.76 214 SER C C 1
ATOM 5686 O O . SER C 1 214 ? -19.290 11.897 -83.008 1.00 21.76 214 SER C O 1
ATOM 5689 N N . ALA C 1 215 ? -18.202 13.806 -83.479 1.00 21.18 215 ALA C N 1
ATOM 5690 C CA . ALA C 1 215 ? -18.230 13.594 -84.926 1.00 19.96 215 ALA C CA 1
ATOM 5691 C C . ALA C 1 215 ? -16.855 13.916 -85.532 1.00 20.52 215 ALA C C 1
ATOM 5692 O O . ALA C 1 215 ? -15.839 13.338 -85.122 1.00 20.63 215 ALA C O 1
ATOM 5694 N N . ASP C 1 216 ? -16.822 14.813 -86.519 1.00 20.26 216 ASP C N 1
ATOM 5695 C CA . ASP C 1 216 ? -15.557 15.213 -87.135 1.00 19.88 216 ASP C CA 1
ATOM 5696 C C . ASP C 1 216 ? -14.768 15.934 -86.047 1.00 18.34 216 ASP C C 1
ATOM 5697 O O . ASP C 1 216 ? -15.355 16.433 -85.091 1.00 18.10 216 ASP C O 1
ATOM 5702 N N . ALA C 1 217 ? -13.449 15.980 -86.183 1.00 17.79 217 ALA C N 1
ATOM 5703 C CA . ALA C 1 217 ? -12.596 16.624 -85.185 1.00 17.80 217 ALA C CA 1
ATOM 5704 C C . ALA C 1 217 ? -12.955 18.082 -84.882 1.00 18.08 217 ALA C C 1
ATOM 5705 O O . ALA C 1 217 ? -12.977 18.500 -83.721 1.00 18.04 217 ALA C O 1
ATOM 5707 N N . GLN C 1 218 ? -13.243 18.863 -85.915 1.00 18.71 218 GLN C N 1
ATOM 5708 C CA . GLN C 1 218 ? -13.583 20.260 -85.694 1.00 18.91 218 GLN C CA 1
ATOM 5709 C C . GLN C 1 218 ? -14.862 20.425 -84.870 1.00 19.26 218 GLN C C 1
ATOM 5710 O O . GLN C 1 218 ? -14.832 21.045 -83.805 1.00 20.32 218 GLN C O 1
ATOM 5716 N N . SER C 1 219 ? -15.977 19.868 -85.343 1.00 18.18 219 SER C N 1
ATOM 5717 C CA . SER C 1 219 ? -17.235 19.986 -84.606 1.00 17.32 219 SER C CA 1
ATOM 5718 C C . SER C 1 219 ? -17.087 19.454 -83.187 1.00 16.20 219 SER C C 1
ATOM 5719 O O . SER C 1 219 ? -17.619 20.027 -82.244 1.00 15.34 219 SER C O 1
ATOM 5722 N N . THR C 1 220 ? -16.348 18.361 -83.044 1.00 16.60 220 THR C N 1
ATOM 5723 C CA . THR C 1 220 ? -16.127 17.740 -81.742 1.00 16.54 220 THR C CA 1
ATOM 5724 C C . THR C 1 220 ? -15.468 18.681 -80.727 1.00 17.00 220 THR C C 1
ATOM 5725 O O . THR C 1 220 ? -15.870 18.733 -79.563 1.00 18.70 220 THR C O 1
ATOM 5729 N N . ALA C 1 221 ? -14.459 19.426 -81.163 1.00 16.68 221 ALA C N 1
ATOM 5730 C CA . ALA C 1 221 ? -13.769 20.350 -80.268 1.00 14.76 221 ALA C CA 1
ATOM 5731 C C . ALA C 1 221 ? -14.654 21.555 -79.946 1.00 15.52 221 ALA C C 1
ATOM 5732 O O . ALA C 1 221 ? -14.696 22.023 -78.808 1.00 15.45 221 ALA C O 1
ATOM 5734 N N . VAL C 1 222 ? -15.361 22.049 -80.956 1.00 14.58 222 VAL C N 1
ATOM 5735 C CA . VAL C 1 222 ? -16.236 23.200 -80.792 1.00 14.90 222 VAL C CA 1
ATOM 5736 C C . VAL C 1 222 ? -17.417 22.948 -79.849 1.00 15.46 222 VAL C C 1
ATOM 5737 O O . VAL C 1 222 ? -17.733 23.780 -79.000 1.00 14.29 222 VAL C O 1
ATOM 5741 N N . ASN C 1 223 ? -18.073 21.804 -80.010 1.00 15.32 223 ASN C N 1
ATOM 5742 C CA . ASN C 1 223 ? -19.215 21.470 -79.175 1.00 14.79 223 ASN C CA 1
ATOM 5743 C C . ASN C 1 223 ? -18.781 21.090 -77.780 1.00 14.43 223 ASN C C 1
ATOM 5744 O O . ASN C 1 223 ? -19.525 21.290 -76.828 1.00 15.73 223 ASN C O 1
ATOM 5749 N N . ALA C 1 224 ? -17.568 20.559 -77.652 1.00 13.70 224 ALA C N 1
ATOM 5750 C CA . ALA C 1 224 ? -17.059 20.194 -76.342 1.00 13.73 224 ALA C CA 1
ATOM 5751 C C . ALA C 1 224 ? -16.807 21.469 -75.526 1.00 14.87 224 ALA C C 1
ATOM 5752 O O . ALA C 1 224 ? -17.009 21.490 -74.313 1.00 16.09 224 ALA C O 1
ATOM 5754 N N . PHE C 1 225 ? -16.379 22.539 -76.184 1.00 14.62 225 PHE C N 1
ATOM 5755 C CA . PHE C 1 225 ? -16.129 23.782 -75.461 1.00 15.13 225 PHE C CA 1
ATOM 5756 C C . PHE C 1 225 ? -17.374 24.630 -75.198 1.00 13.84 225 PHE C C 1
ATOM 5757 O O . PHE C 1 225 ? -17.392 25.462 -74.283 1.00 12.23 225 PHE C O 1
ATOM 5765 N N . LYS C 1 226 ? -18.414 24.425 -75.993 1.00 14.57 226 LYS C N 1
ATOM 5766 C CA . LYS C 1 226 ? -19.660 25.146 -75.766 1.00 16.51 226 LYS C CA 1
ATOM 5767 C C . LYS C 1 226 ? -20.214 24.594 -74.446 1.00 16.10 226 LYS C C 1
ATOM 5768 O O . LYS C 1 226 ? -20.800 25.317 -73.649 1.00 17.28 226 LYS C O 1
ATOM 5774 N N . ALA C 1 227 ? -19.996 23.301 -74.229 1.00 16.41 227 ALA C N 1
ATOM 5775 C CA . ALA C 1 227 ? -20.445 22.611 -73.023 1.00 15.50 227 ALA C CA 1
ATOM 5776 C C . ALA C 1 227 ? -19.550 22.966 -71.843 1.00 15.00 227 ALA C C 1
ATOM 5777 O O . ALA C 1 227 ? -20.036 23.260 -70.743 1.00 13.26 227 ALA C O 1
ATOM 5779 N N . ILE C 1 228 ? -18.240 22.940 -72.069 1.00 15.14 228 ILE C N 1
ATOM 5780 C CA . ILE C 1 228 ? -17.298 23.293 -71.014 1.00 14.88 228 ILE C CA 1
ATOM 5781 C C . ILE C 1 228 ? -17.511 24.759 -70.615 1.00 15.05 228 ILE C C 1
ATOM 5782 O O . ILE C 1 228 ? -17.516 25.107 -69.430 1.00 15.54 228 ILE C O 1
ATOM 5787 N N . GLY C 1 229 ? -17.690 25.615 -71.612 1.00 15.72 229 GLY C N 1
ATOM 5788 C CA . GLY C 1 229 ? -17.873 27.029 -71.337 1.00 17.26 229 GLY C CA 1
ATOM 5789 C C . GLY C 1 229 ? -19.132 27.304 -70.546 1.00 18.74 229 GLY C C 1
ATOM 5790 O O . GLY C 1 229 ? -19.120 28.084 -69.593 1.00 18.40 229 GLY C O 1
ATOM 5791 N N . LYS C 1 230 ? -20.223 26.661 -70.947 1.00 19.89 230 LYS C N 1
ATOM 5792 C CA . LYS C 1 230 ? -21.491 26.828 -70.261 1.00 21.49 230 LYS C CA 1
ATOM 5793 C C . LYS C 1 230 ? -21.330 26.433 -68.795 1.00 21.44 230 LYS C C 1
ATOM 5794 O O . LYS C 1 230 ? -21.810 27.126 -67.893 1.00 22.15 230 LYS C O 1
ATOM 5800 N N . ALA C 1 231 ? -20.641 25.321 -68.565 1.00 19.49 231 ALA C N 1
ATOM 5801 C CA . ALA C 1 231 ? -20.425 24.831 -67.215 1.00 18.15 231 ALA C CA 1
ATOM 5802 C C . ALA C 1 231 ? -19.631 25.787 -66.323 1.00 17.88 231 ALA C C 1
ATOM 5803 O O . ALA C 1 231 ? -20.004 26.004 -65.172 1.00 16.00 231 ALA C O 1
ATOM 5805 N N . GLU C 1 232 ? -18.540 26.355 -66.835 1.00 17.45 232 GLU C N 1
ATOM 5806 C CA . GLU C 1 232 ? -17.750 27.277 -66.018 1.00 16.05 232 GLU C CA 1
ATOM 5807 C C . GLU C 1 232 ? -18.525 28.574 -65.806 1.00 16.03 232 GLU C C 1
ATOM 5808 O O . GLU C 1 232 ? -18.439 29.192 -64.747 1.00 16.17 232 GLU C O 1
ATOM 5814 N N . LEU C 1 233 ? -19.305 28.974 -66.805 1.00 17.51 233 LEU C N 1
ATOM 5815 C CA . LEU C 1 233 ? -20.107 30.190 -66.690 1.00 19.65 233 LEU C CA 1
ATOM 5816 C C . LEU C 1 233 ? -21.110 30.024 -65.553 1.00 20.81 233 LEU C C 1
ATOM 5817 O O . LEU C 1 233 ? -21.322 30.943 -64.758 1.00 22.79 233 LEU C O 1
ATOM 5822 N N . ASN C 1 234 ? -21.734 28.852 -65.477 1.00 20.59 234 ASN C N 1
ATOM 5823 C CA . ASN C 1 234 ? -22.704 28.601 -64.418 1.00 19.88 234 ASN C CA 1
ATOM 5824 C C . ASN C 1 234 ? -22.011 28.527 -63.067 1.00 19.03 234 ASN C C 1
ATOM 5825 O O . ASN C 1 234 ? -22.527 29.042 -62.068 1.00 17.66 234 ASN C O 1
ATOM 5830 N N . LEU C 1 235 ? -20.842 27.892 -63.032 1.00 16.91 235 LEU C N 1
ATOM 5831 C CA . LEU C 1 235 ? -20.091 27.799 -61.787 1.00 15.85 235 LEU C CA 1
ATOM 5832 C C . LEU C 1 235 ? -19.688 29.197 -61.309 1.00 17.36 235 LEU C C 1
ATOM 5833 O O . LEU C 1 235 ? -19.818 29.523 -60.124 1.00 18.37 235 LEU C O 1
ATOM 5838 N N . HIS C 1 236 ? -19.198 30.020 -62.233 1.00 17.22 236 HIS C N 1
ATOM 5839 C CA . HIS C 1 236 ? -18.763 31.376 -61.897 1.00 17.50 236 HIS C CA 1
ATOM 5840 C C . HIS C 1 236 ? -19.930 32.193 -61.355 1.00 17.31 236 HIS C C 1
ATOM 5841 O O . HIS C 1 236 ? -19.786 32.944 -60.396 1.00 18.33 236 HIS C O 1
ATOM 5848 N N . THR C 1 237 ? -21.088 32.037 -61.983 1.00 19.22 237 THR C N 1
ATOM 5849 C CA . THR C 1 237 ? -22.291 32.739 -61.565 1.00 18.99 237 THR C CA 1
ATOM 5850 C C . THR C 1 237 ? -22.655 32.327 -60.143 1.00 20.28 237 THR C C 1
ATOM 5851 O O . THR C 1 237 ? -22.888 33.172 -59.270 1.00 21.01 237 THR C O 1
ATOM 5855 N N . ALA C 1 238 ? -22.699 31.019 -59.922 1.00 19.16 238 ALA C N 1
ATOM 5856 C CA . ALA C 1 238 ? -23.034 30.475 -58.622 1.00 20.25 238 ALA C CA 1
ATOM 5857 C C . ALA C 1 238 ? -22.055 30.976 -57.565 1.00 21.61 238 ALA C C 1
ATOM 5858 O O . ALA C 1 238 ? -22.438 31.225 -56.422 1.00 21.03 238 ALA C O 1
ATOM 5860 N N . LEU C 1 239 ? -20.789 31.122 -57.943 1.00 21.91 239 LEU C N 1
ATOM 5861 C CA . LEU C 1 239 ? -19.798 31.604 -57.000 1.00 22.50 239 LEU C CA 1
ATOM 5862 C C . LEU C 1 239 ? -20.089 33.054 -56.608 1.00 24.34 239 LEU C C 1
ATOM 5863 O O . LEU C 1 239 ? -19.954 33.416 -55.443 1.00 25.41 239 LEU C O 1
ATOM 5868 N N . ASP C 1 240 ? -20.486 33.878 -57.577 1.00 24.78 240 ASP C N 1
ATOM 5869 C CA . ASP C 1 240 ? -20.807 35.279 -57.300 1.00 24.30 240 ASP C CA 1
ATOM 5870 C C . ASP C 1 240 ? -22.032 35.404 -56.398 1.00 22.79 240 ASP C C 1
ATOM 5871 O O . ASP C 1 240 ? -22.083 36.253 -55.517 1.00 21.85 240 ASP C O 1
ATOM 5876 N N . ASN C 1 241 ? -23.027 34.563 -56.636 1.00 23.38 241 ASN C N 1
ATOM 5877 C CA . ASN C 1 241 ? -24.241 34.582 -55.834 1.00 23.67 241 ASN C CA 1
ATOM 5878 C C . ASN C 1 241 ? -23.948 34.118 -54.417 1.00 23.07 241 ASN C C 1
ATOM 5879 O O . ASN C 1 241 ? -24.515 34.639 -53.459 1.00 23.75 241 ASN C O 1
ATOM 5884 N N . ASN C 1 242 ? -23.051 33.142 -54.295 1.00 22.41 242 ASN C N 1
ATOM 5885 C CA . ASN C 1 242 ? -22.679 32.575 -52.997 1.00 21.69 242 ASN C CA 1
ATOM 5886 C C . ASN C 1 242 ? -22.035 33.590 -52.065 1.00 20.72 242 ASN C C 1
ATOM 5887 O O . ASN C 1 242 ? -22.227 33.529 -50.851 1.00 19.20 242 ASN C O 1
ATOM 5892 N N . TYR C 1 243 ? -21.263 34.519 -52.617 1.00 22.01 243 TYR C N 1
ATOM 5893 C CA . TYR C 1 243 ? -20.653 35.532 -51.766 1.00 23.80 243 TYR C CA 1
ATOM 5894 C C . TYR C 1 243 ? -21.772 36.214 -51.013 1.00 23.66 243 TYR C C 1
ATOM 5895 O O . TYR C 1 243 ? -21.701 36.421 -49.804 1.00 25.05 243 TYR C O 1
ATOM 5904 N N . SER C 1 244 ? -22.818 36.555 -51.750 1.00 24.35 244 SER C N 1
ATOM 5905 C CA . SER C 1 244 ? -23.960 37.233 -51.180 1.00 24.54 244 SER C CA 1
ATOM 5906 C C . SER C 1 244 ? -24.673 36.323 -50.176 1.00 23.84 244 SER C C 1
ATOM 5907 O O . SER C 1 244 ? -25.071 36.763 -49.104 1.00 25.22 244 SER C O 1
ATOM 5910 N N . THR C 1 245 ? -24.806 35.048 -50.513 1.00 22.51 245 THR C N 1
ATOM 5911 C CA . THR C 1 245 ? -25.483 34.103 -49.637 1.00 22.79 245 THR C CA 1
ATOM 5912 C C . THR C 1 245 ? -24.815 33.977 -48.272 1.00 24.06 245 THR C C 1
ATOM 5913 O O . THR C 1 245 ? -25.477 34.087 -47.244 1.00 24.58 245 THR C O 1
ATOM 5917 N N . MET C 1 246 ? -23.508 33.740 -48.264 1.00 23.97 246 MET C N 1
ATOM 5918 C CA . MET C 1 246 ? -22.765 33.590 -47.020 1.00 23.97 246 MET C CA 1
ATOM 5919 C C . MET C 1 246 ? -22.843 34.860 -46.199 1.00 24.93 246 MET C C 1
ATOM 5920 O O . MET C 1 246 ? -22.892 34.813 -44.970 1.00 24.09 246 MET C O 1
ATOM 5925 N N . GLY C 1 247 ? -22.841 35.995 -46.890 1.00 26.01 247 GLY C N 1
ATOM 5926 C CA . GLY C 1 247 ? -22.915 37.272 -46.209 1.00 27.93 247 GLY C CA 1
ATOM 5927 C C . GLY C 1 247 ? -24.247 37.512 -45.518 1.00 28.75 247 GLY C C 1
ATOM 5928 O O . GLY C 1 247 ? -24.291 37.918 -44.364 1.00 29.20 247 GLY C O 1
ATOM 5929 N N . ASP C 1 248 ? -25.339 37.237 -46.215 1.00 29.95 248 ASP C N 1
ATOM 5930 C CA . ASP C 1 248 ? -26.667 37.460 -45.662 1.00 31.23 248 ASP C CA 1
ATOM 5931 C C . ASP C 1 248 ? -27.232 36.290 -44.861 1.00 29.87 248 ASP C C 1
ATOM 5932 O O . ASP C 1 248 ? -28.300 36.399 -44.272 1.00 30.27 248 ASP C O 1
ATOM 5937 N N . THR C 1 249 ? -26.499 35.185 -44.810 1.00 29.02 249 THR C N 1
ATOM 5938 C CA . THR C 1 249 ? -26.953 33.996 -44.093 1.00 28.04 249 THR C CA 1
ATOM 5939 C C . THR C 1 249 ? -26.110 33.658 -42.852 1.00 27.55 249 THR C C 1
ATOM 5940 O O . THR C 1 249 ? -26.470 34.008 -41.729 1.00 26.26 249 THR C O 1
ATOM 5944 N N . THR C 1 250 ? -24.994 32.969 -43.058 1.00 25.35 250 THR C N 1
ATOM 5945 C CA . THR C 1 250 ? -24.115 32.603 -41.958 1.00 24.63 250 THR C CA 1
ATOM 5946 C C . THR C 1 250 ? -23.542 33.836 -41.243 1.00 23.97 250 THR C C 1
ATOM 5947 O O . THR C 1 250 ? -23.608 33.934 -40.013 1.00 24.89 250 THR C O 1
ATOM 5951 N N . PHE C 1 251 ? -22.993 34.779 -42.005 1.00 23.64 251 PHE C N 1
ATOM 5952 C CA . PHE C 1 251 ? -22.399 35.981 -41.409 1.00 23.36 251 PHE C CA 1
ATOM 5953 C C . PHE C 1 251 ? -23.341 36.756 -40.471 1.00 23.50 251 PHE C C 1
ATOM 5954 O O . PHE C 1 251 ? -22.924 37.217 -39.414 1.00 22.92 251 PHE C O 1
ATOM 5962 N N . LYS C 1 252 ? -24.603 36.907 -40.854 1.00 24.67 252 LYS C N 1
ATOM 5963 C CA . LYS C 1 252 ? -25.548 37.625 -40.004 1.00 26.03 252 LYS C CA 1
ATOM 5964 C C . LYS C 1 252 ? -25.892 36.780 -38.785 1.00 26.12 252 LYS C C 1
ATOM 5965 O O . LYS C 1 252 ? -26.207 37.308 -37.718 1.00 27.78 252 LYS C O 1
ATOM 5971 N N . ALA C 1 253 ? -25.810 35.466 -38.949 1.00 25.47 253 ALA C N 1
ATOM 5972 C CA . ALA C 1 253 ? -26.116 34.529 -37.875 1.00 25.63 253 ALA C CA 1
ATOM 5973 C C . ALA C 1 253 ? -24.975 34.352 -36.869 1.00 24.95 253 ALA C C 1
ATOM 5974 O O . ALA C 1 253 ? -25.078 33.546 -35.950 1.00 25.26 253 ALA C O 1
ATOM 5976 N N . LEU C 1 254 ? -23.885 35.092 -37.040 1.00 24.46 254 LEU C N 1
ATOM 5977 C CA . LEU C 1 254 ? -22.772 34.986 -36.106 1.00 23.96 254 LEU C CA 1
ATOM 5978 C C . LEU C 1 254 ? -22.801 36.162 -35.145 1.00 23.47 254 LEU C C 1
ATOM 5979 O O . LEU C 1 254 ? -23.331 36.048 -34.040 1.00 22.95 254 LEU C O 1
ATOM 5984 N N . ARG C 1 255 ? -22.245 37.291 -35.562 1.00 23.09 255 ARG C N 1
ATOM 5985 C CA . ARG C 1 255 ? -22.242 38.479 -34.716 1.00 23.04 255 ARG C CA 1
ATOM 5986 C C . ARG C 1 255 ? -23.158 39.505 -35.374 1.00 22.46 255 ARG C C 1
ATOM 5987 O O . ARG C 1 255 ? -23.033 39.772 -36.568 1.00 23.53 255 ARG C O 1
ATOM 5995 N N . ARG C 1 256 ? -24.096 40.054 -34.607 1.00 20.95 256 ARG C N 1
ATOM 5996 C CA . ARG C 1 256 ? -25.011 41.053 -35.141 1.00 19.22 256 ARG C CA 1
ATOM 5997 C C . ARG C 1 256 ? -24.227 42.343 -35.244 1.00 18.30 256 ARG C C 1
ATOM 5998 O O . ARG C 1 256 ? -23.208 42.520 -34.564 1.00 16.74 256 ARG C O 1
ATOM 6006 N N . ALA C 1 257 ? -24.705 43.248 -36.086 1.00 17.43 257 ALA C N 1
ATOM 6007 C CA . ALA C 1 257 ? -24.058 44.537 -36.226 1.00 17.64 257 ALA C CA 1
ATOM 6008 C C . ALA C 1 257 ? -24.478 45.332 -35.000 1.00 18.06 257 ALA C C 1
ATOM 6009 O O . ALA C 1 257 ? -23.723 46.156 -34.489 1.00 18.62 257 ALA C O 1
ATOM 6011 N N . LEU C 1 258 ? -25.688 45.051 -34.525 1.00 19.32 258 LEU C N 1
ATOM 6012 C CA . LEU C 1 258 ? -26.258 45.730 -33.368 1.00 18.55 258 LEU C CA 1
ATOM 6013 C C . LEU C 1 258 ? -27.246 44.839 -32.624 1.00 20.74 258 LEU C C 1
ATOM 6014 O O . LEU C 1 258 ? -27.858 43.939 -33.209 1.00 19.56 258 LEU C O 1
ATOM 6019 N N . PRO C 1 259 ? -27.406 45.069 -31.311 1.00 21.86 259 PRO C N 1
ATOM 6020 C CA . PRO C 1 259 ? -28.356 44.235 -30.572 1.00 22.80 259 PRO C CA 1
ATOM 6021 C C . PRO C 1 259 ? -29.765 44.453 -31.125 1.00 23.97 259 PRO C C 1
ATOM 6022 O O . PRO C 1 259 ? -30.038 45.475 -31.744 1.00 23.44 259 PRO C O 1
ATOM 6026 N N . ILE C 1 260 ? -30.650 43.484 -30.926 1.00 26.31 260 ILE C N 1
ATOM 6027 C CA . ILE C 1 260 ? -32.001 43.581 -31.465 1.00 28.94 260 ILE C CA 1
ATOM 6028 C C . ILE C 1 260 ? -32.693 44.942 -31.307 1.00 29.91 260 ILE C C 1
ATOM 6029 O O . ILE C 1 260 ? -33.371 45.395 -32.234 1.00 29.38 260 ILE C O 1
ATOM 6034 N N . ASN C 1 261 ? -32.517 45.598 -30.160 1.00 28.18 261 ASN C N 1
ATOM 6035 C CA . ASN C 1 261 ? -33.152 46.895 -29.932 1.00 28.69 261 ASN C CA 1
ATOM 6036 C C . ASN C 1 261 ? -32.519 47.990 -30.789 1.00 29.77 261 ASN C C 1
ATOM 6037 O O . ASN C 1 261 ? -32.812 49.174 -30.625 1.00 29.74 261 ASN C O 1
ATOM 6042 N N . ARG C 1 262 ? -31.636 47.575 -31.692 1.00 29.93 262 ARG C N 1
ATOM 6043 C CA . ARG C 1 262 ? -30.962 48.470 -32.624 1.00 29.17 262 ARG C CA 1
ATOM 6044 C C . ARG C 1 262 ? -30.249 49.662 -32.000 1.00 27.70 262 ARG C C 1
ATOM 6045 O O . ARG C 1 262 ? -30.145 50.717 -32.622 1.00 29.62 262 ARG C O 1
ATOM 6053 N N . THR C 1 263 ? -29.743 49.496 -30.785 1.00 25.65 263 THR C N 1
ATOM 6054 C CA . THR C 1 263 ? -29.031 50.578 -30.110 1.00 23.96 263 THR C CA 1
ATOM 6055 C C . THR C 1 263 ? -27.751 50.062 -29.461 1.00 22.59 263 THR C C 1
ATOM 6056 O O . THR C 1 263 ? -27.692 48.914 -29.024 1.00 21.91 263 THR C O 1
ATOM 6060 N N . LYS C 1 264 ? -26.729 50.906 -29.398 1.00 20.58 264 LYS C N 1
ATOM 6061 C CA . LYS C 1 264 ? -25.488 50.515 -28.746 1.00 21.84 264 LYS C CA 1
ATOM 6062 C C . LYS C 1 264 ? -25.803 50.205 -27.283 1.00 22.97 264 LYS C C 1
ATOM 6063 O O . LYS C 1 264 ? -26.837 50.621 -26.750 1.00 24.35 264 LYS C O 1
ATOM 6069 N N . ILE C 1 265 ? -24.907 49.482 -26.629 1.00 21.18 265 ILE C N 1
ATOM 6070 C CA . ILE C 1 265 ? -25.117 49.102 -25.251 1.00 20.71 265 ILE C CA 1
ATOM 6071 C C . ILE C 1 265 ? -25.074 50.254 -24.258 1.00 22.44 265 ILE C C 1
ATOM 6072 O O . ILE C 1 265 ? -24.231 51.149 -24.354 1.00 21.57 265 ILE C O 1
ATOM 6077 N N . ASN C 1 266 ? -26.012 50.233 -23.316 1.00 22.39 266 ASN C N 1
ATOM 6078 C CA . ASN C 1 266 ? -26.038 51.227 -22.246 1.00 22.50 266 ASN C CA 1
ATOM 6079 C C . ASN C 1 266 ? -25.213 50.533 -21.166 1.00 21.36 266 ASN C C 1
ATOM 6080 O O . ASN C 1 266 ? -25.736 49.717 -20.402 1.00 20.99 266 ASN C O 1
ATOM 6085 N N . TRP C 1 267 ? -23.919 50.837 -21.127 1.00 19.64 267 TRP C N 1
ATOM 6086 C CA . TRP C 1 267 ? -23.027 50.203 -20.171 1.00 18.69 267 TRP C CA 1
ATOM 6087 C C . TRP C 1 267 ? -23.333 50.517 -18.717 1.00 18.79 267 TRP C C 1
ATOM 6088 O O . TRP C 1 267 ? -22.864 49.813 -17.824 1.00 17.03 267 TRP C O 1
ATOM 6099 N N . GLN C 1 268 ? -24.115 51.564 -18.470 1.00 19.04 268 GLN C N 1
ATOM 6100 C CA . GLN C 1 268 ? -24.472 51.900 -17.094 1.00 19.79 268 GLN C CA 1
ATOM 6101 C C . GLN C 1 268 ? -25.542 50.936 -16.594 1.00 18.83 268 GLN C C 1
ATOM 6102 O O . GLN C 1 268 ? -25.712 50.758 -15.393 1.00 17.73 268 GLN C O 1
ATOM 6108 N N . LYS C 1 269 ? -26.269 50.318 -17.517 1.00 19.35 269 LYS C N 1
ATOM 6109 C CA . LYS C 1 269 ? -27.303 49.355 -17.136 1.00 21.90 269 LYS C CA 1
ATOM 6110 C C . LYS C 1 269 ? -26.683 47.968 -16.978 1.00 21.68 269 LYS C C 1
ATOM 6111 O O . LYS C 1 269 ? -26.977 47.245 -16.025 1.00 21.46 269 LYS C O 1
ATOM 6117 N N . VAL C 1 270 ? -25.838 47.610 -17.939 1.00 22.32 270 VAL C N 1
ATOM 6118 C CA . VAL C 1 270 ? -25.149 46.321 -17.954 1.00 24.69 270 VAL C CA 1
ATOM 6119 C C . VAL C 1 270 ? -24.205 46.200 -16.763 1.00 25.80 270 VAL C C 1
ATOM 6120 O O . VAL C 1 270 ? -24.081 45.137 -16.162 1.00 25.84 270 VAL C O 1
ATOM 6124 N N . LYS C 1 271 ? -23.544 47.302 -16.431 1.00 26.94 271 LYS C N 1
ATOM 6125 C CA . LYS C 1 271 ? -22.636 47.346 -15.296 1.00 29.75 271 LYS C CA 1
ATOM 6126 C C . LYS C 1 271 ? -23.318 46.750 -14.051 1.00 31.51 271 LYS C C 1
ATOM 6127 O O . LYS C 1 271 ? -22.647 46.225 -13.157 1.00 28.62 271 LYS C O 1
ATOM 6133 N N . ASN C 1 272 ? -24.649 46.836 -13.997 1.00 33.45 272 ASN C N 1
ATOM 6134 C CA . ASN C 1 272 ? -25.412 46.298 -12.864 1.00 37.05 272 ASN C CA 1
ATOM 6135 C C . ASN C 1 272 ? -26.106 44.986 -13.249 1.00 37.73 272 ASN C C 1
ATOM 6136 O O . ASN C 1 272 ? -26.179 44.668 -14.460 1.00 39.08 272 ASN C O 1
ATOM 6141 N N . THR D 2 20 ? 15.578 33.721 -33.331 1.00 55.87 2 THR D N 1
ATOM 6142 C CA . THR D 2 20 ? 15.593 35.089 -32.734 1.00 55.58 2 THR D CA 1
ATOM 6143 C C . THR D 2 20 ? 14.718 36.049 -33.536 1.00 55.09 2 THR D C 1
ATOM 6144 O O . THR D 2 20 ? 13.835 35.626 -34.283 1.00 55.30 2 THR D O 1
ATOM 6148 N N . GLU D 2 21 ? 14.981 37.345 -33.376 1.00 54.27 3 GLU D N 1
ATOM 6149 C CA . GLU D 2 21 ? 14.238 38.393 -34.072 1.00 52.16 3 GLU D CA 1
ATOM 6150 C C . GLU D 2 21 ? 13.971 38.030 -35.530 1.00 49.72 3 GLU D C 1
ATOM 6151 O O . GLU D 2 21 ? 12.819 37.942 -35.950 1.00 49.35 3 GLU D O 1
ATOM 6157 N N . LYS D 2 22 ? 15.038 37.829 -36.297 1.00 47.06 4 LYS D N 1
ATOM 6158 C CA . LYS D 2 22 ? 14.904 37.470 -37.704 1.00 45.09 4 LYS D CA 1
ATOM 6159 C C . LYS D 2 22 ? 13.978 36.269 -37.825 1.00 43.57 4 LYS D C 1
ATOM 6160 O O . LYS D 2 22 ? 13.056 36.263 -38.643 1.00 43.14 4 LYS D O 1
ATOM 6166 N N . GLN D 2 23 ? 14.224 35.258 -36.999 1.00 40.23 5 GLN D N 1
ATOM 6167 C CA . GLN D 2 23 ? 13.411 34.052 -37.028 1.00 37.63 5 GLN D CA 1
ATOM 6168 C C . GLN D 2 23 ? 11.948 34.305 -36.689 1.00 35.12 5 GLN D C 1
ATOM 6169 O O . GLN D 2 23 ? 11.060 33.947 -37.466 1.00 35.05 5 GLN D O 1
ATOM 6175 N N . LEU D 2 24 ? 11.695 34.909 -35.534 1.00 32.59 6 LEU D N 1
ATOM 6176 C CA . LEU D 2 24 ? 10.322 35.206 -35.136 1.00 32.77 6 LEU D CA 1
ATOM 6177 C C . LEU D 2 24 ? 9.625 35.915 -36.293 1.00 31.68 6 LEU D C 1
ATOM 6178 O O . LEU D 2 24 ? 8.475 35.627 -36.618 1.00 32.10 6 LEU D O 1
ATOM 6183 N N . SER D 2 25 ? 10.348 36.842 -36.908 1.00 30.45 7 SER D N 1
ATOM 6184 C CA . SER D 2 25 ? 9.847 37.615 -38.028 1.00 30.03 7 SER D CA 1
ATOM 6185 C C . SER D 2 25 ? 9.394 36.702 -39.161 1.00 30.17 7 SER D C 1
ATOM 6186 O O . SER D 2 25 ? 8.354 36.929 -39.779 1.00 29.74 7 SER D O 1
ATOM 6189 N N . CYS D 2 26 ? 10.188 35.673 -39.440 1.00 29.88 8 CYS D N 1
ATOM 6190 C CA . CYS D 2 26 ? 9.847 34.729 -40.492 1.00 29.59 8 CYS D CA 1
ATOM 6191 C C . CYS D 2 26 ? 8.652 33.893 -40.063 1.00 27.99 8 CYS D C 1
ATOM 6192 O O . CYS D 2 26 ? 7.836 33.503 -40.892 1.00 28.58 8 CYS D O 1
ATOM 6195 N N . CYS D 2 27 ? 8.548 33.635 -38.763 1.00 26.87 9 CYS D N 1
ATOM 6196 C CA . CYS D 2 27 ? 7.441 32.862 -38.225 1.00 26.24 9 CYS D CA 1
ATOM 6197 C C . CYS D 2 27 ? 6.113 33.562 -38.481 1.00 25.44 9 CYS D C 1
ATOM 6198 O O . CYS D 2 27 ? 5.170 32.962 -39.000 1.00 26.13 9 CYS D O 1
ATOM 6201 N N . LEU D 2 28 ? 6.057 34.833 -38.103 1.00 24.74 10 LEU D N 1
ATOM 6202 C CA . LEU D 2 28 ? 4.860 35.648 -38.262 1.00 24.11 10 LEU D CA 1
ATOM 6203 C C . LEU D 2 28 ? 4.487 35.821 -39.725 1.00 22.73 10 LEU D C 1
ATOM 6204 O O . LEU D 2 28 ? 3.310 35.839 -40.069 1.00 20.03 10 LEU D O 1
ATOM 6209 N N . ASP D 2 29 ? 5.491 35.945 -40.585 1.00 21.91 11 ASP D N 1
ATOM 6210 C CA . ASP D 2 29 ? 5.230 36.094 -42.003 1.00 22.45 11 ASP D CA 1
ATOM 6211 C C . ASP D 2 29 ? 4.693 34.774 -42.547 1.00 22.52 11 ASP D C 1
ATOM 6212 O O . ASP D 2 29 ? 3.667 34.741 -43.217 1.00 23.67 11 ASP D O 1
ATOM 6217 N N . LEU D 2 30 ? 5.382 33.683 -42.246 1.00 20.21 12 LEU D N 1
ATOM 6218 C CA . LEU D 2 30 ? 4.942 32.381 -42.711 1.00 18.81 12 LEU D CA 1
ATOM 6219 C C . LEU D 2 30 ? 3.511 32.090 -42.274 1.00 18.05 12 LEU D C 1
ATOM 6220 O O . LEU D 2 30 ? 2.711 31.607 -43.069 1.00 17.99 12 LEU D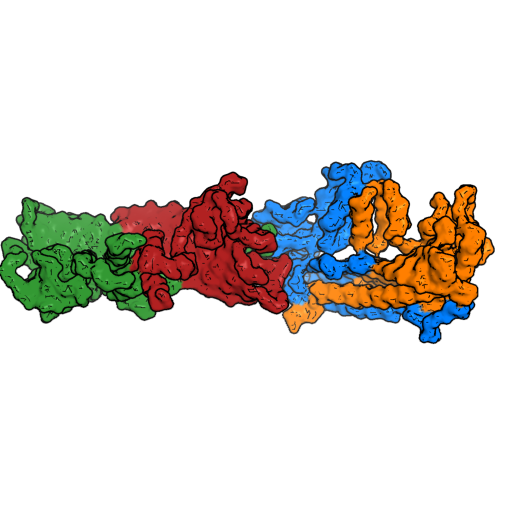 O 1
ATOM 6225 N N . MET D 2 31 ? 3.190 32.388 -41.017 1.00 18.44 13 MET D N 1
ATOM 6226 C CA . MET D 2 31 ? 1.842 32.145 -40.503 1.00 19.26 13 MET D CA 1
ATOM 6227 C C . MET D 2 31 ? 0.793 33.068 -41.143 1.00 19.58 13 MET D C 1
ATOM 6228 O O . MET D 2 31 ? -0.411 32.820 -41.060 1.00 17.04 13 MET D O 1
ATOM 6233 N N . ARG D 2 32 ? 1.273 34.126 -41.782 1.00 17.90 14 ARG D N 1
ATOM 6234 C CA . ARG D 2 32 ? 0.426 35.072 -42.482 1.00 18.88 14 ARG D CA 1
ATOM 6235 C C . ARG D 2 32 ? 0.177 34.572 -43.912 1.00 18.51 14 ARG D C 1
ATOM 6236 O O . ARG D 2 32 ? -0.682 35.094 -44.619 1.00 18.99 14 ARG D O 1
ATOM 6244 N N . ARG D 2 33 ? 0.924 33.556 -44.336 1.00 17.07 15 ARG D N 1
ATOM 6245 C CA . ARG D 2 33 ? 0.756 33.015 -45.682 1.00 15.82 15 ARG D CA 1
ATOM 6246 C C . ARG D 2 33 ? 0.122 31.623 -45.719 1.00 15.18 15 ARG D C 1
ATOM 6247 O O . ARG D 2 33 ? -0.615 31.305 -46.655 1.00 14.75 15 ARG D O 1
ATOM 6255 N N . LEU D 2 34 ? 0.388 30.798 -44.709 1.00 13.26 16 LEU D N 1
ATOM 6256 C CA . LEU D 2 34 ? -0.161 29.440 -44.685 1.00 12.10 16 LEU D CA 1
ATOM 6257 C C . LEU D 2 34 ? -1.685 29.351 -44.458 1.00 14.35 16 LEU D C 1
ATOM 6258 O O . LEU D 2 34 ? -2.289 30.209 -43.819 1.00 12.96 16 LEU D O 1
ATOM 6263 N N . PRO D 2 35 ? -2.323 28.282 -44.974 1.00 16.35 17 PRO D N 1
ATOM 6264 C CA . PRO D 2 35 ? -3.774 28.093 -44.825 1.00 15.01 17 PRO D CA 1
ATOM 6265 C C . PRO D 2 35 ? -4.249 28.217 -43.371 1.00 15.35 17 PRO D C 1
ATOM 6266 O O . PRO D 2 35 ? -3.761 27.503 -42.487 1.00 13.53 17 PRO D O 1
ATOM 6270 N N . PRO D 2 36 ? -5.210 29.126 -43.109 1.00 14.06 18 PRO D N 1
ATOM 6271 C CA . PRO D 2 36 ? -5.742 29.338 -41.757 1.00 14.79 18 PRO D CA 1
ATOM 6272 C C . PRO D 2 36 ? -6.313 28.081 -41.107 1.00 16.44 18 PRO D C 1
ATOM 6273 O O . PRO D 2 36 ? -6.202 27.903 -39.896 1.00 16.79 18 PRO D O 1
ATOM 6277 N N . SER D 2 37 ? -6.914 27.206 -41.910 1.00 17.02 19 SER D N 1
ATOM 6278 C CA . SER D 2 37 ? -7.486 25.969 -41.386 1.00 19.61 19 SER D CA 1
ATOM 6279 C C . SER D 2 37 ? -6.439 24.993 -40.827 1.00 19.96 19 SER D C 1
ATOM 6280 O O . SER D 2 37 ? -6.770 24.076 -40.082 1.00 20.80 19 SER D O 1
ATOM 6283 N N . GLN D 2 38 ? -5.174 25.195 -41.169 1.00 20.43 20 GLN D N 1
ATOM 6284 C CA . GLN D 2 38 ? -4.121 24.313 -40.681 1.00 19.21 20 GLN D CA 1
ATOM 6285 C C . GLN D 2 38 ? -3.336 24.942 -39.530 1.00 20.32 20 GLN D C 1
ATOM 6286 O O . GLN D 2 38 ? -2.265 24.448 -39.171 1.00 20.81 20 GLN D O 1
ATOM 6292 N N . ILE D 2 39 ? -3.863 26.018 -38.946 1.00 20.72 21 ILE D N 1
ATOM 6293 C CA . ILE D 2 39 ? -3.163 26.702 -37.861 1.00 21.95 21 ILE D CA 1
ATOM 6294 C C . ILE D 2 39 ? -2.738 25.852 -36.660 1.00 22.17 21 ILE D C 1
ATOM 6295 O O . ILE D 2 39 ? -1.628 26.020 -36.153 1.00 19.14 21 ILE D O 1
ATOM 6300 N N . GLU D 2 40 ? -3.596 24.946 -36.196 1.00 22.51 22 GLU D N 1
ATOM 6301 C CA . GLU D 2 40 ? -3.237 24.153 -35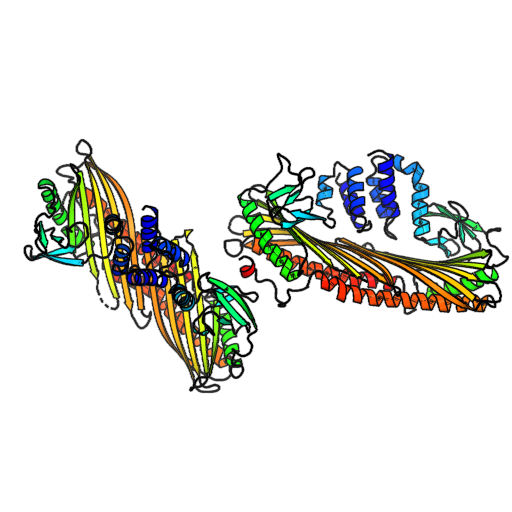.026 1.00 22.37 22 GLU D CA 1
ATOM 6302 C C . GLU D 2 40 ? -1.988 23.345 -35.291 1.00 21.42 22 GLU D C 1
ATOM 6303 O O . GLU D 2 40 ? -1.021 23.406 -34.528 1.00 19.98 22 GLU D O 1
ATOM 6309 N N . ASP D 2 41 ? -2.004 22.601 -36.388 1.00 22.90 23 ASP D N 1
ATOM 6310 C CA . ASP D 2 41 ? -0.869 21.768 -36.756 1.00 23.23 23 ASP D CA 1
ATOM 6311 C C . ASP D 2 41 ? 0.374 22.580 -37.081 1.00 22.44 23 ASP D C 1
ATOM 6312 O O . ASP D 2 41 ? 1.473 22.244 -36.640 1.00 21.88 23 ASP D O 1
ATOM 6317 N N . ASN D 2 42 ? 0.202 23.654 -37.844 1.00 21.65 24 ASN D N 1
ATOM 6318 C CA . ASN D 2 42 ? 1.338 24.481 -38.217 1.00 21.00 24 ASN D CA 1
ATOM 6319 C C . ASN D 2 42 ? 2.013 25.173 -37.039 1.00 21.41 24 ASN D C 1
ATOM 6320 O O . ASN D 2 42 ? 3.240 25.163 -36.944 1.00 22.85 24 ASN D O 1
ATOM 6325 N N . LEU D 2 43 ? 1.229 25.767 -36.143 1.00 18.13 25 LEU D N 1
ATOM 6326 C CA . LEU D 2 43 ? 1.794 26.443 -34.980 1.00 18.83 25 LEU D CA 1
ATOM 6327 C C . LEU D 2 43 ? 2.580 25.432 -34.143 1.00 19.82 25 LEU D C 1
ATOM 6328 O O . LEU D 2 43 ? 3.661 25.736 -33.641 1.00 18.92 25 LEU D O 1
ATOM 6333 N N . ALA D 2 44 ? 2.035 24.227 -33.997 1.00 21.29 26 ALA D N 1
ATOM 6334 C CA . ALA D 2 44 ? 2.721 23.181 -33.246 1.00 22.00 26 ALA D CA 1
ATOM 6335 C C . ALA D 2 44 ? 4.013 22.849 -34.002 1.00 22.22 26 ALA D C 1
ATOM 6336 O O . ALA D 2 44 ? 5.063 22.626 -33.399 1.00 22.14 26 ALA D O 1
ATOM 6338 N N . GLY D 2 45 ? 3.928 22.830 -35.330 1.00 22.77 27 GLY D N 1
ATOM 6339 C CA . GLY D 2 45 ? 5.104 22.554 -36.135 1.00 23.65 27 GLY D CA 1
ATOM 6340 C C . GLY D 2 45 ? 6.200 23.562 -35.818 1.00 23.95 27 GLY D C 1
ATOM 6341 O O . GLY D 2 45 ? 7.366 23.198 -35.646 1.00 22.59 27 GLY D O 1
ATOM 6342 N N . LEU D 2 46 ? 5.821 24.835 -35.734 1.00 23.61 28 LEU D N 1
ATOM 6343 C CA . LEU D 2 46 ? 6.775 25.890 -35.415 1.00 23.23 28 LEU D CA 1
ATOM 6344 C C . LEU D 2 46 ? 7.415 25.676 -34.050 1.00 23.20 28 LEU D C 1
ATOM 6345 O O . LEU D 2 46 ? 8.624 25.829 -33.895 1.00 22.72 28 LEU D O 1
ATOM 6350 N N . LEU D 2 47 ? 6.602 25.330 -33.057 1.00 24.31 29 LEU D N 1
ATOM 6351 C CA . LEU D 2 47 ? 7.109 25.109 -31.706 1.00 24.54 29 LEU D CA 1
ATOM 6352 C C . LEU D 2 47 ? 8.243 24.080 -31.709 1.00 25.75 29 LEU D C 1
ATOM 6353 O O . LEU D 2 47 ? 9.178 24.171 -30.905 1.00 26.87 29 LEU D O 1
ATOM 6358 N N . ASP D 2 48 ? 8.153 23.105 -32.613 1.00 25.38 30 ASP D N 1
ATOM 6359 C CA . ASP D 2 48 ? 9.177 22.070 -32.734 1.00 26.72 30 ASP D CA 1
ATOM 6360 C C . ASP D 2 48 ? 10.465 22.610 -33.342 1.00 26.90 30 ASP D C 1
ATOM 6361 O O . ASP D 2 48 ? 11.558 22.277 -32.885 1.00 27.60 30 ASP D O 1
ATOM 6366 N N . LEU D 2 49 ? 10.329 23.429 -34.382 1.00 25.94 31 LEU D N 1
ATOM 6367 C CA . LEU D 2 49 ? 11.478 24.008 -35.065 1.00 25.87 31 LEU D CA 1
ATOM 6368 C C . LEU D 2 49 ? 12.189 25.085 -34.255 1.00 26.55 31 LEU D C 1
ATOM 6369 O O . LEU D 2 49 ? 13.415 25.121 -34.203 1.00 27.07 31 LEU D O 1
ATOM 6374 N N . VAL D 2 50 ? 11.429 25.977 -33.635 1.00 27.05 32 VAL D N 1
ATOM 6375 C CA . VAL D 2 50 ? 12.042 27.050 -32.861 1.00 28.37 32 VAL D CA 1
ATOM 6376 C C . VAL D 2 50 ? 11.496 27.185 -31.440 1.00 28.88 32 VAL D C 1
ATOM 6377 O O . VAL D 2 50 ? 10.845 28.172 -31.094 1.00 29.62 32 VAL D O 1
ATOM 6381 N N . PRO D 2 51 ? 11.781 26.189 -30.587 1.00 29.38 33 PRO D N 1
ATOM 6382 C CA . PRO D 2 51 ? 11.316 26.198 -29.197 1.00 29.64 33 PRO D CA 1
ATOM 6383 C C . PRO D 2 51 ? 11.726 27.446 -28.409 1.00 30.91 33 PRO D C 1
ATOM 6384 O O . PRO D 2 51 ? 10.982 27.918 -27.552 1.00 31.52 33 PRO D O 1
ATOM 6388 N N . ASP D 2 52 ? 12.904 27.985 -28.689 1.00 32.00 34 ASP D N 1
ATOM 6389 C CA . ASP D 2 52 ? 13.345 29.181 -27.984 1.00 34.09 34 ASP D CA 1
ATOM 6390 C C . ASP D 2 52 ? 12.301 30.286 -28.113 1.00 34.05 34 ASP D C 1
ATOM 6391 O O . ASP D 2 52 ? 12.222 31.181 -27.275 1.00 34.40 34 ASP D O 1
ATOM 6396 N N . LEU D 2 53 ? 11.493 30.214 -29.165 1.00 34.80 35 LEU D N 1
ATOM 6397 C CA . LEU D 2 53 ? 10.463 31.216 -29.410 1.00 34.52 35 LEU D CA 1
ATOM 6398 C C . LEU D 2 53 ? 9.060 30.766 -28.990 1.00 34.93 35 LEU D C 1
ATOM 6399 O O . LEU D 2 53 ? 8.069 31.397 -29.359 1.00 34.58 35 LEU D O 1
ATOM 6404 N N . THR D 2 54 ? 8.987 29.695 -28.203 1.00 34.95 36 THR D N 1
ATOM 6405 C CA . THR D 2 54 ? 7.712 29.140 -27.754 1.00 36.88 36 THR D CA 1
ATOM 6406 C C . THR D 2 54 ? 6.760 30.087 -27.021 1.00 39.06 36 THR D C 1
ATOM 6407 O O . THR D 2 54 ? 5.544 29.883 -27.048 1.00 39.65 36 THR D O 1
ATOM 6411 N N . GLU D 2 55 ? 7.296 31.107 -26.361 1.00 39.89 37 GLU D N 1
ATOM 6412 C CA . GLU D 2 55 ? 6.446 32.046 -25.640 1.00 41.17 37 GLU D CA 1
ATOM 6413 C C . GLU D 2 55 ? 6.031 33.191 -26.539 1.00 40.89 37 GLU D C 1
ATOM 6414 O O . GLU D 2 55 ? 4.918 33.707 -26.434 1.00 41.78 37 GLU D O 1
ATOM 6420 N N . ASP D 2 56 ? 6.942 33.581 -27.423 1.00 40.29 38 ASP D N 1
ATOM 6421 C CA . ASP D 2 56 ? 6.709 34.672 -28.359 1.00 39.94 38 ASP D CA 1
ATOM 6422 C C . ASP D 2 56 ? 5.676 34.288 -29.410 1.00 38.37 38 ASP D C 1
ATOM 6423 O O . ASP D 2 56 ? 4.881 35.125 -29.854 1.00 38.72 38 ASP D O 1
ATOM 6428 N N . LEU D 2 57 ? 5.698 33.018 -29.803 1.00 35.68 39 LEU D N 1
ATOM 6429 C CA . LEU D 2 57 ? 4.767 32.501 -30.796 1.00 32.34 39 LEU D CA 1
ATOM 6430 C C . LEU D 2 57 ? 3.371 32.337 -30.192 1.00 31.37 39 LEU D C 1
ATOM 6431 O O . LEU D 2 57 ? 2.373 32.719 -30.804 1.00 30.97 39 LEU D O 1
ATOM 6436 N N . LEU D 2 58 ? 3.300 31.771 -28.994 1.00 30.73 40 LEU D N 1
ATOM 6437 C CA . LEU D 2 58 ? 2.012 31.585 -28.337 1.00 32.65 40 LEU D CA 1
ATOM 6438 C C . LEU D 2 58 ? 1.457 32.924 -27.879 1.00 33.30 40 LEU D C 1
ATOM 6439 O O . LEU D 2 58 ? 0.437 32.969 -27.199 1.00 36.88 40 LEU D O 1
ATOM 6444 N N . SER D 2 59 ? 2.130 34.008 -28.258 1.00 32.91 41 SER D N 1
ATOM 6445 C CA . SER D 2 59 ? 1.728 35.356 -27.868 1.00 32.40 41 SER D CA 1
ATOM 6446 C C . SER D 2 59 ? 1.324 36.248 -29.031 1.00 32.52 41 SER D C 1
ATOM 6447 O O . SER D 2 59 ? 0.581 37.209 -28.857 1.00 32.16 41 SER D O 1
ATOM 6450 N N . SER D 2 60 ? 1.826 35.951 -30.218 1.00 32.12 42 SER D N 1
ATOM 6451 C CA . SER D 2 60 ? 1.477 36.763 -31.368 1.00 32.81 42 SER D CA 1
ATOM 6452 C C . SER D 2 60 ? 0.613 36.004 -32.373 1.00 31.65 42 SER D C 1
ATOM 6453 O O . SER D 2 60 ? 0.021 36.606 -33.264 1.00 31.28 42 SER D O 1
ATOM 6456 N N . ILE D 2 61 ? 0.517 34.688 -32.212 1.00 30.02 43 ILE D N 1
ATOM 6457 C CA . ILE D 2 61 ? -0.285 33.890 -33.128 1.00 29.31 43 ILE D CA 1
ATOM 6458 C C . ILE D 2 61 ? -1.510 33.282 -32.449 1.00 27.18 43 ILE D C 1
ATOM 6459 O O . ILE D 2 61 ? -1.396 32.386 -31.627 1.00 27.80 43 ILE D O 1
ATOM 6464 N N . ASP D 2 62 ? -2.687 33.780 -32.813 1.00 25.63 44 ASP D N 1
ATOM 6465 C CA . ASP D 2 62 ? -3.936 33.301 -32.239 1.00 24.31 44 ASP D CA 1
ATOM 6466 C C . ASP D 2 62 ? -4.615 32.314 -33.165 1.00 23.77 44 ASP D C 1
ATOM 6467 O O . ASP D 2 62 ? -4.435 32.363 -34.385 1.00 22.84 44 ASP D O 1
ATOM 6472 N N . GLN D 2 63 ? -5.402 31.421 -32.579 1.00 22.20 45 GLN D N 1
ATOM 6473 C CA . GLN D 2 63 ? -6.144 30.434 -33.346 1.00 20.90 45 GLN D CA 1
ATOM 6474 C C . GLN D 2 63 ? -7.493 30.202 -32.684 1.00 19.64 45 GLN D C 1
ATOM 6475 O O . GLN D 2 63 ? -7.685 30.550 -31.521 1.00 18.56 45 GLN D O 1
ATOM 6481 N N . PRO D 2 64 ? -8.455 29.628 -33.424 1.00 18.91 46 PRO D N 1
ATOM 6482 C CA . PRO D 2 64 ? -9.774 29.371 -32.840 1.00 18.93 46 PRO D CA 1
ATOM 6483 C C . PRO D 2 64 ? -9.642 28.603 -31.527 1.00 20.69 46 PRO D C 1
ATOM 6484 O O . PRO D 2 64 ? -8.811 27.697 -31.393 1.00 21.38 46 PRO D O 1
ATOM 6488 N N . LEU D 2 65 ? -10.457 28.975 -30.552 1.00 19.75 47 LEU D N 1
ATOM 6489 C CA . LEU D 2 65 ? -10.390 28.340 -29.253 1.00 20.17 47 LEU D CA 1
ATOM 6490 C C . LEU D 2 65 ? -11.349 27.174 -29.016 1.00 20.23 47 LEU D C 1
ATOM 6491 O O . LEU D 2 65 ? -12.385 27.032 -29.681 1.00 17.43 47 LEU D O 1
ATOM 6496 N N . LYS D 2 66 ? -10.969 26.340 -28.054 1.00 20.93 48 LYS D N 1
ATOM 6497 C CA . LYS D 2 66 ? -11.745 25.171 -27.662 1.00 21.97 48 LYS D CA 1
ATOM 6498 C C . LYS D 2 66 ? -12.595 25.458 -26.418 1.00 20.37 48 LYS D C 1
ATOM 6499 O O . LYS D 2 66 ? -12.204 26.233 -25.547 1.00 20.98 48 LYS D O 1
ATOM 6505 N N . VAL D 2 67 ? -13.766 24.832 -26.360 1.00 18.68 49 VAL D N 1
ATOM 6506 C CA . VAL D 2 67 ? -14.698 24.991 -25.249 1.00 16.26 49 VAL D CA 1
ATOM 6507 C C . VAL D 2 67 ? -14.469 23.902 -24.202 1.00 16.26 49 VAL D C 1
ATOM 6508 O O . VAL D 2 67 ? -14.224 22.748 -24.547 1.00 17.90 49 VAL D O 1
ATOM 6512 N N . ALA D 2 68 ? -14.548 24.268 -22.928 1.00 14.55 50 ALA D N 1
ATOM 6513 C CA . ALA D 2 68 ? -14.379 23.310 -21.840 1.00 13.35 50 ALA D CA 1
ATOM 6514 C C . ALA D 2 68 ? -15.560 23.486 -20.881 1.00 15.51 50 ALA D C 1
ATOM 6515 O O . ALA D 2 68 ? -16.258 24.506 -20.924 1.00 13.88 50 ALA D O 1
ATOM 6517 N N . TYR D 2 69 ? -15.785 22.502 -20.012 1.00 15.57 51 TYR D N 1
ATOM 6518 C CA . TYR D 2 69 ? -16.921 22.557 -19.097 1.00 15.35 51 TYR D CA 1
ATOM 6519 C C . TYR D 2 69 ? -16.548 22.672 -17.634 1.00 14.40 51 TYR D C 1
ATOM 6520 O O . TYR D 2 69 ? -15.767 21.879 -17.138 1.00 14.06 51 TYR D O 1
ATOM 6529 N N . ASP D 2 70 ? -17.124 23.662 -16.954 1.00 13.74 52 ASP D N 1
ATOM 6530 C CA . ASP D 2 70 ? -16.882 23.894 -15.538 1.00 13.43 52 ASP D CA 1
ATOM 6531 C C . ASP D 2 70 ? -18.021 23.243 -14.761 1.00 13.30 52 ASP D C 1
ATOM 6532 O O . ASP D 2 70 ? -19.113 23.789 -14.657 1.00 11.68 52 ASP D O 1
ATOM 6537 N N . ALA D 2 71 ? -17.747 22.067 -14.218 1.00 15.23 53 ALA D N 1
ATOM 6538 C CA . ALA D 2 71 ? -18.728 21.294 -13.475 1.00 16.48 53 ALA D CA 1
ATOM 6539 C C . ALA D 2 71 ? -19.253 21.982 -12.220 1.00 17.89 53 ALA D C 1
ATOM 6540 O O . ALA D 2 71 ? -20.390 21.761 -11.815 1.00 18.57 53 ALA D O 1
ATOM 6542 N N . VAL D 2 72 ? -18.428 22.816 -11.601 1.00 18.19 54 VAL D N 1
ATOM 6543 C CA . VAL D 2 72 ? -18.856 23.503 -10.400 1.00 17.16 54 VAL D CA 1
ATOM 6544 C C . VAL D 2 72 ? -19.876 24.584 -10.729 1.00 17.63 54 VAL D C 1
ATOM 6545 O O . VAL D 2 72 ? -20.949 24.638 -10.125 1.00 15.44 54 VAL D O 1
ATOM 6549 N N . SER D 2 73 ? -19.542 25.433 -11.693 1.00 17.51 55 SER D N 1
ATOM 6550 C CA . SER D 2 73 ? -20.421 26.527 -12.091 1.00 18.07 55 SER D CA 1
ATOM 6551 C C . SER D 2 73 ? -21.483 26.089 -13.079 1.00 18.20 55 SER D C 1
ATOM 6552 O O . SER D 2 73 ? -22.484 26.788 -13.277 1.00 18.47 55 SER D O 1
ATOM 6555 N N . LYS D 2 74 ? -21.268 24.935 -13.700 1.00 17.45 56 LYS D N 1
ATOM 6556 C CA . LYS D 2 74 ? -22.203 24.420 -14.696 1.00 18.95 56 LYS D CA 1
ATOM 6557 C C . LYS D 2 74 ? -22.304 25.370 -15.888 1.00 18.44 56 LYS D C 1
ATOM 6558 O O . LYS D 2 74 ? -23.398 25.684 -16.353 1.00 20.14 56 LYS D O 1
ATOM 6564 N N . LYS D 2 75 ? -21.156 25.829 -16.371 1.00 17.16 57 LYS D N 1
ATOM 6565 C CA . LYS D 2 75 ? -21.100 26.738 -17.513 1.00 16.07 57 LYS D CA 1
ATOM 6566 C C . LYS D 2 75 ? -19.887 26.350 -18.336 1.00 15.30 57 LYS D C 1
ATOM 6567 O O . LYS D 2 75 ? -18.970 25.682 -17.837 1.00 13.86 57 LYS D O 1
ATOM 6573 N N . ASP D 2 76 ? -19.875 26.771 -19.594 1.00 13.22 58 ASP D N 1
ATOM 6574 C CA . ASP D 2 76 ? -18.732 26.495 -20.443 1.00 14.57 58 ASP D CA 1
ATOM 6575 C C . ASP D 2 76 ? -17.772 27.677 -20.340 1.00 13.95 58 ASP D C 1
ATOM 6576 O O . ASP D 2 76 ? -18.179 28.787 -19.994 1.00 14.31 58 ASP D O 1
ATOM 6581 N N . TYR D 2 77 ? -16.497 27.434 -20.623 1.00 12.98 59 TYR D N 1
ATOM 6582 C CA . TYR D 2 77 ? -15.505 28.501 -20.631 1.00 12.90 59 TYR D CA 1
ATOM 6583 C C . TYR D 2 77 ? -14.487 28.193 -21.740 1.00 14.76 59 TYR D C 1
ATOM 6584 O O . TYR D 2 77 ? -14.364 27.047 -22.174 1.00 16.07 59 TYR D O 1
ATOM 6593 N N . LEU D 2 78 ? -13.772 29.214 -22.204 1.00 15.06 60 LEU D N 1
ATOM 6594 C CA . LEU D 2 78 ? -12.799 29.052 -23.284 1.00 14.92 60 LEU D CA 1
ATOM 6595 C C . LEU D 2 78 ? -11.354 28.745 -22.860 1.00 15.23 60 LEU D C 1
ATOM 6596 O O . LEU D 2 78 ? -10.855 29.271 -21.855 1.00 15.18 60 LEU D O 1
ATOM 6601 N N . LEU D 2 79 ? -10.688 27.897 -23.646 1.00 15.88 61 LEU D N 1
ATOM 6602 C CA . LEU D 2 79 ? -9.302 27.514 -23.384 1.00 16.07 61 LEU D CA 1
ATOM 6603 C C . LEU D 2 79 ? -8.335 28.291 -24.275 1.00 17.76 61 LEU D C 1
ATOM 6604 O O . LEU D 2 79 ? -8.473 28.305 -25.497 1.00 19.39 61 LEU D O 1
ATOM 6609 N N . CYS D 2 80 ? -7.351 28.930 -23.656 1.00 19.21 62 CYS D N 1
ATOM 6610 C CA . CYS D 2 80 ? -6.356 29.709 -24.378 1.00 19.50 62 CYS D CA 1
ATOM 6611 C C . CYS D 2 80 ? -5.077 29.747 -23.540 1.00 20.73 62 CYS D C 1
ATOM 6612 O O . CYS D 2 80 ? -5.053 29.263 -22.411 1.00 21.86 62 CYS D O 1
ATOM 6615 N N . ASP D 2 81 ? -4.022 30.333 -24.088 1.00 19.60 63 ASP D N 1
ATOM 6616 C CA . ASP D 2 81 ? -2.746 30.413 -23.397 1.00 19.08 63 ASP D CA 1
ATOM 6617 C C . ASP D 2 81 ? -2.799 31.298 -22.150 1.00 18.77 63 ASP D C 1
ATOM 6618 O O . ASP D 2 81 ? -2.024 31.102 -21.221 1.00 18.49 63 ASP D O 1
ATOM 6623 N N . TYR D 2 82 ? -3.720 32.258 -22.128 1.00 18.70 64 TYR D N 1
ATOM 6624 C CA . TYR D 2 82 ? -3.840 33.183 -21.006 1.00 17.53 64 TYR D CA 1
ATOM 6625 C C . TYR D 2 82 ? -4.405 32.621 -19.700 1.00 18.07 64 TYR D C 1
ATOM 6626 O O . TYR D 2 82 ? -4.152 33.182 -18.635 1.00 18.65 64 TYR D O 1
ATOM 6635 N N . ASN D 2 83 ? -5.154 31.523 -19.759 1.00 16.56 65 ASN D N 1
ATOM 6636 C CA . ASN D 2 83 ? -5.692 30.929 -18.535 1.00 18.06 65 ASN D CA 1
ATOM 6637 C C . ASN D 2 83 ? -5.101 29.535 -18.316 1.00 17.83 65 ASN D C 1
ATOM 6638 O O . ASN D 2 83 ? -5.673 28.707 -17.615 1.00 17.33 65 ASN D O 1
ATOM 6643 N N . ARG D 2 84 ? -3.932 29.307 -18.910 1.00 19.99 66 ARG D N 1
ATOM 6644 C CA . ARG D 2 84 ? -3.226 28.029 -18.849 1.00 19.23 66 ARG D CA 1
ATOM 6645 C C . ARG D 2 84 ? -2.009 28.011 -17.922 1.00 20.63 66 ARG D C 1
ATOM 6646 O O . ARG D 2 84 ? -1.233 28.969 -17.872 1.00 21.54 66 ARG D O 1
ATOM 6654 N N . ASP D 2 85 ? -1.856 26.912 -17.185 1.00 20.30 67 ASP D N 1
ATOM 6655 C CA . ASP D 2 85 ? -0.731 26.726 -16.278 1.00 20.94 67 ASP D CA 1
ATOM 6656 C C . ASP D 2 85 ? -0.347 25.265 -16.446 1.00 21.43 67 ASP D C 1
ATOM 6657 O O . ASP D 2 85 ? -1.146 24.370 -16.154 1.00 21.52 67 ASP D O 1
ATOM 6662 N N . ALA D 2 86 ? 0.873 25.022 -16.922 1.00 19.72 68 ALA D N 1
ATOM 6663 C CA . ALA D 2 86 ? 1.312 23.659 -17.191 1.00 18.66 68 ALA D CA 1
ATOM 6664 C C . ALA D 2 86 ? 0.307 23.172 -18.232 1.00 18.38 68 ALA D C 1
ATOM 6665 O O . ALA D 2 86 ? 0.091 23.846 -19.235 1.00 21.91 68 ALA D O 1
ATOM 6667 N N . ASP D 2 87 ? -0.324 22.028 -18.001 1.00 18.94 69 ASP D N 1
ATOM 6668 C CA . ASP D 2 87 ? -1.308 21.525 -18.946 1.00 17.44 69 ASP D CA 1
ATOM 6669 C C . ASP D 2 87 ? -2.724 21.657 -18.391 1.00 17.11 69 ASP D C 1
ATOM 6670 O O . ASP D 2 87 ? -3.630 20.909 -18.764 1.00 14.68 69 ASP D O 1
ATOM 6675 N N . SER D 2 88 ? -2.914 22.616 -17.494 1.00 15.79 70 SER D N 1
ATOM 6676 C CA . SER D 2 88 ? -4.233 22.832 -16.910 1.00 16.20 70 SER D CA 1
ATOM 6677 C C . SER D 2 88 ? -4.770 24.214 -17.255 1.00 16.33 70 SER D C 1
ATOM 6678 O O . SER D 2 88 ? -4.000 25.131 -17.545 1.00 16.72 70 SER D O 1
ATOM 6681 N N . TYR D 2 89 ? -6.092 24.353 -17.208 1.00 14.69 71 TYR D N 1
ATOM 6682 C CA . TYR D 2 89 ? -6.750 25.619 -17.503 1.00 14.21 71 TYR D CA 1
ATOM 6683 C C . TYR D 2 89 ? -7.612 26.095 -16.339 1.00 14.69 71 TYR D C 1
ATOM 6684 O O . TYR D 2 89 ? -8.275 25.298 -15.677 1.00 11.29 71 TYR D O 1
ATOM 6693 N N . ARG D 2 90 ? -7.604 27.405 -16.109 1.00 14.59 72 ARG D N 1
ATOM 6694 C CA . ARG D 2 90 ? -8.372 28.017 -15.030 1.00 12.79 72 ARG D CA 1
ATOM 6695 C C . ARG D 2 90 ? -9.726 28.532 -15.524 1.00 13.02 72 ARG D C 1
ATOM 6696 O O . ARG D 2 90 ? -9.814 29.255 -16.515 1.00 11.17 72 ARG D O 1
ATOM 6704 N N . SER D 2 91 ? -10.789 28.146 -14.835 1.00 14.13 73 SER D N 1
ATOM 6705 C CA . SER D 2 91 ? -12.119 28.611 -15.203 1.00 14.95 73 SER D CA 1
ATOM 6706 C C . SER D 2 91 ? -12.383 30.012 -14.652 1.00 14.17 73 SER D C 1
ATOM 6707 O O . SER D 2 91 ? -12.192 30.274 -13.467 1.00 14.20 73 SER D O 1
ATOM 6710 N N . PRO D 2 92 ? -12.862 30.917 -15.507 1.00 12.29 74 PRO D N 1
ATOM 6711 C CA . PRO D 2 92 ? -13.159 32.296 -15.116 1.00 13.95 74 PRO D CA 1
ATOM 6712 C C . PRO D 2 92 ? -14.315 32.367 -14.110 1.00 14.27 74 PRO D C 1
ATOM 6713 O O . PRO D 2 92 ? -14.477 33.361 -13.392 1.00 11.22 74 PRO D O 1
ATOM 6717 N N . TRP D 2 93 ? -15.108 31.299 -14.063 1.00 13.58 75 TRP D N 1
ATOM 6718 C CA . TRP D 2 93 ? -16.255 31.237 -13.164 1.00 14.35 75 TRP D CA 1
ATOM 6719 C C . TRP D 2 93 ? -15.905 30.709 -11.776 1.00 14.53 75 TRP D C 1
ATOM 6720 O O . TRP D 2 93 ? -16.218 31.340 -10.779 1.00 14.82 75 TRP D O 1
ATOM 6731 N N . SER D 2 94 ? -15.249 29.554 -11.724 1.00 14.41 76 SER D N 1
ATOM 6732 C CA . SER D 2 94 ? -14.877 28.928 -10.453 1.00 14.24 76 SER D CA 1
ATOM 6733 C C . SER D 2 94 ? -13.512 29.363 -9.957 1.00 13.49 76 SER D C 1
ATOM 6734 O O . SER D 2 94 ? -13.225 29.283 -8.759 1.00 10.94 76 SER D O 1
ATOM 6737 N N . ASN D 2 95 ? -12.666 29.801 -10.885 1.00 13.04 77 ASN D N 1
ATOM 6738 C CA . ASN D 2 95 ? -11.312 30.219 -10.546 1.00 12.82 77 ASN D CA 1
ATOM 6739 C C . ASN D 2 95 ? -10.494 28.992 -10.140 1.00 12.44 77 ASN D C 1
ATOM 6740 O O . ASN D 2 95 ? -9.487 29.106 -9.449 1.00 14.85 77 ASN D O 1
ATOM 6745 N N . LYS D 2 96 ? -10.943 27.819 -10.584 1.00 12.00 78 LYS D N 1
ATOM 6746 C CA . LYS D 2 96 ? -10.277 26.548 -10.295 1.00 12.28 78 LYS D CA 1
ATOM 6747 C C . LYS D 2 96 ? -9.646 25.966 -11.562 1.00 11.29 78 LYS D C 1
ATOM 6748 O O . LYS D 2 96 ? -10.094 26.238 -12.677 1.00 11.53 78 LYS D O 1
ATOM 6754 N N . TYR D 2 97 ? -8.607 25.160 -11.385 1.00 10.34 79 TYR D N 1
ATOM 6755 C CA . TYR D 2 97 ? -7.936 24.544 -12.516 1.00 11.07 79 TYR D CA 1
ATOM 6756 C C . TYR D 2 97 ? -8.422 23.120 -12.838 1.00 13.11 79 TYR D C 1
ATOM 6757 O O . TYR D 2 97 ? -8.830 22.371 -11.948 1.00 12.11 79 TYR D O 1
ATOM 6766 N N . ASP D 2 98 ? -8.370 22.764 -14.121 1.00 13.17 80 ASP D N 1
ATOM 6767 C CA . ASP D 2 98 ? -8.743 21.431 -14.576 1.00 14.15 80 ASP D CA 1
ATOM 6768 C C . ASP D 2 98 ? -7.755 20.974 -15.651 1.00 14.45 80 ASP D C 1
ATOM 6769 O O . ASP D 2 98 ? -7.670 21.564 -16.722 1.00 13.27 80 ASP D O 1
ATOM 6774 N N . PRO D 2 99 ? -6.976 19.923 -15.368 1.00 15.15 81 PRO D N 1
ATOM 6775 C CA . PRO D 2 99 ? -6.954 19.144 -14.128 1.00 15.03 81 PRO D CA 1
ATOM 6776 C C . PRO D 2 99 ? -6.400 19.964 -12.973 1.00 15.31 81 PRO D C 1
ATOM 6777 O O . PRO D 2 99 ? -5.652 20.917 -13.184 1.00 16.28 81 PRO D O 1
ATOM 6781 N N . PRO D 2 100 ? -6.768 19.608 -11.735 1.00 13.66 82 PRO D N 1
ATOM 6782 C CA . PRO D 2 100 ? -6.275 20.332 -10.560 1.00 13.28 82 PRO D CA 1
ATOM 6783 C C . PRO D 2 100 ? -4.759 20.167 -10.515 1.00 13.06 82 PRO D C 1
ATOM 6784 O O . PRO D 2 100 ? -4.250 19.157 -10.967 1.00 13.94 82 PRO D O 1
ATOM 6788 N N . LEU D 2 101 ? -4.045 21.155 -9.990 1.00 13.11 83 LEU D N 1
ATOM 6789 C CA . LEU D 2 101 ? -2.598 21.054 -9.870 1.00 15.48 83 LEU D CA 1
ATOM 6790 C C . LEU D 2 101 ? -2.142 22.083 -8.853 1.00 17.43 83 LEU D C 1
ATOM 6791 O O . LEU D 2 101 ? -2.830 23.077 -8.612 1.00 18.73 83 LEU D O 1
ATOM 6796 N N . SER D 2 102 ? -0.984 21.842 -8.250 1.00 17.52 84 SER D N 1
ATOM 6797 C CA . SER D 2 102 ? -0.460 22.743 -7.234 1.00 18.45 84 SER D CA 1
ATOM 6798 C C . SER D 2 102 ? 0.461 23.794 -7.816 1.00 18.44 84 SER D C 1
ATOM 6799 O O . SER D 2 102 ? 0.965 23.638 -8.920 1.00 19.99 84 SER D O 1
ATOM 6802 N N . GLY D 2 103 ? 0.666 24.863 -7.055 1.00 19.51 85 GLY D N 1
ATOM 6803 C CA . GLY D 2 103 ? 1.540 25.945 -7.466 1.00 20.35 85 GLY D CA 1
ATOM 6804 C C . GLY D 2 103 ? 1.104 26.784 -8.648 1.00 21.84 85 GLY D C 1
ATOM 6805 O O . GLY D 2 103 ? 1.872 27.612 -9.124 1.00 22.30 85 GLY D O 1
ATOM 6806 N N . ALA D 2 104 ? -0.124 26.593 -9.117 1.00 22.98 86 ALA D N 1
ATOM 6807 C CA . ALA D 2 104 ? -0.631 27.348 -10.263 1.00 21.14 86 ALA D CA 1
ATOM 6808 C C . ALA D 2 104 ? -0.790 28.843 -9.978 1.00 19.96 86 ALA D C 1
ATOM 6809 O O . ALA D 2 104 ? -0.791 29.275 -8.826 1.00 18.94 86 ALA D O 1
ATOM 6811 N N . CYS D 2 105 ? -0.944 29.625 -11.044 1.00 18.93 87 CYS D N 1
ATOM 6812 C CA . CYS D 2 105 ? -1.082 31.077 -10.941 1.00 17.46 87 CYS D CA 1
ATOM 6813 C C . CYS D 2 105 ? -2.535 31.562 -10.926 1.00 17.73 87 CYS D C 1
ATOM 6814 O O . CYS D 2 105 ? -3.364 31.121 -11.730 1.00 16.54 87 CYS D O 1
ATOM 6817 N N . TYR D 2 106 ? -2.827 32.477 -10.008 1.00 17.16 88 TYR D N 1
ATOM 6818 C CA . TYR D 2 106 ? -4.162 33.049 -9.864 1.00 18.82 88 TYR D CA 1
ATOM 6819 C C . TYR D 2 106 ? -4.070 34.567 -9.795 1.00 18.87 88 TYR D C 1
ATOM 6820 O O . TYR D 2 106 ? -3.059 35.116 -9.376 1.00 18.08 88 TYR D O 1
ATOM 6829 N N . PRO D 2 107 ? -5.129 35.262 -10.223 1.00 19.56 89 PRO D N 1
ATOM 6830 C CA . PRO D 2 107 ? -5.139 36.727 -10.182 1.00 19.95 89 PRO D CA 1
ATOM 6831 C C . PRO D 2 107 ? -5.131 37.141 -8.711 1.00 19.66 89 PRO D C 1
ATOM 6832 O O . PRO D 2 107 ? -5.563 36.374 -7.853 1.00 20.04 89 PRO D O 1
ATOM 6836 N N . SER D 2 108 ? -4.638 38.340 -8.414 1.00 20.23 90 SER D N 1
ATOM 6837 C CA . SER D 2 108 ? -4.620 38.822 -7.036 1.00 21.04 90 SER D CA 1
ATOM 6838 C C . SER D 2 108 ? -6.075 38.948 -6.590 1.00 22.82 90 SER D C 1
ATOM 6839 O O . SER D 2 108 ? -6.980 38.954 -7.419 1.00 23.38 90 SER D O 1
ATOM 6842 N N . SER D 2 109 ? -6.297 39.047 -5.286 1.00 23.35 91 SER D N 1
ATOM 6843 C CA . SER D 2 109 ? -7.644 39.162 -4.750 1.00 24.18 91 SER D CA 1
ATOM 6844 C C . SER D 2 109 ? -8.442 40.307 -5.369 1.00 25.03 91 SER D C 1
ATOM 6845 O O . SER D 2 109 ? -9.604 40.134 -5.752 1.00 25.11 91 SER D O 1
ATOM 6848 N N . LYS D 2 110 ? -7.814 41.474 -5.468 1.00 25.36 92 LYS D N 1
ATOM 6849 C CA . LYS D 2 110 ? -8.456 42.654 -6.036 1.00 25.06 92 LYS D CA 1
ATOM 6850 C C . LYS D 2 110 ? -8.753 42.495 -7.530 1.00 22.71 92 LYS D C 1
ATOM 6851 O O . LYS D 2 110 ? -9.795 42.923 -8.019 1.00 23.05 92 LYS D O 1
ATOM 6857 N N . LEU D 2 111 ? -7.830 41.893 -8.265 1.00 21.23 93 LEU D N 1
ATOM 6858 C CA . LEU D 2 111 ? -8.043 41.716 -9.694 1.00 19.40 93 LEU D CA 1
ATOM 6859 C C . LEU D 2 111 ? -9.155 40.695 -9.934 1.00 18.20 93 LEU D C 1
ATOM 6860 O O . LEU D 2 111 ? -9.975 40.854 -10.843 1.00 17.45 93 LEU D O 1
ATOM 6865 N N . ARG D 2 112 ? -9.189 39.660 -9.101 1.00 17.00 94 ARG D N 1
ATOM 6866 C CA . ARG D 2 112 ? -10.205 38.625 -9.223 1.00 17.82 94 ARG D CA 1
ATOM 6867 C C . ARG D 2 112 ? -11.571 39.291 -9.188 1.00 18.44 94 ARG D C 1
ATOM 6868 O O . ARG D 2 112 ? -12.440 38.974 -9.999 1.00 19.47 94 ARG D O 1
ATOM 6876 N N . ASP D 2 113 ? -11.751 40.228 -8.263 1.00 19.02 95 ASP D N 1
ATOM 6877 C CA . ASP D 2 113 ? -13.016 40.951 -8.160 1.00 20.42 95 ASP D CA 1
ATOM 6878 C C . ASP D 2 113 ? -13.319 41.660 -9.480 1.00 18.79 95 ASP D C 1
ATOM 6879 O O . ASP D 2 113 ? -14.456 41.663 -9.941 1.00 20.06 95 ASP D O 1
ATOM 6884 N N . ILE D 2 114 ? -12.304 42.261 -10.088 1.00 16.93 96 ILE D N 1
ATOM 6885 C CA . ILE D 2 114 ? -12.501 42.923 -11.372 1.00 17.54 96 ILE D CA 1
ATOM 6886 C C . ILE D 2 114 ? -12.788 41.872 -12.452 1.00 17.96 96 ILE D C 1
ATOM 6887 O O . ILE D 2 114 ? -13.590 42.109 -13.357 1.00 18.10 96 ILE D O 1
ATOM 6892 N N . GLU D 2 115 ? -12.141 40.714 -12.344 1.00 16.39 97 GLU D N 1
ATOM 6893 C CA . GLU D 2 115 ? -12.338 39.636 -13.313 1.00 16.89 97 GLU D CA 1
ATOM 6894 C C . GLU D 2 115 ? -13.761 39.061 -13.233 1.00 17.05 97 GLU D C 1
ATOM 6895 O O . GLU D 2 115 ? -14.370 38.738 -14.261 1.00 15.81 97 GLU D O 1
ATOM 6901 N N . VAL D 2 116 ? -14.288 38.940 -12.015 1.00 17.90 98 VAL D N 1
ATOM 6902 C CA . VAL D 2 116 ? -15.641 38.425 -11.824 1.00 17.36 98 VAL D CA 1
ATOM 6903 C C . VAL D 2 116 ? -16.627 39.394 -12.482 1.00 18.25 98 VAL D C 1
ATOM 6904 O O . VAL D 2 116 ? -17.519 38.979 -13.224 1.00 17.43 98 VAL D O 1
ATOM 6908 N N . GLN D 2 117 ? -16.454 40.685 -12.202 1.00 17.59 99 GLN D N 1
ATOM 6909 C CA . GLN D 2 117 ? -17.302 41.717 -12.784 1.00 16.79 99 GLN D CA 1
ATOM 6910 C C . GLN D 2 117 ? -17.219 41.613 -14.302 1.00 15.16 99 GLN D C 1
ATOM 6911 O O . GLN D 2 117 ? -18.237 41.484 -14.973 1.00 14.83 99 GLN D O 1
ATOM 6917 N N . ALA D 2 118 ? -15.997 41.650 -14.830 1.00 13.22 100 ALA D N 1
ATOM 6918 C CA . ALA D 2 118 ? -15.770 41.569 -16.273 1.00 14.97 100 ALA D CA 1
ATOM 6919 C C . ALA D 2 118 ? -16.488 40.400 -16.944 1.00 15.59 100 ALA D C 1
ATOM 6920 O O . ALA D 2 118 ? -17.097 40.564 -18.006 1.00 15.92 100 ALA D O 1
ATOM 6922 N N . ASN D 2 119 ? -16.398 39.220 -16.340 1.00 14.64 101 ASN D N 1
ATOM 6923 C CA . ASN D 2 119 ? -17.052 38.046 -16.903 1.00 15.26 101 ASN D CA 1
ATOM 6924 C C . ASN D 2 119 ? -18.578 38.175 -16.943 1.00 16.20 101 ASN D C 1
ATOM 6925 O O . ASN D 2 119 ? -19.218 37.695 -17.872 1.00 16.66 101 ASN D O 1
ATOM 6930 N N . GLU D 2 120 ? -19.163 38.834 -15.949 1.00 16.96 102 GLU D N 1
ATOM 6931 C CA . GLU D 2 120 ? -20.609 38.996 -15.942 1.00 19.25 102 GLU D CA 1
ATOM 6932 C C . GLU D 2 120 ? -21.052 40.016 -16.980 1.00 18.16 102 GLU D C 1
ATOM 6933 O O . GLU D 2 120 ? -22.054 39.806 -17.656 1.00 18.89 102 GLU D O 1
ATOM 6939 N N . ILE D 2 121 ? -20.321 41.121 -17.123 1.00 16.14 103 ILE D N 1
ATOM 6940 C CA . ILE D 2 121 ? -20.744 42.118 -18.095 1.00 14.80 103 ILE D CA 1
ATOM 6941 C C . ILE D 2 121 ? -20.537 41.665 -19.543 1.00 13.72 103 ILE D C 1
ATOM 6942 O O . ILE D 2 121 ? -21.386 41.907 -20.398 1.00 10.83 103 ILE D O 1
ATOM 6947 N N . PHE D 2 122 ? -19.420 41.005 -19.826 1.00 12.99 104 PHE D N 1
ATOM 6948 C CA . PHE D 2 122 ? -19.177 40.553 -21.187 1.00 14.40 104 PHE D CA 1
ATOM 6949 C C . PHE D 2 122 ? -20.053 39.358 -21.563 1.00 15.51 104 PHE D C 1
ATOM 6950 O O . PHE D 2 122 ? -20.207 39.036 -22.744 1.00 15.74 104 PHE D O 1
ATOM 6958 N N . GLU D 2 123 ? -20.631 38.702 -20.561 1.00 18.07 105 GLU D N 1
ATOM 6959 C CA . GLU D 2 123 ? -21.545 37.597 -20.826 1.00 18.60 105 GLU D CA 1
ATOM 6960 C C . GLU D 2 123 ? -22.856 38.216 -21.346 1.00 19.19 105 GLU D C 1
ATOM 6961 O O . GLU D 2 123 ? -23.535 37.646 -22.205 1.00 19.90 105 GLU D O 1
ATOM 6967 N N . ILE D 2 124 ? -23.212 39.388 -20.822 1.00 18.32 106 ILE D N 1
ATOM 6968 C CA . ILE D 2 124 ? -24.421 40.073 -21.269 1.00 16.93 106 ILE D CA 1
ATOM 6969 C C . ILE D 2 124 ? -24.097 40.624 -22.645 1.00 15.97 106 ILE D C 1
ATOM 6970 O O . ILE D 2 124 ? -24.952 40.715 -23.510 1.00 17.60 106 ILE D O 1
ATOM 6975 N N . TYR D 2 125 ? -22.838 40.989 -22.831 1.00 15.87 107 TYR D N 1
ATOM 6976 C CA . TYR D 2 125 ? -22.377 41.518 -24.098 1.00 15.53 107 TYR D CA 1
ATOM 6977 C C . TYR D 2 125 ? -22.540 40.409 -25.122 1.00 15.29 107 TYR D C 1
ATOM 6978 O O . TYR D 2 125 ? -23.009 40.646 -26.227 1.00 13.49 107 TYR D O 1
ATOM 6987 N N . LEU D 2 126 ? -22.136 39.198 -24.744 1.00 15.14 108 LEU D N 1
ATOM 6988 C CA . LEU D 2 126 ? -22.261 38.040 -25.627 1.00 15.47 108 LEU D CA 1
ATOM 6989 C C . LEU D 2 126 ? -23.711 37.813 -26.059 1.00 15.96 108 LEU D C 1
ATOM 6990 O O . LEU D 2 126 ? -23.994 37.558 -27.226 1.00 17.09 108 LEU D O 1
ATOM 6995 N N . ASN D 2 127 ? -24.634 37.906 -25.114 1.00 17.42 109 ASN D N 1
ATOM 6996 C CA . ASN D 2 127 ? -26.025 37.658 -25.439 1.00 18.58 109 ASN D CA 1
ATOM 6997 C C . ASN D 2 127 ? -26.740 38.729 -26.246 1.00 17.42 109 ASN D C 1
ATOM 6998 O O . ASN D 2 127 ? -27.695 38.431 -26.950 1.00 18.18 109 ASN D O 1
ATOM 7003 N N . LEU D 2 128 ? -26.257 39.964 -26.183 1.00 17.22 110 LEU D N 1
ATOM 7004 C CA . LEU D 2 128 ? -26.871 41.050 -26.928 1.00 16.81 110 LEU D CA 1
ATOM 7005 C C . LEU D 2 128 ? -26.339 41.098 -28.358 1.00 18.41 110 LEU D C 1
ATOM 7006 O O . LEU D 2 128 ? -27.084 41.396 -29.299 1.00 18.82 110 LEU D O 1
ATOM 7011 N N . TYR D 2 129 ? -25.055 40.789 -28.526 1.00 18.09 111 TYR D N 1
ATOM 7012 C CA . TYR D 2 129 ? -24.438 40.828 -29.850 1.00 18.29 111 TYR D CA 1
ATOM 7013 C C . TYR D 2 129 ? -24.341 39.494 -30.579 1.00 18.66 111 TYR D C 1
ATOM 7014 O O . TYR D 2 129 ? -24.247 39.468 -31.805 1.00 19.05 111 TYR D O 1
ATOM 7023 N N . PHE D 2 130 ? -24.371 38.386 -29.847 1.00 18.20 112 PHE D N 1
ATOM 7024 C CA . PHE D 2 130 ? -24.268 37.092 -30.505 1.00 20.38 112 PHE D CA 1
ATOM 7025 C C . PHE D 2 130 ? -25.507 36.212 -30.336 1.00 21.30 112 PHE D C 1
ATOM 7026 O O . PHE D 2 130 ? -25.726 35.299 -31.131 1.00 21.59 112 PHE D O 1
ATOM 7034 N N . GLU D 2 131 ? -26.309 36.485 -29.308 1.00 23.63 113 GLU D N 1
ATOM 7035 C CA . GLU D 2 131 ? -27.534 35.714 -29.054 1.00 23.80 113 GLU D CA 1
ATOM 7036 C C . GLU D 2 131 ? -27.245 34.227 -28.853 1.00 21.74 113 GLU D C 1
ATOM 7037 O O . GLU D 2 131 ? -28.027 33.368 -29.264 1.00 21.62 113 GLU D O 1
ATOM 7043 N N . GLY D 2 132 ? -26.116 33.938 -28.215 1.00 19.97 114 GLY D N 1
ATOM 7044 C CA . GLY D 2 132 ? -25.714 32.564 -27.967 1.00 17.82 114 GLY D CA 1
ATOM 7045 C C . GLY D 2 132 ? -24.200 32.488 -27.951 1.00 19.11 114 GLY D C 1
ATOM 7046 O O . GLY D 2 132 ? -23.528 33.513 -28.029 1.00 19.49 114 GLY D O 1
ATOM 7047 N N . GLY D 2 133 ? -23.652 31.286 -27.845 1.00 18.15 115 GLY D N 1
ATOM 7048 C CA . GLY D 2 133 ? -22.205 31.155 -27.842 1.00 17.20 115 GLY D CA 1
ATOM 7049 C C . GLY D 2 133 ? -21.611 31.047 -26.453 1.00 16.47 115 GLY D C 1
ATOM 7050 O O . GLY D 2 133 ? -22.318 30.758 -25.488 1.00 16.59 115 GLY D O 1
ATOM 7051 N N . VAL D 2 134 ? -20.304 31.274 -26.364 1.00 14.72 116 VAL D N 1
ATOM 7052 C CA . VAL D 2 134 ? -19.581 31.209 -25.104 1.00 14.02 116 VAL D CA 1
ATOM 7053 C C . VAL D 2 134 ? -18.631 32.402 -24.982 1.00 14.54 116 VAL D C 1
ATOM 7054 O O . VAL D 2 134 ? -18.073 32.856 -25.975 1.00 11.62 116 VAL D O 1
ATOM 7058 N N . SER D 2 135 ? -18.452 32.900 -23.762 1.00 14.88 117 SER D N 1
ATOM 7059 C CA . SER D 2 135 ? -17.567 34.027 -23.507 1.00 14.93 117 SER D CA 1
ATOM 7060 C C . SER D 2 135 ? -16.677 33.685 -22.314 1.00 16.38 117 SER D C 1
ATOM 7061 O O . SER D 2 135 ? -16.999 32.778 -21.543 1.00 17.26 117 SER D O 1
ATOM 7064 N N . SER D 2 136 ? -15.564 34.405 -22.171 1.00 15.42 118 SER D N 1
ATOM 7065 C CA . SER D 2 136 ? -14.620 34.203 -21.065 1.00 15.64 118 SER D CA 1
ATOM 7066 C C . SER D 2 136 ? -13.655 35.377 -20.984 1.00 16.00 118 SER D C 1
ATOM 7067 O O . SER D 2 136 ? -13.181 35.866 -22.006 1.00 18.46 118 SER D O 1
ATOM 7070 N N . VAL D 2 137 ? -13.369 35.833 -19.771 1.00 15.41 119 VAL D N 1
ATOM 7071 C CA . VAL D 2 137 ? -12.441 36.941 -19.568 1.00 13.72 119 VAL D CA 1
ATOM 7072 C C . VAL D 2 137 ? -11.392 36.510 -18.547 1.00 13.35 119 VAL D C 1
ATOM 7073 O O . VAL D 2 137 ? -11.724 36.033 -17.463 1.00 14.71 119 VAL D O 1
ATOM 7077 N N . TYR D 2 138 ? -10.125 36.652 -18.903 1.00 14.88 120 TYR D N 1
ATOM 7078 C CA . TYR D 2 138 ? -9.040 36.275 -18.002 1.00 15.12 120 TYR D CA 1
ATOM 7079 C C . TYR D 2 138 ? -8.169 37.490 -17.756 1.00 16.03 120 TYR D C 1
ATOM 7080 O O . TYR D 2 138 ? -7.777 38.165 -18.704 1.00 16.56 120 TYR D O 1
ATOM 7089 N N . CYS D 2 139 ? -7.885 37.770 -16.484 1.00 15.81 121 CYS D N 1
ATOM 7090 C CA . CYS D 2 139 ? -7.070 38.921 -16.098 1.00 16.22 121 CYS D CA 1
ATOM 7091 C C . CYS D 2 139 ? -5.813 38.470 -15.369 1.00 16.95 121 CYS D C 1
ATOM 7092 O O . CYS D 2 139 ? -5.807 37.436 -14.705 1.00 15.55 121 CYS D O 1
ATOM 7095 N N . TRP D 2 140 ? -4.749 39.252 -15.491 1.00 17.61 122 TRP D N 1
ATOM 7096 C CA . TRP D 2 140 ? -3.503 38.919 -14.820 1.00 20.44 122 TRP D CA 1
ATOM 7097 C C . TRP D 2 140 ? -2.792 40.185 -14.370 1.00 22.01 122 TRP D C 1
ATOM 7098 O O . TRP D 2 140 ? -2.847 41.222 -15.036 1.00 20.98 122 TRP D O 1
ATOM 7109 N N . ASP D 2 141 ? -2.144 40.085 -13.215 1.00 24.04 123 ASP D N 1
ATOM 7110 C CA . ASP D 2 141 ? -1.439 41.200 -12.611 1.00 26.36 123 ASP D CA 1
ATOM 7111 C C . ASP D 2 141 ? -0.206 41.659 -13.375 1.00 29.02 123 ASP D C 1
ATOM 7112 O O . ASP D 2 141 ? 0.387 40.909 -14.146 1.00 30.16 123 ASP D O 1
ATOM 7117 N N . LEU D 2 142 ? 0.144 42.921 -13.154 1.00 32.62 124 LEU D N 1
ATOM 7118 C CA . LEU D 2 142 ? 1.299 43.574 -13.761 1.00 35.48 124 LEU D CA 1
ATOM 7119 C C . LEU D 2 142 ? 1.676 44.652 -12.747 1.00 38.12 124 LEU D C 1
ATOM 7120 O O . LEU D 2 142 ? 1.653 45.852 -13.039 1.00 39.33 124 LEU D O 1
ATOM 7125 N N . ASP D 2 143 ? 2.004 44.201 -11.540 1.00 39.83 125 ASP D N 1
ATOM 7126 C CA . ASP D 2 143 ? 2.350 45.095 -10.449 1.00 41.47 125 ASP D CA 1
ATOM 7127 C C . ASP D 2 143 ? 1.101 45.883 -10.074 1.00 41.45 125 ASP D C 1
ATOM 7128 O O . ASP D 2 143 ? 0.086 45.299 -9.699 1.00 41.02 125 ASP D O 1
ATOM 7133 N N . ASP D 2 144 ? 1.162 47.203 -10.184 1.00 40.95 126 ASP D N 1
ATOM 7134 C CA . ASP D 2 144 ? 0.012 48.025 -9.838 1.00 40.44 126 ASP D CA 1
ATOM 7135 C C . ASP D 2 144 ? -1.005 48.069 -10.974 1.00 39.12 126 ASP D C 1
ATOM 7136 O O . ASP D 2 144 ? -2.143 48.492 -10.779 1.00 40.05 126 ASP D O 1
ATOM 7141 N N . ASN D 2 145 ? -0.591 47.631 -12.160 1.00 36.82 127 ASN D N 1
ATOM 7142 C CA . ASN D 2 145 ? -1.477 47.619 -13.321 1.00 34.83 127 ASN D CA 1
ATOM 7143 C C . ASN D 2 145 ? -1.970 46.204 -13.607 1.00 32.00 127 ASN D C 1
ATOM 7144 O O . ASN D 2 145 ? -1.683 45.275 -12.852 1.00 32.10 127 ASN D O 1
ATOM 7149 N N . PHE D 2 146 ? -2.721 46.045 -14.693 1.00 28.32 128 PHE D N 1
ATOM 7150 C CA . PHE D 2 146 ? -3.224 44.731 -15.055 1.00 25.97 128 PHE D CA 1
ATOM 7151 C C . PHE D 2 146 ? -3.547 44.660 -16.530 1.00 24.17 128 PHE D C 1
ATOM 7152 O O . PHE D 2 146 ? -3.556 45.671 -17.228 1.00 24.51 128 PHE D O 1
ATOM 7160 N N . ALA D 2 147 ? -3.806 43.445 -16.993 1.00 22.02 129 ALA D N 1
ATOM 7161 C CA . ALA D 2 147 ? -4.141 43.194 -18.383 1.00 20.59 129 ALA D CA 1
ATOM 7162 C C . ALA D 2 147 ? -5.185 42.093 -18.410 1.00 19.42 129 ALA D C 1
ATOM 7163 O O . ALA D 2 147 ? -5.450 41.447 -17.394 1.00 17.65 129 ALA D O 1
ATOM 7165 N N . ALA D 2 148 ? -5.784 41.879 -19.573 1.00 18.24 130 ALA D N 1
ATOM 7166 C CA . ALA D 2 148 ? -6.800 40.854 -19.674 1.00 17.79 130 ALA D CA 1
ATOM 7167 C C . ALA D 2 148 ? -7.116 40.519 -21.111 1.00 18.62 130 ALA D C 1
ATOM 7168 O O . ALA D 2 148 ? -6.729 41.246 -22.037 1.00 19.65 130 ALA D O 1
ATOM 7170 N N . VAL D 2 149 ? -7.799 39.393 -21.291 1.00 15.29 131 VAL D N 1
ATOM 7171 C CA . VAL D 2 149 ? -8.230 38.971 -22.606 1.00 15.34 131 VAL D CA 1
ATOM 7172 C C . VAL D 2 149 ? -9.750 38.787 -22.545 1.00 15.52 131 VAL D C 1
ATOM 7173 O O . VAL D 2 149 ? -10.282 38.184 -21.602 1.00 14.14 131 VAL D O 1
ATOM 7177 N N . VAL D 2 150 ? -10.442 39.337 -23.535 1.00 13.70 132 VAL D N 1
ATOM 7178 C CA . VAL D 2 150 ? -11.888 39.203 -23.621 1.00 14.00 132 VAL D CA 1
ATOM 7179 C C . VAL D 2 150 ? -12.136 38.265 -24.799 1.00 14.12 132 VAL D C 1
ATOM 7180 O O . VAL D 2 150 ? -11.770 38.567 -25.939 1.00 15.35 132 VAL D O 1
ATOM 7184 N N . LEU D 2 151 ? -12.743 37.118 -24.508 1.00 13.60 133 LEU D N 1
ATOM 7185 C CA . LEU D 2 151 ? -12.999 36.100 -25.512 1.00 12.87 133 LEU D CA 1
ATOM 7186 C C . LEU D 2 151 ? -14.462 35.825 -25.839 1.00 11.41 133 LEU D C 1
ATOM 7187 O O . LEU D 2 151 ? -15.307 35.747 -24.955 1.00 12.51 133 LEU D O 1
ATOM 7192 N N . MET D 2 152 ? -14.744 35.677 -27.129 1.00 12.11 134 MET D N 1
ATOM 7193 C CA . MET D 2 152 ? -16.079 35.356 -27.613 1.00 13.45 134 MET D CA 1
ATOM 7194 C C . MET D 2 152 ? -15.932 34.227 -28.622 1.00 14.80 134 MET D C 1
ATOM 7195 O O . MET D 2 152 ? -14.920 34.130 -29.324 1.00 16.34 134 MET D O 1
ATOM 7200 N N . LYS D 2 153 ? -16.939 33.366 -28.688 1.00 16.33 135 LYS D N 1
ATOM 7201 C CA . LYS D 2 153 ? -16.958 32.275 -29.653 1.00 16.81 135 LYS D CA 1
ATOM 7202 C C . LYS D 2 153 ? -18.409 31.946 -29.965 1.00 17.33 135 LYS D C 1
ATOM 7203 O O . LYS D 2 153 ? -19.235 31.845 -29.059 1.00 17.70 135 LYS D O 1
ATOM 7209 N N . LYS D 2 154 ? -18.709 31.789 -31.250 1.00 17.94 136 LYS D N 1
ATOM 7210 C CA . LYS D 2 154 ? -20.053 31.472 -31.706 1.00 18.79 136 LYS D CA 1
ATOM 7211 C C . LYS D 2 154 ? -19.991 30.617 -32.972 1.00 21.95 136 LYS D C 1
ATOM 7212 O O . LYS D 2 154 ? -19.330 30.979 -33.945 1.00 21.22 136 LYS D O 1
ATOM 7218 N N . THR D 2 155 ? -20.679 29.480 -32.933 1.00 24.62 137 THR D N 1
ATOM 7219 C CA . THR D 2 155 ? -20.769 28.548 -34.052 1.00 28.07 137 THR D CA 1
ATOM 7220 C C . THR D 2 155 ? -22.179 28.695 -34.611 1.00 29.96 137 THR D C 1
ATOM 7221 O O . THR D 2 155 ? -23.103 29.001 -33.865 1.00 29.86 137 THR D O 1
ATOM 7225 N N . GLN D 2 156 ? -22.357 28.469 -35.907 1.00 33.06 138 GLN D N 1
ATOM 7226 C CA . GLN D 2 156 ? -23.680 28.622 -36.495 1.00 37.73 138 GLN D CA 1
ATOM 7227 C C . GLN D 2 156 ? -23.898 27.831 -37.777 1.00 41.43 138 GLN D C 1
ATOM 7228 O O . GLN D 2 156 ? -23.271 28.114 -38.797 1.00 42.42 138 GLN D O 1
ATOM 7234 N N . ASP D 2 157 ? -24.797 26.851 -37.725 1.00 44.44 139 ASP D N 1
ATOM 7235 C CA . ASP D 2 157 ? -25.113 26.026 -38.890 1.00 47.18 139 ASP D CA 1
ATOM 7236 C C . ASP D 2 157 ? -26.135 26.737 -39.771 1.00 49.05 139 ASP D C 1
ATOM 7237 O O . ASP D 2 157 ? -27.297 26.902 -39.386 1.00 50.21 139 ASP D O 1
ATOM 7242 N N . PRO D 2 164 ? -27.194 24.221 -46.612 1.00 35.12 146 PRO D N 1
ATOM 7243 C CA . PRO D 2 164 ? -25.980 23.475 -46.240 1.00 35.99 146 PRO D CA 1
ATOM 7244 C C . PRO D 2 164 ? -24.777 24.403 -46.054 1.00 35.03 146 PRO D C 1
ATOM 7245 O O . PRO D 2 164 ? -23.785 24.320 -46.781 1.00 35.91 146 PRO D O 1
ATOM 7249 N N . MET D 2 165 ? -24.879 25.279 -45.062 1.00 33.77 147 MET D N 1
ATOM 7250 C CA . MET D 2 165 ? -23.833 26.249 -44.778 1.00 32.72 147 MET D CA 1
ATOM 7251 C C . MET D 2 165 ? -23.567 26.355 -43.273 1.00 31.01 147 MET D C 1
ATOM 7252 O O . MET D 2 165 ? -24.484 26.228 -42.458 1.00 30.54 147 MET D O 1
ATOM 7257 N N . ARG D 2 166 ? -22.309 26.581 -42.906 1.00 29.32 148 ARG D N 1
ATOM 7258 C CA . ARG D 2 166 ? -21.937 26.705 -41.503 1.00 27.96 148 ARG D CA 1
ATOM 7259 C C . ARG D 2 166 ? -20.744 27.640 -41.326 1.00 26.95 148 ARG D C 1
ATOM 7260 O O . ARG D 2 166 ? -19.945 27.826 -42.251 1.00 25.46 148 ARG D O 1
ATOM 7268 N N . GLY D 2 167 ? -20.628 28.225 -40.134 1.00 25.56 149 GLY D N 1
ATOM 7269 C CA . GLY D 2 167 ? -19.544 29.149 -39.860 1.00 23.87 149 GLY D CA 1
ATOM 7270 C C . GLY D 2 167 ? -19.160 29.259 -38.395 1.00 24.70 149 GLY D C 1
ATOM 7271 O O . GLY D 2 167 ? -19.892 28.822 -37.501 1.00 22.55 149 GLY D O 1
ATOM 7272 N N . THR D 2 168 ? -18.004 29.862 -38.143 1.00 23.81 150 THR D N 1
ATOM 7273 C CA . THR D 2 168 ? -17.524 30.006 -36.780 1.00 22.77 150 THR D CA 1
ATOM 7274 C C . THR D 2 168 ? -16.774 31.306 -36.543 1.00 20.74 150 THR D C 1
ATOM 7275 O O . THR D 2 168 ? -15.890 31.678 -37.304 1.00 20.52 150 THR D O 1
ATOM 7279 N N . TRP D 2 169 ? -17.150 31.985 -35.468 1.00 20.43 151 TRP D N 1
ATOM 7280 C CA . TRP D 2 169 ? -16.542 33.242 -35.072 1.00 18.05 151 TRP D CA 1
ATOM 7281 C C . TRP D 2 169 ? -15.800 33.078 -33.748 1.00 18.39 151 TRP D C 1
ATOM 7282 O O . TRP D 2 169 ? -16.329 32.525 -32.777 1.00 17.17 151 TRP D O 1
ATOM 7293 N N . ASP D 2 170 ? -14.563 33.558 -33.731 1.00 17.59 152 ASP D N 1
ATOM 7294 C CA . ASP D 2 170 ? -13.715 33.543 -32.550 1.00 17.57 152 ASP D CA 1
ATOM 7295 C C . ASP D 2 170 ? -13.089 34.936 -32.524 1.00 17.64 152 ASP D C 1
ATOM 7296 O O . ASP D 2 170 ? -12.591 35.422 -33.541 1.00 17.41 152 ASP D O 1
ATOM 7301 N N . SER D 2 171 ? -13.140 35.597 -31.378 1.00 16.68 153 SER D N 1
ATOM 7302 C CA . SER D 2 171 ? -12.527 36.902 -31.275 1.00 16.10 153 SER D CA 1
ATOM 7303 C C . SER D 2 171 ? -11.787 36.960 -29.965 1.00 15.02 153 SER D C 1
ATOM 7304 O O . SER D 2 171 ? -12.195 36.370 -28.969 1.00 15.29 153 SER D O 1
ATOM 7307 N N . ILE D 2 172 ? -10.678 37.674 -29.981 1.00 15.11 154 ILE D N 1
ATOM 7308 C CA . ILE D 2 172 ? -9.853 37.812 -28.810 1.00 15.09 154 ILE D CA 1
ATOM 7309 C C . ILE D 2 172 ? -9.389 39.262 -28.731 1.00 14.79 154 ILE D C 1
ATOM 7310 O O . ILE D 2 172 ? -8.901 39.822 -29.717 1.00 14.23 154 ILE D O 1
ATOM 7315 N N . HIS D 2 173 ? -9.555 39.861 -27.553 1.00 14.19 155 HIS D N 1
ATOM 7316 C CA . HIS D 2 173 ? -9.164 41.250 -27.312 1.00 13.40 155 HIS D CA 1
ATOM 7317 C C . HIS D 2 173 ? -8.156 41.313 -26.163 1.00 13.36 155 HIS D C 1
ATOM 7318 O O . HIS D 2 173 ? -8.519 41.128 -25.007 1.00 14.58 155 HIS D O 1
ATOM 7325 N N . VAL D 2 174 ? -6.890 41.558 -26.476 1.00 15.29 156 VAL D N 1
ATOM 7326 C CA . VAL D 2 174 ? -5.879 41.662 -25.434 1.00 16.28 156 VAL D CA 1
ATOM 7327 C C . VAL D 2 174 ? -5.878 43.123 -24.992 1.00 19.17 156 VAL D C 1
ATOM 7328 O O . VAL D 2 174 ? -5.653 44.023 -25.806 1.00 19.74 156 VAL D O 1
ATOM 7332 N N . VAL D 2 175 ? -6.134 43.361 -23.709 1.00 20.39 157 VAL D N 1
ATOM 7333 C CA . VAL D 2 175 ? -6.183 44.722 -23.199 1.00 22.34 157 VAL D CA 1
ATOM 7334 C C . VAL D 2 175 ? -5.160 44.991 -22.117 1.00 23.09 157 VAL D C 1
ATOM 7335 O O . VAL D 2 175 ? -5.017 44.215 -21.180 1.00 24.48 157 VAL D O 1
ATOM 7339 N N . GLU D 2 176 ? -4.439 46.093 -22.260 1.00 24.91 158 GLU D N 1
ATOM 7340 C CA . GLU D 2 176 ? -3.447 46.480 -21.267 1.00 28.29 158 GLU D CA 1
ATOM 7341 C C . GLU D 2 176 ? -3.956 47.778 -20.661 1.00 27.81 158 GLU D C 1
ATOM 7342 O O . GLU D 2 176 ? -4.245 48.735 -21.382 1.00 28.48 158 GLU D O 1
ATOM 7348 N N . VAL D 2 177 ? -4.097 47.795 -19.342 1.00 26.90 159 VAL D N 1
ATOM 7349 C CA . VAL D 2 177 ? -4.595 48.974 -18.648 1.00 28.78 159 VAL D CA 1
ATOM 7350 C C . VAL D 2 177 ? -3.485 49.639 -17.834 1.00 30.42 159 VAL D C 1
ATOM 7351 O O . VAL D 2 177 ? -2.932 49.037 -16.915 1.00 29.47 159 VAL D O 1
ATOM 7355 N N . LYS D 2 178 ? -3.168 50.883 -18.181 1.00 32.48 160 LYS D N 1
ATOM 7356 C CA . LYS D 2 178 ? -2.133 51.637 -17.482 1.00 34.77 160 LYS D CA 1
ATOM 7357 C C . LYS D 2 178 ? -2.772 52.797 -16.734 1.00 35.32 160 LYS D C 1
ATOM 7358 O O . LYS D 2 178 ? -3.335 53.714 -17.341 1.00 34.04 160 LYS D O 1
ATOM 7364 N N . LEU D 2 179 ? -2.695 52.739 -15.409 1.00 36.28 161 LEU D N 1
ATOM 7365 C CA . LEU D 2 179 ? -3.275 53.770 -14.564 1.00 38.80 161 LEU D CA 1
ATOM 7366 C C . LEU D 2 179 ? -2.441 55.040 -14.566 1.00 39.73 161 LEU D C 1
ATOM 7367 O O . LEU D 2 179 ? -1.249 55.007 -14.283 1.00 40.53 161 LEU D O 1
ATOM 7372 N N . GLY D 2 180 ? -3.076 56.159 -14.896 1.00 42.19 162 GLY D N 1
ATOM 7373 C CA . GLY D 2 180 ? -2.376 57.430 -14.918 1.00 44.72 162 GLY D CA 1
ATOM 7374 C C . GLY D 2 180 ? -1.986 57.902 -13.523 1.00 47.00 162 GLY D C 1
ATOM 7375 O O . GLY D 2 180 ? -1.768 57.090 -12.617 1.00 46.40 162 GLY D O 1
ATOM 7376 N N . LYS D 2 181 ? -1.896 59.218 -13.348 1.00 48.69 163 LYS D N 1
ATOM 7377 C CA . LYS D 2 181 ? -1.523 59.797 -12.060 1.00 49.00 163 LYS D CA 1
ATOM 7378 C C . LYS D 2 181 ? -2.741 60.110 -11.204 1.00 48.64 163 LYS D C 1
ATOM 7379 O O . LYS D 2 181 ? -2.699 59.972 -9.978 1.00 48.68 163 LYS D O 1
ATOM 7385 N N . LYS D 2 182 ? -3.832 60.516 -11.847 1.00 47.88 164 LYS D N 1
ATOM 7386 C CA . LYS D 2 182 ? -5.037 60.864 -11.106 1.00 47.55 164 LYS D CA 1
ATOM 7387 C C . LYS D 2 182 ? -6.148 59.824 -11.242 1.00 46.03 164 LYS D C 1
ATOM 7388 O O . LYS D 2 182 ? -6.081 58.742 -10.657 1.00 46.37 164 LYS D O 1
ATOM 7394 N N . ASP D 2 183 ? -7.175 60.171 -12.005 1.00 43.85 165 ASP D N 1
ATOM 7395 C CA . ASP D 2 183 ? -8.313 59.290 -12.230 1.00 41.77 165 ASP D CA 1
ATOM 7396 C C . ASP D 2 183 ? -8.418 59.035 -13.739 1.00 40.83 165 ASP D C 1
ATOM 7397 O O . ASP D 2 183 ? -9.512 58.947 -14.302 1.00 40.77 165 ASP D O 1
ATOM 7402 N N . LYS D 2 184 ? -7.262 58.930 -14.386 1.00 38.80 166 LYS D N 1
ATOM 7403 C CA . LYS D 2 184 ? -7.194 58.703 -15.819 1.00 36.52 166 LYS D CA 1
ATOM 7404 C C . LYS D 2 184 ? -6.367 57.459 -16.086 1.00 35.70 166 LYS D C 1
ATOM 7405 O O . LYS D 2 184 ? -5.323 57.254 -15.466 1.00 35.55 166 LYS D O 1
ATOM 7411 N N . ALA D 2 185 ? -6.838 56.624 -17.005 1.00 32.54 167 ALA D N 1
ATOM 7412 C CA . ALA D 2 185 ? -6.123 55.406 -17.361 1.00 30.31 167 ALA D CA 1
ATOM 7413 C C . ALA D 2 185 ? -6.112 55.273 -18.874 1.00 29.45 167 ALA D C 1
ATOM 7414 O O . ALA D 2 185 ? -7.028 55.745 -19.550 1.00 28.86 167 ALA D O 1
ATOM 7416 N N . VAL D 2 186 ? -5.065 54.657 -19.409 1.00 28.68 168 VAL D N 1
ATOM 7417 C CA . VAL D 2 186 ? -4.989 54.451 -20.849 1.00 29.66 168 VAL D CA 1
ATOM 7418 C C . VAL D 2 186 ? -5.242 52.980 -21.137 1.00 28.71 168 VAL D C 1
ATOM 7419 O O . VAL D 2 186 ? -4.638 52.099 -20.526 1.00 28.28 168 VAL D O 1
ATOM 7423 N N . TYR D 2 187 ? -6.149 52.725 -22.068 1.00 28.40 169 TYR D N 1
ATOM 7424 C CA . TYR D 2 187 ? -6.505 51.366 -22.433 1.00 27.37 169 TYR D CA 1
ATOM 7425 C C . TYR D 2 187 ? -5.933 51.000 -23.800 1.00 27.87 169 TYR D C 1
ATOM 7426 O O . TYR D 2 187 ? -6.297 51.588 -24.821 1.00 27.48 169 TYR D O 1
ATOM 7435 N N . LYS D 2 188 ? -5.018 50.033 -23.796 1.00 27.39 170 LYS D N 1
ATOM 7436 C CA . LYS D 2 188 ? -4.369 49.549 -25.009 1.00 26.46 170 LYS D CA 1
ATOM 7437 C C . LYS D 2 188 ? -5.057 48.264 -25.460 1.00 25.25 170 LYS D C 1
ATOM 7438 O O . LYS D 2 188 ? -5.058 47.263 -24.743 1.00 25.26 170 LYS D O 1
ATOM 7444 N N . LEU D 2 189 ? -5.630 48.295 -26.657 1.00 23.67 171 LEU D N 1
ATOM 7445 C CA . LEU D 2 189 ? -6.341 47.147 -27.189 1.00 20.51 171 LEU D CA 1
ATOM 7446 C C . LEU D 2 189 ? -5.814 46.588 -28.514 1.00 20.93 171 LEU D C 1
ATOM 7447 O O . LEU D 2 189 ? -5.684 47.308 -29.506 1.00 20.95 171 LEU D O 1
ATOM 7452 N N . THR D 2 190 ? -5.517 45.291 -28.515 1.00 20.50 172 THR D N 1
ATOM 7453 C CA . THR D 2 190 ? -5.047 44.588 -29.710 1.00 19.25 172 THR D CA 1
ATOM 7454 C C . THR D 2 190 ? -6.062 43.467 -29.920 1.00 18.54 172 THR D C 1
ATOM 7455 O O . THR D 2 190 ? -6.119 42.511 -29.140 1.00 19.23 172 THR D O 1
ATOM 7459 N N . SER D 2 191 ? -6.850 43.589 -30.982 1.00 16.56 173 SER D N 1
ATOM 7460 C CA . SER D 2 191 ? -7.913 42.650 -31.259 1.00 16.37 173 SER D CA 1
ATOM 7461 C C . SER D 2 191 ? -7.816 41.843 -32.547 1.00 16.91 173 SER D C 1
ATOM 7462 O O . SER D 2 191 ? -7.332 42.326 -33.571 1.00 18.21 173 SER D O 1
ATOM 7465 N N . THR D 2 192 ? -8.325 40.616 -32.487 1.00 16.27 174 THR D N 1
ATOM 7466 C CA . THR D 2 192 ? -8.310 39.716 -33.627 1.00 15.60 174 THR D CA 1
ATOM 7467 C C . THR D 2 192 ? -9.602 38.915 -33.727 1.00 16.33 174 THR D C 1
ATOM 7468 O O . THR D 2 192 ? -10.097 38.373 -32.731 1.00 15.65 174 THR D O 1
ATOM 7472 N N . VAL D 2 193 ? -10.152 38.857 -34.935 1.00 14.72 175 VAL D N 1
ATOM 7473 C CA . VAL D 2 193 ? -11.363 38.097 -35.180 1.00 14.81 175 VAL D CA 1
ATOM 7474 C C . VAL D 2 193 ? -11.012 37.009 -36.173 1.00 14.35 175 VAL D C 1
ATOM 7475 O O . VAL D 2 193 ? -10.482 37.290 -37.253 1.00 14.64 175 VAL D O 1
ATOM 7479 N N . MET D 2 194 ? -11.282 35.768 -35.789 1.00 14.33 176 MET D N 1
ATOM 7480 C CA . MET D 2 194 ? -11.035 34.618 -36.648 1.00 14.56 176 MET D CA 1
ATOM 7481 C C . MET D 2 194 ? -12.394 34.164 -37.161 1.00 14.68 176 MET D C 1
ATOM 7482 O O . MET D 2 194 ? -13.276 33.815 -36.377 1.00 14.37 176 MET D O 1
ATOM 7487 N N . LEU D 2 195 ? -12.568 34.208 -38.480 1.00 15.02 177 LEU D N 1
ATOM 7488 C CA . LEU D 2 195 ? -13.842 33.841 -39.099 1.00 15.39 177 LEU D CA 1
ATOM 7489 C C . LEU D 2 195 ? -13.726 32.819 -40.231 1.00 15.18 177 LEU D C 1
ATOM 7490 O O . LEU D 2 195 ? -12.908 32.959 -41.139 1.00 16.43 177 LEU D O 1
ATOM 7495 N N . SER D 2 196 ? -14.550 31.785 -40.162 1.00 14.94 178 SER D N 1
ATOM 7496 C CA . SER D 2 196 ? -14.566 30.760 -41.193 1.00 16.88 178 SER D CA 1
ATOM 7497 C C . SER D 2 196 ? -16.008 30.459 -41.568 1.00 16.91 178 SER D C 1
ATOM 7498 O O . SER D 2 196 ? -16.899 30.451 -40.719 1.00 17.76 178 SER D O 1
ATOM 7501 N N . ILE D 2 197 ? -16.234 30.228 -42.851 1.00 17.42 179 ILE D N 1
ATOM 7502 C CA . ILE D 2 197 ? -17.558 29.913 -43.357 1.00 15.74 179 ILE D CA 1
ATOM 7503 C C . ILE D 2 197 ? -17.358 28.846 -44.413 1.00 18.47 179 ILE D C 1
ATOM 7504 O O . ILE D 2 197 ? -16.458 28.946 -45.244 1.00 17.92 179 ILE D O 1
ATOM 7509 N N . GLU D 2 198 ? -18.204 27.827 -44.381 1.00 19.67 180 GLU D N 1
ATOM 7510 C CA . GLU D 2 198 ? -18.080 26.730 -45.317 1.00 23.17 180 GLU D CA 1
ATOM 7511 C C . GLU D 2 198 ? -19.414 26.300 -45.906 1.00 23.05 180 GLU D C 1
ATOM 7512 O O . GLU D 2 198 ? -20.451 26.349 -45.244 1.00 22.36 180 GLU D O 1
ATOM 7518 N N . THR D 2 199 ? -19.377 25.890 -47.167 1.00 23.12 181 THR D N 1
ATOM 7519 C CA . THR D 2 199 ? -20.569 25.431 -47.845 1.00 23.98 181 THR D CA 1
ATOM 7520 C C . THR D 2 199 ? -20.183 24.382 -48.869 1.00 24.64 181 THR D C 1
ATOM 7521 O O . THR D 2 199 ? -19.013 24.230 -49.208 1.00 23.23 181 THR D O 1
ATOM 7525 N N . ASP D 2 200 ? -21.183 23.654 -49.347 1.00 27.25 182 ASP D N 1
ATOM 7526 C CA . ASP D 2 200 ? -20.975 22.618 -50.341 1.00 29.42 182 ASP D CA 1
ATOM 7527 C C . ASP D 2 200 ? -22.306 22.250 -50.977 1.00 30.03 182 ASP D C 1
ATOM 7528 O O . ASP D 2 200 ? -23.135 21.590 -50.357 1.00 31.05 182 ASP D O 1
ATOM 7533 N N . ASN D 2 201 ? -22.520 22.709 -52.204 1.00 30.26 183 ASN D N 1
ATOM 7534 C CA . ASN D 2 201 ? -23.739 22.392 -52.930 1.00 30.95 183 ASN D CA 1
ATOM 7535 C C . ASN D 2 201 ? -23.398 22.002 -54.365 1.00 30.87 183 ASN D C 1
ATOM 7536 O O . ASN D 2 201 ? -22.248 22.095 -54.786 1.00 29.98 183 ASN D O 1
ATOM 7541 N N . ASP D 2 202 ? -24.398 21.567 -55.116 1.00 30.63 184 ASP D N 1
ATOM 7542 C CA . ASP D 2 202 ? -24.163 21.123 -56.477 1.00 31.23 184 ASP D CA 1
ATOM 7543 C C . ASP D 2 202 ? -23.977 22.225 -57.514 1.00 30.25 184 ASP D C 1
ATOM 7544 O O . ASP D 2 202 ? -23.600 21.951 -58.650 1.00 30.10 184 ASP D O 1
ATOM 7549 N N . ASN D 2 203 ? -24.220 23.470 -57.121 1.00 29.53 185 ASN D N 1
ATOM 7550 C CA . ASN D 2 203 ? -24.048 24.593 -58.038 1.00 28.51 185 ASN D CA 1
ATOM 7551 C C . ASN D 2 203 ? -22.658 25.204 -57.902 1.00 25.85 185 ASN D C 1
ATOM 7552 O O . ASN D 2 203 ? -22.054 25.619 -58.883 1.00 26.41 185 ASN D O 1
ATOM 7557 N N . THR D 2 204 ? -22.138 25.226 -56.685 1.00 23.65 186 THR D N 1
ATOM 7558 C CA . THR D 2 204 ? -20.841 25.843 -56.440 1.00 21.22 186 THR D CA 1
ATOM 7559 C C . THR D 2 204 ? -19.701 24.894 -56.090 1.00 18.77 186 THR D C 1
ATOM 7560 O O . THR D 2 204 ? -18.535 25.259 -56.190 1.00 17.01 186 THR D O 1
ATOM 7564 N N . GLY D 2 205 ? -20.036 23.681 -55.676 1.00 17.92 187 GLY D N 1
ATOM 7565 C CA . GLY D 2 205 ? -19.010 22.750 -55.268 1.00 18.18 187 GLY D CA 1
ATOM 7566 C C . GLY D 2 205 ? -18.663 23.112 -53.837 1.00 20.03 187 GLY D C 1
ATOM 7567 O O . GLY D 2 205 ? -19.456 23.761 -53.154 1.00 18.80 187 GLY D O 1
ATOM 7568 N N . LYS D 2 206 ? -17.480 22.713 -53.384 1.00 20.48 188 LYS D N 1
ATOM 7569 C CA . LYS D 2 206 ? -17.049 22.996 -52.023 1.00 21.78 188 LYS D CA 1
ATOM 7570 C C . LYS D 2 206 ? -16.372 24.366 -51.944 1.00 21.01 188 LYS D C 1
ATOM 7571 O O . LYS D 2 206 ? -15.386 24.623 -52.634 1.00 20.02 188 LYS D O 1
ATOM 7577 N N . VAL D 2 207 ? -16.906 25.232 -51.091 1.00 20.00 189 VAL D N 1
ATOM 7578 C CA . VAL D 2 207 ? -16.375 26.581 -50.921 1.00 19.81 189 VAL D CA 1
ATOM 7579 C C . VAL D 2 207 ? -15.965 26.818 -49.471 1.00 19.39 189 VAL D C 1
ATOM 7580 O O . VAL D 2 207 ? -16.775 26.684 -48.551 1.00 18.74 189 VAL D O 1
ATOM 7584 N N . ASN D 2 208 ? -14.700 27.155 -49.269 1.00 17.40 190 ASN D N 1
ATOM 7585 C CA . ASN D 2 208 ? -14.206 27.413 -47.930 1.00 19.93 190 ASN D CA 1
ATOM 7586 C C . ASN D 2 208 ? -13.615 28.804 -47.831 1.00 17.99 190 ASN D C 1
ATOM 7587 O O . ASN D 2 208 ? -12.903 29.260 -48.716 1.00 17.74 190 ASN D O 1
ATOM 7592 N N . LEU D 2 209 ? -13.929 29.475 -46.737 1.00 16.81 191 LEU D N 1
ATOM 7593 C CA . LEU D 2 209 ? -13.440 30.816 -46.495 1.00 18.23 191 LEU D CA 1
ATOM 7594 C C . LEU D 2 209 ? -12.982 30.807 -45.046 1.00 17.41 191 LEU D C 1
ATOM 7595 O O . LEU D 2 209 ? -13.772 30.548 -44.145 1.00 19.90 191 LEU D O 1
ATOM 7600 N N . ALA D 2 210 ? -11.700 31.065 -44.822 1.00 15.79 192 ALA D N 1
ATOM 7601 C CA . ALA D 2 210 ? -11.161 31.067 -43.470 1.00 13.38 192 ALA D CA 1
ATOM 7602 C C . ALA D 2 210 ? -10.123 32.172 -43.271 1.00 13.13 192 ALA D C 1
ATOM 7603 O O . ALA D 2 210 ? -9.444 32.591 -44.218 1.00 15.16 192 ALA D O 1
ATOM 7605 N N . GLY D 2 211 ? -9.998 32.655 -42.044 1.00 12.39 193 GLY D N 1
ATOM 7606 C CA . GLY D 2 211 ? -9.022 33.696 -41.800 1.00 13.55 193 GLY D CA 1
ATOM 7607 C C . GLY D 2 211 ? -9.208 34.494 -40.526 1.00 15.35 193 GLY D C 1
ATOM 7608 O O . GLY D 2 211 ? -9.999 34.141 -39.648 1.00 16.24 193 GLY D O 1
ATOM 7609 N N . SER D 2 212 ? -8.453 35.581 -40.432 1.00 14.94 194 SER D N 1
ATOM 7610 C CA . SER D 2 212 ? -8.499 36.466 -39.282 1.00 17.40 194 SER D CA 1
ATOM 7611 C C . SER D 2 212 ? -8.000 37.836 -39.697 1.00 17.81 194 SER D C 1
ATOM 7612 O O . SER D 2 212 ? -7.322 37.978 -40.716 1.00 16.25 194 SER D O 1
ATOM 7615 N N . LEU D 2 213 ? -8.360 38.837 -38.902 1.00 19.73 195 LEU D N 1
ATOM 7616 C CA . LEU D 2 213 ? -7.951 40.215 -39.131 1.00 20.47 195 LEU D CA 1
ATOM 7617 C C . LEU D 2 213 ? -7.647 40.805 -37.771 1.00 20.58 195 LEU D C 1
ATOM 7618 O O . LEU D 2 213 ? -8.315 40.490 -36.783 1.00 19.27 195 LEU D O 1
ATOM 7623 N N . THR D 2 214 ? -6.630 41.651 -37.721 1.00 20.79 196 THR D N 1
ATOM 7624 C CA . THR D 2 214 ? -6.222 42.274 -36.473 1.00 22.84 196 THR D CA 1
ATOM 7625 C C . THR D 2 214 ? -6.206 43.799 -36.551 1.00 23.57 196 THR D C 1
ATOM 7626 O O . THR D 2 214 ? -5.829 44.384 -37.563 1.00 23.09 196 THR D O 1
ATOM 7630 N N . ARG D 2 215 ? -6.597 44.432 -35.457 1.00 24.59 197 ARG D N 1
ATOM 7631 C CA . ARG D 2 215 ? -6.629 45.880 -35.385 1.00 25.90 197 ARG D CA 1
ATOM 7632 C C . ARG D 2 215 ? -6.356 46.315 -33.948 1.00 26.51 197 ARG D C 1
ATOM 7633 O O . ARG D 2 215 ? -6.775 45.659 -32.994 1.00 24.74 197 ARG D O 1
ATOM 7641 N N . GLN D 2 216 ? -5.622 47.409 -33.807 1.00 27.54 198 GLN D N 1
ATOM 7642 C CA . GLN D 2 216 ? -5.294 47.950 -32.500 1.00 29.41 198 GLN D CA 1
ATOM 7643 C C . GLN D 2 216 ? -5.995 49.279 -32.292 1.00 30.29 198 GLN D C 1
ATOM 7644 O O . GLN D 2 216 ? -6.520 49.881 -33.231 1.00 29.52 198 GLN D O 1
ATOM 7650 N N . ASP D 2 217 ? -5.990 49.728 -31.046 1.00 31.55 199 ASP D N 1
ATOM 7651 C CA . ASP D 2 217 ? -6.605 50.984 -30.674 1.00 32.75 199 ASP D CA 1
ATOM 7652 C C . ASP D 2 217 ? -6.193 51.312 -29.252 1.00 33.16 199 ASP D C 1
ATOM 7653 O O . ASP D 2 217 ? -5.988 50.413 -28.430 1.00 32.09 199 ASP D O 1
ATOM 7658 N N . GLU D 2 218 ? -6.077 52.602 -28.958 1.00 33.38 200 GLU D N 1
ATOM 7659 C CA . GLU D 2 218 ? -5.653 53.034 -27.634 1.00 34.99 200 GLU D CA 1
ATOM 7660 C C . GLU D 2 218 ? -6.346 54.330 -27.232 1.00 35.31 200 GLU D C 1
ATOM 7661 O O . GLU D 2 218 ? -6.197 55.350 -27.906 1.00 35.88 200 GLU D O 1
ATOM 7667 N N . LYS D 2 219 ? -7.105 54.285 -26.139 1.00 35.41 201 LYS D N 1
ATOM 7668 C CA . LYS D 2 219 ? -7.811 55.466 -25.654 1.00 34.79 201 LYS D CA 1
ATOM 7669 C C . LYS D 2 219 ? -7.631 55.656 -24.165 1.00 35.36 201 LYS D C 1
ATOM 7670 O O . LYS D 2 219 ? -7.502 54.689 -23.414 1.00 37.23 201 LYS D O 1
ATOM 7676 N N . GLU D 2 220 ? -7.618 56.915 -23.743 1.00 36.32 202 GLU D N 1
ATOM 7677 C CA . GLU D 2 220 ? -7.476 57.246 -22.333 1.00 36.03 202 GLU D CA 1
ATOM 7678 C C . GLU D 2 220 ? -8.842 57.668 -21.829 1.00 35.10 202 GLU D C 1
ATOM 7679 O O . GLU D 2 220 ? -9.447 58.579 -22.379 1.00 35.35 202 GLU D O 1
ATOM 7685 N N . TYR D 2 221 ? -9.331 57.005 -20.788 1.00 35.32 203 TYR D N 1
ATOM 7686 C CA . TYR D 2 221 ? -10.634 57.339 -20.224 1.00 35.28 203 TYR D CA 1
ATOM 7687 C C . TYR D 2 221 ? -10.522 57.645 -18.740 1.00 35.20 203 TYR D C 1
ATOM 7688 O O . TYR D 2 221 ? -9.502 57.381 -18.107 1.00 35.33 203 TYR D O 1
ATOM 7697 N N . THR D 2 222 ? -11.597 58.189 -18.190 1.00 35.06 204 THR D N 1
ATOM 7698 C CA . THR D 2 222 ? -11.653 58.480 -16.770 1.00 35.48 204 THR D CA 1
ATOM 7699 C C . THR D 2 222 ? -12.367 57.303 -16.131 1.00 34.84 204 THR D C 1
ATOM 7700 O O . THR D 2 222 ? -13.400 56.851 -16.629 1.00 33.88 204 THR D O 1
ATOM 7704 N N . PHE D 2 223 ? -11.808 56.790 -15.043 1.00 35.06 205 PHE D N 1
ATOM 7705 C CA . PHE D 2 223 ? -12.446 55.686 -14.357 1.00 34.94 205 PHE D CA 1
ATOM 7706 C C . PHE D 2 223 ? -12.766 56.089 -12.931 1.00 35.45 205 PHE D C 1
ATOM 7707 O O . PHE D 2 223 ? -12.104 56.956 -12.356 1.00 35.95 205 PHE D O 1
ATOM 7715 N N . ASN D 2 224 ? -13.803 55.464 -12.382 1.00 36.34 206 ASN D N 1
ATOM 7716 C CA . ASN D 2 224 ? -14.275 55.722 -11.026 1.00 35.80 206 ASN D CA 1
ATOM 7717 C C . ASN D 2 224 ? -15.506 54.840 -10.806 1.00 36.53 206 ASN D C 1
ATOM 7718 O O . ASN D 2 224 ? -15.794 53.973 -11.633 1.00 37.50 206 ASN D O 1
ATOM 7723 N N . GLU D 2 225 ? -16.244 55.064 -9.720 1.00 36.22 207 GLU D N 1
ATOM 7724 C CA . GLU D 2 225 ? -17.419 54.244 -9.423 1.00 36.55 207 GLU D CA 1
ATOM 7725 C C . GLU D 2 225 ? -18.511 54.172 -10.495 1.00 35.35 207 GLU D C 1
ATOM 7726 O O . GLU D 2 225 ? -19.320 53.243 -10.481 1.00 35.76 207 GLU D O 1
ATOM 7732 N N . VAL D 2 226 ? -18.559 55.136 -11.412 1.00 33.81 208 VAL D N 1
ATOM 7733 C CA . VAL D 2 226 ? -19.571 55.091 -12.468 1.00 33.41 208 VAL D CA 1
ATOM 7734 C C . VAL D 2 226 ? -18.957 54.554 -13.757 1.00 32.81 208 VAL D C 1
ATOM 7735 O O . VAL D 2 226 ? -19.505 53.644 -14.384 1.00 33.88 208 VAL D O 1
ATOM 7739 N N . ASP D 2 227 ? -17.822 55.115 -14.154 1.00 30.28 209 ASP D N 1
ATOM 7740 C CA . ASP D 2 227 ? -17.129 54.646 -15.344 1.00 28.80 209 ASP D CA 1
ATOM 7741 C C . ASP D 2 227 ? -15.975 53.758 -14.900 1.00 25.90 209 ASP D C 1
ATOM 7742 O O . ASP D 2 227 ? -14.822 54.177 -14.857 1.00 24.84 209 ASP D O 1
ATOM 7747 N N . THR D 2 228 ? -16.315 52.520 -14.556 1.00 24.42 210 THR D N 1
ATOM 7748 C CA . THR D 2 228 ? -15.352 51.529 -14.097 1.00 21.19 210 THR D CA 1
ATOM 7749 C C . THR D 2 228 ? -14.498 50.997 -15.250 1.00 21.13 210 THR D C 1
ATOM 7750 O O . THR D 2 228 ? -14.763 51.290 -16.426 1.00 18.33 210 THR D O 1
ATOM 7754 N N . HIS D 2 229 ? -13.475 50.214 -14.912 1.00 20.12 211 HIS D N 1
ATOM 7755 C CA . HIS D 2 229 ? -12.612 49.634 -15.934 1.00 20.89 211 HIS D CA 1
ATOM 7756 C C . HIS D 2 229 ? -13.416 48.739 -16.866 1.00 20.09 211 HIS D C 1
ATOM 7757 O O . HIS D 2 229 ? -13.183 48.725 -18.075 1.00 20.57 211 HIS D O 1
ATOM 7764 N N . CYS D 2 230 ? -14.367 47.999 -16.305 1.00 19.30 212 CYS D N 1
ATOM 7765 C CA . CYS D 2 230 ? -15.197 47.113 -17.107 1.00 19.84 212 CYS D CA 1
ATOM 7766 C C . CYS D 2 230 ? -16.037 47.911 -18.094 1.00 19.01 212 CYS D C 1
ATOM 7767 O O . CYS D 2 230 ? -16.238 47.501 -19.244 1.00 15.83 212 CYS D O 1
ATOM 7770 N N . VAL D 2 231 ? -16.529 49.058 -17.642 1.00 19.75 213 VAL D N 1
ATOM 7771 C CA . VAL D 2 231 ? -17.341 49.912 -18.500 1.00 20.26 213 VAL D CA 1
ATOM 7772 C C . VAL D 2 231 ? -16.485 50.431 -19.644 1.00 20.14 213 VAL D C 1
ATOM 7773 O O . VAL D 2 231 ? -16.896 50.389 -20.802 1.00 23.19 213 VAL D O 1
ATOM 7777 N N . ASN D 2 232 ? -15.285 50.898 -19.320 1.00 19.89 214 ASN D N 1
ATOM 7778 C CA . ASN D 2 232 ? -14.392 51.443 -20.332 1.00 20.74 214 ASN D CA 1
ATOM 7779 C C . ASN D 2 232 ? -13.904 50.380 -21.310 1.00 21.39 214 ASN D C 1
ATOM 7780 O O . ASN D 2 232 ? -13.789 50.640 -22.515 1.00 19.77 214 ASN D O 1
ATOM 7785 N N . ILE D 2 233 ? -13.619 49.187 -20.796 1.00 19.36 215 ILE D N 1
ATOM 7786 C CA . ILE D 2 233 ? -13.156 48.103 -21.651 1.00 19.53 215 ILE D CA 1
ATOM 7787 C C . ILE D 2 233 ? -14.319 47.650 -22.524 1.00 17.49 215 ILE D C 1
ATOM 7788 O O . ILE D 2 233 ? -14.133 47.323 -23.687 1.00 19.37 215 ILE D O 1
ATOM 7793 N N . GLY D 2 234 ? -15.523 47.648 -21.961 1.00 18.80 216 GLY D N 1
ATOM 7794 C CA . GLY D 2 234 ? -16.696 47.267 -22.730 1.00 16.55 216 GLY D CA 1
ATOM 7795 C C . GLY D 2 234 ? -16.889 48.207 -23.911 1.00 16.54 216 GLY D C 1
ATOM 7796 O O . GLY D 2 234 ? -17.127 47.761 -25.033 1.00 15.49 216 GLY D O 1
ATOM 7797 N N . LYS D 2 235 ? -16.776 49.512 -23.665 1.00 15.15 217 LYS D N 1
ATOM 7798 C CA . LYS D 2 235 ? -16.938 50.486 -24.733 1.00 15.73 217 LYS D CA 1
ATOM 7799 C C . LYS D 2 235 ? -15.947 50.212 -25.852 1.00 14.86 217 LYS D C 1
ATOM 7800 O O . LYS D 2 235 ? -16.292 50.280 -27.026 1.00 13.72 217 LYS D O 1
ATOM 7806 N N . MET D 2 236 ? -14.710 49.910 -25.482 1.00 15.44 218 MET D N 1
ATOM 7807 C CA . MET D 2 236 ? -13.674 49.649 -26.467 1.00 16.95 218 MET D CA 1
ATOM 7808 C C . MET D 2 236 ? -13.846 48.353 -27.241 1.00 14.92 218 MET D C 1
ATOM 7809 O O . MET D 2 236 ? -13.683 48.331 -28.454 1.00 17.80 218 MET D O 1
ATOM 7814 N N . VAL D 2 237 ? -14.180 47.274 -26.551 1.00 15.20 219 VAL D N 1
ATOM 7815 C CA . VAL D 2 237 ? -14.364 46.004 -27.226 1.00 13.53 219 VAL D CA 1
ATOM 7816 C C . VAL D 2 237 ? -15.544 46.073 -28.188 1.00 15.17 219 VAL D C 1
ATOM 7817 O O . VAL D 2 237 ? -15.493 45.514 -29.287 1.00 14.77 219 VAL D O 1
ATOM 7821 N N . GLU D 2 238 ? -16.597 46.778 -27.777 1.00 16.81 220 GLU D N 1
ATOM 7822 C CA . GLU D 2 238 ? -17.798 46.934 -28.595 1.00 16.99 220 GLU D CA 1
ATOM 7823 C C . GLU D 2 238 ? -17.492 47.705 -29.874 1.00 18.70 220 GLU D C 1
ATOM 7824 O O . GLU D 2 238 ? -17.919 47.321 -30.964 1.00 15.47 220 GLU D O 1
ATOM 7830 N N . ASP D 2 239 ? -16.751 48.798 -29.735 1.00 19.40 221 ASP D N 1
ATOM 7831 C CA . ASP D 2 239 ? -16.405 49.612 -30.885 1.00 21.79 221 ASP D CA 1
ATOM 7832 C C . ASP D 2 239 ? -15.484 48.842 -31.821 1.00 21.70 221 ASP D C 1
ATOM 7833 O O . ASP D 2 239 ? -15.671 48.857 -33.038 1.00 20.03 221 ASP D O 1
ATOM 7838 N N . MET D 2 240 ? -14.495 48.165 -31.240 1.00 21.52 222 MET D N 1
ATOM 7839 C CA . MET D 2 240 ? -13.528 47.388 -32.011 1.00 21.56 222 MET D CA 1
ATOM 7840 C C . MET D 2 240 ? -14.213 46.301 -32.825 1.00 20.54 222 MET D C 1
ATOM 7841 O O . MET D 2 240 ? -14.112 46.278 -34.046 1.00 20.65 222 MET D O 1
ATOM 7846 N N . GLU D 2 241 ? -14.917 45.406 -32.142 1.00 21.05 223 GLU D N 1
ATOM 7847 C CA . GLU D 2 241 ? -15.604 44.318 -32.817 1.00 21.95 223 GLU D CA 1
ATOM 7848 C C . GLU D 2 241 ? -16.468 44.803 -33.966 1.00 21.56 223 GLU D C 1
ATOM 7849 O O . GLU D 2 241 ? -16.462 44.203 -35.038 1.00 22.49 223 GLU D O 1
ATOM 7855 N N . SER D 2 242 ? -17.214 45.881 -33.747 1.00 21.16 224 SER D N 1
ATOM 7856 C CA . SER D 2 242 ? -18.084 46.401 -34.798 1.00 21.15 224 SER D CA 1
ATOM 7857 C C . SER D 2 242 ? -17.297 46.888 -36.001 1.00 20.80 224 SER D C 1
ATOM 7858 O O . SER D 2 242 ? -17.752 46.748 -37.129 1.00 21.76 224 SER D O 1
ATOM 7861 N N . LYS D 2 243 ? -16.124 47.466 -35.778 1.00 20.39 225 LYS D N 1
ATOM 7862 C CA . LYS D 2 243 ? -15.336 47.918 -36.912 1.00 22.86 225 LYS D CA 1
ATOM 7863 C C . LYS D 2 243 ? -14.725 46.715 -37.618 1.00 21.27 225 LYS D C 1
ATOM 7864 O O . LYS D 2 243 ? -14.712 46.648 -38.846 1.00 21.62 225 LYS D O 1
ATOM 7870 N N . LEU D 2 244 ? -14.233 45.757 -36.843 1.00 18.79 226 LEU D N 1
ATOM 7871 C CA . LEU D 2 244 ? -13.654 44.570 -37.438 1.00 18.08 226 LEU D CA 1
ATOM 7872 C C . LEU D 2 244 ? -14.710 43.825 -38.245 1.00 17.80 226 LEU D C 1
ATOM 7873 O O . LEU D 2 244 ? -14.425 43.338 -39.338 1.00 15.53 226 LEU D O 1
ATOM 7878 N N . ARG D 2 245 ? -15.928 43.750 -37.715 1.00 16.80 227 ARG D N 1
ATOM 7879 C CA . ARG D 2 245 ? -17.002 43.071 -38.423 1.00 19.83 227 ARG D CA 1
ATOM 7880 C C . ARG D 2 245 ? -17.175 43.737 -39.787 1.00 21.82 227 ARG D C 1
ATOM 7881 O O . ARG D 2 245 ? -17.422 43.072 -40.799 1.00 21.74 227 ARG D O 1
ATOM 7889 N N . GLN D 2 246 ? -17.037 45.056 -39.805 1.00 21.77 228 GLN D N 1
ATOM 7890 C CA . GLN D 2 246 ? -17.179 45.818 -41.038 1.00 23.95 228 GLN D CA 1
ATOM 7891 C C . GLN D 2 246 ? -16.087 45.422 -42.036 1.00 22.01 228 GLN D C 1
ATOM 7892 O O . GLN D 2 246 ? -16.356 45.127 -43.198 1.00 22.05 228 GLN D O 1
ATOM 7898 N N . THR D 2 247 ? -14.845 45.431 -41.573 1.00 20.65 229 THR D N 1
ATOM 7899 C CA . THR D 2 247 ? -13.727 45.079 -42.426 1.00 19.25 229 THR D CA 1
ATOM 7900 C C . THR D 2 247 ? -13.871 43.645 -42.918 1.00 18.30 229 THR D C 1
ATOM 7901 O O . THR D 2 247 ? -13.671 43.365 -44.093 1.00 19.27 229 THR D O 1
ATOM 7905 N N . LEU D 2 248 ? -14.233 42.744 -42.012 1.00 17.57 230 LEU D N 1
ATOM 7906 C CA . LEU D 2 248 ? -14.412 41.340 -42.355 1.00 17.40 230 LEU D CA 1
ATOM 7907 C C . LEU D 2 248 ? -15.388 41.191 -43.518 1.00 18.46 230 LEU D C 1
ATOM 7908 O O . LEU D 2 248 ? -15.119 40.462 -44.471 1.00 17.63 230 LEU D O 1
ATOM 7913 N N . GLU D 2 249 ? -16.521 41.888 -43.434 1.00 17.83 231 GLU D N 1
ATOM 7914 C CA . GLU D 2 249 ? -17.529 41.825 -44.473 1.00 19.17 231 GLU D CA 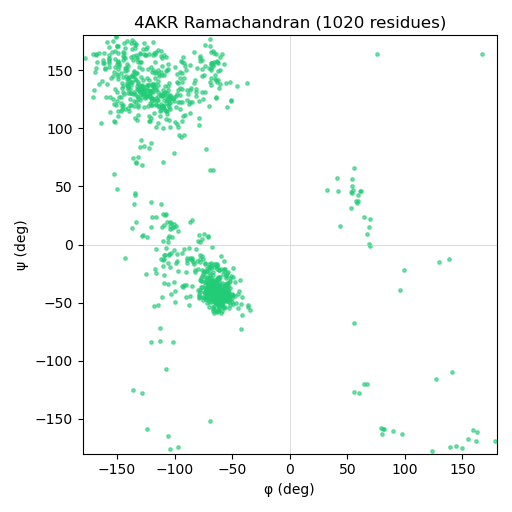1
ATOM 7915 C C . GLU D 2 249 ? -16.963 42.269 -45.817 1.00 18.04 231 GLU D C 1
ATOM 7916 O O . GLU D 2 249 ? -17.103 41.581 -46.824 1.00 16.80 231 GLU D O 1
ATOM 7922 N N . THR D 2 250 ? -16.310 43.418 -45.827 1.00 19.27 232 THR D N 1
ATOM 7923 C CA . THR D 2 250 ? -15.721 43.933 -47.052 1.00 19.08 232 THR D CA 1
ATOM 7924 C C . THR D 2 250 ? -14.719 42.934 -47.639 1.00 18.11 232 THR D C 1
ATOM 7925 O O . THR D 2 250 ? -14.795 42.584 -48.817 1.00 18.11 232 THR D O 1
ATOM 7929 N N . ILE D 2 251 ? -13.796 42.454 -46.815 1.00 18.53 233 ILE D N 1
ATOM 7930 C CA . ILE D 2 251 ? -12.796 41.503 -47.299 1.00 17.69 233 ILE D CA 1
ATOM 7931 C C . ILE D 2 251 ? -13.353 40.147 -47.738 1.00 17.44 233 ILE D C 1
ATOM 7932 O O . ILE D 2 251 ? -13.137 39.718 -48.873 1.00 18.59 233 ILE D O 1
ATOM 7937 N N . TYR D 2 252 ? -14.071 39.474 -46.847 1.00 14.62 234 TYR D N 1
ATOM 7938 C CA . TYR D 2 252 ? -14.610 38.161 -47.160 1.00 14.07 234 TYR D CA 1
ATOM 7939 C C . TYR D 2 252 ? -15.555 38.087 -48.348 1.00 15.51 234 TYR D C 1
ATOM 7940 O O . TYR D 2 252 ? -15.433 37.194 -49.186 1.00 16.43 234 TYR D O 1
ATOM 7949 N N . PHE D 2 253 ? -16.492 39.020 -48.439 1.00 14.70 235 PHE D N 1
ATOM 7950 C CA . PHE D 2 253 ? -17.464 38.952 -49.515 1.00 15.98 235 PHE D CA 1
ATOM 7951 C C . PHE D 2 253 ? -17.289 39.931 -50.665 1.00 16.81 235 PHE D C 1
ATOM 7952 O O . PHE D 2 253 ? -17.982 39.824 -51.668 1.00 17.09 235 PHE D O 1
ATOM 7960 N N . GLY D 2 254 ? -16.363 40.876 -50.530 1.00 18.02 236 GLY D N 1
ATOM 7961 C CA . GLY D 2 254 ? -16.142 41.835 -51.599 1.00 17.85 236 GLY D CA 1
ATOM 7962 C C . GLY D 2 254 ? -14.773 41.725 -52.259 1.00 18.17 236 GLY D C 1
ATOM 7963 O O . GLY D 2 254 ? -14.663 41.620 -53.479 1.00 19.31 236 GLY D O 1
ATOM 7964 N N . LYS D 2 255 ? -13.726 41.746 -51.444 1.00 17.90 237 LYS D N 1
ATOM 7965 C CA . LYS D 2 255 ? -12.365 41.678 -51.937 1.00 19.01 237 LYS D CA 1
ATOM 7966 C C . LYS D 2 255 ? -12.060 40.349 -52.616 1.00 18.58 237 LYS D C 1
ATOM 7967 O O . LYS D 2 255 ? -11.444 40.324 -53.687 1.00 17.96 237 LYS D O 1
ATOM 7973 N N . THR D 2 256 ? -12.492 39.246 -52.003 1.00 16.54 238 THR D N 1
ATOM 7974 C CA . THR D 2 256 ? -12.236 37.923 -52.567 1.00 16.40 238 THR D CA 1
ATOM 7975 C C . THR D 2 256 ? -12.927 37.783 -53.910 1.00 16.67 238 THR D C 1
ATOM 7976 O O . THR D 2 256 ? -12.332 37.292 -54.871 1.00 16.89 238 THR D O 1
ATOM 7980 N N . LYS D 2 257 ? -14.178 38.230 -53.980 1.00 18.02 239 LYS D N 1
ATOM 7981 C CA . LYS D 2 257 ? -14.947 38.159 -55.222 1.00 18.60 239 LYS D CA 1
ATOM 7982 C C . LYS D 2 257 ? -14.286 39.045 -56.268 1.00 18.08 239 LYS D C 1
ATOM 7983 O O . LYS D 2 257 ? -14.221 38.700 -57.442 1.00 17.80 239 LYS D O 1
ATOM 7989 N N . GLU D 2 258 ? -13.792 40.194 -55.827 1.00 19.60 240 GLU D N 1
ATOM 7990 C CA . GLU D 2 258 ? -13.136 41.131 -56.722 1.00 20.98 240 GLU D CA 1
ATOM 7991 C C . GLU D 2 258 ? -11.923 40.483 -57.391 1.00 19.86 240 GLU D C 1
ATOM 7992 O O . GLU D 2 258 ? -11.735 40.603 -58.602 1.00 19.96 240 GLU D O 1
ATOM 7998 N N . VAL D 2 259 ? -11.115 39.783 -56.597 1.00 17.66 241 VAL D N 1
ATOM 7999 C CA . VAL D 2 259 ? -9.927 39.114 -57.103 1.00 15.10 241 VAL D CA 1
ATOM 8000 C C . VAL D 2 259 ? -10.282 37.997 -58.076 1.00 16.55 241 VAL D C 1
ATOM 8001 O O . VAL D 2 259 ? -9.615 37.822 -59.100 1.00 15.37 241 VAL D O 1
ATOM 8005 N N . VAL D 2 260 ? -11.330 37.239 -57.768 1.00 16.61 242 VAL D N 1
ATOM 8006 C CA . VAL D 2 260 ? -11.721 36.162 -58.660 1.00 16.33 242 VAL D CA 1
ATOM 8007 C C . VAL D 2 260 ? -12.206 36.738 -59.982 1.00 17.94 242 VAL D C 1
ATOM 8008 O O . VAL D 2 260 ? -11.984 36.155 -61.042 1.00 18.26 242 VAL D O 1
ATOM 8012 N N . ASN D 2 261 ? -12.864 37.889 -59.936 1.00 18.29 243 ASN D N 1
ATOM 8013 C CA . ASN D 2 261 ? -13.346 38.468 -61.174 1.00 18.40 243 ASN D CA 1
ATOM 8014 C C . ASN D 2 261 ? -12.243 39.154 -61.970 1.00 17.62 243 ASN D C 1
ATOM 8015 O O . ASN D 2 261 ? -12.497 39.708 -63.023 1.00 17.32 243 ASN D O 1
ATOM 8020 N N . THR D 2 262 ? -11.011 39.105 -61.481 1.00 19.17 244 THR D N 1
ATOM 8021 C CA . THR D 2 262 ? -9.916 39.672 -62.255 1.00 20.86 244 THR D CA 1
ATOM 8022 C C . THR D 2 262 ? -9.207 38.490 -62.939 1.00 20.44 244 THR D C 1
ATOM 8023 O O . THR D 2 262 ? -8.706 38.617 -64.054 1.00 20.71 244 THR D O 1
ATOM 8027 N N . LEU D 2 263 ? -9.195 37.338 -62.269 1.00 19.87 245 LEU D N 1
ATOM 8028 C CA . LEU D 2 263 ? -8.573 36.119 -62.804 1.00 19.23 245 LEU D CA 1
ATOM 8029 C C . LEU D 2 263 ? -9.373 35.629 -64.010 1.00 17.35 245 LEU D C 1
ATOM 8030 O O . LEU D 2 263 ? -8.809 35.266 -65.042 1.00 17.48 245 LEU D O 1
ATOM 8035 N N . ARG D 2 264 ? -10.692 35.621 -63.858 1.00 15.66 246 ARG D N 1
ATOM 8036 C CA . ARG D 2 264 ? -11.603 35.193 -64.908 1.00 16.98 246 ARG D CA 1
ATOM 8037 C C . ARG D 2 264 ? -12.629 36.292 -65.130 1.00 20.06 246 ARG D C 1
ATOM 8038 O O . ARG D 2 264 ? -13.197 36.821 -64.172 1.00 18.29 246 ARG D O 1
ATOM 8046 N N . ASN D 2 265 ? -12.855 36.668 -66.379 1.00 23.80 247 ASN D N 1
ATOM 8047 C CA . ASN D 2 265 ? -13.867 37.678 -66.624 1.00 30.05 247 ASN D CA 1
ATOM 8048 C C . ASN D 2 265 ? -14.972 37.041 -67.455 1.00 31.66 247 ASN D C 1
ATOM 8049 O O . ASN D 2 265 ? -14.836 36.847 -68.661 1.00 32.62 247 ASN D O 1
ATOM 8054 N N . ALA D 2 266 ? -16.059 36.685 -66.774 1.00 33.19 248 ALA D N 1
ATOM 8055 C CA . ALA D 2 266 ? -17.207 36.035 -67.399 1.00 36.17 248 ALA D CA 1
ATOM 8056 C C . ALA D 2 266 ? -17.800 36.843 -68.546 1.00 38.11 248 ALA D C 1
ATOM 8057 O O . ALA D 2 266 ? -18.598 36.326 -69.329 1.00 37.69 248 ALA D O 1
ATOM 8059 N N . THR D 2 267 ? -17.417 38.110 -68.642 1.00 39.87 249 THR D N 1
ATOM 8060 C CA . THR D 2 267 ? -17.911 38.956 -69.715 1.00 41.47 249 THR D CA 1
ATOM 8061 C C . THR D 2 267 ? -17.371 38.401 -71.030 1.00 41.85 249 THR D C 1
ATOM 8062 O O . THR D 2 267 ? -18.134 38.042 -71.925 1.00 41.16 249 THR D O 1
ATOM 8066 N N . GLY D 2 268 ? -16.046 38.327 -71.134 1.00 42.54 250 GLY D N 1
ATOM 8067 C CA . GLY D 2 268 ? -15.425 37.820 -72.344 1.00 43.59 250 GLY D CA 1
ATOM 8068 C C . GLY D 2 268 ? -14.632 38.896 -73.061 1.00 44.27 250 GLY D C 1
ATOM 8069 O O . GLY D 2 268 ? -14.507 40.008 -72.510 1.00 44.98 250 GLY D O 1
#

Solvent-accessible surface area: 45595 Å² total; per-residue (Å²): 98,58,102,118,93,17,13,98,26,0,20,62,2,5,69,42,6,6,10,38,0,6,104,65,0,6,68,9,0,86,25,2,14,94,49,88,74,29,13,122,108,30,13,34,77,11,4,65,66,9,0,4,40,18,10,20,59,14,58,0,39,91,21,48,3,5,0,3,119,75,2,46,79,45,80,60,51,1,23,14,6,88,37,138,8,0,1,45,6,38,6,78,124,52,82,37,83,21,60,105,84,26,97,66,59,14,52,125,102,9,37,140,36,12,39,9,0,10,113,25,0,44,118,20,3,100,48,60,2,76,98,18,23,12,11,2,9,22,35,103,42,130,101,18,6,57,0,7,2,2,1,4,3,42,24,65,83,62,143,44,76,23,0,0,14,0,23,0,47,2,40,0,30,5,138,62,48,59,50,86,0,51,0,72,2,95,2,46,0,19,3,1,22,12,71,83,8,10,0,10,5,54,4,55,2,132,55,119,25,78,9,76,4,41,79,14,122,35,0,0,57,43,0,13,146,18,2,15,135,12,1,84,72,2,2,64,3,10,35,85,10,10,62,58,0,4,91,68,7,1,89,38,2,0,77,56,65,2,128,91,202,83,103,16,80,12,86,157,86,104,126,134,47,30,56,16,0,74,51,0,18,92,17,3,21,26,96,61,25,92,113,11,10,51,6,0,44,71,12,9,84,142,11,43,133,66,0,45,63,63,16,49,44,64,23,124,74,21,118,9,57,108,33,140,64,68,5,0,34,11,58,61,2,95,39,75,110,5,48,8,3,2,48,25,38,121,18,84,78,116,54,112,83,18,84,100,14,50,96,134,6,36,79,15,0,57,78,3,2,103,32,0,52,61,0,7,82,49,0,2,98,30,47,20,3,0,2,0,4,62,56,70,140,133,31,12,2,3,0,0,0,1,27,22,81,60,154,132,43,139,4,24,0,2,1,6,0,35,0,69,1,121,80,33,202,164,74,91,1,44,0,90,0,45,0,12,0,15,1,41,1,64,4,77,46,144,87,4,11,91,2,29,1,17,7,28,5,49,98,114,54,111,85,104,47,55,51,68,156,81,33,25,20,4,11,1,6,0,60,6,0,6,53,5,0,24,71,3,19,113,46,0,59,92,10,0,23,34,57,0,63,78,2,2,54,64,4,2,49,42,113,4,104,131,86,59,103,118,90,17,14,84,26,0,17,66,2,4,67,47,6,9,10,39,0,8,87,58,0,12,70,10,0,102,22,2,11,91,43,123,75,26,10,115,110,33,10,37,71,10,4,66,66,10,0,5,42,18,11,24,58,14,134,15,104,114,26,42,6,4,0,3,105,71,2,48,71,46,83,61,49,1,22,10,5,93,33,135,2,0,2,45,8,36,5,85,144,58,87,43,80,27,68,103,70,23,91,70,56,16,52,127,104,10,36,143,39,12,38,10,0,10,111,24,0,40,123,21,3,110,86,51,1,78,114,17,20,11,12,2,7,17,46,97,56,131,98,17,8,57,0,6,1,3,3,2,4,44,33,59,101,56,143,43,82,23,0,0,12,0,25,0,45,4,42,0,33,1,128,58,44,62,51,90,0,53,0,74,4,94,2,47,1,19,3,1,12,15,74,91,4,11,0,9,5,58,3,50,3,133,62,116,21,83,5,83,6,40,76,12,123,46,0,0,56,41,0,15,140,19,2,15,139,13,2,82,79,2,4,66,18,8,33,90,14,11,79,61,1,8,88,66,5,2,122,35,2,1,63,58,66,5,118,54,176,53,110,17,28,13,39,70,12,63,128,108,151,132,49,42,64,18,0,68,45,0,18,91,27,2,23,18,97,56,31,94,111,10,5,49,4,0,50,68,14,10,79,141,14,45,148,65,0,50,70,59,20,50,45,61,26,128,70,22,125,10,70,108,36,150,66,62,6,0,37,12,65,64,3,107,36,71,108,5,46,9,3,2,37,27,37,120,19,85,79,115,55,112,86,13,86,102,17,48,90,167,7,34,78,43,0,65,86,5,2,93,9,1,42,65,0,8,77,66,1,1,90,23,42,24,4,0,2,0,4,68,60,79,144,133,47,12,1,2,0,1,0,1,28,20,79,57,114,140,32,138,5,36,0,2,1,7,0,24,4,61,1,99,70,46,216,181,61,88,1,37,3,43,2,39,0,12,0,12,2,44,2,62,6,83,48,135,99,2,11,87,3,36,2,18,8,28,4,48,89,108,36,100,94,114,55,37,46,54,133,66,38,31,22,6,1,0,11,0,66,8,0,6,46,4,0,32,80,3,24,117,56,0,66,83,12,0,23,34,39,0,69,88,0,1,56,57,5,2,43,39,131,49

Nearest PDB structures (foldseek):
  4akr-assembly1_A  TM=1.004E+00  e=2.320E-51  Dictyostelium discoideum AX2
  3aae-assembly1_A  TM=9.525E-01  e=1.036E-26  Gallus gallus
  3lk3-assembly1_A  TM=9.504E-01  e=2.893E-26  Gallus gallus
  8f8q-assembly1_G  TM=9.321E-01  e=2.581E-26  Homo sapiens
  7ccc-assembly1_C  TM=9.449E-01  e=5.306E-25  Mus musculus